Protein 9IZ5 (pdb70)

InterPro domains:
  IPR000277 Cys/Met metabolism, pyridoxal phosphate-dependent enzyme [PF01053] (14-377)
  IPR000277 Cys/Met metabolism, pyridoxal phosphate-dependent enzyme [PIRSF001434] (13-379)
  IPR000277 Cys/Met metabolism, pyridoxal phosphate-dependent enzyme [PTHR11808] (12-378)
  IPR000277 Cys/Met metabolism, pyridoxal phosphate-dependent enzyme [cd00614] (18-377)
  IPR015421 Pyridoxal phosphate-dependent transferase, major domain [G3DSA:3.40.640.10] (6-251)
  IPR015422 Pyridoxal phosphate-dependent transferase, small domain [G3DSA:3.90.1150.10] (252-379)
  IPR015424 Pyridoxal phosphate-dependent transferase [SSF53383] (23-378)
  IPR053676 Trans-sulfuration enzyme-like [NF041088] (1-379)
  IPR054542 Cys/Met metabolism enzyme, pyridoxal-phosphate attachment site [PS00868] (194-208)

Nearest PDB structures (foldseek):
  3qhx-assembly1_D  TM=9.246E-01  e=7.601E-41  Mycobacterium ulcerans Agy99
  3qi6-assembly1_C  TM=9.365E-01  e=1.201E-39  Mycobacterium ulcerans Agy99
  1qgn-assembly1_A  TM=9.444E-01  e=5.380E-39  Nicotiana tabacum
  8sf4-assembly1_A  TM=9.235E-01  e=4.772E-39  Thermobifida fusca
  4u2h-assembly2_E  TM=9.123E-01  e=1.706E-36  Micromonospora echinospora

GO terms:
  GO:0008784 alanine racemase activity (F, EXP)
  GO:0008881 glutamate racemase activity (F, EXP)

Secondary structure (DSSP, 8-state):
--HHHHHHTTT-SS-GGG-SSPP----SB--BS-HHHHHHHTTSS--TTSBSSS--HHHHHHHHHHHHHTT-SEEEEESSHHHHHHHHHHHH--TT-EEEEETTS-HHHHHHHHHHHHHSS-EEEEE-S-HHHHHHT--TTEEEEEEESSPTTT-----HHHHHHHHHHHT-EEEEE-TTTHHHH--GGGGT-SEEEEE----S-SS----EEEEE-HHHHHHHIIIIIHHH--PPPHHHHHHHHHHHTTHHHHHHHHHHHHHHHHHHHHT-TTEEEEE-TTSTTSTTHHHHHTT-S---SEEEEEES-S-HHHHHHHHHH-SSSEE-S--SSS--EEEEGGGSTT--GGGTTEEEEE--SS-HHHHHHHHHHHHHTSPPPP-/--HHHHHHTTT-SS-GGG-SSPP----SB--BS-HHHHHHHTTSSS-TTSBSSS--HHHHHHHHHHHHHTT-SEEEEESSHHHHHHHHHHHH--TT-EEEEETTS-HHHHHHHHHHHHHSS-EEEEE-S-HHHHHHT--TTEEEEEEESSPTTT-----HHHHHHHHHHHT-EEEEE-TTTHHHH--GGGGT-SEEEEE----S-SS----EEEEE-HHHHHHHIIIIIHHH--PPPHHHHHHHHHHHTTHHHHHHHHHHHHHHHHHHHHT-TTEEEEE-TTSTTSTTHHHHHHH-S---SEEEEEES---HHHHHHHHHT-SSSEE-S--SSS--EEEEGGGSTT--GGGTTEEEEE--SS-HHHHHHHHHHHHHTS--

Solvent-accessible surface area: 27883 Å² total

Sequence (763 aa):
MNTDDILFSYGEEDIPLKALSFPIFETTNFYFDSFDEMSKALRNGDYEFVYKRGSNPTTRLVEKKLAALEECEDARLVASGMSAISLSILHFLSSGDHVVCVDEAYSWAKKFFNYLSKKFDIEVSYVPPDAERIVEAITKKTKLIYLESPTSMRMKVIDIRKVTEAAGELKIKTVIDNTWASPIFQKPKLLGVDVVVHSATYISGHGDVMAGVIAGDVEDMKNIFVDEYKNIGPVLSPIEAWLILRGLRTLELRMKKHYENALVVSDFLMDHPKVLEVNYPMNPRSPQYELASSQMSGGSGLMSFRLKTDSAEKVKEFVESLRVFRMAVSWGSHENLVVPRVAYGDCPKKDVNLIRIHVGLGDPEKLVEDLDQALKKIAAALEMNTDDILFSYGEEDIPLKALSFPIFETTNFYFDSFDEMSKALRNGDYEFVYKRGSNPTTRLVEKKLAALEECEDARLVASGMSAISLSILHFLSSGDHVVCVDEAYSWAKKFFNYLSKKFDIEVSYVPPDAERIVEAITKKTKLIYLESPTSMRMKVIDIRKVTEAAGELKIKTVIDNTWASPIFQKPKLLGVDVVVHSATYISGHGDVMAGVIAGDVEDMKNIFVDEYKNIGPVLSPIEAWLILRGLRTLELRMKKHYENALVVSDFLMDHPKVLEVNYPMNPRSPQYELASSQMSGGSGLMSFRLKTDSAEKVKEFVESLRVFRMAVSWGSHENLVVPRVAYGDCPKKDVNLIRIHVGLGDPEKLVEDLDQALKKIAA

B-factor: mean 21.76, std 9.3, range [4.73, 95.71]

Structure (mmCIF, N/CA/C/O backbone):
data_9IZ5
#
_entry.id   9IZ5
#
_cell.length_a   52.418
_cell.length_b   120.578
_cell.length_c   137.067
_cell.angle_alpha   90.00
_cell.angle_beta   90.00
_cell.angle_gamma   90.00
#
_symmetry.space_group_name_H-M   'P 2 21 21'
#
loop_
_entity.id
_entity.type
_entity.pdbx_description
1 polymer 'L-alanine/L-glutamate racemase'
2 non-polymer DI(HYDROXYETHYL)ETHER
3 water water
#
loop_
_atom_site.group_PDB
_atom_site.id
_atom_site.type_symbol
_atom_site.label_atom_id
_atom_site.label_alt_id
_atom_site.label_comp_id
_atom_site.label_asym_id
_atom_site.label_entity_id
_atom_site.label_seq_id
_atom_site.pdbx_PDB_ins_code
_atom_site.Cartn_x
_atom_site.Cartn_y
_atom_site.Cartn_z
_atom_site.occupancy
_atom_site.B_iso_or_equiv
_atom_site.auth_seq_id
_atom_site.auth_comp_id
_atom_site.auth_asym_id
_atom_site.auth_atom_id
_atom_site.pdbx_PDB_model_num
ATOM 1 N N . MET A 1 1 ? 3.223 -33.724 11.804 1.00 58.78 1 MET A N 1
ATOM 2 C CA . MET A 1 1 ? 2.095 -34.536 11.266 1.00 57.70 1 MET A CA 1
ATOM 3 C C . MET A 1 1 ? 1.569 -33.858 10.008 1.00 49.87 1 MET A C 1
ATOM 4 O O . MET A 1 1 ? 1.149 -32.700 10.036 1.00 51.03 1 MET A O 1
ATOM 9 N N . ASN A 1 2 ? 1.611 -34.582 8.899 1.00 40.08 2 ASN A N 1
ATOM 10 C CA . ASN A 1 2 ? 1.004 -34.116 7.671 1.00 27.24 2 ASN A CA 1
ATOM 11 C C . ASN A 1 2 ? -0.090 -35.104 7.238 1.00 21.71 2 ASN A C 1
ATOM 12 O O . ASN A 1 2 ? 0.222 -36.248 6.947 1.00 20.38 2 ASN A O 1
ATOM 17 N N . THR A 1 3 ? -1.338 -34.634 7.154 1.00 20.09 3 THR A N 1
ATOM 18 C CA . THR A 1 3 ? -2.495 -35.511 6.981 1.00 20.34 3 THR A CA 1
ATOM 19 C C . THR A 1 3 ? -2.362 -36.290 5.687 1.00 17.78 3 THR A C 1
ATOM 20 O O . THR A 1 3 ? -2.517 -37.510 5.654 1.00 17.16 3 THR A O 1
ATOM 24 N N . ASP A 1 4 ? -2.027 -35.587 4.612 1.00 18.00 4 ASP A N 1
ATOM 25 C CA . ASP A 1 4 ? -1.954 -36.235 3.323 1.00 20.10 4 ASP A CA 1
ATOM 26 C C . ASP A 1 4 ? -0.828 -37.272 3.295 1.00 18.49 4 ASP A C 1
ATOM 27 O O . ASP A 1 4 ? -0.966 -38.365 2.700 1.00 16.62 4 ASP A O 1
ATOM 32 N N . ASP A 1 5 ? 0.319 -36.942 3.853 1.00 17.33 5 ASP A N 1
ATOM 33 C CA . ASP A 1 5 ? 1.387 -37.935 3.921 1.00 19.16 5 ASP A CA 1
ATOM 34 C C . ASP A 1 5 ? 0.899 -39.209 4.635 1.00 17.75 5 ASP A C 1
ATOM 35 O O . ASP A 1 5 ? 1.212 -40.332 4.230 1.00 17.27 5 ASP A O 1
ATOM 40 N N . ILE A 1 6 ? 0.110 -39.025 5.677 1.00 16.83 6 ILE A N 1
ATOM 41 C CA . ILE A 1 6 ? -0.327 -40.172 6.470 1.00 15.83 6 ILE A CA 1
ATOM 42 C C . ILE A 1 6 ? -1.319 -41.008 5.655 1.00 14.74 6 ILE A C 1
ATOM 43 O O . ILE A 1 6 ? -1.203 -42.253 5.627 1.00 16.70 6 ILE A O 1
ATOM 48 N N . LEU A 1 7 ? -2.291 -40.347 5.023 1.00 15.23 7 LEU A N 1
ATOM 49 C CA . LEU A 1 7 ? -3.340 -41.035 4.309 1.00 14.05 7 LEU A CA 1
ATOM 50 C C . LEU A 1 7 ? -2.785 -41.779 3.107 1.00 16.41 7 LEU A C 1
ATOM 51 O O . LEU A 1 7 ? -3.325 -42.837 2.752 1.00 15.41 7 LEU A O 1
ATOM 56 N N . PHE A 1 8 ? -1.775 -41.176 2.433 1.00 15.04 8 PHE A N 1
ATOM 57 C CA . PHE A 1 8 ? -1.466 -41.582 1.076 1.00 16.97 8 PHE A CA 1
ATOM 58 C C . PHE A 1 8 ? -0.096 -42.214 0.937 1.00 18.05 8 PHE A C 1
ATOM 59 O O . PHE A 1 8 ? 0.166 -42.860 -0.102 1.00 19.31 8 PHE A O 1
ATOM 67 N N . SER A 1 9 ? 0.783 -42.065 1.907 1.00 18.73 9 SER A N 1
ATOM 68 C CA . SER A 1 9 ? 2.097 -42.672 1.685 1.00 21.96 9 SER A CA 1
ATOM 69 C C . SER A 1 9 ? 2.737 -43.339 2.907 1.00 19.56 9 SER A C 1
ATOM 70 O O . SER A 1 9 ? 3.582 -44.200 2.728 1.00 18.90 9 SER A O 1
ATOM 73 N N . TYR A 1 10 ? 2.472 -42.856 4.134 1.00 17.90 10 TYR A N 1
ATOM 74 C CA . TYR A 1 10 ? 3.120 -43.371 5.324 1.00 18.71 10 TYR A CA 1
ATOM 75 C C . TYR A 1 10 ? 2.985 -44.886 5.473 1.00 17.15 10 TYR A C 1
ATOM 76 O O . TYR A 1 10 ? 1.884 -45.449 5.474 1.00 17.11 10 TYR A O 1
ATOM 85 N N . GLY A 1 11 ? 4.148 -45.558 5.539 1.00 16.98 11 GLY A N 1
ATOM 86 C CA . GLY A 1 11 ? 4.200 -47.002 5.689 1.00 16.45 11 GLY A CA 1
ATOM 87 C C . GLY A 1 11 ? 4.158 -47.789 4.391 1.00 16.52 11 GLY A C 1
ATOM 88 O O . GLY A 1 11 ? 4.128 -49.005 4.450 1.00 16.52 11 GLY A O 1
ATOM 89 N N . GLU A 1 12 ? 4.021 -47.124 3.250 1.00 15.72 12 GLU A N 1
ATOM 90 C CA . GLU A 1 12 ? 3.731 -47.803 1.988 1.00 16.44 12 GLU A CA 1
ATOM 91 C C . GLU A 1 12 ? 4.947 -47.800 1.049 1.00 18.69 12 GLU A C 1
ATOM 92 O O . GLU A 1 12 ? 4.812 -48.020 -0.155 1.00 17.52 12 GLU A O 1
ATOM 98 N N . GLU A 1 13 ? 6.127 -47.507 1.601 1.00 21.52 13 GLU A N 1
ATOM 99 C CA . GLU A 1 13 ? 7.336 -47.386 0.796 1.00 25.16 13 GLU A CA 1
ATOM 100 C C . GLU A 1 13 ? 7.669 -48.769 0.219 1.00 24.06 13 GLU A C 1
ATOM 101 O O . GLU A 1 13 ? 7.994 -48.860 -0.976 1.00 28.05 13 GLU A O 1
ATOM 107 N N . ASP A 1 14 ? 7.585 -49.827 1.046 1.00 18.62 14 ASP A N 1
ATOM 108 C CA . ASP A 1 14 ? 7.966 -51.177 0.662 1.00 22.47 14 ASP A CA 1
ATOM 109 C C . ASP A 1 14 ? 6.801 -52.156 0.871 1.00 22.44 14 ASP A C 1
ATOM 110 O O . ASP A 1 14 ? 6.369 -52.366 1.974 1.00 27.87 14 ASP A O 1
ATOM 115 N N . ILE A 1 15 ? 6.223 -52.639 -0.199 1.00 16.86 15 ILE A N 1
ATOM 116 C CA . ILE A 1 15 ? 5.050 -53.492 -0.152 1.00 15.40 15 ILE A CA 1
ATOM 117 C C . ILE A 1 15 ? 5.453 -54.784 -0.810 1.00 16.31 15 ILE A C 1
ATOM 118 O O . ILE A 1 15 ? 6.211 -54.722 -1.759 1.00 15.29 15 ILE A O 1
ATOM 123 N N . PRO A 1 16 ? 5.029 -55.964 -0.275 1.00 15.97 16 PRO A N 1
ATOM 124 C CA . PRO A 1 16 ? 5.334 -57.266 -0.866 1.00 15.95 16 PRO A CA 1
ATOM 125 C C . PRO A 1 16 ? 5.072 -57.267 -2.377 1.00 15.21 16 PRO A C 1
ATOM 126 O O . PRO A 1 16 ? 4.013 -56.840 -2.845 1.00 14.50 16 PRO A O 1
ATOM 130 N N . LEU A 1 17 ? 6.084 -57.704 -3.124 1.00 13.48 17 LEU A N 1
ATOM 131 C CA . LEU A 1 17 ? 6.075 -57.875 -4.577 1.00 15.94 17 LEU A CA 1
ATOM 132 C C . LEU A 1 17 ? 5.853 -56.536 -5.314 1.00 14.89 17 LEU A C 1
ATOM 133 O O . LEU A 1 17 ? 5.492 -56.532 -6.477 1.00 16.44 17 LEU A O 1
ATOM 138 N N . LYS A 1 18 ? 6.018 -55.435 -4.611 1.00 15.04 18 LYS A N 1
ATOM 139 C CA . LYS A 1 18 ? 5.895 -54.078 -5.146 1.00 16.42 18 LYS A CA 1
ATOM 140 C C . LYS A 1 18 ? 4.465 -53.792 -5.590 1.00 14.44 18 LYS A C 1
ATOM 141 O O . LYS A 1 18 ? 4.211 -52.915 -6.407 1.00 13.18 18 LYS A O 1
ATOM 147 N N . ALA A 1 19 ? 3.515 -54.463 -4.962 1.00 13.90 19 ALA A N 1
ATOM 148 C CA . ALA A 1 19 ? 2.123 -54.113 -5.207 1.00 14.23 19 ALA A CA 1
ATOM 149 C C . ALA A 1 19 ? 1.859 -52.696 -4.726 1.00 15.22 19 ALA A C 1
ATOM 150 O O . ALA A 1 19 ? 2.430 -52.267 -3.738 1.00 16.44 19 ALA A O 1
ATOM 152 N N . LEU A 1 20 ? 0.933 -51.985 -5.388 1.00 15.15 20 LEU A N 1
ATOM 153 C CA . LEU A 1 20 ? 0.615 -50.649 -4.906 1.00 15.16 20 LEU A CA 1
ATOM 154 C C . LEU A 1 20 ? -0.562 -50.704 -3.933 1.00 15.77 20 LEU A C 1
ATOM 155 O O . LEU A 1 20 ? -0.580 -49.923 -2.968 1.00 16.13 20 LEU A O 1
ATOM 160 N N . SER A 1 21 ? -1.525 -51.601 -4.136 1.00 13.36 21 SER A N 1
ATOM 161 C CA . SER A 1 21 ? -2.532 -51.858 -3.110 1.00 14.10 21 SER A CA 1
ATOM 162 C C . SER A 1 21 ? -1.920 -52.905 -2.179 1.00 13.36 21 SER A C 1
ATOM 163 O O . SER A 1 21 ? -1.370 -53.895 -2.626 1.00 14.26 21 SER A O 1
ATOM 166 N N . PHE A 1 22 ? -1.902 -52.619 -0.893 1.00 12.37 22 PHE A N 1
ATOM 167 C CA . PHE A 1 22 ? -1.350 -53.563 0.049 1.00 13.80 22 PHE A CA 1
ATOM 168 C C . PHE A 1 22 ? -2.143 -54.864 -0.036 1.00 12.99 22 PHE A C 1
ATOM 169 O O . PHE A 1 22 ? -3.382 -54.881 0.014 1.00 13.27 22 PHE A O 1
ATOM 177 N N . PRO A 1 23 ? -1.459 -56.018 -0.104 1.00 12.39 23 PRO A N 1
ATOM 178 C CA . PRO A 1 23 ? -2.132 -57.303 -0.237 1.00 14.22 23 PRO A CA 1
ATOM 179 C C . PRO A 1 23 ? -2.961 -57.590 1.016 1.00 13.71 23 PRO A C 1
ATOM 180 O O . PRO A 1 23 ? -2.593 -57.134 2.109 1.00 13.50 23 PRO A O 1
ATOM 184 N N . ILE A 1 24 ? -3.991 -58.403 0.860 1.00 12.92 24 ILE A N 1
ATOM 185 C CA . ILE A 1 24 ? -4.778 -58.879 1.962 1.00 11.65 24 ILE A CA 1
ATOM 186 C C . ILE A 1 24 ? -4.169 -60.181 2.514 1.00 11.91 24 ILE A C 1
ATOM 187 O O . ILE A 1 24 ? -4.246 -61.248 1.886 1.00 10.57 24 ILE A O 1
ATOM 192 N N . PHE A 1 25 ? -3.599 -60.092 3.714 1.00 11.90 25 PHE A N 1
ATOM 193 C CA . PHE A 1 25 ? -2.997 -61.242 4.389 1.00 12.30 25 PHE A CA 1
ATOM 194 C C . PHE A 1 25 ? -4.078 -61.978 5.191 1.00 12.43 25 PHE A C 1
ATOM 195 O O . PHE A 1 25 ? -4.097 -61.944 6.413 1.00 12.77 25 PHE A O 1
ATOM 203 N N . GLU A 1 26 ? -4.987 -62.643 4.481 1.00 12.98 26 GLU A N 1
ATOM 204 C CA . GLU A 1 26 ? -6.078 -63.373 5.122 1.00 13.44 26 GLU A CA 1
ATOM 205 C C . GLU A 1 26 ? -5.569 -64.793 5.470 1.00 12.84 26 GLU A C 1
ATOM 206 O O . GLU A 1 26 ? -5.856 -65.794 4.780 1.00 14.37 26 GLU A O 1
ATOM 212 N N . THR A 1 27 ? -4.687 -64.846 6.447 1.00 13.06 27 THR A N 1
ATOM 213 C CA . THR A 1 27 ? -4.027 -66.072 6.929 1.00 12.71 27 THR A CA 1
ATOM 214 C C . THR A 1 27 ? -4.151 -66.133 8.440 1.00 12.90 27 THR A C 1
ATOM 215 O O . THR A 1 27 ? -4.109 -65.106 9.123 1.00 14.57 27 THR A O 1
ATOM 219 N N . THR A 1 28 ? -4.284 -67.348 8.993 1.00 12.62 28 THR A N 1
ATOM 220 C CA . THR A 1 28 ? -4.253 -67.462 10.445 1.00 12.40 28 THR A CA 1
ATOM 221 C C . THR A 1 28 ? -2.807 -67.440 10.902 1.00 12.86 28 THR A C 1
ATOM 222 O O . THR A 1 28 ? -2.541 -67.069 12.033 1.00 14.85 28 THR A O 1
ATOM 226 N N . ASN A 1 29 ? -1.933 -67.996 10.062 1.00 13.12 29 ASN A N 1
ATOM 227 C CA . ASN A 1 29 ? -0.610 -68.373 10.514 1.00 14.63 29 ASN A CA 1
ATOM 228 C C . ASN A 1 29 ? 0.462 -68.074 9.485 1.00 14.75 29 ASN A C 1
ATOM 229 O O . ASN A 1 29 ? 0.216 -67.702 8.350 1.00 13.35 29 ASN A O 1
ATOM 234 N N . PHE A 1 30 ? 1.707 -68.301 9.926 1.00 14.39 30 PHE A N 1
ATOM 235 C CA . PHE A 1 30 ? 2.909 -67.971 9.188 1.00 14.74 30 PHE A CA 1
ATOM 236 C C . PHE A 1 30 ? 3.917 -69.082 9.494 1.00 14.65 30 PHE A C 1
ATOM 237 O O . PHE A 1 30 ? 3.973 -69.543 10.630 1.00 15.81 30 PHE A O 1
ATOM 245 N N . TYR A 1 31 ? 4.670 -69.526 8.492 1.00 16.53 31 TYR A N 1
ATOM 246 C CA . TYR A 1 31 ? 5.580 -70.651 8.690 1.00 16.47 31 TYR A CA 1
ATOM 247 C C . TYR A 1 31 ? 6.925 -70.063 9.149 1.00 16.43 31 TYR A C 1
ATOM 248 O O . TYR A 1 31 ? 7.191 -68.890 8.952 1.00 16.98 31 TYR A O 1
ATOM 257 N N . PHE A 1 32 ? 7.758 -70.934 9.708 1.00 15.54 32 PHE A N 1
ATOM 258 C CA . PHE A 1 32 ? 9.136 -70.636 10.099 1.00 16.66 32 PHE A CA 1
ATOM 259 C C . PHE A 1 32 ? 10.095 -71.586 9.402 1.00 19.42 32 PHE A C 1
ATOM 260 O O . PHE A 1 32 ? 9.788 -72.776 9.276 1.00 17.80 32 PHE A O 1
ATOM 268 N N . ASP A 1 33 ? 11.230 -71.035 8.982 1.00 22.70 33 ASP A N 1
ATOM 269 C CA . ASP A 1 33 ? 12.321 -71.835 8.466 1.00 28.00 33 ASP A CA 1
ATOM 270 C C . ASP A 1 33 ? 13.266 -72.267 9.574 1.00 25.65 33 ASP A C 1
ATOM 271 O O . ASP A 1 33 ? 13.994 -73.239 9.413 1.00 32.72 33 ASP A O 1
ATOM 276 N N . SER A 1 34 ? 13.141 -71.673 10.743 1.00 22.31 34 SER A N 1
ATOM 277 C CA . SER A 1 34 ? 14.099 -71.924 11.802 1.00 23.96 34 SER A CA 1
ATOM 278 C C . SER A 1 34 ? 13.378 -72.072 13.131 1.00 23.45 34 SER A C 1
ATOM 279 O O . SER A 1 34 ? 12.507 -71.272 13.485 1.00 21.72 34 SER A O 1
ATOM 282 N N . PHE A 1 35 ? 13.825 -73.087 13.891 1.00 22.38 35 PHE A N 1
ATOM 283 C CA . PHE A 1 35 ? 13.378 -73.294 15.244 1.00 22.39 35 PHE A CA 1
ATOM 284 C C . PHE A 1 35 ? 13.665 -72.069 16.092 1.00 21.93 35 PHE A C 1
ATOM 285 O O . PHE A 1 35 ? 12.880 -71.729 16.955 1.00 22.58 35 PHE A O 1
ATOM 293 N N . ASP A 1 36 ? 14.862 -71.465 15.940 1.00 23.03 36 ASP A N 1
ATOM 294 C CA . ASP A 1 36 ? 15.206 -70.296 16.744 1.00 24.66 36 ASP A CA 1
ATOM 295 C C . ASP A 1 36 ? 14.244 -69.130 16.482 1.00 21.29 36 ASP A C 1
ATOM 296 O O . ASP A 1 36 ? 13.850 -68.428 17.430 1.00 24.07 36 ASP A O 1
ATOM 301 N N . GLU A 1 37 ? 13.866 -68.919 15.203 1.00 21.00 37 GLU A N 1
ATOM 302 C CA . GLU A 1 37 ? 12.914 -67.862 14.894 1.00 22.17 37 GLU A CA 1
ATOM 303 C C . GLU A 1 37 ? 11.549 -68.189 15.502 1.00 20.89 37 GLU A C 1
ATOM 304 O O . GLU A 1 37 ? 10.888 -67.302 16.033 1.00 19.93 37 GLU A O 1
ATOM 310 N N . MET A 1 38 ? 11.138 -69.465 15.406 1.00 20.85 38 MET A N 1
ATOM 311 C CA . MET A 1 38 ? 9.846 -69.870 15.950 1.00 20.71 38 MET A CA 1
ATOM 312 C C . MET A 1 38 ? 9.835 -69.651 17.465 1.00 19.48 38 MET A C 1
ATOM 313 O O . MET A 1 38 ? 8.861 -69.162 18.019 1.00 18.35 38 MET A O 1
ATOM 318 N N . SER A 1 39 ? 10.953 -69.981 18.141 1.00 22.06 39 SER A N 1
ATOM 319 C CA . SER A 1 39 ? 11.058 -69.740 19.573 1.00 24.23 39 SER A CA 1
ATOM 320 C C . SER A 1 39 ? 10.945 -68.261 19.905 1.00 21.99 39 SER A C 1
ATOM 321 O O . SER A 1 39 ? 10.296 -67.930 20.866 1.00 22.55 39 SER A O 1
ATOM 324 N N . LYS A 1 40 ? 11.633 -67.380 19.164 1.00 23.14 40 LYS A N 1
ATOM 325 C CA . LYS A 1 40 ? 11.450 -65.961 19.385 1.00 24.02 40 LYS A CA 1
ATOM 326 C C . LYS A 1 40 ? 9.984 -65.538 19.246 1.00 21.53 40 LYS A C 1
ATOM 327 O O . LYS A 1 40 ? 9.478 -64.759 20.054 1.00 22.67 40 LYS A O 1
ATOM 333 N N . ALA A 1 41 ? 9.297 -66.058 18.209 1.00 21.77 41 ALA A N 1
ATOM 334 C CA . ALA A 1 41 ? 7.897 -65.723 17.929 1.00 19.74 41 ALA A CA 1
ATOM 335 C C . ALA A 1 41 ? 6.968 -66.130 19.069 1.00 19.45 41 ALA A C 1
ATOM 336 O O . ALA A 1 41 ? 5.941 -65.489 19.316 1.00 21.35 41 ALA A O 1
ATOM 338 N N . LEU A 1 42 ? 7.298 -67.234 19.752 1.00 20.00 42 LEU A N 1
ATOM 339 C CA . LEU A 1 42 ? 6.426 -67.790 20.759 1.00 21.89 42 LEU A CA 1
ATOM 340 C C . LEU A 1 42 ? 6.838 -67.356 22.162 1.00 26.00 42 LEU A C 1
ATOM 341 O O . LEU A 1 42 ? 6.297 -67.895 23.118 1.00 33.58 42 LEU A O 1
ATOM 346 N N . ARG A 1 43 ? 7.896 -66.558 22.289 1.00 26.99 43 ARG A N 1
ATOM 347 C CA . ARG A 1 43 ? 8.310 -66.004 23.579 1.00 31.93 43 ARG A CA 1
ATOM 348 C C . ARG A 1 43 ? 8.064 -64.505 23.646 1.00 34.90 43 ARG A C 1
ATOM 349 O O . ARG A 1 43 ? 7.577 -64.019 24.657 1.00 39.08 43 ARG A O 1
ATOM 357 N N . ASN A 1 44 ? 8.375 -63.786 22.562 1.00 33.35 44 ASN A N 1
ATOM 358 C CA . ASN A 1 44 ? 8.246 -62.326 22.524 1.00 33.90 44 ASN A CA 1
ATOM 359 C C . ASN A 1 44 ? 6.792 -61.872 22.441 1.00 31.61 44 ASN A C 1
ATOM 360 O O . ASN A 1 44 ? 5.938 -62.574 21.904 1.00 30.74 44 ASN A O 1
ATOM 365 N N . GLY A 1 45 ? 6.576 -60.635 22.898 1.00 30.46 45 GLY A N 1
ATOM 366 C CA . GLY A 1 45 ? 5.288 -59.984 22.872 1.00 29.55 45 GLY A CA 1
ATOM 367 C C . GLY A 1 45 ? 4.678 -59.834 21.480 1.00 26.47 45 GLY A C 1
ATOM 368 O O . GLY A 1 45 ? 3.470 -60.009 21.338 1.00 29.85 45 GLY A O 1
ATOM 369 N N . ASP A 1 46 ? 5.456 -59.465 20.471 1.00 23.69 46 ASP A N 1
ATOM 370 C CA . ASP A 1 46 ? 4.872 -59.052 19.204 1.00 23.90 46 ASP A CA 1
ATOM 371 C C . ASP A 1 46 ? 5.728 -59.377 17.981 1.00 25.52 46 ASP A C 1
ATOM 372 O O . ASP A 1 46 ? 6.078 -58.481 17.191 1.00 27.38 46 ASP A O 1
ATOM 377 N N . TYR A 1 47 ? 5.897 -60.652 17.706 1.00 22.50 47 TYR A N 1
ATOM 378 C CA . TYR A 1 47 ? 6.718 -61.051 16.569 1.00 23.32 47 TYR A CA 1
ATOM 379 C C . TYR A 1 47 ? 6.010 -60.817 15.238 1.00 21.97 47 TYR A C 1
ATOM 380 O O . TYR A 1 47 ? 4.822 -61.108 15.093 1.00 20.22 47 TYR A O 1
ATOM 389 N N . GLU A 1 48 ? 6.753 -60.307 14.254 1.00 20.91 48 GLU A N 1
ATOM 390 C CA . GLU A 1 48 ? 6.193 -60.106 12.921 1.00 20.86 48 GLU A CA 1
ATOM 391 C C . GLU A 1 48 ? 6.763 -61.176 11.988 1.00 21.99 48 GLU A C 1
ATOM 392 O O . GLU A 1 48 ? 7.939 -61.077 11.618 1.00 21.29 48 GLU A O 1
ATOM 398 N N . PHE A 1 49 ? 6.005 -62.225 11.605 1.00 18.04 49 PHE A N 1
ATOM 399 C CA . PHE A 1 49 ? 4.622 -62.533 11.948 1.00 16.65 49 PHE A CA 1
ATOM 400 C C . PHE A 1 49 ? 4.504 -64.003 12.384 1.00 16.17 49 PHE A C 1
ATOM 401 O O . PHE A 1 49 ? 5.282 -64.873 11.970 1.00 15.65 49 PHE A O 1
ATOM 409 N N . VAL A 1 50 ? 3.441 -64.291 13.145 1.00 17.80 50 VAL A N 1
ATOM 410 C CA . VAL A 1 50 ? 3.257 -65.621 13.715 1.00 17.10 50 VAL A CA 1
ATOM 411 C C . VAL A 1 50 ? 1.792 -66.044 13.701 1.00 15.69 50 VAL A C 1
ATOM 412 O O . VAL A 1 50 ? 1.503 -67.162 13.311 1.00 16.22 50 VAL A O 1
ATOM 416 N N . TYR A 1 51 ? 0.863 -65.170 14.083 1.00 17.09 51 TYR A N 1
ATOM 417 C CA . TYR A 1 51 ? -0.518 -65.611 14.216 1.00 16.52 51 TYR A CA 1
ATOM 418 C C . TYR A 1 51 ? -1.478 -64.443 14.185 1.00 15.59 51 TYR A C 1
ATOM 419 O O . TYR A 1 51 ? -1.161 -63.374 14.666 1.00 16.17 51 TYR A O 1
ATOM 428 N N . LYS A 1 52 ? -2.706 -64.715 13.724 1.00 18.30 52 LYS A N 1
ATOM 429 C CA . LYS A 1 52 ? -3.687 -63.664 13.509 1.00 16.88 52 LYS A CA 1
ATOM 430 C C . LYS A 1 52 ? -4.164 -63.004 14.803 1.00 16.41 52 LYS A C 1
ATOM 431 O O . LYS A 1 52 ? -4.606 -61.872 14.776 1.00 16.44 52 LYS A O 1
ATOM 437 N N . ARG A 1 53 ? -4.201 -63.749 15.937 1.00 15.09 53 ARG A N 1
ATOM 438 C CA . ARG A 1 53 ? -4.442 -63.138 17.226 1.00 15.25 53 ARG A CA 1
ATOM 439 C C . ARG A 1 53 ? -3.065 -62.659 17.665 1.00 15.22 53 ARG A C 1
ATOM 440 O O . ARG A 1 53 ? -2.347 -63.336 18.387 1.00 15.98 53 ARG A O 1
ATOM 448 N N . GLY A 1 54 ? -2.680 -61.533 17.064 1.00 15.30 54 GLY A N 1
ATOM 449 C CA . GLY A 1 54 ? -1.293 -61.147 16.895 1.00 15.97 54 GLY A CA 1
ATOM 450 C C . GLY A 1 54 ? -1.236 -60.034 15.863 1.00 14.69 54 GLY A C 1
ATOM 451 O O . GLY A 1 54 ? -2.272 -59.592 15.386 1.00 17.73 54 GLY A O 1
ATOM 452 N N . SER A 1 55 ? -0.030 -59.642 15.458 1.00 14.73 55 SER A N 1
ATOM 453 C CA . SER A 1 55 ? 0.074 -58.673 14.381 1.00 14.58 55 SER A CA 1
ATOM 454 C C . SER A 1 55 ? -0.190 -59.328 13.023 1.00 14.30 55 SER A C 1
ATOM 455 O O . SER A 1 55 ? 0.111 -60.507 12.826 1.00 17.27 55 SER A O 1
ATOM 458 N N . ASN A 1 56 ? -0.767 -58.536 12.113 1.00 12.89 56 ASN A N 1
ATOM 459 C CA . ASN A 1 56 ? -1.034 -58.978 10.750 1.00 13.36 56 ASN A CA 1
ATOM 460 C C . ASN A 1 56 ? -0.451 -57.913 9.827 1.00 13.53 56 ASN A C 1
ATOM 461 O O . ASN A 1 56 ? -0.524 -56.754 10.158 1.00 12.01 56 ASN A O 1
ATOM 466 N N . PRO A 1 57 ? 0.172 -58.237 8.680 1.00 14.37 57 PRO A N 1
ATOM 467 C CA . PRO A 1 57 ? 0.795 -57.206 7.837 1.00 14.56 57 PRO A CA 1
ATOM 468 C C . PRO A 1 57 ? -0.169 -56.153 7.309 1.00 15.33 57 PRO A C 1
ATOM 469 O O . PRO A 1 57 ? 0.147 -54.971 7.332 1.00 14.21 57 PRO A O 1
ATOM 473 N N . THR A 1 58 ? -1.365 -56.613 6.903 1.00 12.99 58 THR A N 1
ATOM 474 C CA . THR A 1 58 ? -2.383 -55.699 6.394 1.00 12.88 58 THR A CA 1
ATOM 475 C C . THR A 1 58 ? -2.892 -54.796 7.531 1.00 12.46 58 THR A C 1
ATOM 476 O O . THR A 1 58 ? -2.915 -53.559 7.436 1.00 12.68 58 THR A O 1
ATOM 480 N N . THR A 1 59 ? -3.303 -55.425 8.635 1.00 12.73 59 THR A N 1
ATOM 481 C CA . THR A 1 59 ? -3.860 -54.655 9.745 1.00 13.43 59 THR A CA 1
ATOM 482 C C . THR A 1 59 ? -2.812 -53.671 10.297 1.00 13.04 59 THR A C 1
ATOM 483 O O . THR A 1 59 ? -3.143 -52.536 10.588 1.00 12.27 59 THR A O 1
ATOM 487 N N . ARG A 1 60 ? -1.550 -54.078 10.412 1.00 12.54 60 ARG A N 1
ATOM 488 C CA . ARG A 1 60 ? -0.530 -53.244 11.022 1.00 15.45 60 ARG A CA 1
ATOM 489 C C . ARG A 1 60 ? -0.284 -51.968 10.210 1.00 14.56 60 ARG A C 1
ATOM 490 O O . ARG A 1 60 ? -0.082 -50.891 10.799 1.00 15.39 60 ARG A O 1
ATOM 498 N N . LEU A 1 61 ? -0.346 -52.047 8.882 1.00 13.62 61 LEU A N 1
ATOM 499 C CA . LEU A 1 61 ? -0.213 -50.849 8.051 1.00 12.91 61 LEU A CA 1
ATOM 500 C C . LEU A 1 61 ? -1.304 -49.849 8.413 1.00 13.06 61 LEU A C 1
ATOM 501 O O . LEU A 1 61 ? -1.079 -48.649 8.617 1.00 13.97 61 LEU A O 1
ATOM 506 N N . VAL A 1 62 ? -2.545 -50.340 8.500 1.00 11.91 62 VAL A N 1
ATOM 507 C CA . VAL A 1 62 ? -3.633 -49.441 8.831 1.00 12.67 62 VAL A CA 1
ATOM 508 C C . VAL A 1 62 ? -3.461 -48.865 10.236 1.00 13.59 62 VAL A C 1
ATOM 509 O O . VAL A 1 62 ? -3.694 -47.673 10.459 1.00 13.44 62 VAL A O 1
ATOM 513 N N . GLU A 1 63 ? -3.116 -49.719 11.202 1.00 13.30 63 GLU A N 1
ATOM 514 C CA . GLU A 1 63 ? -2.840 -49.272 12.554 1.00 14.79 63 GLU A CA 1
ATOM 515 C C . GLU A 1 63 ? -1.815 -48.134 12.598 1.00 13.86 63 GLU A C 1
ATOM 516 O O . GLU A 1 63 ? -1.985 -47.179 13.361 1.00 14.41 63 GLU A O 1
ATOM 522 N N . LYS A 1 64 ? -0.704 -48.301 11.898 1.00 14.96 64 LYS A N 1
ATOM 523 C CA . LYS A 1 64 ? 0.361 -47.318 11.912 1.00 19.10 64 LYS A CA 1
ATOM 524 C C . LYS A 1 64 ? -0.132 -45.984 11.355 1.00 17.43 64 LYS A C 1
ATOM 525 O O . LYS A 1 64 ? 0.168 -44.929 11.916 1.00 14.81 64 LYS A O 1
ATOM 531 N N . LYS A 1 65 ? -0.973 -46.050 10.320 1.00 16.15 65 LYS A N 1
ATOM 532 C CA . LYS A 1 65 ? -1.575 -44.841 9.776 1.00 16.49 65 LYS A CA 1
ATOM 533 C C . LYS A 1 65 ? -2.509 -44.188 10.799 1.00 15.95 65 LYS A C 1
ATOM 534 O O . LYS A 1 65 ? -2.442 -42.972 11.010 1.00 15.52 65 LYS A O 1
ATOM 540 N N . LEU A 1 66 ? -3.320 -45.002 11.494 1.00 14.32 66 LEU A N 1
ATOM 541 C CA . LEU A 1 66 ? -4.271 -44.436 12.434 1.00 15.14 66 LEU A CA 1
ATOM 542 C C . LEU A 1 66 ? -3.540 -43.805 13.609 1.00 15.18 66 LEU A C 1
ATOM 543 O O . LEU A 1 66 ? -3.972 -42.744 14.098 1.00 14.85 66 LEU A O 1
ATOM 548 N N . ALA A 1 67 ? -2.483 -44.472 14.109 1.00 15.27 67 ALA A N 1
ATOM 549 C CA . ALA A 1 67 ? -1.741 -43.905 15.223 1.00 15.99 67 ALA A CA 1
ATOM 550 C C . ALA A 1 67 ? -1.205 -42.526 14.816 1.00 15.90 67 ALA A C 1
ATOM 551 O O . ALA A 1 67 ? -1.313 -41.553 15.568 1.00 15.93 67 ALA A O 1
ATOM 553 N N . ALA A 1 68 ? -0.595 -42.469 13.626 1.00 15.53 68 ALA A N 1
ATOM 554 C CA . ALA A 1 68 ? -0.018 -41.231 13.147 1.00 16.15 68 ALA A CA 1
ATOM 555 C C . ALA A 1 68 ? -1.069 -40.135 12.990 1.00 17.61 68 ALA A C 1
ATOM 556 O O . ALA A 1 68 ? -0.840 -39.014 13.404 1.00 18.55 68 ALA A O 1
ATOM 558 N N . LEU A 1 69 ? -2.260 -40.445 12.499 1.00 15.64 69 LEU A N 1
ATOM 559 C CA . LEU A 1 69 ? -3.309 -39.446 12.421 1.00 17.15 69 LEU A CA 1
ATOM 560 C C . LEU A 1 69 ? -3.704 -38.901 13.764 1.00 17.31 69 LEU A C 1
ATOM 561 O O . LEU A 1 69 ? -4.111 -37.744 13.804 1.00 18.49 69 LEU A O 1
ATOM 566 N N . GLU A 1 70 ? -3.697 -39.760 14.810 1.00 17.29 70 GLU A N 1
ATOM 567 C CA . GLU A 1 70 ? -4.080 -39.365 16.152 1.00 16.94 70 GLU A CA 1
ATOM 568 C C . GLU A 1 70 ? -2.887 -38.749 16.895 1.00 16.93 70 GLU A C 1
ATOM 569 O O . GLU A 1 70 ? -3.010 -38.364 18.056 1.00 18.06 70 GLU A O 1
ATOM 575 N N . GLU A 1 71 ? -1.742 -38.663 16.218 1.00 16.05 71 GLU A N 1
ATOM 576 C CA . GLU A 1 71 ? -0.490 -38.289 16.856 1.00 16.87 71 GLU A CA 1
ATOM 577 C C . GLU A 1 71 ? -0.282 -39.077 18.133 1.00 16.39 71 GLU A C 1
ATOM 578 O O . GLU A 1 71 ? 0.305 -38.580 19.114 1.00 17.81 71 GLU A O 1
ATOM 584 N N . CYS A 1 72 ? -0.540 -40.398 18.061 1.00 15.44 72 CYS A N 1
ATOM 585 C CA . CYS A 1 72 ? -0.208 -41.318 19.129 1.00 15.29 72 CYS A CA 1
ATOM 586 C C . CYS A 1 72 ? 0.926 -42.231 18.669 1.00 14.85 72 CYS A C 1
ATOM 587 O O . CYS A 1 72 ? 1.079 -42.474 17.468 1.00 17.70 72 CYS A O 1
ATOM 590 N N . GLU A 1 73 ? 1.625 -42.831 19.638 1.00 15.74 73 GLU A N 1
ATOM 591 C CA . GLU A 1 73 ? 2.787 -43.654 19.346 1.00 16.07 73 GLU A CA 1
ATOM 592 C C . GLU A 1 73 ? 2.411 -44.987 18.705 1.00 15.16 73 GLU A C 1
ATOM 593 O O . GLU A 1 73 ? 3.189 -45.515 17.927 1.00 14.97 73 GLU A O 1
ATOM 599 N N . ASP A 1 74 ? 1.227 -45.531 19.027 1.00 13.61 74 ASP A N 1
ATOM 600 C CA . ASP A 1 74 ? 0.848 -46.842 18.572 1.00 13.79 74 ASP A CA 1
ATOM 601 C C . ASP A 1 74 ? -0.680 -46.918 18.567 1.00 14.30 74 ASP A C 1
ATOM 602 O O . ASP A 1 74 ? -1.344 -46.123 19.215 1.00 13.29 74 ASP A O 1
ATOM 607 N N . ALA A 1 75 ? -1.205 -47.905 17.823 1.00 14.88 75 ALA A N 1
ATOM 608 C CA . ALA A 1 75 ? -2.649 -48.155 17.763 1.00 15.19 75 ALA A CA 1
ATOM 609 C C . ALA A 1 75 ? -2.887 -49.612 17.399 1.00 14.69 75 ALA A C 1
ATOM 610 O O . ALA A 1 75 ? -2.040 -50.257 16.763 1.00 14.31 75 ALA A O 1
ATOM 612 N N . ARG A 1 76 ? -4.082 -50.088 17.790 1.00 14.29 76 ARG A N 1
ATOM 613 C CA . ARG A 1 76 ? -4.556 -51.403 17.414 1.00 14.05 76 ARG A CA 1
ATOM 614 C C . ARG A 1 76 ? -6.001 -51.306 16.949 1.00 14.48 76 ARG A C 1
ATOM 615 O O . ARG A 1 76 ? -6.833 -50.588 17.517 1.00 14.37 76 ARG A O 1
ATOM 623 N N . LEU A 1 77 ? -6.239 -52.033 15.849 1.00 12.02 77 LEU A N 1
ATOM 624 C CA . LEU A 1 77 ? -7.570 -52.243 15.325 1.00 13.04 77 LEU A CA 1
ATOM 625 C C . LEU A 1 77 ? -8.155 -53.479 15.986 1.00 12.17 77 LEU A C 1
ATOM 626 O O . LEU A 1 77 ? -7.503 -54.521 16.128 1.00 13.44 77 LEU A O 1
ATOM 631 N N . VAL A 1 78 ? -9.439 -53.361 16.293 1.00 11.53 78 VAL A N 1
ATOM 632 C CA . VAL A 1 78 ? -10.184 -54.445 16.932 1.00 11.29 78 VAL A CA 1
ATOM 633 C C . VAL A 1 78 ? -11.569 -54.523 16.285 1.00 11.53 78 VAL A C 1
ATOM 634 O O . VAL A 1 78 ? -11.920 -53.746 15.407 1.00 12.59 78 VAL A O 1
ATOM 638 N N . ALA A 1 79 ? -12.322 -55.537 16.670 1.00 12.93 79 ALA A N 1
ATOM 639 C CA . ALA A 1 79 ? -13.504 -55.967 15.925 1.00 13.78 79 ALA A CA 1
ATOM 640 C C . ALA A 1 79 ? -14.664 -54.988 15.954 1.00 13.23 79 ALA A C 1
ATOM 641 O O . ALA A 1 79 ? -15.560 -55.121 15.119 1.00 14.71 79 ALA A O 1
ATOM 643 N N . SER A 1 80 ? -14.704 -54.038 16.894 1.00 12.23 80 SER A N 1
ATOM 644 C CA . SER A 1 80 ? -15.781 -53.054 16.949 1.00 11.07 80 SER A CA 1
ATOM 645 C C . SER A 1 80 ? -15.307 -51.882 17.833 1.00 11.84 80 SER A C 1
ATOM 646 O O . SER A 1 80 ? -14.361 -52.054 18.578 1.00 12.30 80 SER A O 1
ATOM 649 N N . GLY A 1 81 ? -15.958 -50.742 17.736 1.00 12.63 81 GLY A N 1
ATOM 650 C CA . GLY A 1 81 ? -15.850 -49.676 18.717 1.00 12.68 81 GLY A CA 1
ATOM 651 C C . GLY A 1 81 ? -15.992 -50.177 20.153 1.00 14.74 81 GLY A C 1
ATOM 652 O O . GLY A 1 81 ? -15.246 -49.739 21.044 1.00 13.76 81 GLY A O 1
ATOM 653 N N . MET A 1 82 ? -17.017 -51.016 20.435 1.00 14.27 82 MET A N 1
ATOM 654 C CA . MET A 1 82 ? -17.155 -51.517 21.786 1.00 13.00 82 MET A CA 1
ATOM 655 C C . MET A 1 82 ? -15.983 -52.381 22.236 1.00 14.10 82 MET A C 1
ATOM 656 O O . MET A 1 82 ? -15.691 -52.397 23.420 1.00 14.49 82 MET A O 1
ATOM 661 N N . SER A 1 83 ? -15.317 -53.117 21.337 1.00 12.55 83 SER A N 1
ATOM 662 C CA . SER A 1 83 ? -14.105 -53.769 21.724 1.00 12.67 83 SER A CA 1
ATOM 663 C C . SER A 1 83 ? -13.047 -52.743 22.114 1.00 12.72 83 SER A C 1
ATOM 664 O O . SER A 1 83 ? -12.261 -53.036 23.031 1.00 13.54 83 SER A O 1
ATOM 667 N N . ALA A 1 84 ? -12.927 -51.624 21.386 1.00 12.82 84 ALA A N 1
ATOM 668 C CA . ALA A 1 84 ? -11.881 -50.657 21.688 1.00 12.71 84 ALA A CA 1
ATOM 669 C C . ALA A 1 84 ? -12.149 -50.048 23.071 1.00 13.95 84 ALA A C 1
ATOM 670 O O . ALA A 1 84 ? -11.249 -49.904 23.899 1.00 14.41 84 ALA A O 1
ATOM 672 N N . ILE A 1 85 ? -13.428 -49.724 23.307 1.00 12.99 85 ILE A N 1
ATOM 673 C CA . ILE A 1 85 ? -13.846 -49.105 24.561 1.00 13.04 85 ILE A CA 1
ATOM 674 C C . ILE A 1 85 ? -13.655 -50.086 25.734 1.00 13.43 85 ILE A C 1
ATOM 675 O O . ILE A 1 85 ? -13.019 -49.754 26.750 1.00 15.60 85 ILE A O 1
ATOM 680 N N . SER A 1 86 ? -14.216 -51.288 25.611 1.00 13.94 86 SER A N 1
ATOM 681 C CA . SER A 1 86 ? -14.216 -52.259 26.694 1.00 13.56 86 SER A CA 1
ATOM 682 C C . SER A 1 86 ? -12.801 -52.697 27.056 1.00 14.52 86 SER A C 1
ATOM 683 O O . SER A 1 86 ? -12.461 -52.823 28.244 1.00 15.37 86 SER A O 1
ATOM 686 N N . LEU A 1 87 ? -11.959 -52.958 26.061 1.00 14.46 87 LEU A N 1
ATOM 687 C CA . LEU A 1 87 ? -10.607 -53.418 26.379 1.00 14.92 87 LEU A CA 1
ATOM 688 C C . LEU A 1 87 ? -9.790 -52.288 27.033 1.00 15.61 87 LEU A C 1
ATOM 689 O O . LEU A 1 87 ? -8.957 -52.573 27.906 1.00 14.67 87 LEU A O 1
ATOM 694 N N . SER A 1 88 ? -10.018 -51.040 26.576 1.00 15.26 88 SER A N 1
ATOM 695 C CA . SER A 1 88 ? -9.318 -49.877 27.144 1.00 15.90 88 SER A CA 1
ATOM 696 C C . SER A 1 88 ? -9.700 -49.707 28.616 1.00 16.81 88 SER A C 1
ATOM 697 O O . SER A 1 88 ? -8.871 -49.466 29.494 1.00 16.10 88 SER A O 1
ATOM 700 N N . ILE A 1 89 ? -10.996 -49.869 28.905 1.00 16.98 89 ILE A N 1
ATOM 701 C CA . ILE A 1 89 ? -11.521 -49.751 30.255 1.00 17.30 89 ILE A CA 1
ATOM 702 C C . ILE A 1 89 ? -10.901 -50.832 31.142 1.00 19.35 89 ILE A C 1
ATOM 703 O O . ILE A 1 89 ? -10.355 -50.540 32.223 1.00 17.22 89 ILE A O 1
ATOM 708 N N . LEU A 1 90 ? -10.895 -52.075 30.661 1.00 16.02 90 LEU A N 1
ATOM 709 C CA . LEU A 1 90 ? -10.352 -53.179 31.429 1.00 17.02 90 LEU A CA 1
ATOM 710 C C . LEU A 1 90 ? -8.872 -52.977 31.713 1.00 17.27 90 LEU A C 1
ATOM 711 O O . LEU A 1 90 ? -8.384 -53.351 32.803 1.00 19.09 90 LEU A O 1
ATOM 716 N N . HIS A 1 91 ? -8.148 -52.371 30.768 1.00 16.43 91 HIS A N 1
ATOM 717 C CA . HIS A 1 91 ? -6.722 -52.179 30.956 1.00 16.68 91 HIS A CA 1
ATOM 718 C C . HIS A 1 91 ? -6.419 -51.272 32.160 1.00 17.58 91 HIS A C 1
ATOM 719 O O . HIS A 1 91 ? -5.372 -51.434 32.796 1.00 20.15 91 HIS A O 1
ATOM 726 N N . PHE A 1 92 ? -7.310 -50.344 32.439 1.00 18.55 92 PHE A N 1
ATOM 727 C CA . PHE A 1 92 ? -7.051 -49.300 33.447 1.00 18.13 92 PHE A CA 1
ATOM 728 C C . PHE A 1 92 ? -7.738 -49.597 34.790 1.00 21.89 92 PHE A C 1
ATOM 729 O O . PHE A 1 92 ? -7.516 -48.831 35.728 1.00 21.14 92 PHE A O 1
ATOM 737 N N . LEU A 1 93 ? -8.571 -50.635 34.888 1.00 20.46 93 LEU A N 1
ATOM 738 C CA . LEU A 1 93 ? -9.369 -50.876 36.091 1.00 20.87 93 LEU A CA 1
ATOM 739 C C . LEU A 1 93 ? -9.043 -52.238 36.707 1.00 26.98 93 LEU A C 1
ATOM 740 O O . LEU A 1 93 ? -8.737 -53.215 36.031 1.00 27.83 93 LEU A O 1
ATOM 745 N N . SER A 1 94 ? -9.042 -52.281 38.042 1.00 21.00 94 SER A N 1
ATOM 746 C CA . SER A 1 94 ? -9.029 -53.506 38.809 1.00 22.24 94 SER A CA 1
ATOM 747 C C . SER A 1 94 ? -9.939 -53.333 40.033 1.00 24.14 94 SER A C 1
ATOM 748 O O . SER A 1 94 ? -10.499 -52.255 40.249 1.00 20.73 94 SER A O 1
ATOM 751 N N . SER A 1 95 ? -10.182 -54.464 40.701 1.00 25.81 95 SER A N 1
ATOM 752 C CA . SER A 1 95 ? -10.956 -54.581 41.918 1.00 25.15 95 SER A CA 1
ATOM 753 C C . SER A 1 95 ? -10.631 -53.432 42.856 1.00 21.06 95 SER A C 1
ATOM 754 O O . SER A 1 95 ? -9.459 -53.153 43.069 1.00 25.29 95 SER A O 1
ATOM 757 N N . GLY A 1 96 ? -11.668 -52.752 43.362 1.00 25.09 96 GLY A N 1
ATOM 758 C CA . GLY A 1 96 ? -11.456 -51.661 44.301 1.00 26.30 96 GLY A CA 1
ATOM 759 C C . GLY A 1 96 ? -11.370 -50.272 43.657 1.00 26.23 96 GLY A C 1
ATOM 760 O O . GLY A 1 96 ? -11.425 -49.267 44.354 1.00 25.01 96 GLY A O 1
ATOM 761 N N . ASP A 1 97 ? -11.205 -50.193 42.335 1.00 20.20 97 ASP A N 1
ATOM 762 C CA . ASP A 1 97 ? -11.081 -48.932 41.653 1.00 19.56 97 ASP A CA 1
ATOM 763 C C . ASP A 1 97 ? -12.417 -48.220 41.467 1.00 19.28 97 ASP A C 1
ATOM 764 O O . ASP A 1 97 ? -13.483 -48.804 41.401 1.00 20.93 97 ASP A O 1
ATOM 769 N N . HIS A 1 98 ? -12.282 -46.918 41.216 1.00 18.18 98 HIS A N 1
ATOM 770 C CA . HIS A 1 98 ? -13.354 -46.017 40.884 1.00 18.89 98 HIS A CA 1
ATOM 771 C C . HIS A 1 98 ? -13.100 -45.391 39.519 1.00 17.97 98 HIS A C 1
ATOM 772 O O . HIS A 1 98 ? -11.952 -45.125 39.086 1.00 17.96 98 HIS A O 1
ATOM 779 N N . VAL A 1 99 ? -14.219 -45.078 38.880 1.00 17.25 99 VAL A N 1
ATOM 780 C CA . VAL A 1 99 ? -14.214 -44.378 37.616 1.00 20.41 99 VAL A CA 1
ATOM 781 C C . VAL A 1 99 ? -15.269 -43.270 37.610 1.00 18.84 99 VAL A C 1
ATOM 782 O O . VAL A 1 99 ? -16.354 -43.366 38.196 1.00 20.70 99 VAL A O 1
ATOM 786 N N . VAL A 1 100 ? -14.890 -42.173 36.944 1.00 16.70 100 VAL A N 1
ATOM 787 C CA . VAL A 1 100 ? -15.763 -41.078 36.597 1.00 17.16 100 VAL A CA 1
ATOM 788 C C . VAL A 1 100 ? -16.065 -41.234 35.112 1.00 18.78 100 VAL A C 1
ATOM 789 O O . VAL A 1 100 ? -15.150 -41.194 34.311 1.00 18.35 100 VAL A O 1
ATOM 793 N N . CYS A 1 101 ? -17.363 -41.366 34.784 1.00 16.13 101 CYS A N 1
ATOM 794 C CA . CYS A 1 101 ? -17.833 -41.527 33.420 1.00 17.64 101 CYS A CA 1
ATOM 795 C C . CYS A 1 101 ? -18.854 -40.465 33.070 1.00 17.57 101 CYS A C 1
ATOM 796 O O . CYS A 1 101 ? -19.808 -40.219 33.824 1.00 17.55 101 CYS A O 1
ATOM 799 N N . VAL A 1 102 ? -18.650 -39.765 31.947 1.00 15.91 102 VAL A N 1
ATOM 800 C CA . VAL A 1 102 ? -19.585 -38.762 31.539 1.00 17.77 102 VAL A CA 1
ATOM 801 C C . VAL A 1 102 ? -20.906 -39.464 31.237 1.00 18.80 102 VAL A C 1
ATOM 802 O O . VAL A 1 102 ? -20.936 -40.525 30.619 1.00 17.19 102 VAL A O 1
ATOM 806 N N . ASP A 1 103 ? -22.003 -38.848 31.667 1.00 19.68 103 ASP A N 1
ATOM 807 C CA . ASP A 1 103 ? -23.281 -39.554 31.586 1.00 20.68 103 ASP A CA 1
ATOM 808 C C . ASP A 1 103 ? -23.925 -39.425 30.211 1.00 20.02 103 ASP A C 1
ATOM 809 O O . ASP A 1 103 ? -25.003 -39.967 29.988 1.00 20.73 103 ASP A O 1
ATOM 814 N N . GLU A 1 104 ? -23.303 -38.691 29.285 1.00 18.02 104 GLU A N 1
ATOM 815 C CA . GLU A 1 104 ? -23.740 -38.689 27.906 1.00 17.81 104 GLU A CA 1
ATOM 816 C C . GLU A 1 104 ? -22.759 -39.509 27.061 1.00 15.28 104 GLU A C 1
ATOM 817 O O . GLU A 1 104 ? -22.710 -39.329 25.843 1.00 15.92 104 GLU A O 1
ATOM 823 N N . ALA A 1 105 ? -21.980 -40.368 27.691 1.00 15.60 105 ALA A N 1
ATOM 824 C CA . ALA A 1 105 ? -21.201 -41.320 26.916 1.00 16.96 105 ALA A CA 1
ATOM 825 C C . ALA A 1 105 ? -22.144 -42.214 26.126 1.00 17.99 105 ALA A C 1
ATOM 826 O O . ALA A 1 105 ? -23.288 -42.477 26.536 1.00 16.39 105 ALA A O 1
ATOM 828 N N . TYR A 1 106 ? -21.605 -42.795 25.040 1.00 16.75 106 TYR A N 1
ATOM 829 C CA . TYR A 1 106 ? -22.352 -43.771 24.261 1.00 15.46 106 TYR A CA 1
ATOM 830 C C . TYR A 1 106 ? -22.999 -44.825 25.156 1.00 16.03 106 TYR A C 1
ATOM 831 O O . TYR A 1 106 ? -22.379 -45.384 26.062 1.00 16.11 106 TYR A O 1
ATOM 840 N N . SER A 1 107 ? -24.254 -45.166 24.853 1.00 17.05 107 SER A N 1
ATOM 841 C CA . SER A 1 107 ? -25.038 -46.021 25.727 1.00 18.93 107 SER A CA 1
ATOM 842 C C . SER A 1 107 ? -24.291 -47.287 26.107 1.00 16.37 107 SER A C 1
ATOM 843 O O . SER A 1 107 ? -24.321 -47.701 27.260 1.00 17.72 107 SER A O 1
ATOM 846 N N . TRP A 1 108 ? -23.706 -48.003 25.126 1.00 16.37 108 TRP A N 1
ATOM 847 C CA . TRP A 1 108 ? -23.080 -49.283 25.435 1.00 15.51 108 TRP A CA 1
ATOM 848 C C . TRP A 1 108 ? -21.826 -49.130 26.271 1.00 15.68 108 TRP A C 1
ATOM 849 O O . TRP A 1 108 ? -21.484 -50.073 27.000 1.00 15.86 108 TRP A O 1
ATOM 860 N N . ALA A 1 109 ? -21.154 -47.971 26.196 1.00 16.09 109 ALA A N 1
ATOM 861 C CA . ALA A 1 109 ? -20.052 -47.703 27.123 1.00 15.64 109 ALA A CA 1
ATOM 862 C C . ALA A 1 109 ? -20.546 -47.675 28.581 1.00 16.47 109 ALA A C 1
ATOM 863 O O . ALA A 1 109 ? -19.987 -48.368 29.429 1.00 16.69 109 ALA A O 1
ATOM 865 N N . LYS A 1 110 ? -21.657 -46.963 28.834 1.00 16.73 110 LYS A N 1
ATOM 866 C CA . LYS A 1 110 ? -22.269 -46.934 30.157 1.00 17.01 110 LYS A CA 1
ATOM 867 C C . LYS A 1 110 ? -22.736 -48.331 30.554 1.00 17.49 110 LYS A C 1
ATOM 868 O O . LYS A 1 110 ? -22.590 -48.699 31.704 1.00 17.58 110 LYS A O 1
ATOM 874 N N . LYS A 1 111 ? -23.350 -49.086 29.621 1.00 17.48 111 LYS A N 1
ATOM 875 C CA . LYS A 1 111 ? -23.786 -50.436 29.927 1.00 18.50 111 LYS A CA 1
ATOM 876 C C . LYS A 1 111 ? -22.605 -51.291 30.349 1.00 17.60 111 LYS A C 1
ATOM 877 O O . LYS A 1 111 ? -22.723 -52.113 31.243 1.00 17.25 111 LYS A O 1
ATOM 883 N N . PHE A 1 112 ? -21.437 -51.104 29.693 1.00 15.15 112 PHE A N 1
ATOM 884 C CA . PHE A 1 112 ? -20.287 -51.883 30.085 1.00 16.05 112 PHE A CA 1
ATOM 885 C C . PHE A 1 112 ? -19.796 -51.505 31.485 1.00 17.33 112 PHE A C 1
ATOM 886 O O . PHE A 1 112 ? -19.451 -52.381 32.311 1.00 15.68 112 PHE A O 1
ATOM 894 N N . PHE A 1 113 ? -19.746 -50.201 31.777 1.00 16.29 113 PHE A N 1
ATOM 895 C CA . PHE A 1 113 ? -19.386 -49.802 33.128 1.00 16.88 113 PHE A CA 1
ATOM 896 C C . PHE A 1 113 ? -20.349 -50.413 34.157 1.00 16.24 113 PHE A C 1
ATOM 897 O O . PHE A 1 113 ? -19.942 -50.941 35.179 1.00 17.44 113 PHE A O 1
ATOM 905 N N . ASN A 1 114 ? -21.623 -50.364 33.882 1.00 18.77 114 ASN A N 1
ATOM 906 C CA . ASN A 1 114 ? -22.601 -50.914 34.821 1.00 19.03 114 ASN A CA 1
ATOM 907 C C . ASN A 1 114 ? -22.427 -52.421 34.977 1.00 20.13 114 ASN A C 1
ATOM 908 O O . ASN A 1 114 ? -22.532 -52.957 36.084 1.00 18.88 114 ASN A O 1
ATOM 913 N N . TYR A 1 115 ? -22.155 -53.124 33.860 1.00 21.47 115 TYR A N 1
ATOM 914 C CA . TYR A 1 115 ? -21.814 -54.539 33.861 1.00 19.01 115 TYR A CA 1
ATOM 915 C C . TYR A 1 115 ? -20.650 -54.832 34.795 1.00 17.29 115 TYR A C 1
ATOM 916 O O . TYR A 1 115 ? -20.678 -55.782 35.610 1.00 17.71 115 TYR A O 1
ATOM 925 N N . LEU A 1 116 ? -19.575 -54.058 34.650 1.00 18.24 116 LEU A N 1
ATOM 926 C CA . LEU A 1 116 ? -18.429 -54.207 35.545 1.00 17.77 116 LEU A CA 1
ATOM 927 C C . LEU A 1 116 ? -18.767 -53.942 37.005 1.00 18.40 116 LEU A C 1
ATOM 928 O O . LEU A 1 116 ? -18.270 -54.645 37.886 1.00 20.88 116 LEU A O 1
ATOM 933 N N . SER A 1 117 ? -19.584 -52.920 37.230 1.00 20.43 117 SER A N 1
ATOM 934 C CA . SER A 1 117 ? -19.973 -52.498 38.575 1.00 23.01 117 SER A CA 1
ATOM 935 C C . SER A 1 117 ? -20.803 -53.582 39.267 1.00 22.75 117 SER A C 1
ATOM 936 O O . SER A 1 117 ? -20.632 -53.867 40.457 1.00 26.52 117 SER A O 1
ATOM 939 N N . LYS A 1 118 ? -21.712 -54.202 38.502 1.00 19.61 118 LYS A N 1
ATOM 940 C CA . LYS A 1 118 ? -22.526 -55.300 39.004 1.00 22.78 118 LYS A CA 1
ATOM 941 C C . LYS A 1 118 ? -21.713 -56.564 39.305 1.00 25.29 118 LYS A C 1
ATOM 942 O O . LYS A 1 118 ? -21.981 -57.251 40.292 1.00 24.19 118 LYS A O 1
ATOM 948 N N . LYS A 1 119 ? -20.707 -56.882 38.483 1.00 19.18 119 LYS A N 1
ATOM 949 C CA . LYS A 1 119 ? -20.033 -58.158 38.511 1.00 21.06 119 LYS A CA 1
ATOM 950 C C . LYS A 1 119 ? -18.807 -58.123 39.422 1.00 23.61 119 LYS A C 1
ATOM 951 O O . LYS A 1 119 ? -18.493 -59.110 40.116 1.00 22.51 119 LYS A O 1
ATOM 957 N N . PHE A 1 120 ? -18.131 -56.956 39.468 1.00 21.77 120 PHE A N 1
ATOM 958 C CA . PHE A 1 120 ? -16.864 -56.856 40.184 1.00 22.36 120 PHE A CA 1
ATOM 959 C C . PHE A 1 120 ? -16.869 -55.633 41.102 1.00 22.64 120 PHE A C 1
ATOM 960 O O . PHE A 1 120 ? -17.786 -54.823 41.032 1.00 22.49 120 PHE A O 1
ATOM 968 N N . ASP A 1 121 ? -15.822 -55.478 41.915 1.00 27.03 121 ASP A N 1
ATOM 969 C CA . ASP A 1 121 ? -15.751 -54.317 42.812 1.00 27.37 121 ASP A CA 1
ATOM 970 C C . ASP A 1 121 ? -15.215 -53.094 42.074 1.00 23.57 121 ASP A C 1
ATOM 971 O O . ASP A 1 121 ? -14.035 -52.711 42.220 1.00 23.92 121 ASP A O 1
ATOM 976 N N . ILE A 1 122 ? -16.037 -52.587 41.176 1.00 22.36 122 ILE A N 1
ATOM 977 C CA . ILE A 1 122 ? -15.718 -51.383 40.437 1.00 21.77 122 ILE A CA 1
ATOM 978 C C . ILE A 1 122 ? -16.814 -50.374 40.750 1.00 21.37 122 ILE A C 1
ATOM 979 O O . ILE A 1 122 ? -17.997 -50.681 40.616 1.00 22.65 122 ILE A O 1
ATOM 984 N N . GLU A 1 123 ? -16.444 -49.157 41.174 1.00 20.45 123 GLU A N 1
ATOM 985 C CA . GLU A 1 123 ? -17.479 -48.161 41.418 1.00 22.53 123 GLU A CA 1
ATOM 986 C C . GLU A 1 123 ? -17.425 -47.075 40.350 1.00 20.69 123 GLU A C 1
ATOM 987 O O . GLU A 1 123 ? -16.343 -46.657 39.952 1.00 21.72 123 GLU A O 1
ATOM 993 N N . VAL A 1 124 ? -18.594 -46.627 39.925 1.00 18.53 124 VAL A N 1
ATOM 994 C CA . VAL A 1 124 ? -18.707 -45.674 38.841 1.00 19.50 124 VAL A CA 1
ATOM 995 C C . VAL A 1 124 ? -19.547 -44.497 39.284 1.00 21.68 124 VAL A C 1
ATOM 996 O O . VAL A 1 124 ? -20.648 -44.693 39.784 1.00 22.10 124 VAL A O 1
ATOM 1000 N N . SER A 1 125 ? -19.025 -43.285 39.074 1.00 20.10 125 SER A N 1
ATOM 1001 C CA . SER A 1 125 ? -19.785 -42.066 39.211 1.00 19.16 125 SER A CA 1
ATOM 1002 C C . SER A 1 125 ? -20.071 -41.514 37.818 1.00 20.96 125 SER A C 1
ATOM 1003 O O . SER A 1 125 ? -19.123 -41.268 37.089 1.00 21.17 125 SER A O 1
ATOM 1006 N N . TYR A 1 126 ? -21.359 -41.304 37.522 1.00 17.86 126 TYR A N 1
ATOM 1007 C CA . TYR A 1 126 ? -21.815 -40.712 36.293 1.00 19.96 126 TYR A CA 1
ATOM 1008 C C . TYR A 1 126 ? -22.035 -39.224 36.478 1.00 24.39 126 TYR A C 1
ATOM 1009 O O . TYR A 1 126 ? -22.767 -38.839 37.362 1.00 23.61 126 TYR A O 1
ATOM 1018 N N . VAL A 1 127 ? -21.486 -38.410 35.576 1.00 20.21 127 VAL A N 1
ATOM 1019 C CA . VAL A 1 127 ? -21.509 -36.981 35.738 1.00 21.50 127 VAL A CA 1
ATOM 1020 C C . VAL A 1 127 ? -21.890 -36.332 34.428 1.00 22.67 127 VAL A C 1
ATOM 1021 O O . VAL A 1 127 ? -21.624 -36.874 33.353 1.00 23.29 127 VAL A O 1
ATOM 1025 N N . PRO A 1 128 ? -22.477 -35.133 34.483 1.00 21.79 128 PRO A N 1
ATOM 1026 C CA . PRO A 1 128 ? -22.743 -34.350 33.287 1.00 23.93 128 PRO A CA 1
ATOM 1027 C C . PRO A 1 128 ? -21.452 -34.031 32.562 1.00 23.05 128 PRO A C 1
ATOM 1028 O O . PRO A 1 128 ? -20.403 -33.997 33.183 1.00 22.82 128 PRO A O 1
ATOM 1032 N N . PRO A 1 129 ? -21.533 -33.690 31.258 1.00 25.25 129 PRO A N 1
ATOM 1033 C CA . PRO A 1 129 ? -20.339 -33.403 30.447 1.00 25.54 129 PRO A CA 1
ATOM 1034 C C . PRO A 1 129 ? -19.867 -31.981 30.727 1.00 24.61 129 PRO A C 1
ATOM 1035 O O . PRO A 1 129 ? -19.979 -31.078 29.895 1.00 26.18 129 PRO A O 1
ATOM 1039 N N . ASP A 1 130 ? -19.315 -31.820 31.921 1.00 21.98 130 ASP A N 1
ATOM 1040 C CA . ASP A 1 130 ? -18.866 -30.534 32.418 1.00 21.78 130 ASP A CA 1
ATOM 1041 C C . ASP A 1 130 ? -17.581 -30.798 33.185 1.00 17.96 130 ASP A C 1
ATOM 1042 O O . ASP A 1 130 ? -17.553 -31.622 34.083 1.00 20.29 130 ASP A O 1
ATOM 1047 N N . ALA A 1 131 ? -16.507 -30.158 32.760 1.00 19.27 131 ALA A N 1
ATOM 1048 C CA . ALA A 1 131 ? -15.191 -30.457 33.270 1.00 20.57 131 ALA A CA 1
ATOM 1049 C C . ALA A 1 131 ? -15.174 -30.343 34.790 1.00 22.38 131 ALA A C 1
ATOM 1050 O O . ALA A 1 131 ? -14.527 -31.144 35.454 1.00 18.98 131 ALA A O 1
ATOM 1052 N N . GLU A 1 132 ? -15.866 -29.320 35.320 1.00 22.02 132 GLU A N 1
ATOM 1053 C CA . GLU A 1 132 ? -15.871 -29.117 36.757 1.00 23.24 132 GLU A CA 1
ATOM 1054 C C . GLU A 1 132 ? -16.553 -30.269 37.489 1.00 22.05 132 GLU A C 1
ATOM 1055 O O . GLU A 1 132 ? -16.043 -30.755 38.492 1.00 23.06 132 GLU A O 1
ATOM 1061 N N . ARG A 1 133 ? -17.736 -30.700 37.009 1.00 22.72 133 ARG A N 1
ATOM 1062 C CA . ARG A 1 133 ? -18.427 -31.831 37.601 1.00 21.51 133 ARG A CA 1
ATOM 1063 C C . ARG A 1 133 ? -17.586 -33.106 37.536 1.00 18.28 133 ARG A C 1
ATOM 1064 O O . ARG A 1 133 ? -17.597 -33.892 38.471 1.00 18.17 133 ARG A O 1
ATOM 1072 N N . ILE A 1 134 ? -16.855 -33.315 36.423 1.00 18.24 134 ILE A N 1
ATOM 1073 C CA . ILE A 1 134 ? -15.974 -34.471 36.246 1.00 17.92 134 ILE A CA 1
ATOM 1074 C C . ILE A 1 134 ? -14.883 -34.484 37.317 1.00 19.12 134 ILE A C 1
ATOM 1075 O O . ILE A 1 134 ? -14.637 -35.480 37.992 1.00 18.75 134 ILE A O 1
ATOM 1080 N N . VAL A 1 135 ? -14.219 -33.348 37.493 1.00 21.64 135 VAL A N 1
ATOM 1081 C CA . VAL A 1 135 ? -13.082 -33.293 38.411 1.00 21.05 135 VAL A CA 1
ATOM 1082 C C . VAL A 1 135 ? -13.594 -33.393 39.838 1.00 20.51 135 VAL A C 1
ATOM 1083 O O . VAL A 1 135 ? -12.981 -34.052 40.678 1.00 22.55 135 VAL A O 1
ATOM 1087 N N . GLU A 1 136 ? -14.781 -32.833 40.089 1.00 21.99 136 GLU A N 1
ATOM 1088 C CA . GLU A 1 136 ? -15.346 -32.886 41.436 1.00 24.20 136 GLU A CA 1
ATOM 1089 C C . GLU A 1 136 ? -15.668 -34.306 41.876 1.00 24.91 136 GLU A C 1
ATOM 1090 O O . GLU A 1 136 ? -15.704 -34.573 43.057 1.00 21.31 136 GLU A O 1
ATOM 1096 N N . ALA A 1 137 ? -15.940 -35.230 40.934 1.00 21.80 137 ALA A N 1
ATOM 1097 C CA . ALA A 1 137 ? -16.320 -36.591 41.262 1.00 20.78 137 ALA A CA 1
ATOM 1098 C C . ALA A 1 137 ? -15.097 -37.478 41.487 1.00 20.35 137 ALA A C 1
ATOM 1099 O O . ALA A 1 137 ? -15.238 -38.624 41.914 1.00 21.12 137 ALA A O 1
ATOM 1101 N N . ILE A 1 138 ? -13.889 -36.925 41.277 1.00 19.33 138 ILE A N 1
ATOM 1102 C CA . ILE A 1 138 ? -12.684 -37.689 41.545 1.00 18.58 138 ILE A CA 1
ATOM 1103 C C . ILE A 1 138 ? -12.663 -38.066 43.020 1.00 25.41 138 ILE A C 1
ATOM 1104 O O . ILE A 1 138 ? -13.007 -37.227 43.876 1.00 24.46 138 ILE A O 1
ATOM 1109 N N . THR A 1 139 ? -12.237 -39.311 43.302 1.00 22.99 139 THR A N 1
ATOM 1110 C CA . THR A 1 139 ? -12.001 -39.781 44.660 1.00 22.69 139 THR A CA 1
ATOM 1111 C C . THR A 1 139 ? -10.564 -40.295 44.767 1.00 23.57 139 THR A C 1
ATOM 1112 O O . THR A 1 139 ? -9.829 -40.379 43.773 1.00 21.45 139 THR A O 1
ATOM 1116 N N . LYS A 1 140 ? -10.169 -40.687 45.995 1.00 24.07 140 LYS A N 1
ATOM 1117 C CA . LYS A 1 140 ? -8.834 -41.226 46.168 1.00 24.35 140 LYS A CA 1
ATOM 1118 C C . LYS A 1 140 ? -8.688 -42.582 45.468 1.00 25.21 140 LYS A C 1
ATOM 1119 O O . LYS A 1 140 ? -7.575 -43.046 45.236 1.00 24.22 140 LYS A O 1
ATOM 1125 N N . LYS A 1 141 ? -9.799 -43.223 45.116 1.00 23.06 141 LYS A N 1
ATOM 1126 C CA . LYS A 1 141 ? -9.716 -44.494 44.416 1.00 23.87 141 LYS A CA 1
ATOM 1127 C C . LYS A 1 141 ? -9.910 -44.369 42.909 1.00 20.01 141 LYS A C 1
ATOM 1128 O O . LYS A 1 141 ? -9.846 -45.400 42.224 1.00 20.13 141 LYS A O 1
ATOM 1134 N N . THR A 1 142 ? -10.116 -43.164 42.385 1.00 20.48 142 THR A N 1
ATOM 1135 C CA . THR A 1 142 ? -10.319 -42.971 40.955 1.00 19.24 142 THR A CA 1
ATOM 1136 C C . THR A 1 142 ? -9.066 -43.338 40.184 1.00 19.43 142 THR A C 1
ATOM 1137 O O . THR A 1 142 ? -7.978 -42.803 40.434 1.00 19.51 142 THR A O 1
ATOM 1141 N N . LYS A 1 143 ? -9.221 -44.264 39.248 1.00 18.70 143 LYS A N 1
ATOM 1142 C CA . LYS A 1 143 ? -8.125 -44.680 38.387 1.00 19.09 143 LYS A CA 1
ATOM 1143 C C . LYS A 1 143 ? -8.434 -44.342 36.930 1.00 19.31 143 LYS A C 1
ATOM 1144 O O . LYS A 1 143 ? -7.519 -44.368 36.138 1.00 21.28 143 LYS A O 1
ATOM 1150 N N . LEU A 1 144 ? -9.690 -44.026 36.584 1.00 17.75 144 LEU A N 1
ATOM 1151 C CA . LEU A 1 144 ? -10.012 -43.753 35.199 1.00 18.87 144 LEU A CA 1
ATOM 1152 C C . LEU A 1 144 ? -11.055 -42.667 35.121 1.00 17.71 144 LEU A C 1
ATOM 1153 O O . LEU A 1 144 ? -12.051 -42.733 35.840 1.00 17.75 144 LEU A O 1
ATOM 1158 N N . ILE A 1 145 ? -10.864 -41.755 34.164 1.00 20.25 145 ILE A N 1
ATOM 1159 C CA . ILE A 1 145 ? -11.897 -40.812 33.762 1.00 18.11 145 ILE A CA 1
ATOM 1160 C C . ILE A 1 145 ? -12.215 -41.088 32.301 1.00 18.02 145 ILE A C 1
ATOM 1161 O O . ILE A 1 145 ? -11.315 -41.143 31.476 1.00 16.99 145 ILE A O 1
ATOM 1166 N N . TYR A 1 146 ? -13.503 -41.283 32.017 1.00 17.48 146 TYR A N 1
ATOM 1167 C CA . TYR A 1 146 ? -13.960 -41.687 30.701 1.00 17.65 146 TYR A CA 1
ATOM 1168 C C . TYR A 1 146 ? -14.735 -40.553 30.080 1.00 16.55 146 TYR A C 1
ATOM 1169 O O . TYR A 1 146 ? -15.750 -40.098 30.584 1.00 17.41 146 TYR A O 1
ATOM 1178 N N . LEU A 1 147 ? -14.215 -40.075 28.961 1.00 15.29 147 LEU A N 1
ATOM 1179 C CA . LEU A 1 147 ? -14.717 -38.878 28.288 1.00 15.58 147 LEU A CA 1
ATOM 1180 C C . LEU A 1 147 ? -15.230 -39.222 26.895 1.00 15.03 147 LEU A C 1
ATOM 1181 O O . LEU A 1 147 ? -14.767 -40.177 26.273 1.00 14.31 147 LEU A O 1
ATOM 1186 N N . GLU A 1 148 ? -16.049 -38.308 26.367 1.00 15.73 148 GLU A N 1
ATOM 1187 C CA . GLU A 1 148 ? -16.548 -38.311 25.011 1.00 16.87 148 GLU A CA 1
ATOM 1188 C C . GLU A 1 148 ? -16.912 -36.870 24.686 1.00 19.44 148 GLU A C 1
ATOM 1189 O O . GLU A 1 148 ? -17.609 -36.239 25.473 1.00 21.56 148 GLU A O 1
ATOM 1195 N N . SER A 1 149 ? -16.384 -36.302 23.589 1.00 16.61 149 SER A N 1
ATOM 1196 C CA . SER A 1 149 ? -16.627 -34.897 23.322 1.00 16.88 149 SER A CA 1
ATOM 1197 C C . SER A 1 149 ? -16.484 -34.660 21.833 1.00 17.60 149 SER A C 1
ATOM 1198 O O . SER A 1 149 ? -15.390 -34.822 21.283 1.00 18.73 149 SER A O 1
ATOM 1201 N N . PRO A 1 150 ? -17.509 -34.218 21.109 1.00 14.40 150 PRO A N 1
ATOM 1202 C CA . PRO A 1 150 ? -18.879 -34.016 21.620 1.00 14.52 150 PRO A CA 1
ATOM 1203 C C . PRO A 1 150 ? -19.482 -35.328 22.094 1.00 15.11 150 PRO A C 1
ATOM 1204 O O . PRO A 1 150 ? -19.155 -36.399 21.571 1.00 14.48 150 PRO A O 1
ATOM 1208 N N . THR A 1 151 ? -20.458 -35.229 22.986 1.00 15.19 151 THR A N 1
ATOM 1209 C CA . THR A 1 151 ? -21.110 -36.385 23.576 1.00 15.30 151 THR A CA 1
ATOM 1210 C C . THR A 1 151 ? -22.129 -37.024 22.627 1.00 14.08 151 THR A C 1
ATOM 1211 O O . THR A 1 151 ? -22.561 -36.425 21.641 1.00 15.27 151 THR A O 1
ATOM 1215 N N . SER A 1 152 ? -22.512 -38.256 22.959 1.00 16.67 152 SER A N 1
ATOM 1216 C CA . SER A 1 152 ? -23.589 -38.965 22.247 1.00 17.44 152 SER A CA 1
ATOM 1217 C C . SER A 1 152 ? -24.918 -38.255 22.461 1.00 16.74 152 SER A C 1
ATOM 1218 O O . SER A 1 152 ? -25.183 -37.716 23.557 1.00 18.39 152 SER A O 1
ATOM 1221 N N . MET A 1 153 ? -25.652 -38.163 21.364 1.00 16.16 153 MET A N 1
ATOM 1222 C CA . MET A 1 153 ? -27.021 -37.689 21.277 1.00 16.15 153 MET A CA 1
ATOM 1223 C C . MET A 1 153 ? -27.136 -36.173 21.426 1.00 16.07 153 MET A C 1
ATOM 1224 O O . MET A 1 153 ? -27.762 -35.535 20.576 1.00 14.74 153 MET A O 1
ATOM 1229 N N . ARG A 1 154 ? -26.524 -35.593 22.472 1.00 16.42 154 ARG A N 1
ATOM 1230 C CA . ARG A 1 154 ? -26.679 -34.174 22.730 1.00 18.17 154 ARG A CA 1
ATOM 1231 C C . ARG A 1 154 ? -25.509 -33.318 22.205 1.00 18.06 154 ARG A C 1
ATOM 1232 O O . ARG A 1 154 ? -25.617 -32.086 22.255 1.00 16.40 154 ARG A O 1
ATOM 1240 N N . MET A 1 155 ? -24.393 -33.959 21.782 1.00 16.32 155 MET A N 1
ATOM 1241 C CA . MET A 1 155 ? -23.328 -33.241 21.121 1.00 15.46 155 MET A CA 1
ATOM 1242 C C . MET A 1 155 ? -22.755 -32.134 22.027 1.00 16.47 155 MET A C 1
ATOM 1243 O O . MET A 1 155 ? -22.340 -31.069 21.508 1.00 17.12 155 MET A O 1
ATOM 1248 N N . LYS A 1 156 ? -22.604 -32.447 23.305 1.00 17.56 156 LYS A N 1
ATOM 1249 C CA . LYS A 1 156 ? -22.056 -31.508 24.273 1.00 18.94 156 LYS A CA 1
ATOM 1250 C C . LYS A 1 156 ? -20.532 -31.617 24.214 1.00 18.33 156 LYS A C 1
ATOM 1251 O O . LYS A 1 156 ? -19.982 -32.733 24.189 1.00 16.60 156 LYS A O 1
ATOM 1257 N N . VAL A 1 157 ? -19.866 -30.447 24.261 1.00 18.22 157 VAL A N 1
ATOM 1258 C CA . VAL A 1 157 ? -18.402 -30.415 24.339 1.00 18.59 157 VAL A CA 1
ATOM 1259 C C . VAL A 1 157 ? -17.933 -30.237 25.769 1.00 19.36 157 VAL A C 1
ATOM 1260 O O . VAL A 1 157 ? -18.471 -29.432 26.501 1.00 20.98 157 VAL A O 1
ATOM 1264 N N . ILE A 1 158 ? -16.833 -30.896 26.106 1.00 18.80 158 ILE A N 1
ATOM 1265 C CA . ILE A 1 158 ? -16.176 -30.850 27.390 1.00 17.83 158 ILE A CA 1
ATOM 1266 C C . ILE A 1 158 ? -14.837 -30.155 27.252 1.00 18.68 158 ILE A C 1
ATOM 1267 O O . ILE A 1 158 ? -14.134 -30.390 26.276 1.00 19.65 158 ILE A O 1
ATOM 1272 N N . ASP A 1 159 ? -14.482 -29.342 28.260 1.00 16.71 159 ASP A N 1
ATOM 1273 C CA . ASP A 1 159 ? -13.143 -28.767 28.322 1.00 18.64 159 ASP A CA 1
ATOM 1274 C C . ASP A 1 159 ? -12.138 -29.837 28.657 1.00 18.58 159 ASP A C 1
ATOM 1275 O O . ASP A 1 159 ? -11.926 -30.174 29.825 1.00 19.17 159 ASP A O 1
ATOM 1280 N N . ILE A 1 160 ? -11.597 -30.481 27.600 1.00 19.41 160 ILE A N 1
ATOM 1281 C CA . ILE A 1 160 ? -10.754 -31.640 27.828 1.00 19.61 160 ILE A CA 1
ATOM 1282 C C . ILE A 1 160 ? -9.472 -31.270 28.586 1.00 17.55 160 ILE A C 1
ATOM 1283 O O . ILE A 1 160 ? -9.049 -32.004 29.455 1.00 16.78 160 ILE A O 1
ATOM 1288 N N . ARG A 1 161 ? -8.844 -30.157 28.227 1.00 19.30 161 ARG A N 1
ATOM 1289 C CA . ARG A 1 161 ? -7.595 -29.799 28.917 1.00 21.05 161 ARG A CA 1
ATOM 1290 C C . ARG A 1 161 ? -7.778 -29.577 30.414 1.00 21.45 161 ARG A C 1
ATOM 1291 O O . ARG A 1 161 ? -6.912 -29.957 31.186 1.00 20.34 161 ARG A O 1
ATOM 1299 N N . LYS A 1 162 ? -8.940 -29.050 30.832 1.00 20.77 162 LYS A N 1
ATOM 1300 C CA . LYS A 1 162 ? -9.203 -28.882 32.254 1.00 21.22 162 LYS A CA 1
ATOM 1301 C C . LYS A 1 162 ? -9.242 -30.239 32.948 1.00 20.50 162 LYS A C 1
ATOM 1302 O O . LYS A 1 162 ? -8.670 -30.442 34.020 1.00 20.38 162 LYS A O 1
ATOM 1308 N N . VAL A 1 163 ? -9.848 -31.254 32.298 1.00 18.91 163 VAL A N 1
ATOM 1309 C CA . VAL A 1 163 ? -9.880 -32.576 32.871 1.00 18.74 163 VAL A CA 1
ATOM 1310 C C . VAL A 1 163 ? -8.503 -33.221 32.906 1.00 18.01 163 VAL A C 1
ATOM 1311 O O . VAL A 1 163 ? -8.166 -33.863 33.900 1.00 18.35 163 VAL A O 1
ATOM 1315 N N . THR A 1 164 ? -7.732 -33.126 31.810 1.00 18.43 164 THR A N 1
ATOM 1316 C CA . THR A 1 164 ? -6.469 -33.858 31.768 1.00 18.36 164 THR A CA 1
ATOM 1317 C C . THR A 1 164 ? -5.447 -33.180 32.691 1.00 20.61 164 THR A C 1
ATOM 1318 O O . THR A 1 164 ? -4.565 -33.848 33.201 1.00 22.04 164 THR A O 1
ATOM 1322 N N . GLU A 1 165 ? -5.560 -31.880 32.888 1.00 26.23 165 GLU A N 1
ATOM 1323 C CA . GLU A 1 165 ? -4.668 -31.183 33.834 1.00 26.02 165 GLU A CA 1
ATOM 1324 C C . GLU A 1 165 ? -4.837 -31.766 35.228 1.00 23.09 165 GLU A C 1
ATOM 1325 O O . GLU A 1 165 ? -3.871 -32.185 35.857 1.00 22.67 165 GLU A O 1
ATOM 1331 N N . ALA A 1 166 ? -6.093 -31.900 35.669 1.00 20.36 166 ALA A N 1
ATOM 1332 C CA . ALA A 1 166 ? -6.409 -32.504 36.937 1.00 21.26 166 ALA A CA 1
ATOM 1333 C C . ALA A 1 166 ? -5.960 -33.957 37.031 1.00 23.69 166 ALA A C 1
ATOM 1334 O O . ALA A 1 166 ? -5.354 -34.361 38.004 1.00 23.62 166 ALA A O 1
ATOM 1336 N N . ALA A 1 167 ? -6.318 -34.787 36.031 1.00 20.98 167 ALA A N 1
ATOM 1337 C CA . ALA A 1 167 ? -5.976 -36.193 36.025 1.00 21.96 167 ALA A CA 1
ATOM 1338 C C . ALA A 1 167 ? -4.460 -36.383 36.118 1.00 19.59 167 ALA A C 1
ATOM 1339 O O . ALA A 1 167 ? -3.992 -37.223 36.868 1.00 22.68 167 ALA A O 1
ATOM 1341 N N . GLY A 1 168 ? -3.718 -35.643 35.306 1.00 23.23 168 GLY A N 1
ATOM 1342 C CA . GLY A 1 168 ? -2.277 -35.805 35.229 1.00 25.01 168 GLY A CA 1
ATOM 1343 C C . GLY A 1 168 ? -1.620 -35.481 36.567 1.00 29.85 168 GLY A C 1
ATOM 1344 O O . GLY A 1 168 ? -0.736 -36.199 37.002 1.00 29.39 168 GLY A O 1
ATOM 1345 N N . GLU A 1 169 ? -2.110 -34.444 37.257 1.00 28.50 169 GLU A N 1
ATOM 1346 C CA . GLU A 1 169 ? -1.648 -34.126 38.607 1.00 33.76 169 GLU A CA 1
ATOM 1347 C C . GLU A 1 169 ? -1.857 -35.299 39.557 1.00 30.36 169 GLU A C 1
ATOM 1348 O O . GLU A 1 169 ? -1.034 -35.515 40.445 1.00 32.98 169 GLU A O 1
ATOM 1354 N N . LEU A 1 170 ? -2.937 -36.079 39.388 1.00 25.87 170 LEU A N 1
ATOM 1355 C CA . LEU A 1 170 ? -3.271 -37.135 40.327 1.00 24.00 170 LEU A CA 1
ATOM 1356 C C . LEU A 1 170 ? -2.938 -38.536 39.824 1.00 24.11 170 LEU A C 1
ATOM 1357 O O . LEU A 1 170 ? -3.284 -39.513 40.485 1.00 25.29 170 LEU A O 1
ATOM 1362 N N . LYS A 1 171 ? -2.272 -38.621 38.682 1.00 28.05 171 LYS A N 1
ATOM 1363 C CA . LYS A 1 171 ? -1.904 -39.913 38.103 1.00 32.79 171 LYS A CA 1
ATOM 1364 C C . LYS A 1 171 ? -3.157 -40.736 37.790 1.00 28.55 171 LYS A C 1
ATOM 1365 O O . LYS A 1 171 ? -3.146 -41.939 37.947 1.00 29.41 171 LYS A O 1
ATOM 1371 N N . ILE A 1 172 ? -4.228 -40.078 37.362 1.00 25.05 172 ILE A N 1
ATOM 1372 C CA . ILE A 1 172 ? -5.437 -40.748 36.928 1.00 22.04 172 ILE A CA 1
ATOM 1373 C C . ILE A 1 172 ? -5.380 -40.809 35.406 1.00 20.53 172 ILE A C 1
ATOM 1374 O O . ILE A 1 172 ? -5.068 -39.840 34.753 1.00 21.55 172 ILE A O 1
ATOM 1379 N N . LYS A 1 173 ? -5.717 -41.970 34.846 1.00 20.96 173 LYS A N 1
ATOM 1380 C CA . LYS A 1 173 ? -5.703 -42.170 33.407 1.00 19.09 173 LYS A CA 1
ATOM 1381 C C . LYS A 1 173 ? -7.005 -41.704 32.798 1.00 17.00 173 LYS A C 1
ATOM 1382 O O . LYS A 1 173 ? -8.066 -41.845 33.408 1.00 17.66 173 LYS A O 1
ATOM 1388 N N . THR A 1 174 ? -6.909 -41.243 31.551 1.00 15.92 174 THR A N 1
ATOM 1389 C CA . THR A 1 174 ? -8.048 -40.763 30.800 1.00 15.91 174 THR A CA 1
ATOM 1390 C C . THR A 1 174 ? -8.184 -41.581 29.515 1.00 18.57 174 THR A C 1
ATOM 1391 O O . THR A 1 174 ? -7.197 -41.781 28.807 1.00 17.37 174 THR A O 1
ATOM 1395 N N . VAL A 1 175 ? -9.438 -41.881 29.170 1.00 15.26 175 VAL A N 1
ATOM 1396 C CA . VAL A 1 175 ? -9.801 -42.415 27.861 1.00 16.10 175 VAL A CA 1
ATOM 1397 C C . VAL A 1 175 ? -10.848 -41.488 27.269 1.00 17.03 175 VAL A C 1
ATOM 1398 O O . VAL A 1 175 ? -11.756 -41.042 27.966 1.00 16.96 175 VAL A O 1
ATOM 1402 N N . ILE A 1 176 ? -10.735 -41.222 25.976 1.00 14.34 176 ILE A N 1
ATOM 1403 C CA . ILE A 1 176 ? -11.737 -40.447 25.260 1.00 14.37 176 ILE A CA 1
ATOM 1404 C C . ILE A 1 176 ? -12.138 -41.195 23.982 1.00 16.46 176 ILE A C 1
ATOM 1405 O O . ILE A 1 176 ? -11.284 -41.718 23.274 1.00 14.91 176 ILE A O 1
ATOM 1410 N N . ASP A 1 177 ? -13.439 -41.187 23.742 1.00 14.75 177 ASP A N 1
ATOM 1411 C CA . ASP A 1 177 ? -14.070 -41.600 22.504 1.00 14.24 177 ASP A CA 1
ATOM 1412 C C . ASP A 1 177 ? -14.171 -40.416 21.559 1.00 13.33 177 ASP A C 1
ATOM 1413 O O . ASP A 1 177 ? -14.929 -39.479 21.778 1.00 14.40 177 ASP A O 1
ATOM 1418 N N . ASN A 1 178 ? -13.368 -40.463 20.492 1.00 13.98 178 ASN A N 1
ATOM 1419 C CA . ASN A 1 178 ? -13.244 -39.380 19.518 1.00 14.40 178 ASN A CA 1
ATOM 1420 C C . ASN A 1 178 ? -13.937 -39.715 18.192 1.00 14.15 178 ASN A C 1
ATOM 1421 O O . ASN A 1 178 ? -13.646 -39.067 17.185 1.00 14.09 178 ASN A O 1
ATOM 1426 N N . THR A 1 179 ? -14.939 -40.614 18.217 1.00 13.55 179 THR A N 1
ATOM 1427 C CA . THR A 1 179 ? -15.603 -41.058 16.987 1.00 13.07 179 THR A CA 1
ATOM 1428 C C . THR A 1 179 ? -16.221 -39.877 16.240 1.00 13.63 179 THR A C 1
ATOM 1429 O O . THR A 1 179 ? -16.070 -39.749 15.036 1.00 13.00 179 THR A O 1
ATOM 1433 N N . TRP A 1 180 ? -16.942 -38.970 16.972 1.00 13.38 180 TRP A N 1
ATOM 1434 C CA . TRP A 1 180 ? -17.722 -37.891 16.379 1.00 13.22 180 TRP A CA 1
ATOM 1435 C C . TRP A 1 180 ? -16.903 -36.998 15.451 1.00 12.04 180 TRP A C 1
ATOM 1436 O O . TRP A 1 180 ? -17.332 -36.693 14.356 1.00 13.91 180 TRP A O 1
ATOM 1447 N N . ALA A 1 181 ? -15.699 -36.573 15.891 1.00 13.64 181 ALA A N 1
ATOM 1448 C CA . ALA A 1 181 ? -14.926 -35.617 15.127 1.00 15.30 181 ALA A CA 1
ATOM 1449 C C . ALA A 1 181 ? -14.113 -36.302 14.024 1.00 14.53 181 ALA A C 1
ATOM 1450 O O . ALA A 1 181 ? -13.828 -35.653 13.002 1.00 14.58 181 ALA A O 1
ATOM 1452 N N . SER A 1 182 ? -13.705 -37.542 14.320 1.00 13.78 182 SER A N 1
ATOM 1453 C CA . SER A 1 182 ? -12.661 -38.246 13.569 1.00 13.86 182 SER A CA 1
ATOM 1454 C C . SER A 1 182 ? -11.316 -37.603 13.880 1.00 15.19 182 SER A C 1
ATOM 1455 O O . SER A 1 182 ? -11.229 -36.513 14.389 1.00 13.84 182 SER A O 1
ATOM 1458 N N . PRO A 1 183 ? -10.194 -38.276 13.558 1.00 16.92 183 PRO A N 1
ATOM 1459 C CA . PRO A 1 183 ? -8.882 -37.666 13.739 1.00 18.50 183 PRO A CA 1
ATOM 1460 C C . PRO A 1 183 ? -8.622 -36.431 12.892 1.00 17.43 183 PRO A C 1
ATOM 1461 O O . PRO A 1 183 ? -7.700 -35.661 13.170 1.00 19.10 183 PRO A O 1
ATOM 1465 N N . ILE A 1 184 ? -9.419 -36.195 11.870 1.00 14.62 184 ILE A N 1
ATOM 1466 C CA . ILE A 1 184 ? -9.249 -35.003 11.050 1.00 16.17 184 ILE A CA 1
ATOM 1467 C C . ILE A 1 184 ? -9.506 -33.738 11.885 1.00 18.93 184 ILE A C 1
ATOM 1468 O O . ILE A 1 184 ? -8.847 -32.707 11.718 1.00 18.51 184 ILE A O 1
ATOM 1473 N N . PHE A 1 185 ? -10.539 -33.775 12.722 1.00 16.20 185 PHE A N 1
ATOM 1474 C CA . PHE A 1 185 ? -11.029 -32.549 13.350 1.00 14.95 185 PHE A CA 1
ATOM 1475 C C . PHE A 1 185 ? -10.674 -32.398 14.820 1.00 15.96 185 PHE A C 1
ATOM 1476 O O . PHE A 1 185 ? -10.829 -31.310 15.355 1.00 18.29 185 PHE A O 1
ATOM 1484 N N . GLN A 1 186 ? -10.247 -33.455 15.493 1.00 15.60 186 GLN A N 1
ATOM 1485 C CA . GLN A 1 186 ? -9.857 -33.393 16.873 1.00 15.53 186 GLN A CA 1
ATOM 1486 C C . GLN A 1 186 ? -8.824 -34.473 17.138 1.00 20.20 186 GLN A C 1
ATOM 1487 O O . GLN A 1 186 ? -8.952 -35.614 16.692 1.00 16.84 186 GLN A O 1
ATOM 1493 N N . LYS A 1 187 ? -7.792 -34.102 17.880 1.00 15.20 187 LYS A N 1
ATOM 1494 C CA . LYS A 1 187 ? -6.714 -35.034 18.193 1.00 16.70 187 LYS A CA 1
ATOM 1495 C C . LYS A 1 187 ? -6.470 -34.949 19.690 1.00 17.48 187 LYS A C 1
ATOM 1496 O O . LYS A 1 187 ? -5.627 -34.192 20.169 1.00 18.61 187 LYS A O 1
ATOM 1502 N N . PRO A 1 188 ? -7.302 -35.632 20.515 1.00 17.51 188 PRO A N 1
ATOM 1503 C CA . PRO A 1 188 ? -7.271 -35.427 21.960 1.00 18.24 188 PRO A CA 1
ATOM 1504 C C . PRO A 1 188 ? -5.993 -35.815 22.685 1.00 18.47 188 PRO A C 1
ATOM 1505 O O . PRO A 1 188 ? -5.763 -35.398 23.809 1.00 17.11 188 PRO A O 1
ATOM 1509 N N . LYS A 1 189 ? -5.131 -36.607 22.036 1.00 17.70 189 LYS A N 1
ATOM 1510 C CA . LYS A 1 189 ? -3.824 -36.846 22.590 1.00 17.97 189 LYS A CA 1
ATOM 1511 C C . LYS A 1 189 ? -3.107 -35.517 22.854 1.00 17.29 189 LYS A C 1
ATOM 1512 O O . LYS A 1 189 ? -2.384 -35.384 23.857 1.00 18.54 189 LYS A O 1
ATOM 1518 N N . LEU A 1 190 ? -3.290 -34.560 21.953 1.00 16.85 190 LEU A N 1
ATOM 1519 C CA . LEU A 1 190 ? -2.643 -33.251 22.057 1.00 20.10 190 LEU A CA 1
ATOM 1520 C C . LEU A 1 190 ? -3.281 -32.408 23.171 1.00 19.38 190 LEU A C 1
ATOM 1521 O O . LEU A 1 190 ? -2.753 -31.367 23.552 1.00 21.23 190 LEU A O 1
ATOM 1526 N N . LEU A 1 191 ? -4.481 -32.812 23.619 1.00 17.43 191 LEU A N 1
ATOM 1527 C CA . LEU A 1 191 ? -5.184 -32.198 24.736 1.00 18.14 191 LEU A CA 1
ATOM 1528 C C . LEU A 1 191 ? -4.896 -32.908 26.053 1.00 18.65 191 LEU A C 1
ATOM 1529 O O . LEU A 1 191 ? -5.545 -32.608 27.064 1.00 22.45 191 LEU A O 1
ATOM 1534 N N . GLY A 1 192 ? -3.948 -33.851 26.069 1.00 17.13 192 GLY A N 1
ATOM 1535 C CA . GLY A 1 192 ? -3.516 -34.546 27.272 1.00 18.21 192 GLY A CA 1
ATOM 1536 C C . GLY A 1 192 ? -4.220 -35.865 27.606 1.00 18.73 192 GLY A C 1
ATOM 1537 O O . GLY A 1 192 ? -3.928 -36.458 28.634 1.00 19.83 192 GLY A O 1
ATOM 1538 N N . VAL A 1 193 ? -5.078 -36.418 26.721 1.00 18.97 193 VAL A N 1
ATOM 1539 C CA . VAL A 1 193 ? -5.733 -37.686 27.035 1.00 18.25 193 VAL A CA 1
ATOM 1540 C C . VAL A 1 193 ? -4.749 -38.831 26.867 1.00 19.11 193 VAL A C 1
ATOM 1541 O O . VAL A 1 193 ? -3.907 -38.801 25.973 1.00 20.36 193 VAL A O 1
ATOM 1545 N N . ASP A 1 194 ? -4.843 -39.856 27.696 1.00 16.58 194 ASP A N 1
ATOM 1546 C CA . ASP A 1 194 ? -3.925 -40.979 27.608 1.00 16.99 194 ASP A CA 1
ATOM 1547 C C . ASP A 1 194 ? -4.240 -41.881 26.397 1.00 18.39 194 ASP A C 1
ATOM 1548 O O . ASP A 1 194 ? -3.353 -42.283 25.669 1.00 15.73 194 ASP A O 1
ATOM 1553 N N . VAL A 1 195 ? -5.510 -42.286 26.249 1.00 16.50 195 VAL A N 1
ATOM 1554 C CA . VAL A 1 195 ? -5.878 -43.293 25.276 1.00 14.60 195 VAL A CA 1
ATOM 1555 C C . VAL A 1 195 ? -7.085 -42.770 24.517 1.00 14.75 195 VAL A C 1
ATOM 1556 O O . VAL A 1 195 ? -8.025 -42.243 25.105 1.00 16.72 195 VAL A O 1
ATOM 1560 N N . VAL A 1 196 ? -7.029 -42.876 23.189 1.00 13.77 196 VAL A N 1
ATOM 1561 C CA . VAL A 1 196 ? -8.068 -42.374 22.313 1.00 13.22 196 VAL A CA 1
ATOM 1562 C C . VAL A 1 196 ? -8.706 -43.601 21.655 1.00 14.78 196 VAL A C 1
ATOM 1563 O O . VAL A 1 196 ? -8.011 -44.489 21.183 1.00 13.89 196 VAL A O 1
ATOM 1567 N N . VAL A 1 197 ? -10.017 -43.662 21.676 1.00 14.28 197 VAL A N 1
ATOM 1568 C CA . VAL A 1 197 ? -10.700 -44.754 21.003 1.00 13.93 197 VAL A CA 1
ATOM 1569 C C . VAL A 1 197 ? -11.651 -44.202 19.953 1.00 13.61 197 VAL A C 1
ATOM 1570 O O . VAL A 1 197 ? -12.143 -43.097 20.069 1.00 14.01 197 VAL A O 1
ATOM 1574 N N . HIS A 1 198 ? -11.883 -45.012 18.903 1.00 13.27 198 HIS A N 1
ATOM 1575 C CA . HIS A 1 198 ? -12.872 -44.750 17.888 1.00 15.00 198 HIS A CA 1
ATOM 1576 C C . HIS A 1 198 ? -13.665 -46.016 17.573 1.00 13.94 198 HIS A C 1
ATOM 1577 O O . HIS A 1 198 ? -13.128 -47.119 17.559 1.00 14.94 198 HIS A O 1
ATOM 1584 N N . SER A 1 199 ? -14.944 -45.805 17.226 1.00 13.79 199 SER A N 1
ATOM 1585 C CA . SER A 1 199 ? -15.683 -46.714 16.382 1.00 12.58 199 SER A CA 1
ATOM 1586 C C . SER A 1 199 ? -15.360 -46.393 14.932 1.00 12.28 199 SER A C 1
ATOM 1587 O O . SER A 1 199 ? -15.897 -45.434 14.377 1.00 13.29 199 SER A O 1
ATOM 1590 N N . ALA A 1 200 ? -14.402 -47.137 14.326 1.00 12.76 200 ALA A N 1
ATOM 1591 C CA . ALA A 1 200 ? -14.077 -46.951 12.935 1.00 13.64 200 ALA A CA 1
ATOM 1592 C C . ALA A 1 200 ? -15.227 -47.398 12.033 1.00 14.37 200 ALA A C 1
ATOM 1593 O O . ALA A 1 200 ? -15.230 -47.009 10.875 1.00 14.58 200 ALA A O 1
ATOM 1595 N N . THR A 1 201 ? -16.207 -48.115 12.614 1.00 13.18 201 THR A N 1
ATOM 1596 C CA . THR A 1 201 ? -17.509 -48.349 11.980 1.00 15.06 201 THR A CA 1
ATOM 1597 C C . THR A 1 201 ? -18.062 -47.120 11.346 1.00 15.23 201 THR A C 1
ATOM 1598 O O . THR A 1 201 ? -18.781 -47.246 10.347 1.00 17.80 201 THR A O 1
ATOM 1626 N N . TYR A 1 203 ? -16.897 -42.863 10.791 1.00 16.20 203 TYR A N 1
ATOM 1627 C CA . TYR A 1 203 ? -16.228 -42.047 9.743 1.00 15.02 203 TYR A CA 1
ATOM 1628 C C . TYR A 1 203 ? -14.969 -42.701 9.175 1.00 14.07 203 TYR A C 1
ATOM 1629 O O . TYR A 1 203 ? -14.660 -42.453 8.010 1.00 15.10 203 TYR A O 1
ATOM 1638 N N . ILE A 1 204 ? -14.195 -43.397 9.995 1.00 13.47 204 ILE A N 1
ATOM 1639 C CA . ILE A 1 204 ? -12.867 -43.830 9.552 1.00 15.18 204 ILE A CA 1
ATOM 1640 C C . ILE A 1 204 ? -12.990 -44.819 8.374 1.00 16.77 204 ILE A C 1
ATOM 1641 O O . ILE A 1 204 ? -12.377 -44.552 7.340 1.00 18.80 204 ILE A O 1
ATOM 1646 N N . SER A 1 205 ? -13.858 -45.840 8.472 1.00 16.05 205 SER A N 1
ATOM 1647 C CA . SER A 1 205 ? -14.243 -46.682 7.318 1.00 20.67 205 SER A CA 1
ATOM 1648 C C . SER A 1 205 ? -15.074 -45.860 6.340 1.00 16.74 205 SER A C 1
ATOM 1649 O O . SER A 1 205 ? -14.829 -45.835 5.138 1.00 17.33 205 SER A O 1
ATOM 1652 N N . GLY A 1 206 ? -16.141 -45.237 6.867 1.00 16.30 206 GLY A N 1
ATOM 1653 C CA . GLY A 1 206 ? -16.914 -44.232 6.157 1.00 14.82 206 GLY A CA 1
ATOM 1654 C C . GLY A 1 206 ? -17.907 -44.725 5.120 1.00 16.41 206 GLY A C 1
ATOM 1655 O O . GLY A 1 206 ? -18.427 -43.913 4.364 1.00 17.91 206 GLY A O 1
ATOM 1656 N N . HIS A 1 207 ? -18.176 -46.031 5.053 1.00 13.48 207 HIS A N 1
ATOM 1657 C CA . HIS A 1 207 ? -19.025 -46.579 4.004 1.00 15.51 207 HIS A CA 1
ATOM 1658 C C . HIS A 1 207 ? -20.089 -47.535 4.545 1.00 16.68 207 HIS A C 1
ATOM 1659 O O . HIS A 1 207 ? -20.759 -48.193 3.777 1.00 15.28 207 HIS A O 1
ATOM 1666 N N . GLY A 1 208 ? -20.379 -47.493 5.839 1.00 17.30 208 GLY A N 1
ATOM 1667 C CA . GLY A 1 208 ? -21.540 -48.187 6.392 1.00 18.37 208 GLY A CA 1
ATOM 1668 C C . GLY A 1 208 ? -21.508 -49.701 6.160 1.00 16.21 208 GLY A C 1
ATOM 1669 O O . GLY A 1 208 ? -22.560 -50.305 5.896 1.00 17.02 208 GLY A O 1
ATOM 1670 N N . ASP A 1 209 ? -20.317 -50.300 6.268 1.00 14.36 209 ASP A N 1
ATOM 1671 C CA . ASP A 1 209 ? -20.158 -51.713 5.983 1.00 14.46 209 ASP A CA 1
ATOM 1672 C C . ASP A 1 209 ? -19.294 -52.397 7.029 1.00 13.85 209 ASP A C 1
ATOM 1673 O O . ASP A 1 209 ? -19.754 -53.302 7.740 1.00 15.71 209 ASP A O 1
ATOM 1678 N N . VAL A 1 210 ? -18.023 -51.998 7.117 1.00 14.48 210 VAL A N 1
ATOM 1679 C CA . VAL A 1 210 ? -17.128 -52.560 8.110 1.00 15.13 210 VAL A CA 1
ATOM 1680 C C . VAL A 1 210 ? -17.566 -52.153 9.514 1.00 14.48 210 VAL A C 1
ATOM 1681 O O . VAL A 1 210 ? -18.037 -51.033 9.702 1.00 14.88 210 VAL A O 1
ATOM 1685 N N . MET A 1 211 ? -17.368 -53.063 10.450 1.00 15.08 211 MET A N 1
ATOM 1686 C CA . MET A 1 211 ? -17.436 -52.753 11.873 1.00 14.27 211 MET A CA 1
ATOM 1687 C C . MET A 1 211 ? -16.018 -52.904 12.397 1.00 13.21 211 MET A C 1
ATOM 1688 O O . MET A 1 211 ? -15.386 -53.923 12.172 1.00 14.00 211 MET A O 1
ATOM 1693 N N . ALA A 1 212 ? -15.576 -51.929 13.189 1.00 13.50 212 ALA A N 1
ATOM 1694 C CA . ALA A 1 212 ? -14.212 -51.957 13.699 1.00 11.71 212 ALA A CA 1
ATOM 1695 C C . ALA A 1 212 ? -14.045 -50.904 14.795 1.00 11.19 212 ALA A C 1
ATOM 1696 O O . ALA A 1 212 ? -14.667 -49.862 14.728 1.00 12.31 212 ALA A O 1
ATOM 1698 N N . GLY A 1 213 ? -13.066 -51.134 15.670 1.00 12.85 213 GLY A N 1
ATOM 1699 C CA . GLY A 1 213 ? -12.670 -50.155 16.664 1.00 11.76 213 GLY A CA 1
ATOM 1700 C C . GLY A 1 213 ? -11.176 -49.883 16.569 1.00 12.57 213 GLY A C 1
ATOM 1701 O O . GLY A 1 213 ? -10.427 -50.709 16.038 1.00 11.97 213 GLY A O 1
ATOM 1702 N N . VAL A 1 214 ? -10.789 -48.736 17.124 1.00 13.17 214 VAL A N 1
ATOM 1703 C CA . VAL A 1 214 ? -9.386 -48.355 17.183 1.00 14.48 214 VAL A CA 1
ATOM 1704 C C . VAL A 1 214 ? -9.062 -47.940 18.611 1.00 14.06 214 VAL A C 1
ATOM 1705 O O . VAL A 1 214 ? -9.850 -47.221 19.212 1.00 13.74 214 VAL A O 1
ATOM 1709 N N . ILE A 1 215 ? -7.928 -48.409 19.126 1.00 12.78 215 ILE A N 1
ATOM 1710 C CA . ILE A 1 215 ? -7.366 -47.986 20.384 1.00 14.21 215 ILE A CA 1
ATOM 1711 C C . ILE A 1 215 ? -6.009 -47.387 20.048 1.00 14.04 215 ILE A C 1
ATOM 1712 O O . ILE A 1 215 ? -5.199 -48.083 19.456 1.00 14.16 215 ILE A O 1
ATOM 1717 N N . ALA A 1 216 ? -5.756 -46.168 20.542 1.00 15.12 216 ALA A N 1
ATOM 1718 C CA . ALA A 1 216 ? -4.505 -45.494 20.239 1.00 14.58 216 ALA A CA 1
ATOM 1719 C C . ALA A 1 216 ? -3.951 -44.832 21.500 1.00 12.81 216 ALA A C 1
ATOM 1720 O O . ALA A 1 216 ? -4.666 -44.334 22.350 1.00 13.39 216 ALA A O 1
ATOM 1722 N N . GLY A 1 217 ? -2.625 -44.809 21.615 1.00 13.33 217 GLY A N 1
ATOM 1723 C CA . GLY A 1 217 ? -2.021 -44.215 22.789 1.00 14.71 217 GLY A CA 1
ATOM 1724 C C . GLY A 1 217 ? -0.500 -44.417 22.785 1.00 14.94 217 GLY A C 1
ATOM 1725 O O . GLY A 1 217 ? 0.090 -44.684 21.733 1.00 15.66 217 GLY A O 1
ATOM 1726 N N . ASP A 1 218 ? 0.091 -44.235 23.971 1.00 16.65 218 ASP A N 1
ATOM 1727 C CA . ASP A 1 218 ? 1.532 -44.330 24.143 1.00 17.65 218 ASP A CA 1
ATOM 1728 C C . ASP A 1 218 ? 2.009 -45.776 24.012 1.00 17.97 218 ASP A C 1
ATOM 1729 O O . ASP A 1 218 ? 1.243 -46.707 24.219 1.00 18.16 218 ASP A O 1
ATOM 1734 N N . VAL A 1 219 ? 3.327 -45.951 23.856 1.00 19.79 219 VAL A N 1
ATOM 1735 C CA . VAL A 1 219 ? 3.887 -47.275 23.663 1.00 20.38 219 VAL A CA 1
ATOM 1736 C C . VAL A 1 219 ? 3.557 -48.164 24.845 1.00 22.05 219 VAL A C 1
ATOM 1737 O O . VAL A 1 219 ? 3.224 -49.330 24.650 1.00 21.27 219 VAL A O 1
ATOM 1741 N N . GLU A 1 220 ? 3.774 -47.666 26.066 1.00 23.44 220 GLU A N 1
ATOM 1742 C CA . GLU A 1 220 ? 3.623 -48.514 27.245 1.00 30.28 220 GLU A CA 1
ATOM 1743 C C . GLU A 1 220 ? 2.183 -49.057 27.330 1.00 24.96 220 GLU A C 1
ATOM 1744 O O . GLU A 1 220 ? 1.948 -50.286 27.316 1.00 25.15 220 GLU A O 1
ATOM 1750 N N . ASP A 1 221 ? 1.226 -48.148 27.284 1.00 17.20 221 ASP A N 1
ATOM 1751 C CA . ASP A 1 221 ? -0.159 -48.587 27.394 1.00 16.14 221 ASP A CA 1
ATOM 1752 C C . ASP A 1 221 ? -0.493 -49.588 26.274 1.00 18.50 221 ASP A C 1
ATOM 1753 O O . ASP A 1 221 ? -1.062 -50.637 26.521 1.00 17.75 221 ASP A O 1
ATOM 1758 N N . MET A 1 222 ? -0.205 -49.234 25.024 1.00 16.73 222 MET A N 1
ATOM 1759 C CA . MET A 1 222 ? -0.606 -50.032 23.878 1.00 16.64 222 MET A CA 1
ATOM 1760 C C . MET A 1 222 ? 0.080 -51.383 23.884 1.00 19.30 222 MET A C 1
ATOM 1761 O O . MET A 1 222 ? -0.482 -52.344 23.411 1.00 16.28 222 MET A O 1
ATOM 1766 N N . LYS A 1 223 ? 1.345 -51.476 24.325 1.00 18.08 223 LYS A N 1
ATOM 1767 C CA . LYS A 1 223 ? 2.008 -52.763 24.379 1.00 20.36 223 LYS A CA 1
ATOM 1768 C C . LYS A 1 223 ? 1.278 -53.675 25.367 1.00 18.64 223 LYS A C 1
ATOM 1769 O O . LYS A 1 223 ? 1.070 -54.842 25.084 1.00 19.14 223 LYS A O 1
ATOM 1775 N N . ASN A 1 224 ? 0.807 -53.122 26.487 1.00 16.41 224 ASN A N 1
ATOM 1776 C CA . ASN A 1 224 ? 0.121 -53.933 27.494 1.00 19.32 224 ASN A CA 1
ATOM 1777 C C . ASN A 1 224 ? -1.307 -54.287 27.072 1.00 18.04 224 ASN A C 1
ATOM 1778 O O . ASN A 1 224 ? -1.732 -55.409 27.370 1.00 19.18 224 ASN A O 1
ATOM 1783 N N . ILE A 1 225 ? -2.020 -53.351 26.427 1.00 16.18 225 ILE A N 1
ATOM 1784 C CA . ILE A 1 225 ? -3.344 -53.659 25.912 1.00 15.02 225 ILE A CA 1
ATOM 1785 C C . ILE A 1 225 ? -3.221 -54.817 24.910 1.00 15.00 225 ILE A C 1
ATOM 1786 O O . ILE A 1 225 ? -4.049 -55.718 24.901 1.00 14.85 225 ILE A O 1
ATOM 1791 N N . PHE A 1 226 ? -2.163 -54.825 24.105 1.00 14.03 226 PHE A N 1
ATOM 1792 C CA . PHE A 1 226 ? -1.969 -55.848 23.084 1.00 16.54 226 PHE A CA 1
ATOM 1793 C C . PHE A 1 226 ? -1.733 -57.216 23.737 1.00 17.28 226 PHE A C 1
ATOM 1794 O O . PHE A 1 226 ? -2.436 -58.183 23.435 1.00 17.48 226 PHE A O 1
ATOM 1802 N N . VAL A 1 227 ? -0.715 -57.312 24.608 1.00 16.10 227 VAL A N 1
ATOM 1803 C CA . VAL A 1 227 ? -0.305 -58.588 25.163 1.00 18.39 227 VAL A CA 1
ATOM 1804 C C . VAL A 1 227 ? -1.287 -59.099 26.211 1.00 18.34 227 VAL A C 1
ATOM 1805 O O . VAL A 1 227 ? -1.393 -60.309 26.341 1.00 22.17 227 VAL A O 1
ATOM 1809 N N . ASP A 1 228 ? -2.069 -58.235 26.881 1.00 16.17 228 ASP A N 1
ATOM 1810 C CA . ASP A 1 228 ? -3.007 -58.659 27.903 1.00 17.84 228 ASP A CA 1
ATOM 1811 C C . ASP A 1 228 ? -4.423 -58.775 27.305 1.00 18.35 228 ASP A C 1
ATOM 1812 O O . ASP A 1 228 ? -4.848 -59.846 26.823 1.00 19.69 228 ASP A O 1
ATOM 1817 N N . GLU A 1 229 ? -5.111 -57.658 27.171 1.00 15.89 229 GLU A N 1
ATOM 1818 C CA . GLU A 1 229 ? -6.517 -57.689 26.778 1.00 15.24 229 GLU A CA 1
ATOM 1819 C C . GLU A 1 229 ? -6.696 -58.237 25.365 1.00 16.73 229 GLU A C 1
ATOM 1820 O O . GLU A 1 229 ? -7.534 -59.101 25.129 1.00 17.48 229 GLU A O 1
ATOM 1826 N N . TYR A 1 230 ? -5.938 -57.729 24.378 1.00 15.51 230 TYR A N 1
ATOM 1827 C CA . TYR A 1 230 ? -6.223 -58.141 23.020 1.00 16.24 230 TYR A CA 1
ATOM 1828 C C . TYR A 1 230 ? -5.981 -59.636 22.819 1.00 16.56 230 TYR A C 1
ATOM 1829 O O . TYR A 1 230 ? -6.810 -60.337 22.217 1.00 15.14 230 TYR A O 1
ATOM 1838 N N . LYS A 1 231 ? -4.845 -60.173 23.282 1.00 17.33 231 LYS A N 1
ATOM 1839 C CA . LYS A 1 231 ? -4.573 -61.584 23.085 1.00 17.45 231 LYS A CA 1
ATOM 1840 C C . LYS A 1 231 ? -5.459 -62.475 23.948 1.00 16.82 231 LYS A C 1
ATOM 1841 O O . LYS A 1 231 ? -5.719 -63.607 23.543 1.00 15.54 231 LYS A O 1
ATOM 1847 N N . ASN A 1 232 ? -5.908 -61.993 25.111 1.00 15.43 232 ASN A N 1
ATOM 1848 C CA . ASN A 1 232 ? -6.741 -62.800 25.991 1.00 16.86 232 ASN A CA 1
ATOM 1849 C C . ASN A 1 232 ? -8.195 -62.832 25.540 1.00 16.49 232 ASN A C 1
ATOM 1850 O O . ASN A 1 232 ? -8.835 -63.870 25.697 1.00 17.54 232 ASN A O 1
ATOM 1855 N N . ILE A 1 233 ? -8.739 -61.715 25.101 1.00 14.06 233 ILE A N 1
ATOM 1856 C CA . ILE A 1 233 ? -10.152 -61.615 24.752 1.00 15.31 233 ILE A CA 1
ATOM 1857 C C . ILE A 1 233 ? -10.351 -61.747 23.237 1.00 15.19 233 ILE A C 1
ATOM 1858 O O . ILE A 1 233 ? -11.412 -62.204 22.792 1.00 15.85 233 ILE A O 1
ATOM 1863 N N . GLY A 1 234 ? -9.327 -61.382 22.452 1.00 14.58 234 GLY A N 1
ATOM 1864 C CA . GLY A 1 234 ? -9.240 -61.781 21.047 1.00 13.56 234 GLY A CA 1
ATOM 1865 C C . GLY A 1 234 ? -10.258 -61.082 20.120 1.00 12.90 234 GLY A C 1
ATOM 1866 O O . GLY A 1 234 ? -10.718 -61.728 19.174 1.00 12.97 234 GLY A O 1
ATOM 1867 N N . PRO A 1 235 ? -10.624 -59.785 20.259 1.00 13.17 235 PRO A N 1
ATOM 1868 C CA . PRO A 1 235 ? -11.541 -59.137 19.315 1.00 12.99 235 PRO A CA 1
ATOM 1869 C C . PRO A 1 235 ? -10.796 -58.767 18.029 1.00 13.56 235 PRO A C 1
ATOM 1870 O O . PRO A 1 235 ? -10.610 -57.588 17.724 1.00 12.69 235 PRO A O 1
ATOM 1874 N N . VAL A 1 236 ? -10.353 -59.789 17.281 1.00 13.24 236 VAL A N 1
ATOM 1875 C CA . VAL A 1 236 ? -9.492 -59.586 16.114 1.00 14.18 236 VAL A CA 1
ATOM 1876 C C . VAL A 1 236 ? -10.336 -59.087 14.941 1.00 14.80 236 VAL A C 1
ATOM 1877 O O . VAL A 1 236 ? -11.444 -59.616 14.673 1.00 16.65 236 VAL A O 1
ATOM 1881 N N . LEU A 1 237 ? -9.826 -58.045 14.263 1.00 13.47 237 LEU A N 1
ATOM 1882 C CA . LEU A 1 237 ? -10.430 -57.586 13.036 1.00 13.19 237 LEU A CA 1
ATOM 1883 C C . LEU A 1 237 ? -9.988 -58.455 11.866 1.00 12.53 237 LEU A C 1
ATOM 1884 O O . LEU A 1 237 ? -8.787 -58.759 11.746 1.00 13.73 237 LEU A O 1
ATOM 1889 N N . SER A 1 238 ? -10.927 -58.777 10.959 1.00 12.77 238 SER A N 1
ATOM 1890 C CA . SER A 1 238 ? -10.527 -59.476 9.743 1.00 12.82 238 SER A CA 1
ATOM 1891 C C . SER A 1 238 ? -9.539 -58.608 8.966 1.00 11.70 238 SER A C 1
ATOM 1892 O O . SER A 1 238 ? -9.878 -57.456 8.706 1.00 12.95 238 SER A O 1
ATOM 1895 N N . PRO A 1 239 ? -8.383 -59.133 8.499 1.00 12.34 239 PRO A N 1
ATOM 1896 C CA . PRO A 1 239 ? -7.554 -58.390 7.544 1.00 13.89 239 PRO A CA 1
ATOM 1897 C C . PRO A 1 239 ? -8.298 -57.893 6.308 1.00 13.44 239 PRO A C 1
ATOM 1898 O O . PRO A 1 239 ? -7.927 -56.868 5.728 1.00 13.28 239 PRO A O 1
ATOM 1902 N N . ILE A 1 240 ? -9.355 -58.599 5.893 1.00 13.19 240 ILE A N 1
ATOM 1903 C CA . ILE A 1 240 ? -10.149 -58.130 4.775 1.00 14.86 240 ILE A CA 1
ATOM 1904 C C . ILE A 1 240 ? -10.795 -56.792 5.114 1.00 13.90 240 ILE A C 1
ATOM 1905 O O . ILE A 1 240 ? -10.803 -55.854 4.307 1.00 12.71 240 ILE A O 1
ATOM 1910 N N . GLU A 1 241 ? -11.379 -56.701 6.315 1.00 14.57 241 GLU A N 1
ATOM 1911 C CA . GLU A 1 241 ? -11.922 -55.434 6.784 1.00 13.23 241 GLU A CA 1
ATOM 1912 C C . GLU A 1 241 ? -10.849 -54.364 7.035 1.00 13.64 241 GLU A C 1
ATOM 1913 O O . GLU A 1 241 ? -11.106 -53.207 6.745 1.00 13.30 241 GLU A O 1
ATOM 1919 N N . ALA A 1 242 ? -9.665 -54.739 7.505 1.00 12.04 242 ALA A N 1
ATOM 1920 C CA . ALA A 1 242 ? -8.574 -53.791 7.643 1.00 12.89 242 ALA A CA 1
ATOM 1921 C C . ALA A 1 242 ? -8.278 -53.134 6.288 1.00 12.42 242 ALA A C 1
ATOM 1922 O O . ALA A 1 242 ? -8.091 -51.914 6.165 1.00 11.52 242 ALA A O 1
ATOM 1924 N N . TRP A 1 243 ? -8.281 -53.976 5.235 1.00 12.42 243 TRP A N 1
ATOM 1925 C CA . TRP A 1 243 ? -8.012 -53.504 3.892 1.00 11.01 243 TRP A CA 1
ATOM 1926 C C . TRP A 1 243 ? -9.100 -52.561 3.415 1.00 11.77 243 TRP A C 1
ATOM 1927 O O . TRP A 1 243 ? -8.802 -51.542 2.769 1.00 12.43 243 TRP A O 1
ATOM 1938 N N . LEU A 1 244 ? -10.343 -52.840 3.817 1.00 10.91 244 LEU A N 1
ATOM 1939 C CA . LEU A 1 244 ? -11.419 -51.975 3.424 1.00 12.36 244 LEU A CA 1
ATOM 1940 C C . LEU A 1 244 ? -11.322 -50.639 4.207 1.00 12.34 244 LEU A C 1
ATOM 1941 O O . LEU A 1 244 ? -11.758 -49.599 3.691 1.00 11.70 244 LEU A O 1
ATOM 1946 N N . ILE A 1 245 ? -10.798 -50.682 5.438 1.00 12.92 245 ILE A N 1
ATOM 1947 C CA . ILE A 1 245 ? -10.565 -49.439 6.184 1.00 13.84 245 ILE A CA 1
ATOM 1948 C C . ILE A 1 245 ? -9.481 -48.631 5.481 1.00 13.43 245 ILE A C 1
ATOM 1949 O O . ILE A 1 245 ? -9.646 -47.426 5.287 1.00 14.39 245 ILE A O 1
ATOM 1954 N N . LEU A 1 246 ? -8.403 -49.293 5.089 1.00 13.30 246 LEU A N 1
ATOM 1955 C CA . LEU A 1 246 ? -7.364 -48.620 4.290 1.00 14.61 246 LEU A CA 1
ATOM 1956 C C . LEU A 1 246 ? -7.963 -47.938 3.063 1.00 14.45 246 LEU A C 1
ATOM 1957 O O . LEU A 1 246 ? -7.639 -46.783 2.769 1.00 13.34 246 LEU A O 1
ATOM 1962 N N . ARG A 1 247 ? -8.873 -48.641 2.364 1.00 12.67 247 ARG A N 1
ATOM 1963 C CA . ARG A 1 247 ? -9.453 -48.103 1.177 1.00 12.99 247 ARG A CA 1
ATOM 1964 C C . ARG A 1 247 ? -10.301 -46.881 1.517 1.00 14.81 247 ARG A C 1
ATOM 1965 O O . ARG A 1 247 ? -10.262 -45.854 0.826 1.00 14.97 247 ARG A O 1
ATOM 1973 N N . GLY A 1 248 ? -11.098 -46.988 2.576 1.00 14.86 248 GLY A N 1
ATOM 1974 C CA . GLY A 1 248 ? -11.923 -45.877 3.029 1.00 14.72 248 GLY A CA 1
ATOM 1975 C C . GLY A 1 248 ? -11.145 -44.663 3.527 1.00 15.42 248 GLY A C 1
ATOM 1976 O O . GLY A 1 248 ? -11.541 -43.500 3.325 1.00 15.90 248 GLY A O 1
ATOM 1977 N N . LEU A 1 249 ? -9.992 -44.913 4.138 1.00 15.24 249 LEU A N 1
ATOM 1978 C CA . LEU A 1 249 ? -9.135 -43.870 4.671 1.00 15.61 249 LEU A CA 1
ATOM 1979 C C . LEU A 1 249 ? -8.686 -42.899 3.575 1.00 14.68 249 LEU A C 1
ATOM 1980 O O . LEU A 1 249 ? -8.408 -41.744 3.865 1.00 18.45 249 LEU A O 1
ATOM 1985 N N . ARG A 1 250 ? -8.476 -43.379 2.350 1.00 13.81 250 ARG A N 1
ATOM 1986 C CA . ARG A 1 250 ? -7.942 -42.536 1.299 1.00 13.60 250 ARG A CA 1
ATOM 1987 C C . ARG A 1 250 ? -8.807 -41.301 1.115 1.00 14.76 250 ARG A C 1
ATOM 1988 O O . ARG A 1 250 ? -8.272 -40.262 0.784 1.00 16.44 250 ARG A O 1
ATOM 1996 N N . THR A 1 251 ? -10.133 -41.395 1.336 1.00 14.26 251 THR A N 1
ATOM 1997 C CA . THR A 1 251 ? -10.998 -40.249 1.139 1.00 14.71 251 THR A CA 1
ATOM 1998 C C . THR A 1 251 ? -11.395 -39.580 2.468 1.00 15.42 251 THR A C 1
ATOM 1999 O O . THR A 1 251 ? -12.287 -38.741 2.468 1.00 14.09 251 THR A O 1
ATOM 2003 N N . LEU A 1 252 ? -10.767 -39.956 3.577 1.00 14.97 252 LEU A N 1
ATOM 2004 C CA . LEU A 1 252 ? -11.193 -39.461 4.874 1.00 15.31 252 LEU A CA 1
ATOM 2005 C C . LEU A 1 252 ? -11.167 -37.929 4.933 1.00 16.50 252 LEU A C 1
ATOM 2006 O O . LEU A 1 252 ? -12.119 -37.344 5.404 1.00 14.68 252 LEU A O 1
ATOM 2011 N N . GLU A 1 253 ? -10.095 -37.253 4.509 1.00 15.61 253 GLU A N 1
ATOM 2012 C CA . GLU A 1 253 ? -10.082 -35.800 4.560 1.00 17.90 253 GLU A CA 1
ATOM 2013 C C . GLU A 1 253 ? -11.165 -35.207 3.659 1.00 15.01 253 GLU A C 1
ATOM 2014 O O . GLU A 1 253 ? -11.832 -34.238 4.056 1.00 16.23 253 GLU A O 1
ATOM 2020 N N . LEU A 1 254 ? -11.333 -35.720 2.436 1.00 14.61 254 LEU A N 1
ATOM 2021 C CA . LEU A 1 254 ? -12.327 -35.213 1.502 1.00 15.29 254 LEU A CA 1
ATOM 2022 C C . LEU A 1 254 ? -13.737 -35.334 2.083 1.00 14.30 254 LEU A C 1
ATOM 2023 O O . LEU A 1 254 ? -14.533 -34.409 1.970 1.00 14.74 254 LEU A O 1
ATOM 2028 N N . ARG A 1 255 ? -14.009 -36.492 2.699 1.00 13.45 255 ARG A N 1
ATOM 2029 C CA . ARG A 1 255 ? -15.330 -36.773 3.243 1.00 13.79 255 ARG A CA 1
ATOM 2030 C C . ARG A 1 255 ? -15.583 -35.878 4.447 1.00 13.11 255 ARG A C 1
ATOM 2031 O O . ARG A 1 255 ? -16.658 -35.274 4.522 1.00 14.05 255 ARG A O 1
ATOM 2039 N N . MET A 1 256 ? -14.618 -35.761 5.355 1.00 12.78 256 MET A N 1
ATOM 2040 C CA . MET A 1 256 ? -14.825 -34.962 6.561 1.00 14.12 256 MET A CA 1
ATOM 2041 C C . MET A 1 256 ? -15.090 -33.500 6.205 1.00 17.16 256 MET A C 1
ATOM 2042 O O . MET A 1 256 ? -16.024 -32.900 6.777 1.00 15.08 256 MET A O 1
ATOM 2047 N N . LYS A 1 257 ? -14.362 -32.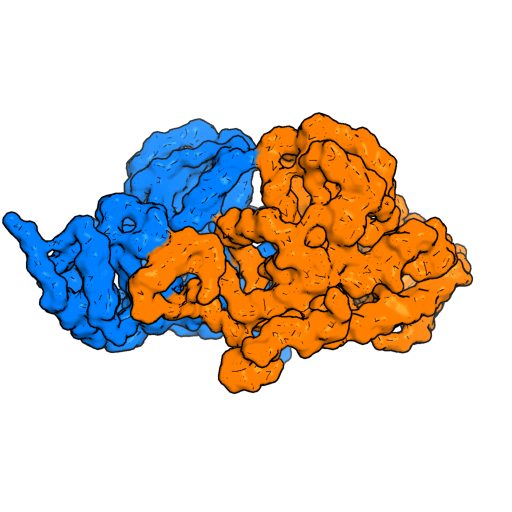950 5.218 1.00 13.77 257 LYS A N 1
ATOM 2048 C CA . LYS A 1 257 ? -14.540 -31.565 4.820 1.00 16.71 257 LYS A CA 1
ATOM 2049 C C . LYS A 1 257 ? -15.936 -31.358 4.252 1.00 15.60 257 LYS A C 1
ATOM 2050 O O . LYS A 1 257 ? -16.561 -30.312 4.484 1.00 16.34 257 LYS A O 1
ATOM 2056 N N . LYS A 1 258 ? -16.389 -32.329 3.450 1.00 14.22 258 LYS A N 1
ATOM 2057 C CA . LYS A 1 258 ? -17.710 -32.252 2.846 1.00 15.14 258 LYS A CA 1
ATOM 2058 C C . LYS A 1 258 ? -18.795 -32.366 3.912 1.00 15.27 258 LYS A C 1
ATOM 2059 O O . LYS A 1 258 ? -19.824 -31.653 3.837 1.00 15.94 258 LYS A O 1
ATOM 2065 N N . HIS A 1 259 ? -18.639 -33.297 4.868 1.00 13.25 259 HIS A N 1
ATOM 2066 C CA . HIS A 1 259 ? -19.653 -33.380 5.921 1.00 15.44 259 HIS A CA 1
ATOM 2067 C C . HIS A 1 259 ? -19.771 -32.027 6.658 1.00 16.64 259 HIS A C 1
ATOM 2068 O O . HIS A 1 259 ? -20.866 -31.604 7.049 1.00 15.00 259 HIS A O 1
ATOM 2075 N N . TYR A 1 260 ? -18.620 -31.416 6.959 1.00 14.70 260 TYR A N 1
ATOM 2076 C CA . TYR A 1 260 ? -18.602 -30.160 7.703 1.00 16.24 260 TYR A CA 1
ATOM 2077 C C . TYR A 1 260 ? -19.314 -29.056 6.908 1.00 17.99 260 TYR A C 1
ATOM 2078 O O . TYR A 1 260 ? -20.198 -28.366 7.447 1.00 18.61 260 TYR A O 1
ATOM 2087 N N . GLU A 1 261 ? -19.008 -28.932 5.619 1.00 18.19 261 GLU A N 1
ATOM 2088 C CA . GLU A 1 261 ? -19.631 -27.925 4.775 1.00 19.14 261 GLU A CA 1
ATOM 2089 C C . GLU A 1 261 ? -21.157 -28.117 4.800 1.00 19.32 261 GLU A C 1
ATOM 2090 O O . GLU A 1 261 ? -21.936 -27.177 4.912 1.00 19.20 261 GLU A O 1
ATOM 2096 N N . ASN A 1 262 ? -21.581 -29.362 4.626 1.00 17.29 262 ASN A N 1
ATOM 2097 C CA . ASN A 1 262 ? -22.992 -29.724 4.583 1.00 17.16 262 ASN A CA 1
ATOM 2098 C C . ASN A 1 262 ? -23.698 -29.482 5.919 1.00 17.74 262 ASN A C 1
ATOM 2099 O O . ASN A 1 262 ? -24.849 -28.991 5.930 1.00 18.82 262 ASN A O 1
ATOM 2104 N N . ALA A 1 263 ? -23.034 -29.842 7.010 1.00 16.68 263 ALA A N 1
ATOM 2105 C CA . ALA A 1 263 ? -23.570 -29.698 8.351 1.00 17.89 263 ALA A CA 1
ATOM 2106 C C . ALA A 1 263 ? -23.751 -28.226 8.696 1.00 18.92 263 ALA A C 1
ATOM 2107 O O . ALA A 1 263 ? -24.697 -27.908 9.426 1.00 17.51 263 ALA A O 1
ATOM 2109 N N . LEU A 1 264 ? -22.859 -27.355 8.194 1.00 17.39 264 LEU A N 1
ATOM 2110 C CA . LEU A 1 264 ? -23.036 -25.914 8.428 1.00 19.58 264 LEU A CA 1
ATOM 2111 C C . LEU A 1 264 ? -24.335 -25.448 7.796 1.00 19.85 264 LEU A C 1
ATOM 2112 O O . LEU A 1 264 ? -25.087 -24.677 8.405 1.00 21.19 264 LEU A O 1
ATOM 2117 N N . VAL A 1 265 ? -24.629 -25.946 6.589 1.00 19.15 265 VAL A N 1
ATOM 2118 C CA . VAL A 1 265 ? -25.802 -25.503 5.866 1.00 19.62 265 VAL A CA 1
ATOM 2119 C C . VAL A 1 265 ? -27.035 -25.998 6.624 1.00 21.14 265 VAL A C 1
ATOM 2120 O O . VAL A 1 265 ? -28.002 -25.250 6.837 1.00 18.57 265 VAL A O 1
ATOM 2124 N N . VAL A 1 266 ? -27.033 -27.285 6.981 1.00 17.50 266 VAL A N 1
ATOM 2125 C CA . VAL A 1 266 ? -28.210 -27.850 7.642 1.00 17.35 266 VAL A CA 1
ATOM 2126 C C . VAL A 1 266 ? -28.432 -27.252 9.035 1.00 16.94 266 VAL A C 1
ATOM 2127 O O . VAL A 1 266 ? -29.584 -26.943 9.392 1.00 19.10 266 VAL A O 1
ATOM 2131 N N . SER A 1 267 ? -27.364 -27.123 9.841 1.00 16.66 267 SER A N 1
ATOM 2132 C CA . SER A 1 267 ? -27.484 -26.573 11.181 1.00 15.51 267 SER A CA 1
ATOM 2133 C C . SER A 1 267 ? -27.934 -25.098 11.130 1.00 18.85 267 SER A C 1
ATOM 2134 O O . SER A 1 267 ? -28.713 -24.680 11.983 1.00 19.30 267 SER A O 1
ATOM 2137 N N . ASP A 1 268 ? -27.486 -24.312 10.142 1.00 17.98 268 ASP A N 1
ATOM 2138 C CA . ASP A 1 268 ? -27.926 -22.938 10.005 1.00 20.00 268 ASP A CA 1
ATOM 2139 C C . ASP A 1 268 ? -29.428 -22.884 9.733 1.00 22.53 268 ASP A C 1
ATOM 2140 O O . ASP A 1 268 ? -30.144 -22.066 10.309 1.00 22.44 268 ASP A O 1
ATOM 2145 N N . PHE A 1 269 ? -29.917 -23.806 8.911 1.00 19.63 269 PHE A N 1
ATOM 2146 C CA . PHE A 1 269 ? -31.319 -23.837 8.543 1.00 18.55 269 PHE A CA 1
ATOM 2147 C C . PHE A 1 269 ? -32.143 -24.146 9.797 1.00 20.32 269 PHE A C 1
ATOM 2148 O O . PHE A 1 269 ? -33.170 -23.495 10.073 1.00 19.17 269 PHE A O 1
ATOM 2156 N N . LEU A 1 270 ? -31.685 -25.139 10.568 1.00 18.38 270 LEU A N 1
ATOM 2157 C CA . LEU A 1 270 ? -32.438 -25.590 11.728 1.00 18.54 270 LEU A CA 1
ATOM 2158 C C . LEU A 1 270 ? -32.428 -24.491 12.785 1.00 20.82 270 LEU A C 1
ATOM 2159 O O . LEU A 1 270 ? -33.423 -24.295 13.478 1.00 19.09 270 LEU A O 1
ATOM 2164 N N . MET A 1 271 ? -31.281 -23.824 12.964 1.00 19.00 271 MET A N 1
ATOM 2165 C CA . MET A 1 271 ? -31.186 -22.785 13.980 1.00 21.29 271 MET A CA 1
ATOM 2166 C C . MET A 1 271 ? -32.207 -21.675 13.730 1.00 24.79 271 MET A C 1
ATOM 2167 O O . MET A 1 271 ? -32.667 -21.070 14.694 1.00 26.88 271 MET A O 1
ATOM 2172 N N . ASP A 1 272 ? -32.501 -21.377 12.455 1.00 23.80 272 ASP A N 1
ATOM 2173 C CA . ASP A 1 272 ? -33.339 -20.234 12.112 1.00 26.01 272 ASP A CA 1
ATOM 2174 C C . ASP A 1 272 ? -34.787 -20.631 11.898 1.00 25.92 272 ASP A C 1
ATOM 2175 O O . ASP A 1 272 ? -35.615 -19.781 11.566 1.00 28.21 272 ASP A O 1
ATOM 2180 N N . HIS A 1 273 ? -35.109 -21.909 12.077 1.00 22.43 273 HIS A N 1
ATOM 2181 C CA . HIS A 1 273 ? -36.472 -22.331 11.833 1.00 23.08 273 HIS A CA 1
ATOM 2182 C C . HIS A 1 273 ? -37.334 -22.120 13.076 1.00 21.08 273 HIS A C 1
ATOM 2183 O O . HIS A 1 273 ? -37.043 -22.626 14.146 1.00 20.18 273 HIS A O 1
ATOM 2190 N N . PRO A 1 274 ? -38.530 -21.505 12.933 1.00 24.91 274 PRO A N 1
ATOM 2191 C CA . PRO A 1 274 ? -39.407 -21.258 14.082 1.00 26.97 274 PRO A CA 1
ATOM 2192 C C . PRO A 1 274 ? -39.841 -22.461 14.905 1.00 25.69 274 PRO A C 1
ATOM 2193 O O . PRO A 1 274 ? -40.100 -22.318 16.092 1.00 28.48 274 PRO A O 1
ATOM 2197 N N . LYS A 1 275 ? -39.944 -23.654 14.292 1.00 21.49 275 LYS A N 1
ATOM 2198 C CA . LYS A 1 275 ? -40.451 -24.828 14.972 1.00 21.22 275 LYS A CA 1
ATOM 2199 C C . LYS A 1 275 ? -39.351 -25.670 15.606 1.00 21.36 275 LYS A C 1
ATOM 2200 O O . LYS A 1 275 ? -39.633 -26.649 16.284 1.00 24.18 275 LYS A O 1
ATOM 2206 N N . VAL A 1 276 ? -38.099 -25.238 15.460 1.00 20.19 276 VAL A N 1
ATOM 2207 C CA . VAL A 1 276 ? -37.027 -25.948 16.113 1.00 19.24 276 VAL A CA 1
ATOM 2208 C C . VAL A 1 276 ? -36.659 -25.181 17.385 1.00 17.26 276 VAL A C 1
ATOM 2209 O O . VAL A 1 276 ? -36.375 -23.982 17.316 1.00 19.28 276 VAL A O 1
ATOM 2213 N N . LEU A 1 277 ? -36.658 -25.876 18.505 1.00 17.51 277 LEU A N 1
ATOM 2214 C CA . LEU A 1 277 ? -36.318 -25.279 19.793 1.00 17.05 277 LEU A CA 1
ATOM 2215 C C . LEU A 1 277 ? -34.840 -24.914 19.865 1.00 18.86 277 LEU A C 1
ATOM 2216 O O . LEU A 1 277 ? -34.449 -23.857 20.375 1.00 19.70 277 LEU A O 1
ATOM 2221 N N . GLU A 1 278 ? -33.997 -25.883 19.525 1.00 18.70 278 GLU A N 1
ATOM 2222 C CA . GLU A 1 278 ? -32.562 -25.664 19.601 1.00 20.21 278 GLU A CA 1
ATOM 2223 C C . GLU A 1 278 ? -31.862 -26.731 18.763 1.00 19.71 278 GLU A C 1
ATOM 2224 O O . GLU A 1 278 ? -32.444 -27.780 18.470 1.00 17.61 278 GLU A O 1
ATOM 2230 N N . VAL A 1 279 ? -30.605 -26.419 18.443 1.00 18.89 279 VAL A N 1
ATOM 2231 C CA . VAL A 1 279 ? -29.756 -27.252 17.592 1.00 17.73 279 VAL A CA 1
ATOM 2232 C C . VAL A 1 279 ? -28.467 -27.521 18.352 1.00 20.11 279 VAL A C 1
ATOM 2233 O O . VAL A 1 279 ? -27.890 -26.581 18.898 1.00 18.04 279 VAL A O 1
ATOM 2237 N N . ASN A 1 280 ? -28.037 -28.784 18.380 1.00 14.41 280 ASN A N 1
ATOM 2238 C CA . ASN A 1 280 ? -26.806 -29.231 18.975 1.00 14.74 280 ASN A CA 1
ATOM 2239 C C . ASN A 1 280 ? -25.821 -29.563 17.854 1.00 17.00 280 ASN A C 1
ATOM 2240 O O . ASN A 1 280 ? -25.838 -30.669 17.288 1.00 16.60 280 ASN A O 1
ATOM 2245 N N . TYR A 1 281 ? -25.036 -28.549 17.498 1.00 17.45 281 TYR A N 1
ATOM 2246 C CA . TYR A 1 281 ? -23.990 -28.731 16.530 1.00 17.51 281 TYR A CA 1
ATOM 2247 C C . TYR A 1 281 ? -22.890 -27.758 16.913 1.00 17.05 281 TYR A C 1
ATOM 2248 O O . TYR A 1 281 ? -22.921 -26.598 16.500 1.00 18.73 281 TYR A O 1
ATOM 2257 N N . PRO A 1 282 ? -21.906 -28.214 17.699 1.00 17.22 282 PRO A N 1
ATOM 2258 C CA . PRO A 1 282 ? -21.003 -27.279 18.372 1.00 17.28 282 PRO A CA 1
ATOM 2259 C C . PRO A 1 282 ? -19.988 -26.561 17.483 1.00 18.36 282 PRO A C 1
ATOM 2260 O O . PRO A 1 282 ? -19.379 -25.610 17.948 1.00 17.77 282 PRO A O 1
ATOM 2264 N N . MET A 1 283 ? -19.855 -26.951 16.212 1.00 18.78 283 MET A N 1
ATOM 2265 C CA . MET A 1 283 ? -18.939 -26.265 15.321 1.00 17.46 283 MET A CA 1
ATOM 2266 C C . MET A 1 283 ? -19.644 -25.357 14.329 1.00 18.56 283 MET A C 1
ATOM 2267 O O . MET A 1 283 ? -19.058 -24.885 13.360 1.00 19.82 283 MET A O 1
ATOM 2272 N N . ASN A 1 284 ? -20.926 -25.029 14.570 1.00 17.25 284 ASN A N 1
ATOM 2273 C CA . ASN A 1 284 ? -21.549 -23.922 13.875 1.00 18.74 284 ASN A CA 1
ATOM 2274 C C . ASN A 1 284 ? -21.122 -22.663 14.622 1.00 18.99 284 ASN A C 1
ATOM 2275 O O . ASN A 1 284 ? -21.168 -22.683 15.824 1.00 18.04 284 ASN A O 1
ATOM 2280 N N . PRO A 1 285 ? -20.558 -21.625 13.960 1.00 21.17 285 PRO A N 1
ATOM 2281 C CA . PRO A 1 285 ? -20.078 -20.446 14.701 1.00 23.98 285 PRO A CA 1
ATOM 2282 C C . PRO A 1 285 ? -21.107 -19.741 15.583 1.00 23.33 285 PRO A C 1
ATOM 2283 O O . PRO A 1 285 ? -20.717 -18.987 16.489 1.00 22.99 285 PRO A O 1
ATOM 2287 N N . ARG A 1 286 ? -22.403 -20.011 15.378 1.00 22.01 286 ARG A N 1
ATOM 2288 C CA . ARG A 1 286 ? -23.435 -19.401 16.219 1.00 24.73 286 ARG A CA 1
ATOM 2289 C C . ARG A 1 286 ? -23.813 -20.273 17.404 1.00 23.77 286 ARG A C 1
ATOM 2290 O O . ARG A 1 286 ? -24.634 -19.902 18.228 1.00 22.48 286 ARG A O 1
ATOM 2298 N N . SER A 1 287 ? -23.225 -21.467 17.516 1.00 20.23 287 SER A N 1
ATOM 2299 C CA . SER A 1 287 ? -23.457 -22.314 18.659 1.00 19.50 287 SER A CA 1
ATOM 2300 C C . SER A 1 287 ? -22.920 -21.678 19.939 1.00 21.15 287 SER A C 1
ATOM 2301 O O . SER A 1 287 ? -21.830 -21.112 19.965 1.00 21.17 287 SER A O 1
ATOM 2304 N N . PRO A 1 288 ? -23.616 -21.897 21.071 1.00 22.49 288 PRO A N 1
ATOM 2305 C CA . PRO A 1 288 ? -23.164 -21.417 22.377 1.00 24.71 288 PRO A CA 1
ATOM 2306 C C . PRO A 1 288 ? -21.870 -22.064 22.810 1.00 27.06 288 PRO A C 1
ATOM 2307 O O . PRO A 1 288 ? -21.167 -21.528 23.656 1.00 26.54 288 PRO A O 1
ATOM 2311 N N . GLN A 1 289 ? -21.582 -23.230 22.212 1.00 24.54 289 GLN A N 1
ATOM 2312 C CA . GLN A 1 289 ? -20.411 -24.012 22.573 1.00 25.62 289 GLN A CA 1
ATOM 2313 C C . GLN A 1 289 ? -19.233 -23.699 21.646 1.00 20.84 289 GLN A C 1
ATOM 2314 O O . GLN A 1 289 ? -18.156 -24.269 21.834 1.00 21.34 289 GLN A O 1
ATOM 2320 N N . TYR A 1 290 ? -19.402 -22.775 20.706 1.00 20.17 290 TYR A N 1
ATOM 2321 C CA . TYR A 1 290 ? -18.451 -22.665 19.593 1.00 21.49 290 TYR A CA 1
ATOM 2322 C C . TYR A 1 290 ? -17.069 -22.262 20.088 1.00 22.47 290 TYR A C 1
ATOM 2323 O O . TYR A 1 290 ? -16.019 -22.721 19.583 1.00 21.09 290 TYR A O 1
ATOM 2332 N N . GLU A 1 291 ? -17.018 -21.366 21.062 1.00 22.06 291 GLU A N 1
ATOM 2333 C CA . GLU A 1 291 ? -15.706 -20.901 21.499 1.00 24.72 291 GLU A CA 1
ATOM 2334 C C . GLU A 1 291 ? -14.884 -22.040 22.104 1.00 22.82 291 GLU A C 1
ATOM 2335 O O . GLU A 1 291 ? -13.711 -22.238 21.759 1.00 23.61 291 GLU A O 1
ATOM 2341 N N . LEU A 1 292 ? -15.489 -22.844 22.982 1.00 21.20 292 LEU A N 1
ATOM 2342 C CA . LEU A 1 292 ? -14.787 -23.972 23.561 1.00 19.95 292 LEU A CA 1
ATOM 2343 C C . LEU A 1 292 ? -14.516 -25.020 22.478 1.00 20.59 292 LEU A C 1
ATOM 2344 O O . LEU A 1 292 ? -13.406 -25.547 22.405 1.00 20.77 292 LEU A O 1
ATOM 2349 N N . ALA A 1 293 ? -15.534 -25.330 21.679 1.00 18.63 293 ALA A N 1
ATOM 2350 C CA . ALA A 1 293 ? -15.400 -26.343 20.636 1.00 19.46 293 ALA A CA 1
ATOM 2351 C C . ALA A 1 293 ? -14.233 -26.012 19.704 1.00 20.08 293 ALA A C 1
ATOM 2352 O O . ALA A 1 293 ? -13.365 -26.864 19.477 1.00 18.79 293 ALA A O 1
ATOM 2354 N N . SER A 1 294 ? -14.218 -24.783 19.179 1.00 20.69 294 SER A N 1
ATOM 2355 C CA . SER A 1 294 ? -13.237 -24.397 18.182 1.00 21.58 294 SER A CA 1
ATOM 2356 C C . SER A 1 294 ? -11.842 -24.255 18.819 1.00 23.63 294 SER A C 1
ATOM 2357 O O . SER A 1 294 ? -10.858 -24.244 18.071 1.00 23.81 294 SER A O 1
ATOM 2360 N N . SER A 1 295 ? -11.715 -24.235 20.152 1.00 20.95 295 SER A N 1
ATOM 2361 C CA . SER A 1 295 ? -10.399 -24.329 20.790 1.00 23.33 295 SER A CA 1
ATOM 2362 C C . SER A 1 295 ? -9.799 -25.734 20.767 1.00 25.45 295 SER A C 1
ATOM 2363 O O . SER A 1 295 ? -8.621 -25.909 21.103 1.00 25.07 295 SER A O 1
ATOM 2366 N N . GLN A 1 296 ? -10.637 -26.739 20.493 1.00 20.78 296 GLN A N 1
ATOM 2367 C CA . GLN A 1 296 ? -10.207 -28.123 20.575 1.00 19.89 296 GLN A CA 1
ATOM 2368 C C . GLN A 1 296 ? -10.374 -28.826 19.236 1.00 19.25 296 GLN A C 1
ATOM 2369 O O . GLN A 1 296 ? -9.766 -29.880 19.062 1.00 18.50 296 GLN A O 1
ATOM 2375 N N . MET A 1 297 ? -11.160 -28.259 18.329 1.00 17.75 297 MET A N 1
ATOM 2376 C CA . MET A 1 297 ? -11.525 -28.958 17.100 1.00 17.19 297 MET A CA 1
ATOM 2377 C C . MET A 1 297 ? -11.290 -28.029 15.926 1.00 19.44 297 MET A C 1
ATOM 2378 O O . MET A 1 297 ? -11.558 -26.831 16.013 1.00 22.13 297 MET A O 1
ATOM 2383 N N . SER A 1 298 ? -10.862 -28.574 14.778 1.00 18.17 298 SER A N 1
ATOM 2384 C CA . SER A 1 298 ? -10.606 -27.760 13.592 1.00 18.18 298 SER A CA 1
ATOM 2385 C C . SER A 1 298 ? -11.778 -27.807 12.618 1.00 19.08 298 SER A C 1
ATOM 2386 O O . SER A 1 298 ? -11.788 -27.164 11.571 1.00 18.60 298 SER A O 1
ATOM 2389 N N . GLY A 1 299 ? -12.795 -28.623 12.951 1.00 20.33 299 GLY A N 1
ATOM 2390 C CA . GLY A 1 299 ? -14.000 -28.723 12.145 1.00 18.55 299 GLY A CA 1
ATOM 2391 C C . GLY A 1 299 ? -15.042 -29.573 12.889 1.00 15.99 299 GLY A C 1
ATOM 2392 O O . GLY A 1 299 ? -14.813 -30.046 13.988 1.00 17.95 299 GLY A O 1
ATOM 2393 N N . GLY A 1 300 ? -16.172 -29.794 12.251 1.00 17.76 300 GLY A N 1
ATOM 2394 C CA . GLY A 1 300 ? -17.178 -30.674 12.813 1.00 16.88 300 GLY A CA 1
ATOM 2395 C C . GLY A 1 300 ? -17.661 -31.648 11.746 1.00 15.69 300 GLY A C 1
ATOM 2396 O O . GLY A 1 300 ? -17.512 -31.414 10.554 1.00 17.49 300 GLY A O 1
ATOM 2397 N N . SER A 1 301 ? -18.266 -32.733 12.198 1.00 15.33 301 SER A N 1
ATOM 2398 C CA . SER A 1 301 ? -18.699 -33.805 11.306 1.00 14.23 301 SER A CA 1
ATOM 2399 C C . SER A 1 301 ? -20.126 -33.596 10.849 1.00 14.60 301 SER A C 1
ATOM 2400 O O . SER A 1 301 ? -20.637 -32.457 10.870 1.00 16.97 301 SER A O 1
ATOM 2403 N N . GLY A 1 302 ? -20.758 -34.674 10.362 1.00 13.57 302 GLY A N 1
ATOM 2404 C CA . GLY A 1 302 ? -22.130 -34.580 9.870 1.00 15.02 302 GLY A CA 1
ATOM 2405 C C . GLY A 1 302 ? -23.181 -34.856 10.949 1.00 13.33 302 GLY A C 1
ATOM 2406 O O . GLY A 1 302 ? -24.362 -34.788 10.630 1.00 15.08 302 GLY A O 1
ATOM 2407 N N . LEU A 1 303 ? -22.772 -35.242 12.172 1.00 13.62 303 LEU A N 1
ATOM 2408 C CA . LEU A 1 303 ? -23.714 -35.719 13.163 1.00 12.53 303 LEU A CA 1
ATOM 2409 C C . LEU A 1 303 ? -24.180 -34.544 14.008 1.00 14.53 303 LEU A C 1
ATOM 2410 O O . LEU A 1 303 ? -23.377 -33.839 14.590 1.00 15.97 303 LEU A O 1
ATOM 2415 N N . MET A 1 304 ? -25.495 -34.366 14.134 1.00 14.39 304 MET A N 1
ATOM 2416 C CA . MET A 1 304 ? -25.995 -33.303 14.997 1.00 14.34 304 MET A CA 1
ATOM 2417 C C . MET A 1 304 ? -27.354 -33.735 15.563 1.00 16.53 304 MET A C 1
ATOM 2418 O O . MET A 1 304 ? -27.940 -34.729 15.161 1.00 14.97 304 MET A O 1
ATOM 2423 N N . SER A 1 305 ? -27.890 -32.954 16.495 1.00 13.92 305 SER A N 1
ATOM 2424 C CA . SER A 1 305 ? -29.246 -33.225 16.930 1.00 15.30 305 SER A CA 1
ATOM 2425 C C . SER A 1 305 ? -29.951 -31.892 17.120 1.00 15.80 305 SER A C 1
ATOM 2426 O O . SER A 1 305 ? -29.334 -30.832 17.091 1.00 14.51 305 SER A O 1
ATOM 2429 N N . PHE A 1 306 ? -31.253 -31.961 17.249 1.00 15.31 306 PHE A N 1
ATOM 2430 C CA . PHE A 1 306 ? -32.039 -30.774 17.487 1.00 14.34 306 PHE A CA 1
ATOM 2431 C C . PHE A 1 306 ? -33.318 -31.204 18.221 1.00 15.75 306 PHE A C 1
ATOM 2432 O O . PHE A 1 306 ? -33.685 -32.371 18.232 1.00 15.87 306 PHE A O 1
ATOM 2440 N N . ARG A 1 307 ? -33.991 -30.244 18.860 1.00 16.55 307 ARG A N 1
ATOM 2441 C CA . ARG A 1 307 ? -35.233 -30.537 19.560 1.00 16.52 307 ARG A CA 1
ATOM 2442 C C . ARG A 1 307 ? -36.391 -29.820 18.876 1.00 15.67 307 ARG A C 1
ATOM 2443 O O . ARG A 1 307 ? -36.290 -28.668 18.396 1.00 18.03 307 ARG A O 1
ATOM 2451 N N . LEU A 1 308 ? -37.517 -30.527 18.854 1.00 15.26 308 LEU A N 1
ATOM 2452 C CA . LEU A 1 308 ? -38.784 -29.947 18.488 1.00 15.98 308 LEU A CA 1
ATOM 2453 C C . LEU A 1 308 ? -39.379 -29.244 19.711 1.00 16.12 308 LEU A C 1
ATOM 2454 O O . LEU A 1 308 ? -39.106 -29.612 20.843 1.00 15.48 308 LEU A O 1
ATOM 2459 N N . LYS A 1 309 ? -40.247 -28.280 19.440 1.00 16.98 309 LYS A N 1
ATOM 2460 C CA . LYS A 1 309 ? -40.983 -27.618 20.511 1.00 18.73 309 LYS A CA 1
ATOM 2461 C C . LYS A 1 309 ? -42.202 -28.441 20.894 1.00 18.97 309 LYS A C 1
ATOM 2462 O O . LYS A 1 309 ? -43.303 -28.114 20.476 1.00 21.47 309 LYS A O 1
ATOM 2468 N N . THR A 1 310 ? -41.979 -29.474 21.703 1.00 18.75 310 THR A N 1
ATOM 2469 C CA . THR A 1 310 ? -43.042 -30.402 22.069 1.00 19.29 310 THR A CA 1
ATOM 2470 C C . THR A 1 310 ? -42.554 -31.288 23.202 1.00 19.05 310 THR A C 1
ATOM 2471 O O . THR A 1 310 ? -41.343 -31.401 23.431 1.00 18.63 310 THR A O 1
ATOM 2475 N N . ASP A 1 311 ? -43.509 -31.856 23.949 1.00 17.95 311 ASP A N 1
ATOM 2476 C CA . ASP A 1 311 ? -43.258 -32.886 24.925 1.00 18.93 311 ASP A CA 1
ATOM 2477 C C . ASP A 1 311 ? -44.019 -34.170 24.527 1.00 17.32 311 ASP A C 1
ATOM 2478 O O . ASP A 1 311 ? -44.019 -35.121 25.308 1.00 19.57 311 ASP A O 1
ATOM 2483 N N . SER A 1 312 ? -44.450 -34.245 23.266 1.00 19.93 312 SER A N 1
ATOM 2484 C CA . SER A 1 312 ? -45.228 -35.355 22.756 1.00 20.99 312 SER A CA 1
ATOM 2485 C C . SER A 1 312 ? -44.432 -36.273 21.823 1.00 17.61 312 SER A C 1
ATOM 2486 O O . SER A 1 312 ? -44.034 -35.878 20.723 1.00 19.01 312 SER A O 1
ATOM 2489 N N . ALA A 1 313 ? -44.226 -37.498 22.280 1.00 18.21 313 ALA A N 1
ATOM 2490 C CA . ALA A 1 313 ? -43.621 -38.574 21.504 1.00 18.75 313 ALA A CA 1
ATOM 2491 C C . ALA A 1 313 ? -44.332 -38.745 20.178 1.00 19.01 313 ALA A C 1
ATOM 2492 O O . ALA A 1 313 ? -43.726 -39.079 19.165 1.00 18.27 313 ALA A O 1
ATOM 2494 N N . GLU A 1 314 ? -45.679 -38.590 20.179 1.00 17.78 314 GLU A N 1
ATOM 2495 C CA . GLU A 1 314 ? -46.473 -38.800 18.976 1.00 18.78 314 GLU A CA 1
ATOM 2496 C C . GLU A 1 314 ? -46.175 -37.732 17.931 1.00 18.87 314 GLU A C 1
ATOM 2497 O O . GLU A 1 314 ? -46.076 -38.017 16.745 1.00 18.89 314 GLU A O 1
ATOM 2503 N N . LYS A 1 315 ? -45.923 -36.489 18.379 1.00 18.94 315 LYS A N 1
ATOM 2504 C CA . LYS A 1 315 ? -45.556 -35.423 17.462 1.00 18.10 315 LYS A CA 1
ATOM 2505 C C . LYS A 1 315 ? -44.164 -35.683 16.877 1.00 14.77 315 LYS A C 1
ATOM 2506 O O . LYS A 1 315 ? -43.931 -35.394 15.715 1.00 17.11 315 LYS A O 1
ATOM 2512 N N . VAL A 1 316 ? -43.277 -36.273 17.681 1.00 17.13 316 VAL A N 1
ATOM 2513 C CA . VAL A 1 316 ? -41.957 -36.603 17.174 1.00 15.18 316 VAL A CA 1
ATOM 2514 C C . VAL A 1 316 ? -42.084 -37.715 16.132 1.00 17.47 316 VAL A C 1
ATOM 2515 O O . VAL A 1 316 ? -41.522 -37.635 15.042 1.00 18.82 316 VAL A O 1
ATOM 2519 N N . LYS A 1 317 ? -42.949 -38.695 16.391 1.00 17.97 317 LYS A N 1
ATOM 2520 C CA . LYS A 1 317 ? -43.206 -39.741 15.410 1.00 18.76 317 LYS A CA 1
ATOM 2521 C C . LYS A 1 317 ? -43.745 -39.148 14.111 1.00 20.61 317 LYS A C 1
ATOM 2522 O O . LYS A 1 317 ? -43.307 -39.541 13.025 1.00 24.50 317 LYS A O 1
ATOM 2528 N N . GLU A 1 318 ? -44.739 -38.254 14.205 1.00 20.15 318 GLU A N 1
ATOM 2529 C CA . GLU A 1 318 ? -45.305 -37.575 13.046 1.00 22.62 318 GLU A CA 1
ATOM 2530 C C . GLU A 1 318 ? -44.196 -36.957 12.208 1.00 23.08 318 GLU A C 1
ATOM 2531 O O . GLU A 1 318 ? -44.131 -37.148 11.005 1.00 25.23 318 GLU A O 1
ATOM 2537 N N . PHE A 1 319 ? -43.337 -36.173 12.857 1.00 18.50 319 PHE A N 1
ATOM 2538 C CA . PHE A 1 319 ? -42.249 -35.516 12.165 1.00 19.08 319 PHE A CA 1
ATOM 2539 C C . PHE A 1 319 ? -41.335 -36.528 11.465 1.00 18.35 319 PHE A C 1
ATOM 2540 O O . PHE A 1 319 ? -41.023 -36.376 10.276 1.00 17.99 319 PHE A O 1
ATOM 2548 N N . VAL A 1 320 ? -40.887 -37.551 12.178 1.00 18.74 320 VAL A N 1
ATOM 2549 C CA . VAL A 1 320 ? -39.872 -38.431 11.626 1.00 19.09 320 VAL A CA 1
ATOM 2550 C C . VAL A 1 320 ? -40.438 -39.270 10.471 1.00 22.07 320 VAL A C 1
ATOM 2551 O O . VAL A 1 320 ? -39.754 -39.475 9.460 1.00 22.20 320 VAL A O 1
ATOM 2555 N N . GLU A 1 321 ? -41.696 -39.704 10.609 1.00 23.09 321 GLU A N 1
ATOM 2556 C CA . GLU A 1 321 ? -42.367 -40.456 9.558 1.00 23.49 321 GLU A CA 1
ATOM 2557 C C . GLU A 1 321 ? -42.717 -39.598 8.327 1.00 24.66 321 GLU A C 1
ATOM 2558 O O . GLU A 1 321 ? -43.017 -40.166 7.264 1.00 27.73 321 GLU A O 1
ATOM 2564 N N . SER A 1 322 ? -42.635 -38.261 8.437 1.00 22.43 322 SER A N 1
ATOM 2565 C CA . SER A 1 322 ? -42.866 -37.325 7.344 1.00 21.88 322 SER A CA 1
ATOM 2566 C C . SER A 1 322 ? -41.628 -37.151 6.475 1.00 20.49 322 SER A C 1
ATOM 2567 O O . SER A 1 322 ? -41.749 -36.638 5.375 1.00 21.28 322 SER A O 1
ATOM 2570 N N . LEU A 1 323 ? -40.443 -37.489 7.007 1.00 22.05 323 LEU A N 1
ATOM 2571 C CA . LEU A 1 323 ? -39.212 -37.300 6.264 1.00 20.69 323 LEU A CA 1
ATOM 2572 C C . LEU A 1 323 ? -39.180 -38.302 5.101 1.00 22.75 323 LEU A C 1
ATOM 2573 O O . LEU A 1 323 ? -39.610 -39.446 5.260 1.00 23.54 323 LEU A O 1
ATOM 2578 N N . ARG A 1 324 ? -38.676 -37.852 3.961 1.00 22.32 324 ARG A N 1
ATOM 2579 C CA . ARG A 1 324 ? -38.618 -38.681 2.763 1.00 22.60 324 ARG A CA 1
ATOM 2580 C C . ARG A 1 324 ? -37.192 -38.875 2.290 1.00 22.73 324 ARG A C 1
ATOM 2581 O O . ARG A 1 324 ? -36.971 -39.618 1.351 1.00 25.45 324 ARG A O 1
ATOM 2589 N N . VAL A 1 325 ? -36.238 -38.107 2.793 1.00 20.87 325 VAL A N 1
ATOM 2590 C CA . VAL A 1 325 ? -34.880 -38.238 2.306 1.00 21.67 325 VAL A CA 1
ATOM 2591 C C . VAL A 1 325 ? -34.034 -38.917 3.376 1.00 21.95 325 VAL A C 1
ATOM 2592 O O . VAL A 1 325 ? -33.430 -39.958 3.136 1.00 20.48 325 VAL A O 1
ATOM 2596 N N . PHE A 1 326 ? -34.033 -38.350 4.592 1.00 17.21 326 PHE A N 1
ATOM 2597 C CA . PHE A 1 326 ? -33.391 -38.999 5.715 1.00 15.89 3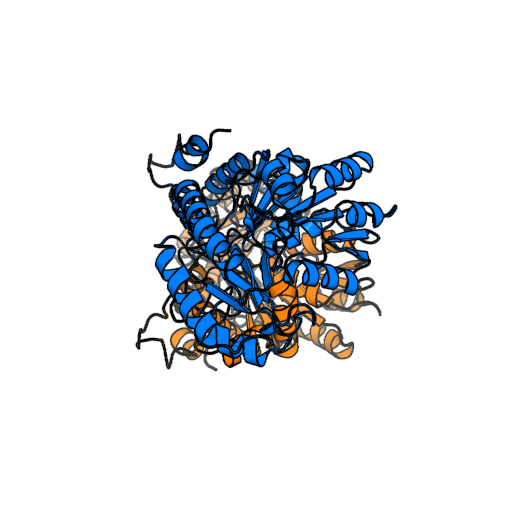26 PHE A CA 1
ATOM 2598 C C . PHE A 1 326 ? -34.036 -40.358 5.896 1.00 17.83 326 PHE A C 1
ATOM 2599 O O . PHE A 1 326 ? -35.261 -40.477 5.802 1.00 19.60 326 PHE A O 1
ATOM 2607 N N . ARG A 1 327 ? -33.220 -41.361 6.195 1.00 15.52 327 ARG A N 1
ATOM 2608 C CA . ARG A 1 327 ? -33.691 -42.713 6.429 1.00 17.23 327 ARG A CA 1
ATOM 2609 C C . ARG A 1 327 ? -33.595 -43.039 7.912 1.00 17.13 327 ARG A C 1
ATOM 2610 O O . ARG A 1 327 ? -32.596 -42.740 8.545 1.00 16.52 327 ARG A O 1
ATOM 2618 N N . MET A 1 328 ? -34.626 -43.726 8.450 1.00 15.84 328 MET A N 1
ATOM 2619 C CA . MET A 1 328 ? -34.602 -44.186 9.822 1.00 15.36 328 MET A CA 1
ATOM 2620 C C . MET A 1 328 ? -33.657 -45.388 9.943 1.00 17.32 328 MET A C 1
ATOM 2621 O O . MET A 1 328 ? -33.916 -46.483 9.397 1.00 17.08 328 MET A O 1
ATOM 2626 N N . ALA A 1 329 ? -32.566 -45.161 10.679 1.00 16.53 329 ALA A N 1
ATOM 2627 C CA . ALA A 1 329 ? -31.556 -46.171 10.912 1.00 16.02 329 ALA A CA 1
ATOM 2628 C C . ALA A 1 329 ? -30.636 -45.673 12.005 1.00 16.70 329 ALA A C 1
ATOM 2629 O O . ALA A 1 329 ? -30.574 -44.461 12.283 1.00 17.24 329 ALA A O 1
ATOM 2631 N N . VAL A 1 330 ? -30.014 -46.630 12.704 1.00 14.73 330 VAL A N 1
ATOM 2632 C CA . VAL A 1 330 ? -28.914 -46.309 13.586 1.00 16.29 330 VAL A CA 1
ATOM 2633 C C . VAL A 1 330 ? -27.599 -46.314 12.769 1.00 17.16 330 VAL A C 1
ATOM 2634 O O . VAL A 1 330 ? -27.575 -46.573 11.555 1.00 18.60 330 VAL A O 1
ATOM 2638 N N . SER A 1 331 ? -26.527 -46.053 13.487 1.00 17.10 331 SER A N 1
ATOM 2639 C CA . SER A 1 331 ? -25.188 -45.806 12.946 1.00 16.58 331 SER A CA 1
ATOM 2640 C C . SER A 1 331 ? -25.169 -44.480 12.197 1.00 15.19 331 SER A C 1
ATOM 2641 O O . SER A 1 331 ? -26.161 -43.770 12.084 1.00 16.91 331 SER A O 1
ATOM 2644 N N . TRP A 1 332 ? -23.985 -44.168 11.654 1.00 14.71 332 TRP A N 1
ATOM 2645 C CA . TRP A 1 332 ? -23.690 -42.892 11.026 1.00 13.45 332 TRP A CA 1
ATOM 2646 C C . TRP A 1 332 ? -22.229 -42.944 10.580 1.00 14.30 332 TRP A C 1
ATOM 2647 O O . TRP A 1 332 ? -21.549 -43.924 10.856 1.00 14.90 332 TRP A O 1
ATOM 2658 N N . GLY A 1 333 ? -21.833 -41.944 9.792 1.00 14.69 333 GLY A N 1
ATOM 2659 C CA . GLY A 1 333 ? -20.441 -41.773 9.385 1.00 15.03 333 GLY A CA 1
ATOM 2660 C C . GLY A 1 333 ? -20.169 -42.008 7.898 1.00 14.95 333 GLY A C 1
ATOM 2661 O O . GLY A 1 333 ? -18.987 -41.984 7.528 1.00 15.71 333 GLY A O 1
ATOM 2662 N N . SER A 1 334 ? -21.210 -42.278 7.089 1.00 14.08 334 SER A N 1
ATOM 2663 C CA . SER A 1 334 ? -21.058 -42.580 5.691 1.00 15.73 334 SER A CA 1
ATOM 2664 C C . SER A 1 334 ? -21.737 -41.489 4.858 1.00 14.83 334 SER A C 1
ATOM 2665 O O . SER A 1 334 ? -22.104 -40.444 5.403 1.00 17.05 334 SER A O 1
ATOM 2668 N N . HIS A 1 335 ? -21.981 -41.768 3.569 1.00 16.21 335 HIS A N 1
ATOM 2669 C CA . HIS A 1 335 ? -22.788 -40.949 2.687 1.00 17.20 335 HIS A CA 1
ATOM 2670 C C . HIS A 1 335 ? -24.265 -40.971 3.100 1.00 16.06 335 HIS A C 1
ATOM 2671 O O . HIS A 1 335 ? -25.013 -40.079 2.732 1.00 18.37 335 HIS A O 1
ATOM 2678 N N . GLU A 1 336 ? -24.660 -41.892 3.975 1.00 14.97 336 GLU A N 1
ATOM 2679 C CA . GLU A 1 336 ? -26.087 -42.046 4.256 1.00 15.04 336 GLU A CA 1
ATOM 2680 C C . GLU A 1 336 ? -26.570 -40.874 5.101 1.00 15.36 336 GLU A C 1
ATOM 2681 O O . GLU A 1 336 ? -25.915 -40.505 6.068 1.00 15.44 336 GLU A O 1
ATOM 2687 N N . ASN A 1 337 ? -27.760 -40.377 4.751 1.00 15.97 337 ASN A N 1
ATOM 2688 C CA . ASN A 1 337 ? -28.465 -39.361 5.523 1.00 16.57 337 ASN A CA 1
ATOM 2689 C C . ASN A 1 337 ? -29.477 -40.070 6.424 1.00 15.89 337 ASN A C 1
ATOM 2690 O O . ASN A 1 337 ? -30.449 -40.644 5.915 1.00 16.18 337 ASN A O 1
ATOM 2695 N N . LEU A 1 338 ? -29.227 -40.052 7.736 1.00 15.65 338 LEU A N 1
ATOM 2696 C CA . LEU A 1 338 ? -29.927 -40.896 8.682 1.00 14.43 338 LEU A CA 1
ATOM 2697 C C . LEU A 1 338 ? -30.612 -40.066 9.760 1.00 16.71 338 LEU A C 1
ATOM 2698 O O . LEU A 1 338 ? -30.121 -39.015 10.149 1.00 16.49 338 LEU A O 1
ATOM 2703 N N . VAL A 1 339 ? -31.719 -40.621 10.281 1.00 15.91 339 VAL A N 1
ATOM 2704 C CA . VAL A 1 339 ? -32.426 -40.001 11.391 1.00 15.72 339 VAL A CA 1
ATOM 2705 C C . VAL A 1 339 ? -32.758 -41.071 12.428 1.00 16.31 339 VAL A C 1
ATOM 2706 O O . VAL A 1 339 ? -33.215 -42.161 12.086 1.00 16.83 339 VAL A O 1
ATOM 2710 N N . VAL A 1 340 ? -32.647 -40.693 13.713 1.00 14.49 340 VAL A N 1
ATOM 2711 C CA . VAL A 1 340 ? -33.203 -41.491 14.766 1.00 14.87 340 VAL A CA 1
ATOM 2712 C C . VAL A 1 340 ? -33.707 -40.512 15.819 1.00 15.03 340 VAL A C 1
ATOM 2713 O O . VAL A 1 340 ? -32.954 -39.699 16.348 1.00 16.11 340 VAL A O 1
ATOM 2717 N N .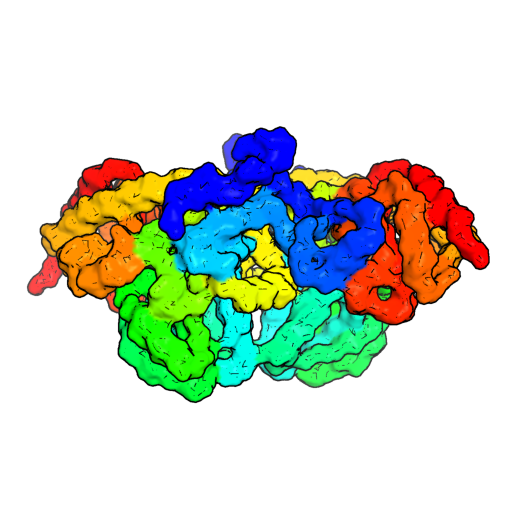 PRO A 1 341 ? -34.997 -40.600 16.197 1.00 15.55 341 PRO A N 1
ATOM 2718 C CA . PRO A 1 341 ? -35.482 -39.836 17.353 1.00 15.27 341 PRO A CA 1
ATOM 2719 C C . PRO A 1 341 ? -35.095 -40.587 18.613 1.00 15.89 341 PRO A C 1
ATOM 2720 O O . PRO A 1 341 ? -35.253 -41.806 18.715 1.00 15.39 341 PRO A O 1
ATOM 2724 N N . ARG A 1 342 ? -34.567 -39.869 19.618 1.00 15.10 342 ARG A N 1
ATOM 2725 C CA . ARG A 1 342 ? -34.121 -40.555 20.790 1.00 16.88 342 ARG A CA 1
ATOM 2726 C C . ARG A 1 342 ? -35.272 -41.277 21.476 1.00 15.44 342 ARG A C 1
ATOM 2727 O O . ARG A 1 342 ? -35.020 -42.225 22.203 1.00 16.61 342 ARG A O 1
ATOM 2735 N N . VAL A 1 343 ? -36.500 -40.818 21.308 1.00 15.61 343 VAL A N 1
ATOM 2736 C CA . VAL A 1 343 ? -37.604 -41.457 22.023 1.00 16.71 343 VAL A CA 1
ATOM 2737 C C . VAL A 1 343 ? -37.874 -42.877 21.498 1.00 20.67 343 VAL A C 1
ATOM 2738 O O . VAL A 1 343 ? -38.568 -43.665 22.161 1.00 21.40 343 VAL A O 1
ATOM 2742 N N . ALA A 1 344 ? -37.275 -43.249 20.371 1.00 18.86 344 ALA A N 1
ATOM 2743 C CA . ALA A 1 344 ? -37.355 -44.621 19.879 1.00 21.74 344 ALA A CA 1
ATOM 2744 C C . ALA A 1 344 ? -36.671 -45.591 20.838 1.00 21.53 344 ALA A C 1
ATOM 2745 O O . ALA A 1 344 ? -36.966 -46.784 2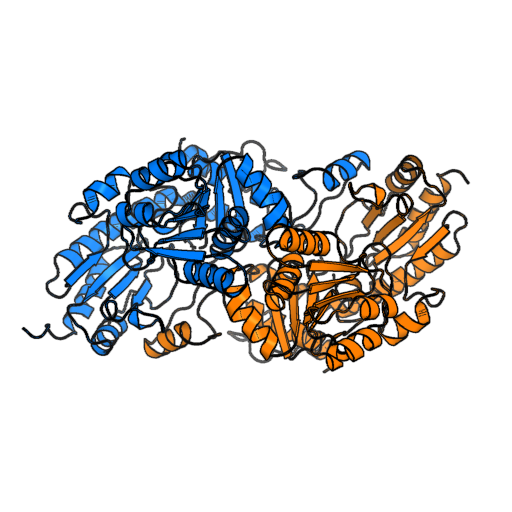0.856 1.00 21.84 344 ALA A O 1
ATOM 2747 N N . TYR A 1 345 ? -35.681 -45.101 21.589 1.00 21.57 345 TYR A N 1
ATOM 2748 C CA . TYR A 1 345 ? -34.970 -45.974 22.498 1.00 24.11 345 TYR A CA 1
ATOM 2749 C C . TYR A 1 345 ? -35.794 -46.216 23.761 1.00 26.86 345 TYR A C 1
ATOM 2750 O O . TYR A 1 345 ? -36.450 -45.324 24.305 1.00 28.56 345 TYR A O 1
ATOM 2759 N N . GLY A 1 346 ? -35.684 -47.436 24.297 1.00 31.09 346 GLY A N 1
ATOM 2760 C CA . GLY A 1 346 ? -36.404 -47.778 25.517 1.00 33.45 346 GLY A CA 1
ATOM 2761 C C . GLY A 1 346 ? -35.931 -46.963 26.718 1.00 33.07 346 GLY A C 1
ATOM 2762 O O . GLY A 1 346 ? -36.747 -46.536 27.522 1.00 38.92 346 GLY A O 1
ATOM 2763 N N . ASP A 1 347 ? -34.627 -46.698 26.783 1.00 35.29 347 ASP A N 1
ATOM 2764 C CA . ASP A 1 347 ? -34.031 -45.999 27.913 1.00 39.31 347 ASP A CA 1
ATOM 2765 C C . ASP A 1 347 ? -33.888 -44.490 27.644 1.00 34.33 347 ASP A C 1
ATOM 2766 O O . ASP A 1 347 ? -33.029 -43.844 28.238 1.00 33.77 347 ASP A O 1
ATOM 2771 N N . CYS A 1 348 ? -34.673 -43.916 26.722 1.00 28.41 348 CYS A N 1
ATOM 2772 C CA . CYS A 1 348 ? -34.593 -42.486 26.439 1.00 28.21 348 CYS A CA 1
ATOM 2773 C C . CYS A 1 348 ? -34.928 -41.685 27.697 1.00 25.09 348 CYS A C 1
ATOM 2774 O O . CYS A 1 348 ? -35.973 -41.913 28.257 1.00 25.09 348 CYS A O 1
ATOM 2777 N N . PRO A 1 349 ? -34.118 -40.711 28.156 1.00 25.20 349 PRO A N 1
ATOM 2778 C CA . PRO A 1 349 ? -34.549 -39.883 29.289 1.00 25.30 349 PRO A CA 1
ATOM 2779 C C . PRO A 1 349 ? -35.850 -39.186 28.933 1.00 23.44 349 PRO A C 1
ATOM 2780 O O . PRO A 1 349 ? -36.035 -38.753 27.793 1.00 22.33 349 PRO A O 1
ATOM 2784 N N . LYS A 1 350 ? -36.711 -38.932 29.940 1.00 26.22 350 LYS A N 1
ATOM 2785 C CA . LYS A 1 350 ? -37.906 -38.142 29.715 1.00 25.03 350 LYS A CA 1
ATOM 2786 C C . LYS A 1 350 ? -37.608 -36.792 29.056 1.00 23.92 350 LYS A C 1
ATOM 2787 O O . LYS A 1 350 ? -38.386 -36.360 28.212 1.00 23.59 350 LYS A O 1
ATOM 2793 N N . LYS A 1 351 ? -36.525 -36.087 29.468 1.00 23.44 351 LYS A N 1
ATOM 2794 C CA . LYS A 1 351 ? -36.179 -34.790 28.922 1.00 24.31 351 LYS A CA 1
ATOM 2795 C C . LYS A 1 351 ? -35.935 -34.844 27.402 1.00 21.27 351 LYS A C 1
ATOM 2796 O O . LYS A 1 351 ? -36.001 -33.812 26.727 1.00 20.12 351 LYS A O 1
ATOM 2802 N N . ASP A 1 352 ? -35.593 -36.028 26.860 1.00 20.05 352 ASP A N 1
ATOM 2803 C CA . ASP A 1 352 ? -35.143 -36.153 25.488 1.00 19.42 352 ASP A CA 1
ATOM 2804 C C . ASP A 1 352 ? -36.236 -36.708 24.591 1.00 18.03 352 ASP A C 1
ATOM 2805 O O . ASP A 1 352 ? -35.991 -37.059 23.438 1.00 16.37 352 ASP A O 1
ATOM 2810 N N . VAL A 1 353 ? -37.493 -36.679 25.049 1.00 18.13 353 VAL A N 1
ATOM 2811 C CA . VAL A 1 353 ? -38.599 -37.029 24.180 1.00 18.37 353 VAL A CA 1
ATOM 2812 C C . VAL A 1 353 ? -38.597 -36.242 22.880 1.00 17.20 353 VAL A C 1
ATOM 2813 O O . VAL A 1 353 ? -38.932 -36.802 21.833 1.00 16.57 353 VAL A O 1
ATOM 2817 N N . ASN A 1 354 ? -38.199 -34.959 22.918 1.00 15.19 354 ASN A N 1
ATOM 2818 C CA . ASN A 1 354 ? -38.202 -34.110 21.749 1.00 16.15 354 ASN A CA 1
ATOM 2819 C C . ASN A 1 354 ? -36.880 -34.080 20.967 1.00 14.52 354 ASN A C 1
ATOM 2820 O O . ASN A 1 354 ? -36.747 -33.248 20.069 1.00 14.85 354 ASN A O 1
ATOM 2825 N N . LEU A 1 355 ? -35.915 -34.951 21.287 1.00 15.34 355 LEU A N 1
ATOM 2826 C CA . LEU A 1 355 ? -34.572 -34.835 20.716 1.00 14.34 355 LEU A CA 1
ATOM 2827 C C . LEU A 1 355 ? -34.440 -35.747 19.479 1.00 13.71 355 LEU A C 1
ATOM 2828 O O . LEU A 1 355 ? -34.756 -36.934 19.574 1.00 15.12 355 LEU A O 1
ATOM 2833 N N . ILE A 1 356 ? -33.995 -35.186 18.373 1.00 13.93 356 ILE A N 1
ATOM 2834 C CA . ILE A 1 356 ? -33.856 -35.940 17.123 1.00 15.66 356 ILE A CA 1
ATOM 2835 C C . ILE A 1 356 ? -32.414 -35.830 16.648 1.00 16.32 356 ILE A C 1
ATOM 2836 O O . ILE A 1 356 ? -31.876 -34.722 16.604 1.00 16.24 356 ILE A O 1
ATOM 2841 N N . ARG A 1 357 ? -31.814 -36.980 16.315 1.00 16.43 357 ARG A N 1
ATOM 2842 C CA . ARG A 1 357 ? -30.433 -37.003 15.845 1.00 13.61 357 ARG A CA 1
ATOM 2843 C C . ARG A 1 357 ? -30.467 -37.251 14.347 1.00 15.94 357 ARG A C 1
ATOM 2844 O O . ARG A 1 357 ? -31.161 -38.148 13.881 1.00 15.06 357 ARG A O 1
ATOM 2852 N N . ILE A 1 358 ? -29.737 -36.421 13.592 1.00 13.38 358 ILE A N 1
ATOM 2853 C CA . ILE A 1 358 ? -29.635 -36.607 12.174 1.00 13.27 358 ILE A CA 1
ATOM 2854 C C . ILE A 1 358 ? -28.150 -36.710 11.822 1.00 15.23 358 ILE A C 1
ATOM 2855 O O . ILE A 1 358 ? -27.293 -36.104 12.479 1.00 15.47 358 ILE A O 1
ATOM 2860 N N . HIS A 1 359 ? -27.885 -37.479 10.756 1.00 15.43 359 HIS A N 1
ATOM 2861 C CA . HIS A 1 359 ? -26.549 -37.528 10.175 1.00 14.52 359 HIS A CA 1
ATOM 2862 C C . HIS A 1 359 ? -26.620 -36.995 8.753 1.00 15.05 359 HIS A C 1
ATOM 2863 O O . HIS A 1 359 ? -27.408 -37.503 7.935 1.00 14.19 359 HIS A O 1
ATOM 2870 N N . VAL A 1 360 ? -25.831 -35.937 8.507 1.00 13.70 360 VAL A N 1
ATOM 2871 C CA . VAL A 1 360 ? -25.742 -35.242 7.237 1.00 16.12 360 VAL A CA 1
ATOM 2872 C C . VAL A 1 360 ? -24.594 -35.870 6.422 1.00 14.97 360 VAL A C 1
ATOM 2873 O O . VAL A 1 360 ? -23.452 -35.779 6.823 1.00 15.60 360 VAL A O 1
ATOM 2877 N N . GLY A 1 361 ? -24.941 -36.423 5.270 1.00 17.24 361 GLY A N 1
ATOM 2878 C CA . GLY A 1 361 ? -24.006 -37.153 4.423 1.00 16.82 361 GLY A CA 1
ATOM 2879 C C . GLY A 1 361 ? -23.258 -36.239 3.444 1.00 18.00 361 GLY A C 1
ATOM 2880 O O . GLY A 1 361 ? -22.876 -35.119 3.802 1.00 15.91 361 GLY A O 1
ATOM 2881 N N . LEU A 1 362 ? -22.957 -36.787 2.251 1.00 15.50 362 LEU A N 1
ATOM 2882 C CA . LEU A 1 362 ? -21.946 -36.221 1.365 1.00 17.28 362 LEU A CA 1
ATOM 2883 C C . LEU A 1 362 ? -22.565 -35.557 0.145 1.00 20.37 362 LEU A C 1
ATOM 2884 O O . LEU A 1 362 ? -21.852 -35.179 -0.771 1.00 20.30 362 LEU A O 1
ATOM 2889 N N . GLY A 1 363 ? -23.890 -35.420 0.134 1.00 17.35 363 GLY A N 1
ATOM 2890 C CA . GLY A 1 363 ? -24.591 -34.898 -1.026 1.00 18.52 363 GLY A CA 1
ATOM 2891 C C . GLY A 1 363 ? -24.905 -33.398 -0.944 1.00 18.90 363 GLY A C 1
ATOM 2892 O O . GLY A 1 363 ? -24.182 -32.602 -0.360 1.00 20.39 363 GLY A O 1
ATOM 2893 N N . ASP A 1 364 ? -26.020 -33.041 -1.577 1.00 20.04 364 ASP A N 1
ATOM 2894 C CA . ASP A 1 364 ? -26.437 -31.660 -1.671 1.00 22.68 364 ASP A CA 1
ATOM 2895 C C . ASP A 1 364 ? -27.230 -31.332 -0.421 1.00 19.16 364 ASP A C 1
ATOM 2896 O O . ASP A 1 364 ? -28.321 -31.857 -0.239 1.00 22.97 364 ASP A O 1
ATOM 2901 N N . PRO A 1 365 ? -26.722 -30.434 0.432 1.00 19.02 365 PRO A N 1
ATOM 2902 C CA . PRO A 1 365 ? -27.392 -30.177 1.713 1.00 19.01 365 PRO A CA 1
ATOM 2903 C C . PRO A 1 365 ? -28.763 -29.550 1.491 1.00 20.83 365 PRO A C 1
ATOM 2904 O O . PRO A 1 365 ? -29.633 -29.636 2.343 1.00 18.48 365 PRO A O 1
ATOM 2908 N N . GLU A 1 366 ? -28.987 -28.895 0.351 1.00 21.79 366 GLU A N 1
ATOM 2909 C CA . GLU A 1 366 ? -30.312 -28.315 0.126 1.00 25.04 366 GLU A CA 1
ATOM 2910 C C . GLU A 1 366 ? -31.418 -29.374 0.072 1.00 22.64 366 GLU A C 1
ATOM 2911 O O . GLU A 1 366 ? -32.572 -29.102 0.420 1.00 22.12 366 GLU A O 1
ATOM 2917 N N . LYS A 1 367 ? -31.124 -30.582 -0.446 1.00 22.93 367 LYS A N 1
ATOM 2918 C CA . LYS A 1 367 ? -32.114 -31.647 -0.423 1.00 23.21 367 LYS A CA 1
ATOM 2919 C C . LYS A 1 367 ? -32.522 -31.974 1.010 1.00 20.64 367 LYS A C 1
ATOM 2920 O O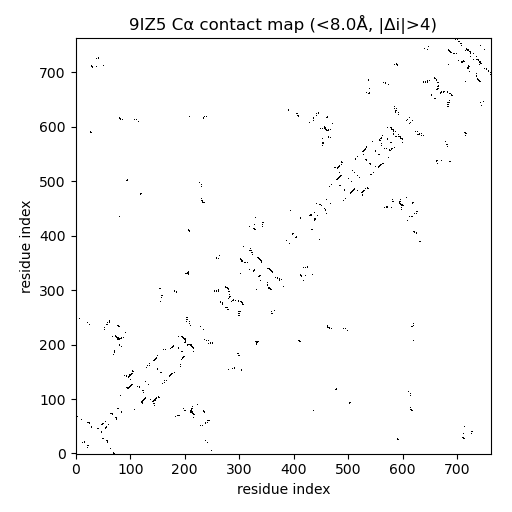 . LYS A 1 367 ? -33.660 -32.333 1.248 1.00 21.65 367 LYS A O 1
ATOM 2926 N N . LEU A 1 368 ? -31.551 -31.944 1.938 1.00 18.26 368 LEU A N 1
ATOM 2927 C CA . LEU A 1 368 ? -31.799 -32.240 3.350 1.00 19.00 368 LEU A CA 1
ATOM 2928 C C . LEU A 1 368 ? -32.612 -31.110 4.008 1.00 19.37 368 LEU A C 1
ATOM 2929 O O . LEU A 1 368 ? -33.609 -31.377 4.701 1.00 19.36 368 LEU A O 1
ATOM 2934 N N . VAL A 1 369 ? -32.230 -29.865 3.687 1.00 19.08 369 VAL A N 1
ATOM 2935 C CA . VAL A 1 369 ? -32.978 -28.688 4.119 1.00 20.85 369 VAL A CA 1
ATOM 2936 C C . VAL A 1 369 ? -34.437 -28.816 3.677 1.00 18.50 369 VAL A C 1
ATOM 2937 O O . VAL A 1 369 ? -35.346 -28.622 4.478 1.00 19.59 369 VAL A O 1
ATOM 2941 N N . GLU A 1 370 ? -34.678 -29.120 2.390 1.00 19.89 370 GLU A N 1
ATOM 2942 C CA . GLU A 1 370 ? -36.053 -29.183 1.899 1.00 21.30 370 GLU A CA 1
ATOM 2943 C C . GLU A 1 370 ? -36.812 -30.284 2.625 1.00 22.18 370 GLU A C 1
ATOM 2944 O O . GLU A 1 370 ? -38.027 -30.169 2.841 1.00 18.37 370 GLU A O 1
ATOM 2950 N N . ASP A 1 371 ? -36.145 -31.425 2.856 1.00 20.69 371 ASP A N 1
ATOM 2951 C CA . ASP A 1 371 ? -36.838 -32.538 3.507 1.00 20.80 371 ASP A CA 1
ATOM 2952 C C . ASP A 1 371 ? -37.254 -32.149 4.929 1.00 19.27 371 ASP A C 1
ATOM 2953 O O . ASP A 1 371 ? -38.378 -32.400 5.380 1.00 19.30 371 ASP A O 1
ATOM 2958 N N . LEU A 1 372 ? -36.333 -31.554 5.665 1.00 19.69 372 LEU A N 1
ATOM 2959 C CA . LEU A 1 372 ? -36.631 -31.128 7.029 1.00 18.17 372 LEU A CA 1
ATOM 2960 C C . LEU A 1 372 ? -37.754 -30.076 7.012 1.00 19.52 372 LEU A C 1
ATOM 2961 O O . LEU A 1 372 ? -38.671 -30.116 7.847 1.00 20.89 372 LEU A O 1
ATOM 2966 N N . ASP A 1 373 ? -37.651 -29.147 6.059 1.00 19.10 373 ASP A N 1
ATOM 2967 C CA . ASP A 1 373 ? -38.596 -28.061 5.921 1.00 21.76 373 ASP A CA 1
ATOM 2968 C C . ASP A 1 373 ? -39.998 -28.567 5.657 1.00 22.38 373 ASP A C 1
ATOM 2969 O O . ASP A 1 373 ? -40.921 -28.065 6.277 1.00 23.50 373 ASP A O 1
ATOM 2974 N N . GLN A 1 374 ? -40.175 -29.533 4.743 1.00 21.90 374 GLN A N 1
ATOM 2975 C CA . GLN A 1 374 ? -41.513 -29.992 4.411 1.00 21.50 374 GLN A CA 1
ATOM 2976 C C . GLN A 1 374 ? -42.063 -30.787 5.597 1.00 22.27 374 GLN A C 1
ATOM 2977 O O . GLN A 1 374 ? -43.271 -30.722 5.882 1.00 23.80 374 GLN A O 1
ATOM 2983 N N . ALA A 1 375 ? -41.196 -31.493 6.338 1.00 19.32 375 ALA A N 1
ATOM 2984 C CA . ALA A 1 375 ? -41.655 -32.226 7.515 1.00 21.06 375 ALA A CA 1
ATOM 2985 C C . ALA A 1 375 ? -42.084 -31.268 8.630 1.00 21.66 375 ALA A C 1
ATOM 2986 O O . ALA A 1 375 ? -43.101 -31.515 9.267 1.00 24.42 375 ALA A O 1
ATOM 2988 N N . LEU A 1 376 ? -41.291 -30.231 8.896 1.00 22.64 376 LEU A N 1
ATOM 2989 C CA . LEU A 1 376 ? -41.632 -29.238 9.922 1.00 23.67 376 LEU A CA 1
ATOM 2990 C C . LEU A 1 376 ? -42.976 -28.564 9.600 1.00 26.97 376 LEU A C 1
ATOM 2991 O O . LEU A 1 376 ? -43.767 -28.298 10.505 1.00 24.69 376 LEU A O 1
ATOM 2996 N N . LYS A 1 377 ? -43.294 -28.382 8.321 1.00 26.94 377 LYS A N 1
ATOM 2997 C CA . LYS A 1 377 ? -44.582 -27.806 7.939 1.00 28.64 377 LYS A CA 1
ATOM 2998 C C . LYS A 1 377 ? -45.765 -28.654 8.405 1.00 32.83 377 LYS A C 1
ATOM 2999 O O . LYS A 1 377 ? -46.839 -28.127 8.662 1.00 37.49 377 LYS A O 1
ATOM 3005 N N . LYS A 1 378 ? -45.607 -29.958 8.508 1.00 30.60 378 LYS A N 1
ATOM 3006 C CA . LYS A 1 378 ? -46.742 -30.830 8.762 1.00 33.93 378 LYS A CA 1
ATOM 3007 C C . LYS A 1 378 ? -47.014 -31.077 10.245 1.00 35.58 378 LYS A C 1
ATOM 3008 O O . LYS A 1 378 ? -47.887 -31.884 10.595 1.00 36.50 378 LYS A O 1
ATOM 3014 N N . ILE A 1 379 ? -46.218 -30.497 11.131 1.00 28.31 379 ILE A N 1
ATOM 3015 C CA . ILE A 1 379 ? -46.530 -30.680 12.541 1.00 28.82 379 ILE A CA 1
ATOM 3016 C C . ILE A 1 379 ? -47.128 -29.359 12.974 1.00 28.72 379 ILE A C 1
ATOM 3017 O O . ILE A 1 379 ? -46.795 -28.322 12.390 1.00 27.13 379 ILE A O 1
ATOM 3022 N N . ALA A 1 380 ? -48.014 -29.453 13.970 1.00 27.84 380 ALA A N 1
ATOM 3023 C CA . ALA A 1 380 ? -48.695 -28.302 14.533 1.00 28.23 380 ALA A CA 1
ATOM 3024 C C . ALA A 1 380 ? -47.698 -27.415 15.279 1.00 30.53 380 ALA A C 1
ATOM 3025 O O . ALA A 1 380 ? -46.711 -27.888 15.861 1.00 32.87 380 ALA A O 1
ATOM 3027 N N . ALA A 1 381 ? -47.951 -26.108 15.212 1.00 33.44 381 ALA A N 1
ATOM 3028 C CA . ALA A 1 381 ? -47.291 -25.137 16.067 1.00 34.89 381 ALA A CA 1
ATOM 3029 C C . ALA A 1 381 ? -47.456 -25.552 17.532 1.00 37.39 381 ALA A C 1
ATOM 3030 O O . ALA A 1 381 ? -48.477 -26.120 17.935 1.00 30.94 381 ALA A O 1
ATOM 3032 N N . ALA A 1 382 ? -46.431 -25.273 18.338 1.00 34.22 382 ALA A N 1
ATOM 3033 C CA . ALA A 1 382 ? -46.477 -25.577 19.764 1.00 33.95 382 ALA A CA 1
ATOM 3034 C C . ALA A 1 382 ? -47.552 -24.718 20.444 1.00 35.00 382 ALA A C 1
ATOM 3035 O O . ALA A 1 382 ? -47.724 -23.562 20.043 1.00 27.69 382 ALA A O 1
ATOM 3037 N N . LEU A 1 383 ? -48.221 -25.262 21.481 1.00 33.73 383 LEU A N 1
ATOM 3038 C CA . LEU A 1 383 ? -49.167 -24.479 22.277 1.00 41.92 383 LEU A CA 1
ATOM 3039 C C . LEU A 1 383 ? -48.405 -23.355 22.984 1.00 40.86 383 LEU A C 1
ATOM 3040 O O . LEU A 1 383 ? -47.282 -23.589 23.460 1.00 32.24 383 LEU A O 1
ATOM 3045 N N . GLU A 1 384 ? -49.015 -22.152 23.040 1.00 40.73 384 GLU A N 1
ATOM 3046 C CA . GLU A 1 384 ? -48.440 -20.992 23.721 1.00 48.94 384 GLU A CA 1
ATOM 3047 C C . GLU A 1 384 ? -49.354 -20.457 24.847 1.00 47.00 384 GLU A C 1
ATOM 3048 O O . GLU A 1 384 ? -50.307 -21.162 25.225 1.00 51.06 384 GLU A O 1
ATOM 3054 N N . MET B 1 1 ? -31.053 -84.453 14.051 1.00 80.32 1 MET B N 1
ATOM 3055 C CA . MET B 1 1 ? -30.981 -84.171 12.590 1.00 70.68 1 MET B CA 1
ATOM 3056 C C . MET B 1 1 ? -29.704 -84.814 12.058 1.00 50.70 1 MET B C 1
ATOM 3057 O O . MET B 1 1 ? -28.778 -85.091 12.811 1.00 49.18 1 MET B O 1
ATOM 3062 N N . ASN B 1 2 ? -29.682 -85.075 10.751 1.00 35.23 2 ASN B N 1
ATOM 3063 C CA . ASN B 1 2 ? -28.542 -85.665 10.118 1.00 30.94 2 ASN B CA 1
ATOM 3064 C C . ASN B 1 2 ? -27.503 -84.562 9.902 1.00 23.43 2 ASN B C 1
ATOM 3065 O O . ASN B 1 2 ? -27.855 -83.438 9.518 1.00 22.95 2 ASN B O 1
ATOM 3070 N N . THR B 1 3 ? -26.240 -84.945 10.030 1.00 22.54 3 THR B N 1
ATOM 3071 C CA . THR B 1 3 ? -25.128 -84.051 9.722 1.00 19.68 3 THR B CA 1
ATOM 3072 C C . THR B 1 3 ? -25.302 -83.422 8.341 1.00 22.08 3 THR B C 1
ATOM 3073 O O . THR B 1 3 ? -25.192 -82.201 8.160 1.00 18.95 3 THR B O 1
ATOM 3077 N N . ASP B 1 4 ? -25.608 -84.264 7.331 1.00 22.72 4 ASP B N 1
ATOM 3078 C CA . ASP B 1 4 ? -25.671 -83.778 5.971 1.00 20.92 4 ASP B CA 1
ATOM 3079 C C . ASP B 1 4 ? -26.805 -82.777 5.791 1.00 18.97 4 ASP B C 1
ATOM 3080 O O . ASP B 1 4 ? -26.630 -81.796 5.080 1.00 19.03 4 ASP B O 1
ATOM 3085 N N . ASP B 1 5 ? -27.963 -82.992 6.413 1.00 19.56 5 ASP B N 1
ATOM 3086 C CA . ASP B 1 5 ? -29.031 -82.017 6.327 1.00 20.95 5 ASP B CA 1
ATOM 3087 C C . ASP B 1 5 ? -28.533 -80.690 6.904 1.00 19.74 5 ASP B C 1
ATOM 3088 O O . ASP B 1 5 ? -28.814 -79.628 6.362 1.00 20.51 5 ASP B O 1
ATOM 3093 N N . ILE B 1 6 ? -27.790 -80.779 7.997 1.00 19.59 6 ILE B N 1
ATOM 3094 C CA . ILE B 1 6 ? -27.306 -79.549 8.640 1.00 19.26 6 ILE B CA 1
ATOM 3095 C C . ILE B 1 6 ? -26.336 -78.801 7.734 1.00 18.59 6 ILE B C 1
ATOM 3096 O O . ILE B 1 6 ? -26.469 -77.578 7.528 1.00 16.73 6 ILE B O 1
ATOM 3101 N N . LEU B 1 7 ? -25.331 -79.535 7.225 1.00 16.68 7 LEU B N 1
ATOM 3102 C CA . LEU B 1 7 ? -24.315 -78.919 6.415 1.00 16.53 7 LEU B CA 1
ATOM 3103 C C . LEU B 1 7 ? -24.878 -78.320 5.127 1.00 16.16 7 LEU B C 1
ATOM 3104 O O . LEU B 1 7 ? -24.370 -77.291 4.704 1.00 16.28 7 LEU B O 1
ATOM 3109 N N . PHE B 1 8 ? -25.900 -78.953 4.509 1.00 17.27 8 PHE B N 1
ATOM 3110 C CA . PHE B 1 8 ? -26.187 -78.705 3.102 1.00 16.89 8 PHE B CA 1
ATOM 3111 C C . PHE B 1 8 ? -27.559 -78.099 2.888 1.00 18.87 8 PHE B C 1
ATOM 3112 O O . PHE B 1 8 ? -27.799 -77.563 1.801 1.00 23.82 8 PHE B O 1
ATOM 3120 N N . SER B 1 9 ? -28.452 -78.144 3.872 1.00 19.26 9 SER B N 1
ATOM 3121 C CA . SER B 1 9 ? -29.764 -77.565 3.601 1.00 21.82 9 SER B CA 1
ATOM 3122 C C . SER B 1 9 ? -30.400 -76.777 4.755 1.00 21.62 9 SER B C 1
ATOM 3123 O O . SER B 1 9 ? -31.231 -75.930 4.471 1.00 19.35 9 SER B O 1
ATOM 3126 N N . TYR B 1 10 ? -30.136 -77.128 6.021 1.00 20.23 10 TYR B N 1
ATOM 3127 C CA . TYR B 1 10 ? -30.805 -76.512 7.169 1.00 22.49 10 TYR B CA 1
ATOM 3128 C C . TYR B 1 10 ? -30.676 -74.996 7.111 1.00 20.23 10 TYR B C 1
ATOM 3129 O O . TYR B 1 10 ? -29.572 -74.485 7.019 1.00 19.55 10 TYR B O 1
ATOM 3138 N N . GLY B 1 11 ? -31.808 -74.278 7.080 1.00 20.82 11 GLY B N 1
ATOM 3139 C CA . GLY B 1 11 ? -31.841 -72.817 7.132 1.00 20.17 11 GLY B CA 1
ATOM 3140 C C . GLY B 1 11 ? -31.769 -72.174 5.753 1.00 19.29 11 GLY B C 1
ATOM 3141 O O . GLY B 1 11 ? -31.796 -70.956 5.641 1.00 18.68 11 GLY B O 1
ATOM 3142 N N . GLU B 1 12 ? -31.691 -72.990 4.685 1.00 17.95 12 GLU B N 1
ATOM 3143 C CA . GLU B 1 12 ? -31.434 -72.503 3.335 1.00 18.51 12 GLU B CA 1
ATOM 3144 C C . GLU B 1 12 ? -32.633 -72.676 2.391 1.00 21.32 12 GLU B C 1
ATOM 3145 O O . GLU B 1 12 ? -32.482 -72.579 1.177 1.00 20.10 12 GLU B O 1
ATOM 3151 N N . GLU B 1 13 ? -33.833 -72.777 2.961 1.00 24.90 13 GLU B N 1
ATOM 3152 C CA . GLU B 1 13 ? -35.041 -73.019 2.191 1.00 26.16 13 GLU B CA 1
ATOM 3153 C C . GLU B 1 13 ? -35.365 -71.747 1.417 1.00 26.27 13 GLU B C 1
ATOM 3154 O O . GLU B 1 13 ? -35.699 -71.822 0.231 1.00 29.63 13 GLU B O 1
ATOM 3160 N N . ASP B 1 14 ? -35.294 -70.584 2.104 1.00 22.54 14 ASP B N 1
ATOM 3161 C CA . ASP B 1 14 ? -35.677 -69.278 1.589 1.00 24.63 14 ASP B CA 1
ATOM 3162 C C . ASP B 1 14 ? -34.478 -68.339 1.736 1.00 24.40 14 ASP B C 1
ATOM 3163 O O . ASP B 1 14 ? -34.053 -68.069 2.839 1.00 30.28 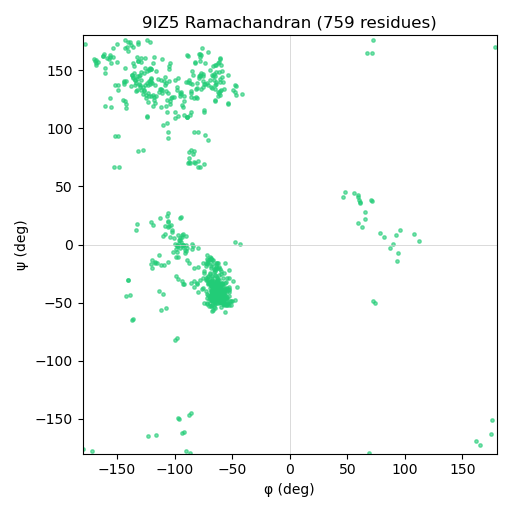14 ASP B O 1
ATOM 3168 N N . ILE B 1 15 ? -33.878 -67.959 0.635 1.00 18.95 15 ILE B N 1
ATOM 3169 C CA . ILE B 1 15 ? -32.732 -67.077 0.628 1.00 17.23 15 ILE B CA 1
ATOM 3170 C C . ILE B 1 15 ? -33.135 -65.849 -0.191 1.00 16.61 15 ILE B C 1
ATOM 3171 O O . ILE B 1 15 ? -33.879 -65.957 -1.181 1.00 15.83 15 ILE B O 1
ATOM 3176 N N . PRO B 1 16 ? -32.691 -64.636 0.181 1.00 15.83 16 PRO B N 1
ATOM 3177 C CA . PRO B 1 16 ? -33.035 -63.448 -0.608 1.00 18.42 16 PRO B CA 1
ATOM 3178 C C . PRO B 1 16 ? -32.776 -63.612 -2.099 1.00 16.93 16 PRO B C 1
ATOM 3179 O O . PRO B 1 16 ? -31.694 -64.075 -2.495 1.00 15.26 16 PRO B O 1
ATOM 3183 N N . LEU B 1 17 ? -33.797 -63.215 -2.887 1.00 15.58 17 LEU B N 1
ATOM 3184 C CA . LEU B 1 17 ? -33.803 -63.189 -4.332 1.00 16.85 17 LEU B CA 1
ATOM 3185 C C . LEU B 1 17 ? -33.553 -64.588 -4.900 1.00 14.55 17 LEU B C 1
ATOM 3186 O O . LEU B 1 17 ? -33.204 -64.738 -6.063 1.00 17.70 17 LEU B O 1
ATOM 3191 N N . LYS B 1 18 ? -33.748 -65.631 -4.084 1.00 16.67 18 LYS B N 1
ATOM 3192 C CA . LYS B 1 18 ? -33.599 -67.027 -4.483 1.00 17.43 18 LYS B CA 1
ATOM 3193 C C . LYS B 1 18 ? -32.161 -67.394 -4.857 1.00 16.12 18 LYS B C 1
ATOM 3194 O O . LYS B 1 18 ? -31.930 -68.341 -5.604 1.00 14.76 18 LYS B O 1
ATOM 3200 N N . ALA B 1 19 ? -31.172 -66.629 -4.377 1.00 15.36 19 ALA B N 1
ATOM 3201 C CA . ALA B 1 19 ? -29.780 -67.046 -4.569 1.00 14.37 19 ALA B CA 1
ATOM 3202 C C . ALA B 1 19 ? -29.536 -68.371 -3.891 1.00 14.25 19 ALA B C 1
ATOM 3203 O O . ALA B 1 19 ? -30.121 -68.663 -2.842 1.00 15.61 19 ALA B O 1
ATOM 3205 N N . LEU B 1 20 ? -28.622 -69.184 -4.455 1.00 16.36 20 LEU B N 1
ATOM 3206 C CA . LEU B 1 20 ? -28.329 -70.443 -3.791 1.00 16.45 20 LEU B CA 1
ATOM 3207 C C . LEU B 1 20 ? -27.139 -70.331 -2.847 1.00 17.52 20 LEU B C 1
ATOM 3208 O O . LEU B 1 20 ? -27.088 -71.040 -1.827 1.00 17.27 20 LEU B O 1
ATOM 3213 N N . SER B 1 21 ? -26.187 -69.465 -3.194 1.00 14.09 21 SER B N 1
ATOM 3214 C CA . SER B 1 21 ? -25.198 -69.044 -2.225 1.00 14.28 21 SER B CA 1
ATOM 3215 C C . SER B 1 21 ? -25.782 -67.903 -1.388 1.00 14.08 21 SER B C 1
ATOM 3216 O O . SER B 1 21 ? -26.313 -66.931 -1.938 1.00 15.57 21 SER B O 1
ATOM 3219 N N . PHE B 1 22 ? -25.768 -68.057 -0.075 1.00 14.86 22 PHE B N 1
ATOM 3220 C CA . PHE B 1 22 ? -26.340 -67.024 0.802 1.00 13.93 22 PHE B CA 1
ATOM 3221 C C . PHE B 1 22 ? -25.553 -65.729 0.598 1.00 13.43 22 PHE B C 1
ATOM 3222 O O . PHE B 1 22 ? -24.323 -65.722 0.599 1.00 13.00 22 PHE B O 1
ATOM 3230 N N . PRO B 1 23 ? -26.218 -64.573 0.390 1.00 13.00 23 PRO B N 1
ATOM 3231 C CA . PRO B 1 23 ? -25.542 -63.306 0.109 1.00 13.37 23 PRO B CA 1
ATOM 3232 C C . PRO B 1 23 ? -24.747 -62.842 1.340 1.00 12.58 23 PRO B C 1
ATOM 3233 O O . PRO B 1 23 ? -25.078 -63.187 2.469 1.00 13.25 23 PRO B O 1
ATOM 3237 N N . ILE B 1 24 ? -23.698 -62.065 1.105 1.00 13.22 24 ILE B N 1
ATOM 3238 C CA . ILE B 1 24 ? -22.916 -61.472 2.170 1.00 12.96 24 ILE B CA 1
ATOM 3239 C C . ILE B 1 24 ? -23.502 -60.109 2.544 1.00 11.91 24 ILE B C 1
ATOM 3240 O O . ILE B 1 24 ? -23.453 -59.148 1.750 1.00 12.40 24 ILE B O 1
ATOM 3245 N N . PHE B 1 25 ? -24.089 -60.068 3.726 1.00 13.91 25 PHE B N 1
ATOM 3246 C CA . PHE B 1 25 ? -24.708 -58.853 4.249 1.00 13.63 25 PHE B CA 1
ATOM 3247 C C . PHE B 1 25 ? -23.637 -58.046 4.987 1.00 13.64 25 PHE B C 1
ATOM 3248 O O . PHE B 1 25 ? -23.632 -57.978 6.224 1.00 13.86 25 PHE B O 1
ATOM 3256 N N . GLU B 1 26 ? -22.750 -57.419 4.201 1.00 13.91 26 GLU B N 1
ATOM 3257 C CA . GLU B 1 26 ? -21.646 -56.626 4.726 1.00 14.41 26 GLU B CA 1
ATOM 3258 C C . GLU B 1 26 ? -22.124 -55.181 4.933 1.00 14.01 26 GLU B C 1
ATOM 3259 O O . GLU B 1 26 ? -21.867 -54.272 4.140 1.00 14.43 26 GLU B O 1
ATOM 3265 N N . THR B 1 27 ? -22.991 -55.040 5.941 1.00 13.92 27 THR B N 1
ATOM 3266 C CA . THR B 1 27 ? -23.673 -53.803 6.287 1.00 13.73 27 THR B CA 1
ATOM 3267 C C . THR B 1 27 ? -23.572 -53.559 7.782 1.00 13.34 27 THR B C 1
ATOM 3268 O O . THR B 1 27 ? -23.579 -54.518 8.577 1.00 15.42 27 THR B O 1
ATOM 3272 N N . THR B 1 28 ? -23.459 -52.280 8.165 1.00 13.23 28 THR B N 1
ATOM 3273 C CA . THR B 1 28 ? -23.481 -51.942 9.577 1.00 14.31 28 THR B CA 1
ATOM 3274 C C . THR B 1 28 ? -24.908 -51.919 10.047 1.00 14.48 28 THR B C 1
ATOM 3275 O O . THR B 1 28 ? -25.172 -52.289 11.182 1.00 18.89 28 THR B O 1
ATOM 3279 N N . ASN B 1 29 ? -25.784 -51.493 9.152 1.00 15.46 29 ASN B N 1
ATOM 3280 C CA . ASN B 1 29 ? -27.113 -51.124 9.602 1.00 17.21 29 ASN B CA 1
ATOM 3281 C C . ASN B 1 29 ? -28.184 -51.508 8.592 1.00 18.17 29 ASN B C 1
ATOM 3282 O O . ASN B 1 29 ? -27.944 -51.943 7.457 1.00 16.66 29 ASN B O 1
ATOM 3287 N N . PHE B 1 30 ? -29.420 -51.258 9.023 1.00 16.55 30 PHE B N 1
ATOM 3288 C CA . PHE B 1 30 ? -30.611 -51.633 8.279 1.00 16.87 30 PHE B CA 1
ATOM 3289 C C . PHE B 1 30 ? -31.629 -50.510 8.456 1.00 18.12 30 PHE B C 1
ATOM 3290 O O . PHE B 1 30 ? -31.660 -49.905 9.516 1.00 19.08 30 PHE B O 1
ATOM 3298 N N . TYR B 1 31 ? -32.360 -50.165 7.405 1.00 16.35 31 TYR B N 1
ATOM 3299 C CA . TYR B 1 31 ? -33.285 -49.046 7.499 1.00 17.09 31 TYR B CA 1
ATOM 3300 C C . TYR B 1 31 ? -34.630 -49.579 8.008 1.00 18.82 31 TYR B C 1
ATOM 3301 O O . TYR B 1 31 ? -34.866 -50.792 8.034 1.00 19.08 31 TYR B O 1
ATOM 3310 N N . PHE B 1 32 ? -35.446 -48.645 8.490 1.00 16.81 32 PHE B N 1
ATOM 3311 C CA . PHE B 1 32 ? -36.806 -48.902 8.966 1.00 17.70 32 PHE B CA 1
ATOM 3312 C C . PHE B 1 32 ? -37.807 -48.075 8.172 1.00 21.12 32 PHE B C 1
ATOM 3313 O O . PHE B 1 32 ? -37.551 -46.917 7.890 1.00 21.36 32 PHE B O 1
ATOM 3321 N N . ASP B 1 33 ? -38.946 -48.694 7.814 1.00 24.50 33 ASP B N 1
ATOM 3322 C CA . ASP B 1 33 ? -40.025 -48.018 7.121 1.00 26.86 33 ASP B CA 1
ATOM 3323 C C . ASP B 1 33 ? -40.960 -47.369 8.134 1.00 24.70 33 ASP B C 1
ATOM 3324 O O . ASP B 1 33 ? -41.775 -46.579 7.733 1.00 30.61 33 ASP B O 1
ATOM 3329 N N . SER B 1 34 ? -40.892 -47.738 9.407 1.00 21.19 34 SER B N 1
ATOM 3330 C CA . SER B 1 34 ? -41.759 -47.096 10.375 1.00 23.95 34 SER B CA 1
ATOM 3331 C C . SER B 1 34 ? -41.074 -46.885 11.725 1.00 21.04 34 SER B C 1
ATOM 3332 O O . SER B 1 34 ? -40.237 -47.671 12.164 1.00 20.74 34 SER B O 1
ATOM 3335 N N . PHE B 1 35 ? -41.531 -45.838 12.437 1.00 20.93 35 PHE B N 1
ATOM 3336 C CA . PHE B 1 35 ? -41.076 -45.515 13.780 1.00 18.29 35 PHE B CA 1
ATOM 3337 C C . PHE B 1 35 ? -41.347 -46.670 14.730 1.00 20.02 35 PHE B C 1
ATOM 3338 O O . PHE B 1 35 ? -40.536 -47.008 15.595 1.00 21.47 35 PHE B O 1
ATOM 3346 N N . ASP B 1 36 ? -42.529 -47.284 14.604 1.00 21.22 36 ASP B N 1
ATOM 3347 C CA . ASP B 1 36 ? -42.918 -48.341 15.517 1.00 24.60 36 ASP B CA 1
ATOM 3348 C C . ASP B 1 36 ? -41.936 -49.496 15.403 1.00 22.18 36 ASP B C 1
ATOM 3349 O O . ASP B 1 36 ? -41.480 -50.062 16.398 1.00 26.48 36 ASP B O 1
ATOM 3354 N N . GLU B 1 37 ? -41.583 -49.835 14.167 1.00 21.01 37 GLU B N 1
ATOM 3355 C CA . GLU B 1 37 ? -40.673 -50.943 13.950 1.00 23.23 37 GLU B CA 1
ATOM 3356 C C . GLU B 1 37 ? -39.307 -50.586 14.506 1.00 20.77 37 GLU B C 1
ATOM 3357 O O . GLU B 1 37 ? -38.702 -51.406 15.183 1.00 22.31 37 GLU B O 1
ATOM 3363 N N . MET B 1 38 ? -38.852 -49.338 14.261 1.00 21.75 38 MET B N 1
ATOM 3364 C CA . MET B 1 38 ? -37.551 -48.916 14.777 1.00 20.62 38 MET B CA 1
ATOM 3365 C C . MET B 1 38 ? -37.548 -48.980 16.305 1.00 20.55 38 MET B C 1
ATOM 3366 O O . MET B 1 38 ? -36.600 -49.445 16.914 1.00 20.90 38 MET B O 1
ATOM 3371 N N . SER B 1 39 ? -38.645 -48.563 16.945 1.00 21.78 39 SER B N 1
ATOM 3372 C CA . SER B 1 39 ? -38.717 -48.605 18.393 1.00 22.72 39 SER B CA 1
ATOM 3373 C C . SER B 1 39 ? -38.629 -50.050 18.898 1.00 20.76 39 SER B C 1
ATOM 3374 O O . SER B 1 39 ? -37.935 -50.326 19.857 1.00 23.17 39 SER B O 1
ATOM 3377 N N . LYS B 1 40 ? -39.306 -51.003 18.237 1.00 22.85 40 LYS B N 1
ATOM 3378 C CA . LYS B 1 40 ? -39.178 -52.399 18.619 1.00 23.41 40 LYS B CA 1
ATOM 3379 C C . LYS B 1 40 ? -37.714 -52.825 18.535 1.00 22.80 40 LYS B C 1
ATOM 3380 O O . LYS B 1 40 ? -37.175 -53.479 19.441 1.00 24.77 40 LYS B O 1
ATOM 3386 N N . ALA B 1 41 ? -37.051 -52.470 17.423 1.00 20.80 41 ALA B N 1
ATOM 3387 C CA . ALA B 1 41 ? -35.671 -52.871 17.214 1.00 21.11 41 ALA B CA 1
ATOM 3388 C C . ALA B 1 41 ? -34.739 -52.368 18.308 1.00 22.29 41 ALA B C 1
ATOM 3389 O O . ALA B 1 41 ? -33.746 -53.022 18.632 1.00 25.01 41 ALA B O 1
ATOM 3391 N N . LEU B 1 42 ? -35.043 -51.182 18.856 1.00 24.96 42 LEU B N 1
ATOM 3392 C CA . LEU B 1 42 ? -34.185 -50.551 19.838 1.00 23.36 42 LEU B CA 1
ATOM 3393 C C . LEU B 1 42 ? -34.644 -50.847 21.260 1.00 31.27 42 LEU B C 1
ATOM 3394 O O . LEU B 1 42 ? -34.139 -50.210 22.169 1.00 35.44 42 LEU B O 1
ATOM 3399 N N . ARG B 1 43 ? -35.679 -51.687 21.429 1.00 33.76 43 ARG B N 1
ATOM 3400 C CA . ARG B 1 43 ? -36.143 -52.091 22.757 1.00 36.65 43 ARG B CA 1
ATOM 3401 C C . ARG B 1 43 ? -35.889 -53.577 22.980 1.00 37.29 43 ARG B C 1
ATOM 3402 O O . ARG B 1 43 ? -35.447 -53.950 24.061 1.00 37.34 43 ARG B O 1
ATOM 3410 N N . ASN B 1 44 ? -36.105 -54.403 21.938 1.00 33.96 44 ASN B N 1
ATOM 3411 C CA . ASN B 1 44 ? -36.005 -55.854 22.055 1.00 34.76 44 ASN B CA 1
ATOM 3412 C C . ASN B 1 44 ? -34.535 -56.258 22.060 1.00 33.20 44 ASN B C 1
ATOM 3413 O O . ASN B 1 44 ? -33.697 -55.508 21.546 1.00 27.55 44 ASN B O 1
ATOM 3418 N N . GLY B 1 45 ? -34.288 -57.461 22.611 1.00 29.71 45 GLY B N 1
ATOM 3419 C CA . GLY B 1 45 ? -32.957 -58.009 22.770 1.00 29.45 45 GLY B CA 1
ATOM 3420 C C . GLY B 1 45 ? -32.318 -58.376 21.430 1.00 28.21 45 GLY B C 1
ATOM 3421 O O . GLY B 1 45 ? -31.105 -58.275 21.281 1.00 30.68 45 GLY B O 1
ATOM 3422 N N . ASP B 1 46 ? -33.110 -58.785 20.447 1.00 26.19 46 ASP B N 1
ATOM 3423 C CA . ASP B 1 46 ? -32.517 -59.331 19.234 1.00 25.29 46 ASP B CA 1
ATOM 3424 C C . ASP B 1 46 ? -33.365 -59.161 17.985 1.00 27.37 46 ASP B C 1
ATOM 3425 O O . ASP B 1 46 ? -33.698 -60.140 17.307 1.00 25.51 46 ASP B O 1
ATOM 3430 N N . TYR B 1 47 ? -33.546 -57.922 17.557 1.00 25.90 47 TYR B N 1
ATOM 3431 C CA . TYR B 1 47 ? -34.353 -57.674 16.376 1.00 24.52 47 TYR B CA 1
ATOM 3432 C C . TYR B 1 47 ? -33.631 -58.039 15.075 1.00 24.36 47 TYR B C 1
ATOM 3433 O O . TYR B 1 47 ? -32.442 -57.756 14.890 1.00 22.10 47 TYR B O 1
ATOM 3442 N N . GLU B 1 48 ? -34.401 -58.606 14.159 1.00 21.63 48 GLU B N 1
ATOM 3443 C CA . GLU B 1 48 ? -33.872 -59.005 12.862 1.00 21.71 48 GLU B CA 1
ATOM 3444 C C . GLU B 1 48 ? -34.450 -58.065 11.802 1.00 23.01 48 GLU B C 1
ATOM 3445 O O . GLU B 1 48 ? -35.609 -58.222 11.454 1.00 22.92 48 GLU B O 1
ATOM 3451 N N . PHE B 1 49 ? -33.699 -57.065 11.286 1.00 20.85 49 PHE B N 1
ATOM 3452 C CA . PHE B 1 49 ? -32.323 -56.737 11.650 1.00 20.62 49 PHE B CA 1
ATOM 3453 C C . PHE B 1 49 ? -32.185 -55.233 11.903 1.00 18.35 49 PHE B C 1
ATOM 3454 O O . PHE B 1 49 ? -32.975 -54.431 11.410 1.00 19.29 49 PHE B O 1
ATOM 3462 N N . VAL B 1 50 ? -31.145 -54.845 12.676 1.00 17.30 50 VAL B N 1
ATOM 3463 C CA . VAL B 1 50 ? -30.957 -53.447 13.050 1.00 18.37 50 VAL B CA 1
ATOM 3464 C C . VAL B 1 50 ? -29.474 -53.037 12.978 1.00 16.09 50 VAL B C 1
ATOM 3465 O O . VAL B 1 50 ? -29.199 -51.943 12.530 1.00 17.79 50 VAL B O 1
ATOM 3469 N N . TYR B 1 51 ? -28.555 -53.874 13.461 1.00 18.01 51 TYR B N 1
ATOM 3470 C CA . TYR B 1 51 ? -27.177 -53.383 13.595 1.00 17.87 51 TYR B CA 1
ATOM 3471 C C . TYR B 1 51 ? -26.200 -54.548 13.680 1.00 17.23 51 TYR B C 1
ATOM 3472 O O . TYR B 1 51 ? -26.513 -55.587 14.253 1.00 19.05 51 TYR B O 1
ATOM 3481 N N . LYS B 1 52 ? -24.975 -54.327 13.146 1.00 17.81 52 LYS B N 1
ATOM 3482 C CA . LYS B 1 52 ? -23.996 -55.406 13.018 1.00 19.16 52 LYS B CA 1
ATOM 3483 C C . LYS B 1 52 ? -23.490 -55.889 14.384 1.00 17.61 52 LYS B C 1
ATOM 3484 O O . LYS B 1 52 ? -23.095 -57.037 14.519 1.00 19.41 52 LYS B O 1
ATOM 3490 N N . ARG B 1 53 ? -23.504 -55.028 15.425 1.00 16.70 53 ARG B N 1
ATOM 3491 C CA . ARG B 1 53 ? -23.287 -55.515 16.785 1.00 16.40 53 ARG B CA 1
ATOM 3492 C C . ARG B 1 53 ? -24.666 -55.936 17.241 1.00 18.91 53 ARG B C 1
ATOM 3493 O O . ARG B 1 53 ? -25.395 -55.192 17.876 1.00 18.10 53 ARG B O 1
ATOM 3501 N N . GLY B 1 54 ? -25.013 -57.139 16.807 1.00 18.27 54 GLY B N 1
ATOM 3502 C CA . GLY B 1 54 ? -26.384 -57.619 16.782 1.00 17.49 54 GLY B CA 1
ATOM 3503 C C . GLY B 1 54 ? -26.417 -58.799 15.816 1.00 17.76 54 GLY B C 1
ATOM 3504 O O . GLY B 1 54 ? -25.364 -59.192 15.342 1.00 18.02 54 GLY B O 1
ATOM 3505 N N . SER B 1 55 ? -27.614 -59.271 15.456 1.00 16.77 55 SER B N 1
ATOM 3506 C CA . SER B 1 55 ? -27.754 -60.344 14.491 1.00 18.01 55 SER B CA 1
ATOM 3507 C C . SER B 1 55 ? -27.502 -59.825 13.068 1.00 16.74 55 SER B C 1
ATOM 3508 O O . SER B 1 55 ? -27.822 -58.682 12.726 1.00 17.72 55 SER B O 1
ATOM 3511 N N . ASN B 1 56 ? -26.937 -60.703 12.238 1.00 15.40 56 ASN B N 1
ATOM 3512 C CA . ASN B 1 56 ? -26.622 -60.406 10.841 1.00 15.29 56 ASN B CA 1
ATOM 3513 C C . ASN B 1 56 ? -27.193 -61.577 10.035 1.00 15.04 56 ASN B C 1
ATOM 3514 O O . ASN B 1 56 ? -27.128 -62.696 10.502 1.00 14.52 56 ASN B O 1
ATOM 3519 N N . PRO B 1 57 ? -27.836 -61.373 8.882 1.00 16.27 57 PRO B N 1
ATOM 3520 C CA . PRO B 1 57 ? -28.487 -62.484 8.170 1.00 16.29 57 PRO B CA 1
ATOM 3521 C C . PRO B 1 57 ? -27.510 -63.589 7.759 1.00 15.55 57 PRO B C 1
ATOM 3522 O O . PRO B 1 57 ? -27.794 -64.784 7.932 1.00 17.57 57 PRO B O 1
ATOM 3526 N N . THR B 1 58 ? -26.306 -63.179 7.316 1.00 14.86 58 THR B N 1
ATOM 3527 C CA . THR B 1 58 ? -25.317 -64.145 6.881 1.00 13.60 58 THR B CA 1
ATOM 3528 C C . THR B 1 58 ? -24.831 -64.931 8.102 1.00 13.87 58 THR B C 1
ATOM 3529 O O . THR B 1 58 ? -24.728 -66.162 8.111 1.00 13.61 58 THR B O 1
ATOM 3533 N N . THR B 1 59 ? -24.393 -64.192 9.144 1.00 12.45 59 THR B N 1
ATOM 3534 C CA . THR B 1 59 ? -23.831 -64.807 10.311 1.00 13.27 59 THR B CA 1
ATOM 3535 C C . THR B 1 59 ? -24.865 -65.719 10.966 1.00 14.33 59 THR B C 1
ATOM 3536 O O . THR B 1 59 ? -24.539 -66.811 11.396 1.00 13.85 59 THR B O 1
ATOM 3540 N N . ARG B 1 60 ? -26.116 -65.286 11.012 1.00 13.65 60 ARG B N 1
ATOM 3541 C CA . ARG B 1 60 ? -27.127 -66.090 11.705 1.00 15.03 60 ARG B CA 1
ATOM 3542 C C . ARG B 1 60 ? -27.337 -67.447 11.041 1.00 14.26 60 ARG B C 1
ATOM 3543 O O . ARG B 1 60 ? -27.603 -68.423 11.732 1.00 15.76 60 ARG B O 1
ATOM 3551 N N . LEU B 1 61 ? -27.312 -67.488 9.702 1.00 14.79 61 LEU B N 1
ATOM 3552 C CA . LEU B 1 61 ? -27.462 -68.771 9.031 1.00 15.04 61 LEU B CA 1
ATOM 3553 C C . LEU B 1 61 ? -26.369 -69.711 9.518 1.00 14.90 61 LEU B C 1
ATOM 3554 O O . LEU B 1 61 ? -26.588 -70.871 9.856 1.00 13.78 61 LEU B O 1
ATOM 3559 N N . VAL B 1 62 ? -25.121 -69.221 9.572 1.00 13.30 62 VAL B N 1
ATOM 3560 C CA . VAL B 1 62 ? -24.051 -70.087 9.994 1.00 14.53 62 VAL B CA 1
ATOM 3561 C C . VAL B 1 62 ? -24.189 -70.503 11.464 1.00 15.22 62 VAL B C 1
ATOM 3562 O O . VAL B 1 62 ? -23.971 -71.666 11.808 1.00 15.48 62 VAL B O 1
ATOM 3566 N N . GLU B 1 63 ? -24.569 -69.559 12.325 1.00 15.17 63 GLU B N 1
ATOM 3567 C CA . GLU B 1 63 ? -24.855 -69.875 13.706 1.00 15.79 63 GLU B CA 1
ATOM 3568 C C . GLU B 1 63 ? -25.928 -70.952 13.859 1.00 16.07 63 GLU B C 1
ATOM 3569 O O . GLU B 1 63 ? -25.815 -71.831 14.726 1.00 13.97 63 GLU B O 1
ATOM 3575 N N . LYS B 1 64 ? -26.998 -70.850 13.085 1.00 17.15 64 LYS B N 1
ATOM 3576 C CA . LYS B 1 64 ? -28.070 -71.833 13.168 1.00 19.26 64 LYS B CA 1
ATOM 3577 C C . LYS B 1 64 ? -27.531 -73.231 12.865 1.00 17.13 64 LYS B C 1
ATOM 3578 O O . LYS B 1 64 ? -27.851 -74.216 13.550 1.00 17.35 64 LYS B O 1
ATOM 3584 N N . LYS B 1 65 ? -26.751 -73.345 11.796 1.00 16.19 65 LYS B N 1
ATOM 3585 C CA . LYS B 1 65 ? -26.141 -74.621 11.468 1.00 16.80 65 LYS B CA 1
ATOM 3586 C C . LYS B 1 65 ? -25.253 -75.105 12.614 1.00 17.78 65 LYS B C 1
ATOM 3587 O O . LYS B 1 65 ? -25.252 -76.298 12.938 1.00 15.89 65 LYS B O 1
ATOM 3593 N N . LEU B 1 66 ? -24.369 -74.221 13.142 1.00 15.81 66 LEU B N 1
ATOM 3594 C CA . LEU B 1 66 ? -23.409 -74.669 14.141 1.00 15.45 66 LEU B CA 1
ATOM 3595 C C . LEU B 1 66 ? -24.135 -75.175 15.402 1.00 15.02 66 LEU B C 1
ATOM 3596 O O . LEU B 1 66 ? -23.707 -76.120 16.065 1.00 16.37 66 LEU B O 1
ATOM 3601 N N . ALA B 1 67 ? -25.189 -74.464 15.793 1.00 15.97 67 ALA B N 1
ATOM 3602 C CA . ALA B 1 67 ? -25.962 -74.877 16.938 1.00 16.27 67 ALA B CA 1
ATOM 3603 C C . ALA B 1 67 ? -26.498 -76.289 16.684 1.00 16.92 67 ALA B C 1
ATOM 3604 O O . ALA B 1 67 ? -26.360 -77.159 17.557 1.00 18.89 67 ALA B O 1
ATOM 3606 N N . ALA B 1 68 ? -27.072 -76.502 15.499 1.00 17.73 68 ALA B N 1
ATOM 3607 C CA . ALA B 1 68 ? -27.671 -77.801 15.208 1.00 18.23 68 ALA B CA 1
ATOM 3608 C C . ALA B 1 68 ? -26.588 -78.866 15.185 1.00 17.73 68 ALA B C 1
ATOM 3609 O O . ALA B 1 68 ? -26.745 -79.972 15.711 1.00 18.82 68 ALA B O 1
ATOM 3611 N N . LEU B 1 69 ? -25.413 -78.544 14.637 1.00 16.20 69 LEU B N 1
ATOM 3612 C CA . LEU B 1 69 ? -24.346 -79.512 14.681 1.00 17.87 69 LEU B CA 1
ATOM 3613 C C . LEU B 1 69 ? -23.958 -79.915 16.096 1.00 18.73 69 LEU B C 1
ATOM 3614 O O . LEU B 1 69 ? -23.542 -81.034 16.295 1.00 19.76 69 LEU B O 1
ATOM 3619 N N . GLU B 1 70 ? -23.962 -78.984 17.076 1.00 17.05 70 GLU B N 1
ATOM 3620 C CA . GLU B 1 70 ? -23.586 -79.288 18.443 1.00 18.53 70 GLU B CA 1
ATOM 3621 C C . GLU B 1 70 ? -24.808 -79.733 19.255 1.00 17.38 70 GLU B C 1
ATOM 3622 O O . GLU B 1 70 ? -24.701 -79.938 20.452 1.00 19.05 70 GLU B O 1
ATOM 3628 N N . GLU B 1 71 ? -25.949 -79.924 18.585 1.00 19.42 71 GLU B N 1
ATOM 3629 C CA . GLU B 1 71 ? -27.204 -80.191 19.284 1.00 20.37 71 GLU B CA 1
ATOM 3630 C C . GLU B 1 71 ? -27.435 -79.242 20.467 1.00 18.57 71 GLU B C 1
ATOM 3631 O O . GLU B 1 71 ? -27.952 -79.656 21.511 1.00 18.40 71 GLU B O 1
ATOM 3637 N N . CYS B 1 72 ? -27.114 -77.964 20.270 1.00 16.74 72 CYS B N 1
ATOM 3638 C CA . CYS B 1 72 ? -27.443 -76.880 21.163 1.00 15.40 72 CYS B CA 1
ATOM 3639 C C . CYS B 1 72 ? -28.604 -76.077 20.599 1.00 16.06 72 CYS B C 1
ATOM 3640 O O . CYS B 1 72 ? -28.796 -75.994 19.373 1.00 18.39 72 CYS B O 1
ATOM 3643 N N . GLU B 1 73 ? -29.324 -75.396 21.492 1.00 16.52 73 GLU B N 1
ATOM 3644 C CA . GLU B 1 73 ? -30.490 -74.615 21.108 1.00 17.01 73 GLU B CA 1
ATOM 3645 C C . GLU B 1 73 ? -30.099 -73.355 20.333 1.00 17.85 73 GLU B C 1
ATOM 3646 O O . GLU B 1 73 ? -30.843 -72.895 19.471 1.00 17.72 73 GLU B O 1
ATOM 3652 N N . ASP B 1 74 ? -28.902 -72.801 20.606 1.00 15.47 74 ASP B N 1
ATOM 3653 C CA . ASP B 1 74 ? -28.510 -71.546 19.965 1.00 14.64 74 ASP B CA 1
ATOM 3654 C C . ASP B 1 74 ? -26.979 -71.445 19.971 1.00 14.76 74 ASP B C 1
ATOM 3655 O O . ASP B 1 74 ? -26.319 -72.179 20.682 1.00 14.36 74 ASP B O 1
ATOM 3660 N N . ALA B 1 75 ? -26.453 -70.607 19.082 1.00 15.44 75 ALA B N 1
ATOM 3661 C CA . ALA B 1 75 ? -25.014 -70.393 19.008 1.00 13.84 75 ALA B CA 1
ATOM 3662 C C . ALA B 1 75 ? -24.765 -68.984 18.521 1.00 13.38 75 ALA B C 1
ATOM 3663 O O . ALA B 1 75 ? -25.623 -68.403 17.808 1.00 14.43 75 ALA B O 1
ATOM 3665 N N . ARG B 1 76 ? -23.564 -68.488 18.858 1.00 14.36 76 ARG B N 1
ATOM 3666 C CA . ARG B 1 76 ? -23.115 -67.207 18.329 1.00 13.06 76 ARG B CA 1
ATOM 3667 C C . ARG B 1 76 ? -21.678 -67.317 17.837 1.00 14.62 76 ARG B C 1
ATOM 3668 O O . ARG B 1 76 ? -20.820 -67.939 18.489 1.00 15.84 76 ARG B O 1
ATOM 3676 N N . LEU B 1 77 ? -21.451 -66.669 16.674 1.00 14.21 77 LEU B N 1
ATOM 3677 C CA . LEU B 1 77 ? -20.114 -66.526 16.101 1.00 13.12 77 LEU B CA 1
ATOM 3678 C C . LEU B 1 77 ? -19.500 -65.237 16.626 1.00 12.93 77 LEU B C 1
ATOM 3679 O O . LEU B 1 77 ? -20.182 -64.219 16.698 1.00 14.49 77 LEU B O 1
ATOM 3684 N N . VAL B 1 78 ? -18.201 -65.317 16.936 1.00 11.85 78 VAL B N 1
ATOM 3685 C CA . VAL B 1 78 ? -17.457 -64.207 17.501 1.00 12.64 78 VAL B CA 1
ATOM 3686 C C . VAL B 1 78 ? -16.087 -64.174 16.806 1.00 12.45 78 VAL B C 1
ATOM 3687 O O . VAL B 1 78 ? -15.767 -65.049 16.003 1.00 12.09 78 VAL B O 1
ATOM 3691 N N . ALA B 1 79 ? -15.339 -63.120 17.073 1.00 12.76 79 ALA B N 1
ATOM 3692 C CA . ALA B 1 79 ? -14.119 -62.797 16.311 1.00 13.14 79 ALA B CA 1
ATOM 3693 C C . ALA B 1 79 ? -12.976 -63.800 16.451 1.00 13.36 79 ALA B C 1
ATOM 3694 O O . ALA B 1 79 ? -12.059 -63.808 15.635 1.00 13.79 79 ALA B O 1
ATOM 3696 N N . SER B 1 80 ? -12.963 -64.614 17.521 1.00 11.78 80 SER B N 1
ATOM 3697 C CA . SER B 1 80 ? -11.889 -65.581 17.718 1.00 12.48 80 SER B CA 1
ATOM 3698 C C . SER B 1 80 ? -12.358 -66.636 18.706 1.00 12.08 80 SER B C 1
ATOM 3699 O O . SER B 1 80 ? -13.310 -66.403 19.470 1.00 13.27 80 SER B O 1
ATOM 3702 N N . GLY B 1 81 ? -11.622 -67.751 18.733 1.00 12.64 81 GLY B N 1
ATOM 3703 C CA . GLY B 1 81 ? -11.808 -68.733 19.787 1.00 13.04 81 GLY B CA 1
ATOM 3704 C C . GLY B 1 81 ? -11.637 -68.125 21.180 1.00 12.50 81 GLY B C 1
ATOM 3705 O O . GLY B 1 81 ? -12.405 -68.424 22.094 1.00 12.78 81 GLY B O 1
ATOM 3706 N N . MET B 1 82 ? -10.654 -67.239 21.349 1.00 12.27 82 MET B N 1
ATOM 3707 C CA . MET B 1 82 ? -10.511 -66.584 22.643 1.00 12.79 82 MET B CA 1
ATOM 3708 C C . MET B 1 82 ? -11.677 -65.673 23.003 1.00 13.28 82 MET B C 1
ATOM 3709 O O . MET B 1 82 ? -11.978 -65.528 24.193 1.00 15.18 82 MET B O 1
ATOM 3714 N N . SER B 1 83 ? -12.351 -65.034 22.029 1.00 12.05 83 SER B N 1
ATOM 3715 C CA . SER B 1 83 ? -13.561 -64.315 22.347 1.00 12.59 83 SER B CA 1
ATOM 3716 C C . SER B 1 83 ? -14.626 -65.281 22.885 1.00 12.83 83 SER B C 1
ATOM 3717 O O . SER B 1 83 ? -15.394 -64.926 23.780 1.00 14.01 83 SER B O 1
ATOM 3720 N N . ALA B 1 84 ? -14.794 -66.432 22.225 1.00 12.23 84 ALA B N 1
ATOM 3721 C CA . ALA B 1 84 ? -15.807 -67.396 22.657 1.00 12.90 84 ALA B CA 1
ATOM 3722 C C . ALA B 1 84 ? -15.499 -67.865 24.099 1.00 13.06 84 ALA B C 1
ATOM 3723 O O . ALA B 1 84 ? -16.377 -67.886 24.964 1.00 13.88 84 ALA B O 1
ATOM 3725 N N . ILE B 1 85 ? -14.228 -68.177 24.371 1.00 12.74 85 ILE B N 1
ATOM 3726 C CA . ILE B 1 85 ? -13.788 -68.645 25.680 1.00 12.90 85 ILE B CA 1
ATOM 3727 C C . ILE B 1 85 ? -13.980 -67.546 26.723 1.00 14.96 85 ILE B C 1
ATOM 3728 O O . ILE B 1 85 ? -14.617 -67.789 27.754 1.00 14.70 85 ILE B O 1
ATOM 3733 N N . SER B 1 86 ? -13.419 -66.352 26.478 1.00 13.20 86 SER B N 1
ATOM 3734 C CA . SER B 1 86 ? -13.428 -65.307 27.477 1.00 13.67 86 SER B CA 1
ATOM 3735 C C . SER B 1 86 ? -14.856 -64.815 27.789 1.00 14.58 86 SER B C 1
ATOM 3736 O O . SER B 1 86 ? -15.181 -64.560 28.944 1.00 15.03 86 SER B O 1
ATOM 3739 N N . LEU B 1 87 ? -15.710 -64.644 26.776 1.00 13.09 87 LEU B N 1
ATOM 3740 C CA . LEU B 1 87 ? -17.069 -64.182 27.003 1.00 15.96 87 LEU B CA 1
ATOM 3741 C C . LEU B 1 87 ? -17.836 -65.248 27.794 1.00 15.37 87 LEU B C 1
ATOM 3742 O O . LEU B 1 87 ? -18.664 -64.884 28.628 1.00 16.40 87 LEU B O 1
ATOM 3747 N N . SER B 1 88 ? -17.643 -66.529 27.459 1.00 15.32 88 SER B N 1
ATOM 3748 C CA . SER B 1 88 ? -18.333 -67.625 28.158 1.00 15.87 88 SER B CA 1
ATOM 3749 C C . SER B 1 88 ? -17.943 -67.628 29.633 1.00 17.44 88 SER B C 1
ATOM 3750 O O . SER B 1 88 ? -18.776 -67.777 30.513 1.00 17.59 88 SER B O 1
ATOM 3753 N N . ILE B 1 89 ? -16.653 -67.473 29.888 1.00 14.97 89 ILE B N 1
ATOM 3754 C CA . ILE B 1 89 ? -16.159 -67.413 31.244 1.00 15.78 89 ILE B CA 1
ATOM 3755 C C . ILE B 1 89 ? -16.735 -66.211 32.030 1.00 17.61 89 ILE B C 1
ATOM 3756 O O . ILE B 1 89 ? -17.263 -66.370 33.157 1.00 18.92 89 ILE B O 1
ATOM 3761 N N . LEU B 1 90 ? -16.742 -65.022 31.423 1.00 16.80 90 LEU B N 1
ATOM 3762 C CA . LEU B 1 90 ? -17.267 -63.827 32.066 1.00 17.52 90 LEU B CA 1
ATOM 3763 C C . LEU B 1 90 ? -18.735 -64.035 32.401 1.00 18.20 90 LEU B C 1
ATOM 3764 O O . LEU B 1 90 ? -19.212 -63.531 33.418 1.00 17.96 90 LEU B O 1
ATOM 3769 N N . HIS B 1 91 ? -19.475 -64.702 31.512 1.00 17.12 91 HIS B N 1
ATOM 3770 C CA . HIS B 1 91 ? -20.909 -64.904 31.718 1.00 17.61 91 HIS B CA 1
ATOM 3771 C C . HIS B 1 91 ? -21.198 -65.665 33.017 1.00 18.75 91 HIS B C 1
ATOM 3772 O O . HIS B 1 91 ? -22.236 -65.442 33.651 1.00 20.05 91 HIS B O 1
ATOM 3779 N N . PHE B 1 92 ? -20.316 -66.590 33.356 1.00 19.66 92 PHE B N 1
ATOM 3780 C CA . PHE B 1 92 ? -20.578 -67.490 34.461 1.00 19.84 92 PHE B CA 1
ATOM 3781 C C . PHE B 1 92 ? -19.932 -67.033 35.766 1.00 21.91 92 PHE B C 1
ATOM 3782 O O . PHE B 1 92 ? -20.115 -67.729 36.770 1.00 22.05 92 PHE B O 1
ATOM 3790 N N . LEU B 1 93 ? -19.197 -65.918 35.771 1.00 21.68 93 LEU B N 1
ATOM 3791 C CA . LEU B 1 93 ? -18.398 -65.560 36.939 1.00 22.52 93 LEU B CA 1
ATOM 3792 C C . LEU B 1 93 ? -18.699 -64.142 37.430 1.00 29.84 93 LEU B C 1
ATOM 3793 O O . LEU B 1 93 ? -19.020 -63.220 36.676 1.00 30.06 93 LEU B O 1
ATOM 3798 N N . SER B 1 94 ? -18.590 -63.991 38.761 1.00 22.94 94 SER B N 1
ATOM 3799 C CA . SER B 1 94 ? -18.675 -62.697 39.422 1.00 25.34 94 SER B CA 1
ATOM 3800 C C . SER B 1 94 ? -17.686 -62.694 40.591 1.00 22.74 94 SER B C 1
ATOM 3801 O O . SER B 1 94 ? -17.134 -63.720 40.932 1.00 21.94 94 SER B O 1
ATOM 3804 N N . SER B 1 95 ? -17.472 -61.517 41.173 1.00 26.50 95 SER B N 1
ATOM 3805 C CA . SER B 1 95 ? -16.633 -61.336 42.345 1.00 25.09 95 SER B CA 1
ATOM 3806 C C . SER B 1 95 ? -16.968 -62.361 43.431 1.00 20.47 95 SER B C 1
ATOM 3807 O O . SER B 1 95 ? -18.132 -62.561 43.722 1.00 22.71 95 SER B O 1
ATOM 3810 N N . GLY B 1 96 ? -15.948 -63.017 43.979 1.00 24.29 96 GLY B N 1
ATOM 3811 C CA . GLY B 1 96 ? -16.078 -63.967 45.076 1.00 24.65 96 GLY B CA 1
ATOM 3812 C C . GLY B 1 96 ? -16.216 -65.409 44.585 1.00 25.24 96 GLY B C 1
ATOM 3813 O O . GLY B 1 96 ? -16.192 -66.352 45.381 1.00 25.32 96 GLY B O 1
ATOM 3814 N N . ASP B 1 97 ? -16.344 -65.601 43.256 1.00 21.74 97 ASP B N 1
ATOM 3815 C CA . ASP B 1 97 ? -16.539 -66.924 42.714 1.00 19.17 97 ASP B CA 1
ATOM 3816 C C . ASP B 1 97 ? -15.220 -67.653 42.566 1.00 19.50 97 ASP B C 1
ATOM 3817 O O . ASP B 1 97 ? -14.158 -67.059 42.465 1.00 20.57 97 ASP B O 1
ATOM 3822 N N . HIS B 1 98 ? -15.355 -68.983 42.551 1.00 18.50 98 HIS B N 1
ATOM 3823 C CA . HIS B 1 98 ? -14.279 -69.929 42.345 1.00 17.91 98 HIS B CA 1
ATOM 3824 C C . HIS B 1 98 ? -14.531 -70.712 41.050 1.00 15.84 98 HIS B C 1
ATOM 3825 O O . HIS B 1 98 ? -15.671 -70.996 40.688 1.00 19.89 98 HIS B O 1
ATOM 3832 N N . VAL B 1 99 ? -13.436 -71.112 40.411 1.00 17.67 99 VAL B N 1
ATOM 3833 C CA . VAL B 1 99 ? -13.471 -71.922 39.197 1.00 19.33 99 VAL B CA 1
ATOM 3834 C C . VAL B 1 99 ? -12.491 -73.063 39.338 1.00 17.34 99 VAL B C 1
ATOM 3835 O O . VAL B 1 99 ? -11.388 -72.921 39.863 1.00 18.39 99 VAL B O 1
ATOM 3839 N N . VAL B 1 100 ? -12.895 -74.217 38.807 1.00 17.54 100 VAL B N 1
ATOM 3840 C CA . VAL B 1 100 ? -11.961 -75.288 38.600 1.00 17.33 100 VAL B CA 1
ATOM 3841 C C . VAL B 1 100 ? -11.613 -75.330 37.123 1.00 16.97 100 VAL B C 1
ATOM 3842 O O . VAL B 1 100 ? -12.508 -75.477 36.305 1.00 16.58 100 VAL B O 1
ATOM 3846 N N . CYS B 1 101 ? -10.320 -75.275 36.803 1.00 16.49 101 CYS B N 1
ATOM 3847 C CA . CYS B 1 101 ? -9.899 -75.257 35.400 1.00 19.41 101 CYS B CA 1
ATOM 3848 C C . CYS B 1 101 ? -8.893 -76.371 35.154 1.00 17.41 101 CYS B C 1
ATOM 3849 O O . CYS B 1 101 ? -7.959 -76.544 35.922 1.00 17.94 101 CYS B O 1
ATOM 3852 N N . VAL B 1 102 ? -9.077 -77.163 34.102 1.00 15.70 102 VAL B N 1
ATOM 3853 C CA . VAL B 1 102 ? -8.129 -78.200 33.815 1.00 16.25 102 VAL B CA 1
ATOM 3854 C C . VAL B 1 102 ? -6.814 -77.537 33.409 1.00 17.67 102 VAL B C 1
ATOM 3855 O O . VAL B 1 102 ? -6.809 -76.575 32.652 1.00 18.23 102 VAL B O 1
ATOM 3859 N N . ASP B 1 103 ? -5.721 -78.040 33.954 1.00 16.06 103 ASP B N 1
ATOM 3860 C CA . ASP B 1 103 ? -4.430 -77.367 33.838 1.00 19.40 103 ASP B CA 1
ATOM 3861 C C . ASP B 1 103 ? -3.749 -77.618 32.486 1.00 18.35 103 ASP B C 1
ATOM 3862 O O . ASP B 1 103 ? -2.679 -77.017 32.240 1.00 19.28 103 ASP B O 1
ATOM 3867 N N . GLU B 1 104 ? -4.377 -78.440 31.632 1.00 16.12 104 GLU B N 1
ATOM 3868 C CA . GLU B 1 104 ? -3.976 -78.615 30.231 1.00 17.02 104 GLU B CA 1
ATOM 3869 C C . GLU B 1 104 ? -4.928 -77.921 29.238 1.00 17.13 104 GLU B C 1
ATOM 3870 O O . GLU B 1 104 ? -4.986 -78.290 28.053 1.00 17.56 104 GLU B O 1
ATOM 3876 N N . ALA B 1 105 ? -5.762 -77.025 29.743 1.00 15.54 105 ALA B N 1
ATOM 3877 C CA . ALA B 1 105 ? -6.542 -76.144 28.887 1.00 15.50 105 ALA B CA 1
ATOM 3878 C C . ALA B 1 105 ? -5.583 -75.316 28.051 1.00 16.41 105 ALA B C 1
ATOM 3879 O O . ALA B 1 105 ? -4.418 -75.065 28.434 1.00 16.67 105 ALA B O 1
ATOM 3881 N N . TYR B 1 106 ? -6.097 -74.878 26.894 1.00 15.61 106 TYR B N 1
ATOM 3882 C CA . TYR B 1 106 ? -5.348 -73.993 26.001 1.00 15.74 106 TYR B CA 1
ATOM 3883 C C . TYR B 1 106 ? -4.711 -72.845 26.776 1.00 16.98 106 TYR B C 1
ATOM 3884 O O . TYR B 1 106 ? -5.359 -72.208 27.614 1.00 16.41 106 TYR B O 1
ATOM 3893 N N . SER B 1 107 ? -3.443 -72.542 26.446 1.00 16.58 107 SER B N 1
ATOM 3894 C CA . SER B 1 107 ? -2.653 -71.635 27.250 1.00 18.42 107 SER B CA 1
ATOM 3895 C C . SER B 1 107 ? -3.353 -70.309 27.448 1.00 15.85 107 SER B C 1
ATOM 3896 O O . SER B 1 107 ? -3.341 -69.802 28.538 1.00 17.04 107 SER B O 1
ATOM 3899 N N . TRP B 1 108 ? -3.935 -69.701 26.400 1.00 16.64 108 TRP B N 1
ATOM 3900 C CA . TRP B 1 108 ? -4.568 -68.398 26.564 1.00 17.54 108 TRP B CA 1
ATOM 3901 C C . TRP B 1 108 ? -5.848 -68.458 27.398 1.00 16.95 108 TRP B C 1
ATOM 3902 O O . TRP B 1 108 ? -6.185 -67.437 28.001 1.00 16.72 108 TRP B O 1
ATOM 3913 N N . ALA B 1 109 ? -6.531 -69.618 27.474 1.00 14.90 109 ALA B N 1
ATOM 3914 C CA . ALA B 1 109 ? -7.645 -69.778 28.410 1.00 15.35 109 ALA B CA 1
ATOM 3915 C C . ALA B 1 109 ? -7.160 -69.627 29.854 1.00 16.18 109 ALA B C 1
ATOM 3916 O O . ALA B 1 109 ? -7.740 -68.855 30.621 1.00 15.81 109 ALA B O 1
ATOM 3918 N N . LYS B 1 110 ? -6.042 -70.308 30.162 1.00 16.28 110 LYS B N 1
ATOM 3919 C CA . LYS B 1 110 ? -5.407 -70.207 31.460 1.00 16.05 110 LYS B CA 1
ATOM 3920 C C . LYS B 1 110 ? -4.904 -68.795 31.705 1.00 18.35 110 LYS B C 1
ATOM 3921 O O . LYS B 1 110 ? -5.074 -68.316 32.817 1.00 16.97 110 LYS B O 1
ATOM 3927 N N . LYS B 1 111 ? -4.294 -68.138 30.702 1.00 17.91 111 LYS B N 1
ATOM 3928 C CA . LYS B 1 111 ? -3.901 -66.737 30.841 1.00 17.06 111 LYS B CA 1
ATOM 3929 C C . LYS B 1 111 ? -5.085 -65.853 31.177 1.00 16.52 111 LYS B C 1
ATOM 3930 O O . LYS B 1 111 ? -4.952 -64.942 31.996 1.00 16.51 111 LYS B O 1
ATOM 3936 N N . PHE B 1 112 ? -6.234 -66.118 30.561 1.00 14.98 112 PHE B N 1
ATOM 3937 C CA . PHE B 1 112 ? -7.399 -65.304 30.842 1.00 16.54 112 PHE B CA 1
ATOM 3938 C C . PHE B 1 112 ? -7.881 -65.538 32.278 1.00 17.83 112 PHE B C 1
ATOM 3939 O O . PHE B 1 112 ? -8.213 -64.549 32.967 1.00 16.53 112 PHE B O 1
ATOM 3947 N N . PHE B 1 113 ? -7.921 -66.816 32.729 1.00 16.64 113 PHE B N 1
ATOM 3948 C CA . PHE B 1 113 ? -8.250 -67.072 34.115 1.00 17.09 113 PHE B CA 1
ATOM 3949 C C . PHE B 1 113 ? -7.281 -66.343 35.068 1.00 16.70 113 PHE B C 1
ATOM 3950 O O . PHE B 1 113 ? -7.731 -65.750 36.061 1.00 17.22 113 PHE B O 1
ATOM 3958 N N . ASN B 1 114 ? -5.979 -66.424 34.788 1.00 18.61 114 ASN B N 1
ATOM 3959 C CA . ASN B 1 114 ? -4.966 -65.745 35.596 1.00 19.80 114 ASN B CA 1
ATOM 3960 C C . ASN B 1 114 ? -5.185 -64.222 35.627 1.00 20.64 114 ASN B C 1
ATOM 3961 O O . ASN B 1 114 ? -5.088 -63.558 36.680 1.00 20.20 114 ASN B O 1
ATOM 3966 N N . TYR B 1 115 ? -5.498 -63.646 34.457 1.00 19.18 115 TYR B N 1
ATOM 3967 C CA . TYR B 1 115 ? -5.810 -62.223 34.333 1.00 18.47 115 TYR B CA 1
ATOM 3968 C C . TYR B 1 115 ? -6.988 -61.803 35.202 1.00 17.17 115 TYR B C 1
ATOM 3969 O O . TYR B 1 115 ? -6.894 -60.785 35.918 1.00 17.59 115 TYR B O 1
ATOM 3978 N N . LEU B 1 116 ? -8.084 -62.610 35.199 1.00 17.63 116 LEU B N 1
ATOM 3979 C CA . LEU B 1 116 ? -9.251 -62.298 36.009 1.00 18.94 116 LEU B CA 1
ATOM 3980 C C . LEU B 1 116 ? -8.882 -62.441 37.493 1.00 20.59 116 LEU B C 1
ATOM 3981 O O . LEU B 1 116 ? -9.307 -61.635 38.306 1.00 20.40 116 LEU B O 1
ATOM 3986 N N . SER B 1 117 ? -8.107 -63.478 37.838 1.00 20.84 117 SER B N 1
ATOM 3987 C CA . SER B 1 117 ? -7.767 -63.695 39.237 1.00 24.37 117 SER B CA 1
ATOM 3988 C C . SER B 1 117 ? -6.842 -62.580 39.755 1.00 22.50 117 SER B C 1
ATOM 3989 O O . SER B 1 117 ? -6.946 -62.179 40.906 1.00 24.61 117 SER B O 1
ATOM 3992 N N . LYS B 1 118 ? -5.979 -62.006 38.894 1.00 21.56 118 LYS B N 1
ATOM 3993 C CA . LYS B 1 118 ? -5.138 -60.900 39.321 1.00 23.46 118 LYS B CA 1
ATOM 3994 C C . LYS B 1 118 ? -5.958 -59.618 39.518 1.00 25.84 118 LYS B C 1
ATOM 3995 O O . LYS B 1 118 ? -5.688 -58.834 40.437 1.00 23.73 118 LYS B O 1
ATOM 4001 N N . LYS B 1 119 ? -6.886 -59.356 38.584 1.00 22.27 119 LYS B N 1
ATOM 4002 C CA . LYS B 1 119 ? -7.575 -58.089 38.509 1.00 22.03 119 LYS B CA 1
ATOM 4003 C C . LYS B 1 119 ? -8.786 -58.058 39.429 1.00 22.24 119 LYS B C 1
ATOM 4004 O O . LYS B 1 119 ? -9.071 -57.000 39.954 1.00 20.27 119 LYS B O 1
ATOM 4010 N N . PHE B 1 120 ? -9.477 -59.211 39.630 1.00 20.96 120 PHE B N 1
ATOM 4011 C CA . PHE B 1 120 ? -10.749 -59.242 40.332 1.00 24.15 120 PHE B CA 1
ATOM 4012 C C . PHE B 1 120 ? -10.724 -60.362 41.382 1.00 22.05 120 PHE B C 1
ATOM 4013 O O . PHE B 1 120 ? -9.811 -61.177 41.433 1.00 23.40 120 PHE B O 1
ATOM 4021 N N . ASP B 1 121 ? -11.749 -60.423 42.215 1.00 25.32 121 ASP B N 1
ATOM 4022 C CA . ASP B 1 121 ? -11.803 -61.457 43.250 1.00 26.00 121 ASP B CA 1
ATOM 4023 C C . ASP B 1 121 ? -12.358 -62.767 42.666 1.00 22.25 121 ASP B C 1
ATOM 4024 O O . ASP B 1 121 ? -13.538 -63.091 42.836 1.00 25.28 121 ASP B O 1
ATOM 4029 N N . ILE B 1 122 ? -11.545 -63.399 41.828 1.00 23.15 122 ILE B N 1
ATOM 4030 C CA . ILE B 1 122 ? -11.862 -64.696 41.252 1.00 21.55 122 ILE B CA 1
ATOM 4031 C C . ILE B 1 122 ? -10.751 -65.658 41.617 1.00 19.94 122 ILE B C 1
ATOM 4032 O O . ILE B 1 122 ? -9.556 -65.361 41.438 1.00 20.10 122 ILE B O 1
ATOM 4037 N N . GLU B 1 123 ? -11.137 -66.805 42.191 1.00 20.48 123 GLU B N 1
ATOM 4038 C CA . GLU B 1 123 ? -10.140 -67.802 42.582 1.00 22.40 123 GLU B CA 1
ATOM 4039 C C . GLU B 1 123 ? -10.212 -68.993 41.643 1.00 19.27 123 GLU B C 1
ATOM 4040 O O . GLU B 1 123 ? -11.286 -69.428 41.249 1.00 19.79 123 GLU B O 1
ATOM 4046 N N . VAL B 1 124 ? -9.048 -69.458 41.251 1.00 19.31 124 VAL B N 1
ATOM 4047 C CA . VAL B 1 124 ? -8.945 -70.523 40.280 1.00 19.04 124 VAL B CA 1
ATOM 4048 C C . VAL B 1 124 ? -8.120 -71.664 40.845 1.00 21.62 124 VAL B C 1
ATOM 4049 O O . VAL B 1 124 ? -6.956 -71.452 41.228 1.00 22.26 124 VAL B O 1
ATOM 4053 N N . SER B 1 125 ? -8.690 -72.873 40.819 1.00 19.33 125 SER B N 1
ATOM 4054 C CA . SER B 1 125 ? -7.891 -74.062 41.058 1.00 19.05 125 SER B CA 1
ATOM 4055 C C . SER B 1 125 ? -7.623 -74.785 39.739 1.00 19.46 125 SER B C 1
ATOM 4056 O O . SER B 1 125 ? -8.560 -75.203 39.077 1.00 19.55 125 SER B O 1
ATOM 4059 N N . TYR B 1 126 ? -6.347 -74.986 39.431 1.00 17.46 126 TYR B N 1
ATOM 4060 C CA . TYR B 1 126 ? -5.912 -75.742 38.281 1.00 18.51 126 TYR B CA 1
ATOM 4061 C C . TYR B 1 126 ? -5.659 -77.181 38.690 1.00 20.82 126 TYR B C 1
ATOM 4062 O O . TYR B 1 126 ? -4.997 -77.429 39.699 1.00 21.95 126 TYR B O 1
ATOM 4071 N N . VAL B 1 127 ? -6.217 -78.103 37.909 1.00 18.61 127 VAL B N 1
ATOM 4072 C CA . VAL B 1 127 ? -6.141 -79.506 38.221 1.00 19.42 127 VAL B CA 1
ATOM 4073 C C . VAL B 1 127 ? -5.816 -80.285 36.976 1.00 18.48 127 VAL B C 1
ATOM 4074 O O . VAL B 1 127 ? -6.128 -79.872 35.849 1.00 18.88 127 VAL B O 1
ATOM 4078 N N . PRO B 1 128 ? -5.241 -81.486 37.152 1.00 19.18 128 PRO B N 1
ATOM 4079 C CA . PRO B 1 128 ? -4.972 -82.396 36.037 1.00 18.77 128 PRO B CA 1
ATOM 4080 C C . PRO B 1 128 ? -6.250 -82.787 35.313 1.00 19.55 128 PRO B C 1
ATOM 4081 O O . PRO B 1 128 ? -7.316 -82.705 35.911 1.00 19.37 128 PRO B O 1
ATOM 4085 N N . PRO B 1 129 ? -6.168 -83.276 34.052 1.00 20.42 129 PRO B N 1
ATOM 4086 C CA . PRO B 1 129 ? -7.338 -83.733 33.307 1.00 21.84 129 PRO B CA 1
ATOM 4087 C C . PRO B 1 129 ? -7.873 -85.085 33.791 1.00 22.39 129 PRO B C 1
ATOM 4088 O O . PRO B 1 129 ? -7.740 -86.098 33.122 1.00 24.11 129 PRO B O 1
ATOM 4092 N N . ASP B 1 130 ? -8.435 -85.067 34.985 1.00 20.47 130 ASP B N 1
ATOM 4093 C CA . ASP B 1 130 ? -8.841 -86.290 35.687 1.00 18.75 130 ASP B CA 1
ATOM 4094 C C . ASP B 1 130 ? -10.142 -85.957 36.395 1.00 17.51 130 ASP B C 1
ATOM 4095 O O . ASP B 1 130 ? -10.154 -85.023 37.198 1.00 16.88 130 ASP B O 1
ATOM 4100 N N . ALA B 1 131 ? -11.241 -86.640 36.030 1.00 17.52 131 ALA B N 1
ATOM 4101 C CA . ALA B 1 131 ? -12.526 -86.244 36.558 1.00 17.53 131 ALA B CA 1
ATOM 4102 C C . ALA B 1 131 ? -12.536 -86.239 38.080 1.00 17.79 131 ALA B C 1
ATOM 4103 O O . ALA B 1 131 ? -13.203 -85.411 38.687 1.00 16.88 131 ALA B O 1
ATOM 4105 N N . GLU B 1 132 ? -11.839 -87.215 38.697 1.00 18.71 132 GLU B N 1
ATOM 4106 C CA . GLU B 1 132 ? -11.842 -87.290 40.146 1.00 18.49 132 GLU B CA 1
ATOM 4107 C C . GLU B 1 132 ? -11.159 -86.071 40.747 1.00 17.03 132 GLU B C 1
ATOM 4108 O O . GLU B 1 132 ? -11.649 -85.437 41.701 1.00 16.83 132 GLU B O 1
ATOM 4114 N N . ARG B 1 133 ? -9.988 -85.672 40.221 1.00 18.43 133 ARG B N 1
ATOM 4115 C CA . ARG B 1 133 ? -9.355 -84.451 40.719 1.00 17.07 133 ARG B CA 1
ATOM 4116 C C . ARG B 1 133 ? -10.208 -83.217 40.519 1.00 17.33 133 ARG B C 1
ATOM 4117 O O . ARG B 1 133 ? -10.169 -82.302 41.335 1.00 16.85 133 ARG B O 1
ATOM 4125 N N . ILE B 1 134 ? -10.902 -83.123 39.400 1.00 17.80 134 ILE B N 1
ATOM 4126 C CA . ILE B 1 134 ? -11.791 -82.013 39.113 1.00 18.03 134 ILE B CA 1
ATOM 4127 C C . ILE B 1 134 ? -12.889 -81.932 40.172 1.00 18.72 134 ILE B C 1
ATOM 4128 O O . ILE B 1 134 ? -13.070 -80.870 40.768 1.00 19.92 134 ILE B O 1
ATOM 4133 N N . VAL B 1 135 ? -13.581 -83.063 40.479 1.00 18.32 135 VAL B N 1
ATOM 4134 C CA . VAL B 1 135 ? -14.676 -82.969 41.428 1.00 19.00 135 VAL B CA 1
ATOM 4135 C C . VAL B 1 135 ? -14.144 -82.736 42.846 1.00 17.05 135 VAL B C 1
ATOM 4136 O O . VAL B 1 135 ? -14.775 -82.057 43.642 1.00 19.38 135 VAL B O 1
ATOM 4140 N N . GLU B 1 136 ? -12.923 -83.184 43.126 1.00 17.23 136 GLU B N 1
ATOM 4141 C CA . GLU B 1 136 ? -12.330 -82.935 44.419 1.00 19.87 136 GLU B CA 1
ATOM 4142 C C . GLU B 1 136 ? -11.978 -81.466 44.678 1.00 22.29 136 GLU B C 1
ATOM 4143 O O . GLU B 1 136 ? -11.779 -81.085 45.825 1.00 21.46 136 GLU B O 1
ATOM 4149 N N . ALA B 1 137 ? -11.844 -80.651 43.617 1.00 19.71 137 ALA B N 1
ATOM 4150 C CA . ALA B 1 137 ? -11.421 -79.275 43.762 1.00 19.28 137 ALA B CA 1
ATOM 4151 C C . ALA B 1 137 ? -12.641 -78.367 43.921 1.00 18.30 137 ALA B C 1
ATOM 4152 O O . ALA B 1 137 ? -12.472 -77.190 44.226 1.00 19.35 137 ALA B O 1
ATOM 4154 N N . ILE B 1 138 ? -13.869 -78.908 43.749 1.00 16.55 138 ILE B N 1
ATOM 4155 C CA . ILE B 1 138 ? -15.070 -78.124 43.910 1.00 20.53 138 ILE B CA 1
ATOM 4156 C C . ILE B 1 138 ? -15.198 -77.665 45.363 1.00 22.29 138 ILE B C 1
ATOM 4157 O O . ILE B 1 138 ? -14.975 -78.449 46.288 1.00 20.89 138 ILE B O 1
ATOM 4162 N N . THR B 1 139 ? -15.518 -76.386 45.543 1.00 20.77 139 THR B N 1
ATOM 4163 C CA . THR B 1 139 ? -15.801 -75.823 46.861 1.00 23.68 139 THR B CA 1
ATOM 4164 C C . THR B 1 139 ? -17.201 -75.260 46.810 1.00 23.53 139 THR B C 1
ATOM 4165 O O . THR B 1 139 ? -17.829 -75.251 45.741 1.00 22.70 139 THR B O 1
ATOM 4169 N N . LYS B 1 140 ? -17.686 -74.804 47.976 1.00 27.15 140 LYS B N 1
ATOM 4170 C CA . LYS B 1 140 ? -18.989 -74.172 48.075 1.00 28.15 140 LYS B CA 1
ATOM 4171 C C . LYS B 1 140 ? -19.038 -72.896 47.234 1.00 26.00 140 LYS B C 1
ATOM 4172 O O . LYS B 1 140 ? -20.126 -72.446 46.955 1.00 26.53 140 LYS B O 1
ATOM 4178 N N . LYS B 1 141 ? -17.897 -72.291 46.880 1.00 21.77 141 LYS B N 1
ATOM 4179 C CA . LYS B 1 141 ? -17.921 -71.083 46.064 1.00 21.62 141 LYS B CA 1
ATOM 4180 C C . LYS B 1 141 ? -17.748 -71.368 44.568 1.00 20.15 141 LYS B C 1
ATOM 4181 O O . LYS B 1 141 ? -17.773 -70.406 43.777 1.00 20.84 141 LYS B O 1
ATOM 4187 N N . THR B 1 142 ? -17.533 -72.635 44.166 1.00 21.86 142 THR B N 1
ATOM 4188 C CA . THR B 1 142 ? -17.299 -72.959 42.754 1.00 20.56 142 THR B CA 1
ATOM 4189 C C . THR B 1 142 ? -18.543 -72.647 41.937 1.00 20.80 142 THR B C 1
ATOM 4190 O O . THR B 1 142 ? -19.622 -73.198 42.200 1.00 18.84 142 THR B O 1
ATOM 4194 N N . LYS B 1 143 ? -18.395 -71.809 40.893 1.00 19.05 143 LYS B N 1
ATOM 4195 C CA . LYS B 1 143 ? -19.482 -71.510 39.975 1.00 19.16 143 LYS B CA 1
ATOM 4196 C C . LYS B 1 143 ? -19.279 -72.066 38.570 1.00 19.68 143 LYS B C 1
ATOM 4197 O O . LYS B 1 143 ? -20.223 -72.139 37.797 1.00 20.82 143 LYS B O 1
ATOM 4203 N N . LEU B 1 144 ? -18.045 -72.409 38.240 1.00 17.25 144 LEU B N 1
ATOM 4204 C CA . LEU B 1 144 ? -17.678 -72.815 36.908 1.00 17.71 144 LEU B CA 1
ATOM 4205 C C . LEU B 1 144 ? -16.621 -73.909 36.977 1.00 16.52 144 LEU B C 1
ATOM 4206 O O . LEU B 1 144 ? -15.603 -73.764 37.645 1.00 17.44 144 LEU B O 1
ATOM 4211 N N . ILE B 1 145 ? -16.774 -74.891 36.066 1.00 16.21 145 ILE B N 1
ATOM 4212 C CA . ILE B 1 145 ? -15.775 -75.871 35.777 1.00 16.37 145 ILE B CA 1
ATOM 4213 C C . ILE B 1 145 ? -15.452 -75.800 34.279 1.00 16.77 145 ILE B C 1
ATOM 4214 O O . ILE B 1 145 ? -16.359 -75.822 33.452 1.00 16.20 145 ILE B O 1
ATOM 4219 N N . TYR B 1 146 ? -14.176 -75.575 33.990 1.00 15.54 146 TYR B N 1
ATOM 4220 C CA . TYR B 1 146 ? -13.710 -75.377 32.634 1.00 17.14 146 TYR B CA 1
ATOM 4221 C C . TYR B 1 146 ? -12.941 -76.592 32.160 1.00 16.21 146 TYR B C 1
ATOM 4222 O O . TYR B 1 146 ? -11.874 -76.926 32.673 1.00 16.90 146 TYR B O 1
ATOM 4231 N N . LEU B 1 147 ? -13.451 -77.203 31.098 1.00 14.17 147 LEU B N 1
ATOM 4232 C CA . LEU B 1 147 ? -12.966 -78.451 30.541 1.00 15.78 147 LEU B CA 1
ATOM 4233 C C . LEU B 1 147 ? -12.471 -78.292 29.106 1.00 16.95 147 LEU B C 1
ATOM 4234 O O . LEU B 1 147 ? -12.913 -77.429 28.352 1.00 15.85 147 LEU B O 1
ATOM 4239 N N . GLU B 1 148 ? -11.597 -79.201 28.742 1.00 16.96 148 GLU B N 1
ATOM 4240 C CA . GLU B 1 148 ? -11.155 -79.354 27.377 1.00 17.89 148 GLU B CA 1
ATOM 4241 C C . GLU B 1 148 ? -10.851 -80.829 27.222 1.00 18.64 148 GLU B C 1
ATOM 4242 O O . GLU B 1 148 ? -10.176 -81.384 28.081 1.00 18.87 148 GLU B O 1
ATOM 4248 N N . SER B 1 149 ? -11.331 -81.474 26.142 1.00 15.09 149 SER B N 1
ATOM 4249 C CA . SER B 1 149 ? -11.058 -82.892 26.049 1.00 17.87 149 SER B CA 1
ATOM 4250 C C . SER B 1 149 ? -11.224 -83.312 24.601 1.00 16.55 149 SER B C 1
ATOM 4251 O O . SER B 1 149 ? -12.346 -83.234 24.076 1.00 18.97 149 SER B O 1
ATOM 4254 N N . PRO B 1 150 ? -10.194 -83.824 23.925 1.00 14.58 150 PRO B N 1
ATOM 4255 C CA . PRO B 1 150 ? -8.824 -83.961 24.464 1.00 14.88 150 PRO B CA 1
ATOM 4256 C C . PRO B 1 150 ? -8.188 -82.612 24.778 1.00 16.55 150 PRO B C 1
ATOM 4257 O O . PRO B 1 150 ? -8.531 -81.608 24.134 1.00 16.35 150 PRO B O 1
ATOM 4261 N N . THR B 1 151 ? -7.240 -82.622 25.718 1.00 15.53 151 THR B N 1
ATOM 4262 C CA . THR B 1 151 ? -6.604 -81.399 26.164 1.00 17.50 151 THR B CA 1
ATOM 4263 C C . THR B 1 151 ? -5.582 -80.877 25.145 1.00 15.90 151 THR B C 1
ATOM 4264 O O . THR B 1 151 ? -5.127 -81.593 24.250 1.00 15.37 151 THR B O 1
ATOM 4268 N N . SER B 1 152 ? -5.139 -79.643 25.387 1.00 15.73 152 SER B N 1
ATOM 4269 C CA . SER B 1 152 ? -4.090 -79.015 24.594 1.00 16.78 152 SER B CA 1
ATOM 4270 C C . SER B 1 152 ? -2.745 -79.662 24.866 1.00 16.01 152 SER B C 1
ATOM 4271 O O . SER B 1 152 ? -2.434 -80.038 26.022 1.00 17.83 152 SER B O 1
ATOM 4274 N N . MET B 1 153 ? -2.040 -79.865 23.771 1.00 15.53 153 MET B N 1
ATOM 4275 C CA . MET B 1 153 ? -0.673 -80.378 23.664 1.00 15.60 153 MET B CA 1
ATOM 4276 C C . MET B 1 153 ? -0.535 -81.880 23.970 1.00 14.71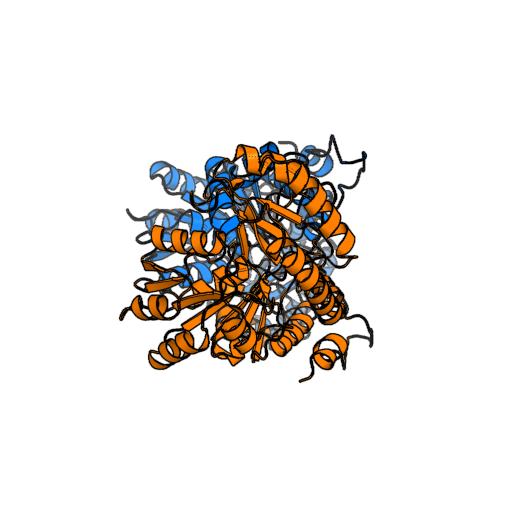 153 MET B C 1
ATOM 4277 O O . MET B 1 153 ? 0.069 -82.638 23.218 1.00 15.82 153 MET B O 1
ATOM 4282 N N . ARG B 1 154 ? -1.113 -82.324 25.089 1.00 16.77 154 ARG B N 1
ATOM 4283 C CA . ARG B 1 154 ? -0.984 -83.682 25.559 1.00 17.41 154 ARG B CA 1
ATOM 4284 C C . ARG B 1 154 ? -2.165 -84.593 25.175 1.00 16.74 154 ARG B C 1
ATOM 4285 O O . ARG B 1 154 ? -2.059 -85.827 25.315 1.00 16.41 154 ARG B O 1
ATOM 4293 N N . MET B 1 155 ? -3.251 -83.996 24.672 1.00 15.79 155 MET B N 1
ATOM 4294 C CA . MET B 1 155 ? -4.360 -84.724 24.092 1.00 16.51 155 MET B CA 1
ATOM 4295 C C . MET B 1 155 ? -4.915 -85.753 25.091 1.00 17.62 155 MET B C 1
ATOM 4296 O O . MET B 1 155 ? -5.318 -86.843 24.689 1.00 16.23 155 MET B O 1
ATOM 4301 N N . LYS B 1 156 ? -5.083 -85.341 26.340 1.00 16.48 156 LYS B N 1
ATOM 4302 C CA . LYS B 1 156 ? -5.697 -86.205 27.347 1.00 18.25 156 LYS B CA 1
ATOM 4303 C C . LYS B 1 156 ? -7.220 -86.066 27.333 1.00 17.34 156 LYS B C 1
ATOM 4304 O O . LYS B 1 156 ? -7.764 -84.968 27.221 1.00 16.46 156 LYS B O 1
ATOM 4310 N N . VAL B 1 157 ? -7.903 -87.198 27.529 1.00 17.83 157 VAL B N 1
ATOM 4311 C CA . VAL B 1 157 ? -9.350 -87.250 27.605 1.00 19.46 157 VAL B CA 1
ATOM 4312 C C . VAL B 1 157 ? -9.787 -87.300 29.065 1.00 20.40 157 VAL B C 1
ATOM 4313 O O . VAL B 1 157 ? -9.118 -87.915 29.894 1.00 20.09 157 VAL B O 1
ATOM 4317 N N . ILE B 1 158 ? -10.876 -86.580 29.321 1.00 18.35 158 ILE B N 1
ATOM 4318 C CA . ILE B 1 158 ? -11.529 -86.489 30.607 1.00 18.29 158 ILE B CA 1
ATOM 4319 C C . ILE B 1 158 ? -12.836 -87.247 30.519 1.00 19.58 158 ILE B C 1
ATOM 4320 O O . ILE B 1 158 ? -13.527 -87.149 29.527 1.00 18.63 158 ILE B O 1
ATOM 4325 N N . ASP B 1 159 ? -13.222 -87.921 31.620 1.00 20.04 159 ASP B N 1
ATOM 4326 C CA . ASP B 1 159 ? -14.574 -88.460 31.701 1.00 18.33 159 ASP B CA 1
ATOM 4327 C C . ASP B 1 159 ? -15.569 -87.333 31.939 1.00 19.23 159 ASP B C 1
ATOM 4328 O O . ASP B 1 159 ? -15.813 -86.909 33.067 1.00 18.27 159 ASP B O 1
ATOM 4333 N N . ILE B 1 160 ? -16.157 -86.809 30.845 1.00 19.22 160 ILE B N 1
ATOM 4334 C CA . ILE B 1 160 ? -16.999 -85.638 30.925 1.00 18.09 160 ILE B CA 1
ATOM 4335 C C . ILE B 1 160 ? -18.268 -85.909 31.724 1.00 18.46 160 ILE B C 1
ATOM 4336 O O . ILE B 1 160 ? -18.654 -85.061 32.524 1.00 18.88 160 ILE B O 1
ATOM 4341 N N . ARG B 1 161 ? -18.891 -87.066 31.539 1.00 21.17 161 ARG B N 1
ATOM 4342 C CA . ARG B 1 161 ? -20.180 -87.315 32.200 1.00 22.71 161 ARG B CA 1
ATOM 4343 C C . ARG B 1 161 ? -20.012 -87.336 33.721 1.00 21.07 161 ARG B C 1
ATOM 4344 O O . ARG B 1 161 ? -20.852 -86.835 34.451 1.00 21.54 161 ARG B O 1
ATOM 4352 N N . LYS B 1 162 ? -18.860 -87.815 34.185 1.00 20.56 162 LYS B N 1
ATOM 4353 C CA . LYS B 1 162 ? -18.574 -87.867 35.606 1.00 21.25 162 LYS B CA 1
ATOM 4354 C C . LYS B 1 162 ? -18.502 -86.453 36.157 1.00 21.16 162 LYS B C 1
ATOM 4355 O O . LYS B 1 162 ? -19.057 -86.159 37.212 1.00 20.49 162 LYS B O 1
ATOM 4361 N N . VAL B 1 163 ? -17.882 -85.531 35.398 1.00 19.13 163 VAL B N 1
ATOM 4362 C CA . VAL B 1 163 ? -17.852 -84.148 35.825 1.00 17.51 163 VAL B CA 1
ATOM 4363 C C . VAL B 1 163 ? -19.230 -83.483 35.763 1.00 16.87 163 VAL B C 1
ATOM 4364 O O . VAL B 1 163 ? -19.606 -82.771 36.692 1.00 17.96 163 VAL B O 1
ATOM 4368 N N . THR B 1 164 ? -19.982 -83.699 34.686 1.00 19.00 164 THR B N 1
ATOM 4369 C CA . THR B 1 164 ? -21.218 -82.949 34.513 1.00 18.75 164 THR B CA 1
ATOM 4370 C C . THR B 1 164 ? -22.307 -83.480 35.447 1.00 20.48 164 THR B C 1
ATOM 4371 O O . THR B 1 164 ? -23.172 -82.707 35.859 1.00 22.58 164 THR B O 1
ATOM 4375 N N . GLU B 1 165 ? -22.241 -84.759 35.788 1.00 23.25 165 GLU B N 1
ATOM 4376 C CA . GLU B 1 165 ? -23.170 -85.313 36.790 1.00 25.95 165 GLU B CA 1
ATOM 4377 C C . GLU B 1 165 ? -23.037 -84.549 38.109 1.00 23.69 165 GLU B C 1
ATOM 4378 O O . GLU B 1 165 ? -24.027 -84.114 38.695 1.00 24.37 165 GLU B O 1
ATOM 4384 N N . ALA B 1 166 ? -21.794 -84.379 38.563 1.00 20.54 166 ALA B N 1
ATOM 4385 C CA . ALA B 1 166 ? -21.515 -83.705 39.812 1.00 23.80 166 ALA B CA 1
ATOM 4386 C C . ALA B 1 166 ? -21.870 -82.240 39.695 1.00 25.15 166 ALA B C 1
ATOM 4387 O O . ALA B 1 166 ? -22.525 -81.664 40.566 1.00 23.22 166 ALA B O 1
ATOM 4389 N N . ALA B 1 167 ? -21.438 -81.608 38.592 1.00 21.31 167 ALA B N 1
ATOM 4390 C CA . ALA B 1 167 ? -21.765 -80.222 38.388 1.00 20.81 167 ALA B CA 1
ATOM 4391 C C . ALA B 1 167 ? -23.273 -79.978 38.392 1.00 21.54 167 ALA B C 1
ATOM 4392 O O . ALA B 1 167 ? -23.723 -79.061 39.059 1.00 25.86 167 ALA B O 1
ATOM 4394 N N . GLY B 1 168 ? -24.016 -80.763 37.614 1.00 25.05 168 GLY B N 1
ATOM 4395 C CA . GLY B 1 168 ? -25.466 -80.616 37.516 1.00 27.03 168 GLY B CA 1
ATOM 4396 C C . GLY B 1 168 ? -26.129 -80.726 38.900 1.00 31.98 168 GLY B C 1
ATOM 4397 O O . GLY B 1 168 ? -27.038 -79.956 39.232 1.00 32.00 168 GLY B O 1
ATOM 4398 N N . GLU B 1 169 ? -25.608 -81.643 39.737 1.00 31.86 169 GLU B N 1
ATOM 4399 C CA . GLU B 1 169 ? -26.150 -81.884 41.071 1.00 33.32 169 GLU B CA 1
ATOM 4400 C C . GLU B 1 169 ? -25.981 -80.636 41.933 1.00 30.87 169 GLU B C 1
ATOM 4401 O O . GLU B 1 169 ? -26.849 -80.263 42.725 1.00 27.49 169 GLU B O 1
ATOM 4407 N N . LEU B 1 170 ? -24.878 -79.926 41.745 1.00 25.58 170 LEU B N 1
ATOM 4408 C CA . LEU B 1 170 ? -24.549 -78.784 42.579 1.00 23.53 170 LEU B CA 1
ATOM 4409 C C . LEU B 1 170 ? -24.877 -77.442 41.912 1.00 24.22 170 LEU B C 1
ATOM 4410 O O . LEU B 1 170 ? -24.542 -76.413 42.483 1.00 26.43 170 LEU B O 1
ATOM 4415 N N . LYS B 1 171 ? -25.512 -77.455 40.736 1.00 25.52 171 LYS B N 1
ATOM 4416 C CA . LYS B 1 171 ? -25.853 -76.215 40.034 1.00 31.73 171 LYS B CA 1
ATOM 4417 C C . LYS B 1 171 ? -24.572 -75.447 39.701 1.00 27.78 171 LYS B C 1
ATOM 4418 O O . LYS B 1 171 ? -24.547 -74.225 39.734 1.00 30.49 171 LYS B O 1
ATOM 4424 N N . ILE B 1 172 ? -23.509 -76.175 39.362 1.00 23.82 172 ILE B N 1
ATOM 4425 C CA . ILE B 1 172 ? -22.273 -75.570 38.888 1.00 21.25 172 ILE B CA 1
ATOM 4426 C C . ILE B 1 172 ? -22.280 -75.642 37.361 1.00 22.04 172 ILE B C 1
ATOM 4427 O O . ILE B 1 172 ? -22.571 -76.685 36.796 1.00 22.37 172 ILE B O 1
ATOM 4432 N N . LYS B 1 173 ? -21.947 -74.524 36.698 1.00 21.49 173 LYS B N 1
ATOM 4433 C CA . LYS B 1 173 ? -21.928 -74.479 35.247 1.00 19.13 173 LYS B CA 1
ATOM 4434 C C . LYS B 1 173 ? -20.615 -75.011 34.681 1.00 17.55 173 LYS B C 1
ATOM 4435 O O . LYS B 1 173 ? -19.561 -74.923 35.303 1.00 16.60 173 LYS B O 1
ATOM 4441 N N . THR B 1 174 ? -20.738 -75.660 33.515 1.00 17.65 174 THR B N 1
ATOM 4442 C CA . THR B 1 174 ? -19.601 -76.234 32.805 1.00 16.36 174 THR B CA 1
ATOM 4443 C C . THR B 1 174 ? -19.481 -75.575 31.428 1.00 16.04 174 THR B C 1
ATOM 4444 O O . THR B 1 174 ? -20.447 -75.417 30.710 1.00 17.09 174 THR B O 1
ATOM 4448 N N . VAL B 1 175 ? -18.230 -75.303 31.049 1.00 17.05 175 VAL B N 1
ATOM 4449 C CA . VAL B 1 175 ? -17.842 -74.918 29.688 1.00 16.06 175 VAL B CA 1
ATOM 4450 C C . VAL B 1 175 ? -16.794 -75.924 29.242 1.00 16.69 175 VAL B C 1
ATOM 4451 O O . VAL B 1 175 ? -15.899 -76.322 30.028 1.00 17.21 175 VAL B O 1
ATOM 4455 N N . ILE B 1 176 ? -16.937 -76.361 27.985 1.00 15.27 176 ILE B N 1
ATOM 4456 C CA . ILE B 1 176 ? -15.949 -77.214 27.350 1.00 16.54 176 ILE B CA 1
ATOM 4457 C C . ILE B 1 176 ? -15.497 -76.595 26.020 1.00 15.57 176 ILE B C 1
ATOM 4458 O O . ILE B 1 176 ? -16.322 -76.153 25.240 1.00 14.89 176 ILE B O 1
ATOM 4463 N N . ASP B 1 177 ? -14.192 -76.647 25.783 1.00 14.92 177 ASP B N 1
ATOM 4464 C CA . ASP B 1 177 ? -13.620 -76.330 24.470 1.00 14.83 177 ASP B CA 1
ATOM 4465 C C . ASP B 1 177 ? -13.513 -77.612 23.665 1.00 13.77 177 ASP B C 1
ATOM 4466 O O . ASP B 1 177 ? -12.759 -78.517 24.022 1.00 16.29 177 ASP B O 1
ATOM 4471 N N . ASN B 1 178 ? -14.334 -77.713 22.607 1.00 14.38 178 ASN B N 1
ATOM 4472 C CA . ASN B 1 178 ? -14.434 -78.908 21.786 1.00 15.14 178 ASN B CA 1
ATOM 4473 C C . ASN B 1 178 ? -13.749 -78.730 20.439 1.00 14.42 178 ASN B C 1
ATOM 4474 O O . ASN B 1 178 ? -14.054 -79.474 19.478 1.00 15.81 178 ASN B O 1
ATOM 4479 N N . THR B 1 179 ? -12.730 -77.857 20.375 1.00 14.18 179 THR B N 1
ATOM 4480 C CA . THR B 1 179 ? -12.115 -77.540 19.080 1.00 13.89 179 THR B CA 1
ATOM 4481 C C . THR B 1 179 ? -11.449 -78.775 18.466 1.00 12.92 179 THR B C 1
ATOM 4482 O O . THR B 1 179 ? -11.591 -79.022 17.265 1.00 13.51 179 THR B O 1
ATOM 4486 N N . TRP B 1 180 ? -10.731 -79.571 19.293 1.00 12.90 180 TRP B N 1
ATOM 4487 C CA . TRP B 1 180 ? -9.964 -80.717 18.847 1.00 13.12 180 TRP B CA 1
ATOM 4488 C C . TRP B 1 180 ? -10.810 -81.678 18.013 1.00 12.55 180 TRP B C 1
ATOM 4489 O O . TRP B 1 180 ? -10.380 -82.128 16.967 1.00 13.91 180 TRP B O 1
ATOM 4500 N N . ALA B 1 181 ? -11.977 -82.091 18.534 1.00 14.43 181 ALA B N 1
ATOM 4501 C CA . ALA B 1 181 ? -12.793 -83.122 17.899 1.00 14.38 181 ALA B CA 1
ATOM 4502 C C . ALA B 1 181 ? -13.586 -82.584 16.714 1.00 15.35 181 ALA B C 1
ATOM 4503 O O . ALA B 1 181 ? -13.892 -83.310 15.767 1.00 15.73 181 ALA B O 1
ATOM 4505 N N . SER B 1 182 ? -13.950 -81.310 16.793 1.00 15.39 182 SER B N 1
ATOM 4506 C CA . SER B 1 182 ? -15.007 -80.722 15.978 1.00 15.29 182 SER B CA 1
ATOM 4507 C C . SER B 1 182 ? -16.347 -81.323 16.371 1.00 15.32 182 SER B C 1
ATOM 4508 O O . SER B 1 182 ? -16.420 -82.392 16.995 1.00 15.12 182 SER B O 1
ATOM 4511 N N . PRO B 1 183 ? -17.454 -80.689 15.957 1.00 15.32 183 PRO B N 1
ATOM 4512 C CA . PRO B 1 183 ? -18.771 -81.268 16.202 1.00 17.73 183 PRO B CA 1
ATOM 4513 C C . PRO B 1 183 ? -19.035 -82.608 15.534 1.00 18.43 183 PRO B C 1
ATOM 4514 O O . PRO B 1 183 ? -19.986 -83.315 15.936 1.00 19.64 183 PRO B O 1
ATOM 4518 N N . ILE B 1 184 ? -18.217 -82.975 14.548 1.00 16.79 184 ILE B N 1
ATOM 4519 C CA . ILE B 1 184 ? -18.378 -84.221 13.821 1.00 16.39 184 ILE B CA 1
ATOM 4520 C C . ILE B 1 184 ? -18.113 -85.383 14.770 1.00 18.68 184 ILE B C 1
ATOM 4521 O O . ILE B 1 184 ? -18.764 -86.423 14.679 1.00 17.73 184 ILE B O 1
ATOM 4526 N N . PHE B 1 185 ? -17.126 -85.235 15.659 1.00 16.73 185 PHE B N 1
ATOM 4527 C CA . PHE B 1 185 ? -16.633 -86.371 16.417 1.00 17.77 185 PHE B CA 1
ATOM 4528 C C . PHE B 1 185 ? -17.006 -86.328 17.888 1.00 17.42 185 PHE B C 1
ATOM 4529 O O . PHE B 1 185 ? -16.883 -87.349 18.557 1.00 18.40 185 PHE B O 1
ATOM 4537 N N . GLN B 1 186 ? -17.398 -85.196 18.427 1.00 16.97 186 GLN B N 1
ATOM 4538 C CA . GLN B 1 186 ? -17.839 -85.127 19.803 1.00 18.18 186 GLN B CA 1
ATOM 4539 C C . GLN B 1 186 ? -18.891 -84.036 19.937 1.00 18.76 186 GLN B C 1
ATOM 4540 O O . GLN B 1 186 ? -18.749 -82.935 19.374 1.00 19.19 186 GLN B O 1
ATOM 4546 N N . LYS B 1 187 ? -19.947 -84.341 20.692 1.00 17.65 187 LYS B N 1
ATOM 4547 C CA . LYS B 1 187 ? -21.007 -83.386 20.972 1.00 17.13 187 LYS B CA 1
ATOM 4548 C C . LYS B 1 187 ? -21.228 -83.295 22.473 1.00 19.23 187 LYS B C 1
ATOM 4549 O O . LYS B 1 187 ? -22.114 -83.954 23.063 1.00 17.34 187 LYS B O 1
ATOM 4555 N N . PRO B 1 188 ? -20.381 -82.514 23.176 1.00 18.15 188 PRO B N 1
ATOM 4556 C CA . PRO B 1 188 ? -20.423 -82.511 24.630 1.00 16.73 188 PRO B CA 1
ATOM 4557 C C . PRO B 1 188 ? -21.716 -82.056 25.288 1.00 17.90 188 PRO B C 1
ATOM 4558 O O . PRO B 1 188 ? -21.923 -82.316 26.462 1.00 19.11 188 PRO B O 1
ATOM 4562 N N . LYS B 1 189 ? -22.580 -81.337 24.569 1.00 16.43 189 LYS B N 1
ATOM 4563 C CA . LYS B 1 189 ? -23.869 -80.972 25.131 1.00 17.72 189 LYS B CA 1
ATOM 4564 C C . LYS B 1 189 ? -24.579 -82.270 25.523 1.00 18.51 189 LYS B C 1
ATOM 4565 O O . LYS B 1 189 ? -25.291 -82.318 26.527 1.00 18.26 189 LYS B O 1
ATOM 4571 N N . LEU B 1 190 ? -24.432 -83.307 24.697 1.00 19.39 190 LEU B N 1
ATOM 4572 C CA . LEU B 1 190 ? -25.058 -84.601 24.948 1.00 20.82 190 LEU B CA 1
ATOM 4573 C C . LEU B 1 190 ? -24.399 -85.324 26.120 1.00 21.73 190 LEU B C 1
ATOM 4574 O O . LEU B 1 190 ? -24.962 -86.307 26.591 1.00 22.95 190 LEU B O 1
ATOM 4579 N N . LEU B 1 191 ? -23.205 -84.900 26.552 1.00 19.96 191 LEU B N 1
ATOM 4580 C CA . LEU B 1 191 ? -22.521 -85.449 27.715 1.00 20.79 191 LEU B CA 1
ATOM 4581 C C . LEU B 1 191 ? -22.820 -84.601 28.948 1.00 23.55 191 LEU B C 1
ATOM 4582 O O . LEU B 1 191 ? -22.177 -84.796 29.959 1.00 24.04 191 LEU B O 1
ATOM 4587 N N . GLY B 1 192 ? -23.708 -83.597 28.816 1.00 20.13 192 GLY B N 1
ATOM 4588 C CA . GLY B 1 192 ? -24.215 -82.777 29.903 1.00 20.76 192 GLY B CA 1
ATOM 4589 C C . GLY B 1 192 ? -23.505 -81.430 30.137 1.00 19.09 192 GLY B C 1
ATOM 4590 O O . GLY B 1 192 ? -23.771 -80.752 31.128 1.00 19.37 192 GLY B O 1
ATOM 4591 N N . VAL B 1 193 ? -22.650 -80.974 29.199 1.00 20.82 193 VAL B N 1
ATOM 4592 C CA . VAL B 1 193 ? -21.979 -79.692 29.398 1.00 18.07 193 VAL B CA 1
ATOM 4593 C C . VAL B 1 193 ? -22.923 -78.561 29.057 1.00 19.07 193 VAL B C 1
ATOM 4594 O O . VAL B 1 193 ? -23.709 -78.708 28.112 1.00 21.31 193 VAL B O 1
ATOM 4598 N N . ASP B 1 194 ? -22.851 -77.450 29.814 1.00 16.73 194 ASP B N 1
ATOM 4599 C CA . ASP B 1 194 ? -23.763 -76.323 29.646 1.00 17.99 194 ASP B CA 1
ATOM 4600 C C . ASP B 1 194 ? -23.464 -75.548 28.361 1.00 17.75 194 ASP B C 1
ATOM 4601 O O . ASP B 1 194 ? -24.381 -75.292 27.549 1.00 18.77 194 ASP B O 1
ATOM 4606 N N . VAL B 1 195 ? -22.181 -75.195 28.170 1.00 17.51 195 VAL B N 1
ATOM 4607 C CA . VAL B 1 195 ? -21.784 -74.349 27.038 1.00 16.94 195 VAL B CA 1
ATOM 4608 C C . VAL B 1 195 ? -20.563 -74.945 26.348 1.00 16.19 195 VAL B C 1
ATOM 4609 O O . VAL B 1 195 ? -19.661 -75.432 27.033 1.00 17.70 195 VAL B O 1
ATOM 4613 N N . VAL B 1 196 ? -20.632 -75.030 25.010 1.00 15.04 196 VAL B N 1
ATOM 4614 C CA . VAL B 1 196 ? -19.570 -75.590 24.199 1.00 14.99 196 VAL B CA 1
ATOM 4615 C C . VAL B 1 196 ? -18.951 -74.426 23.418 1.00 14.31 196 VAL B C 1
ATOM 4616 O O . VAL B 1 196 ? -19.691 -73.636 22.860 1.00 15.74 196 VAL B O 1
ATOM 4620 N N . VAL B 1 197 ? -17.616 -74.357 23.416 1.00 14.42 197 VAL B N 1
ATOM 4621 C CA . VAL B 1 197 ? -16.907 -73.351 22.635 1.00 14.01 197 VAL B CA 1
ATOM 4622 C C . VAL B 1 197 ? -15.989 -74.041 21.637 1.00 14.94 197 VAL B C 1
ATOM 4623 O O . VAL B 1 197 ? -15.483 -75.124 21.867 1.00 14.63 197 VAL B O 1
ATOM 4627 N N . HIS B 1 198 ? -15.753 -73.341 20.506 1.00 14.20 198 HIS B N 1
ATOM 4628 C CA . HIS B 1 198 ? -14.763 -73.763 19.541 1.00 15.19 198 HIS B CA 1
ATOM 4629 C C . HIS B 1 198 ? -13.971 -72.554 19.066 1.00 15.10 198 HIS B C 1
ATOM 4630 O O . HIS B 1 198 ? -14.536 -71.459 18.930 1.00 13.60 198 HIS B O 1
ATOM 4637 N N . SER B 1 199 ? -12.687 -72.802 18.792 1.00 14.05 199 SER B N 1
ATOM 4638 C CA . SER B 1 199 ? -11.958 -71.986 17.833 1.00 13.11 199 SER B CA 1
ATOM 4639 C C . SER B 1 199 ? -12.311 -72.443 16.419 1.00 12.58 199 SER B C 1
ATOM 4640 O O . SER B 1 199 ? -11.815 -73.489 15.998 1.00 13.39 199 SER B O 1
ATOM 4643 N N . ALA B 1 200 ? -13.276 -71.766 15.744 1.00 14.47 200 ALA B N 1
ATOM 4644 C CA . ALA B 1 200 ? -13.635 -72.051 14.370 1.00 13.88 200 ALA B CA 1
ATOM 4645 C C . ALA B 1 200 ? -12.483 -71.709 13.396 1.00 15.87 200 ALA B C 1
ATOM 4646 O O . ALA B 1 200 ? -12.452 -72.194 12.262 1.00 14.85 200 ALA B O 1
ATOM 4648 N N . THR B 1 201 ? -11.496 -70.980 13.890 1.00 13.39 201 THR B N 1
ATOM 4649 C CA . THR B 1 201 ? -10.206 -70.799 13.236 1.00 14.54 201 THR B CA 1
ATOM 4650 C C . THR B 1 201 ? -9.639 -72.113 12.769 1.00 14.75 201 THR B C 1
ATOM 4651 O O . THR B 1 201 ? -8.909 -72.140 11.735 1.00 15.11 201 THR B O 1
ATOM 4679 N N . TYR B 1 203 ? -10.870 -76.404 12.735 1.00 15.00 203 TYR B N 1
ATOM 4680 C CA . TYR B 1 203 ? -11.516 -77.325 11.781 1.00 13.14 203 TYR B CA 1
ATOM 4681 C C . TYR B 1 203 ? -12.783 -76.755 11.164 1.00 13.37 203 TYR B C 1
ATOM 4682 O O . TYR B 1 203 ? -13.051 -77.098 10.038 1.00 13.96 203 TYR B O 1
ATOM 4691 N N . ILE B 1 204 ? -13.534 -75.917 11.861 1.00 12.80 204 ILE B N 1
ATOM 4692 C CA . ILE B 1 204 ? -14.869 -75.568 11.391 1.00 15.46 204 ILE B CA 1
ATOM 4693 C C . ILE B 1 204 ? -14.710 -74.733 10.098 1.00 16.40 204 ILE B C 1
ATOM 4694 O O . ILE B 1 204 ? -15.264 -75.125 9.062 1.00 17.03 204 ILE B O 1
ATOM 4699 N N . SER B 1 205 ? -13.828 -73.724 10.096 1.00 17.24 205 SER B N 1
ATOM 4700 C CA . SER B 1 205 ? -13.466 -72.981 8.869 1.00 19.79 205 SER B CA 1
ATOM 4701 C C . SER B 1 205 ? -12.643 -73.908 7.982 1.00 16.27 205 SER B C 1
ATOM 4702 O O . SER B 1 205 ? -12.906 -73.987 6.780 1.00 16.80 205 SER B O 1
ATOM 4705 N N . GLY B 1 206 ? -11.573 -74.490 8.561 1.00 13.47 206 GLY B N 1
ATOM 4706 C CA . GLY B 1 206 ? -10.853 -75.574 7.921 1.00 14.68 206 GLY B CA 1
ATOM 4707 C C . GLY B 1 206 ? -9.813 -75.187 6.872 1.00 15.18 206 GLY B C 1
ATOM 4708 O O . GLY B 1 206 ? -9.278 -76.064 6.187 1.00 16.05 206 GLY B O 1
ATOM 4709 N N . HIS B 1 207 ? -9.527 -73.899 6.691 1.00 15.32 207 HIS B N 1
ATOM 4710 C CA . HIS B 1 207 ? -8.711 -73.488 5.551 1.00 15.83 207 HIS B CA 1
ATOM 4711 C C . HIS B 1 207 ? -7.595 -72.506 5.928 1.00 15.63 207 HIS B C 1
ATOM 4712 O O . HIS B 1 207 ? -6.964 -71.907 5.058 1.00 16.69 207 HIS B O 1
ATOM 4719 N N . GLY B 1 208 ? -7.336 -72.340 7.219 1.00 14.46 208 GLY B N 1
ATOM 4720 C CA . GLY B 1 208 ? -6.208 -71.550 7.712 1.00 14.68 208 GLY B CA 1
ATOM 4721 C C . GLY B 1 208 ? -6.237 -70.084 7.266 1.00 14.70 208 GLY B C 1
ATOM 4722 O O . GLY B 1 208 ? -5.187 -69.516 6.956 1.00 15.64 208 GLY B O 1
ATOM 4723 N N . ASP B 1 209 ? -7.418 -69.475 7.322 1.00 13.43 209 ASP B N 1
ATOM 4724 C CA . ASP B 1 209 ? -7.593 -68.113 6.867 1.00 14.36 209 ASP B CA 1
ATOM 4725 C C . ASP B 1 209 ? -8.454 -67.318 7.847 1.00 14.78 209 ASP B C 1
ATOM 4726 O O . ASP B 1 209 ? -7.986 -66.349 8.460 1.00 15.95 209 ASP B O 1
ATOM 4731 N N . VAL B 1 210 ? -9.733 -67.716 7.991 1.00 12.84 210 VAL B N 1
ATOM 4732 C CA . VAL B 1 210 ? -10.609 -67.087 8.956 1.00 13.76 210 VAL B CA 1
ATOM 4733 C C . VAL B 1 210 ? -10.162 -67.339 10.395 1.00 13.19 210 VAL B C 1
ATOM 4734 O O . VAL B 1 210 ? -9.713 -68.438 10.735 1.00 14.10 210 VAL B O 1
ATOM 4738 N N . MET B 1 211 ? -10.321 -66.287 11.219 1.00 13.31 211 MET B N 1
ATOM 4739 C CA . MET B 1 211 ? -10.246 -66.438 12.671 1.00 12.99 211 MET B CA 1
ATOM 4740 C C . MET B 1 211 ? -11.629 -66.218 13.223 1.00 13.79 211 MET B C 1
ATOM 4741 O O . MET B 1 211 ? -12.280 -65.264 12.832 1.00 12.40 211 MET B O 1
ATOM 4746 N N . ALA B 1 212 ? -12.093 -67.137 14.073 1.00 13.69 212 ALA B N 1
ATOM 4747 C CA . ALA B 1 212 ? -13.460 -67.048 14.559 1.00 12.61 212 ALA B CA 1
ATOM 4748 C C . ALA B 1 212 ? -13.647 -68.000 15.751 1.00 13.18 212 ALA B C 1
ATOM 4749 O O . ALA B 1 212 ? -12.973 -69.007 15.841 1.00 13.12 212 ALA B O 1
ATOM 4751 N N . GLY B 1 213 ? -14.646 -67.694 16.588 1.00 13.19 213 GLY B N 1
ATOM 4752 C CA . GLY B 1 213 ? -14.996 -68.541 17.703 1.00 11.27 213 GLY B CA 1
ATOM 4753 C C . GLY B 1 213 ? -16.494 -68.821 17.689 1.00 12.13 213 GLY B C 1
ATOM 4754 O O . GLY B 1 213 ? -17.219 -68.085 17.054 1.00 12.80 213 GLY B O 1
ATOM 4755 N N . VAL B 1 214 ? -16.900 -69.909 18.322 1.00 11.33 214 VAL B N 1
ATOM 4756 C CA . VAL B 1 214 ? -18.308 -70.241 18.444 1.00 13.28 214 VAL B CA 1
ATOM 4757 C C . VAL B 1 214 ? -18.613 -70.478 19.922 1.00 12.88 214 VAL B C 1
ATOM 4758 O O . VAL B 1 214 ? -17.844 -71.151 20.601 1.00 13.09 214 VAL B O 1
ATOM 4762 N N . ILE B 1 215 ? -19.731 -69.919 20.371 1.00 14.00 215 ILE B N 1
ATOM 4763 C CA . ILE B 1 215 ? -20.310 -70.183 21.678 1.00 13.97 215 ILE B CA 1
ATOM 4764 C C . ILE B 1 215 ? -21.659 -70.839 21.405 1.00 14.34 215 ILE B C 1
ATOM 4765 O O . ILE B 1 215 ? -22.466 -70.265 20.697 1.00 14.69 215 ILE B O 1
ATOM 4770 N N . ALA B 1 216 ? -21.917 -71.996 22.017 1.00 15.03 216 ALA B N 1
ATOM 4771 C CA . ALA B 1 216 ? -23.165 -72.690 21.797 1.00 15.48 216 ALA B CA 1
ATOM 4772 C C . ALA B 1 216 ? -23.723 -73.201 23.134 1.00 17.18 216 ALA B C 1
ATOM 4773 O O . ALA B 1 216 ? -23.003 -73.619 24.049 1.00 16.47 216 ALA B O 1
ATOM 4775 N N . GLY B 1 217 ? -25.046 -73.163 23.276 1.00 16.76 217 GLY B N 1
ATOM 4776 C CA . GLY B 1 217 ? -25.662 -73.786 24.440 1.00 16.82 217 GLY B CA 1
ATOM 4777 C C . GLY B 1 217 ? -27.171 -73.538 24.452 1.00 15.80 217 GLY B C 1
ATOM 4778 O O . GLY B 1 217 ? -27.772 -73.281 23.402 1.00 16.72 217 GLY B O 1
ATOM 4779 N N . ASP B 1 218 ? -27.758 -73.500 25.666 1.00 16.78 218 ASP B N 1
ATOM 4780 C CA . ASP B 1 218 ? -29.212 -73.358 25.784 1.00 17.25 218 ASP B CA 1
ATOM 4781 C C . ASP B 1 218 ? -29.628 -71.922 25.523 1.00 20.52 218 ASP B C 1
ATOM 4782 O O . ASP B 1 218 ? -28.841 -71.009 25.719 1.00 20.56 218 ASP B O 1
ATOM 4787 N N . VAL B 1 219 ? -30.926 -71.728 25.255 1.00 22.36 219 VAL B N 1
ATOM 4788 C CA . VAL B 1 219 ? -31.509 -70.434 24.954 1.00 24.28 219 VAL B CA 1
ATOM 4789 C C . VAL B 1 219 ? -31.198 -69.457 26.072 1.00 25.79 219 VAL B C 1
ATOM 4790 O O . VAL B 1 219 ? -30.867 -68.308 25.789 1.00 27.44 219 VAL B O 1
ATOM 4794 N N . GLU B 1 220 ? -31.372 -69.879 27.332 1.00 26.71 220 GLU B N 1
ATOM 4795 C CA . GLU B 1 220 ? -31.279 -68.903 28.417 1.00 33.25 220 GLU B CA 1
ATOM 4796 C C . GLU B 1 220 ? -29.849 -68.350 28.492 1.00 28.01 220 GLU B C 1
ATOM 4797 O O . GLU B 1 220 ? -29.627 -67.134 28.368 1.00 33.37 220 GLU B O 1
ATOM 4803 N N . ASP B 1 221 ? -28.882 -69.257 28.534 1.00 20.50 221 ASP B N 1
ATOM 4804 C CA . ASP B 1 221 ? -27.490 -68.848 28.573 1.00 19.39 221 ASP B CA 1
ATOM 4805 C C . ASP B 1 221 ? -27.153 -67.971 27.366 1.00 18.89 221 ASP B C 1
ATOM 4806 O O . ASP B 1 221 ? -26.564 -66.908 27.531 1.00 19.37 221 ASP B O 1
ATOM 4811 N N . MET B 1 222 ? -27.474 -68.446 26.162 1.00 18.61 222 MET B N 1
ATOM 4812 C CA . MET B 1 222 ? -27.074 -67.739 24.939 1.00 17.48 222 MET B CA 1
ATOM 4813 C C . MET B 1 222 ? -27.754 -66.399 24.773 1.00 17.92 222 MET B C 1
ATOM 4814 O O . MET B 1 222 ? -27.181 -65.488 24.174 1.00 17.87 222 MET B O 1
ATOM 4819 N N . LYS B 1 223 ? -29.002 -66.257 25.242 1.00 19.22 223 LYS B N 1
ATOM 4820 C CA . LYS B 1 223 ? -29.674 -64.974 25.171 1.00 21.60 223 LYS B CA 1
ATOM 4821 C C . LYS B 1 223 ? -28.932 -63.934 26.011 1.00 20.25 223 LYS B C 1
ATOM 4822 O O . LYS B 1 223 ? -28.750 -62.792 25.576 1.00 19.55 223 LYS B O 1
ATOM 4828 N N . ASN B 1 224 ? -28.469 -64.345 27.190 1.00 19.67 224 ASN B N 1
ATOM 4829 C CA . ASN B 1 224 ? -27.773 -63.446 28.106 1.00 19.69 224 ASN B CA 1
ATOM 4830 C C . ASN B 1 224 ? -26.338 -63.161 27.650 1.00 18.01 224 ASN B C 1
ATOM 4831 O O . ASN B 1 224 ? -25.909 -62.004 27.735 1.00 17.81 224 ASN B O 1
ATOM 4836 N N . ILE B 1 225 ? -25.652 -64.157 27.104 1.00 16.14 225 ILE B N 1
ATOM 4837 C CA . ILE B 1 225 ? -24.320 -63.942 26.524 1.00 15.39 225 ILE B CA 1
ATOM 4838 C C . ILE B 1 225 ? -24.417 -62.945 25.366 1.00 16.35 225 ILE B C 1
ATOM 4839 O O . ILE B 1 225 ? -23.550 -62.089 25.209 1.00 19.01 225 ILE B O 1
ATOM 4844 N N . PHE B 1 226 ? -25.490 -63.006 24.602 1.00 17.01 226 PHE B N 1
ATOM 4845 C CA . PHE B 1 226 ? -25.694 -62.098 23.482 1.00 18.11 226 PHE B CA 1
ATOM 4846 C C . PHE B 1 226 ? -25.919 -60.669 23.964 1.00 20.18 226 PHE B C 1
ATOM 4847 O O . PHE B 1 226 ? -25.215 -59.737 23.552 1.00 17.35 226 PHE B O 1
ATOM 4855 N N . VAL B 1 227 ? -26.932 -60.466 24.812 1.00 18.26 227 VAL B N 1
ATOM 4856 C CA . VAL B 1 227 ? -27.328 -59.120 25.184 1.00 18.97 227 VAL B CA 1
ATOM 4857 C C . VAL B 1 227 ? -26.344 -58.473 26.152 1.00 20.44 227 VAL B C 1
ATOM 4858 O O . VAL B 1 227 ? -26.317 -57.248 26.236 1.00 23.13 227 VAL B O 1
ATOM 4862 N N . ASP B 1 228 ? -25.567 -59.263 26.896 1.00 19.15 228 ASP B N 1
ATOM 4863 C CA . ASP B 1 228 ? -24.641 -58.732 27.876 1.00 19.57 228 ASP B CA 1
ATOM 4864 C C . ASP B 1 228 ? -23.227 -58.724 27.270 1.00 18.10 228 ASP B C 1
ATOM 4865 O O . ASP B 1 228 ? -22.798 -57.705 26.740 1.00 20.45 228 ASP B O 1
ATOM 4870 N N . GLU B 1 229 ? -22.549 -59.851 27.296 1.00 15.08 229 GLU B N 1
ATOM 4871 C CA . GLU B 1 229 ? -21.150 -59.910 26.894 1.00 15.85 229 GLU B CA 1
ATOM 4872 C C . GLU B 1 229 ? -20.939 -59.478 25.432 1.00 16.41 229 GLU B C 1
ATOM 4873 O O . GLU B 1 229 ? -20.011 -58.705 25.125 1.00 14.88 229 GLU B O 1
ATOM 4879 N N . TYR B 1 230 ? -21.736 -60.046 24.517 1.00 16.37 230 TYR B N 1
ATOM 4880 C CA . TYR B 1 230 ? -21.469 -59.825 23.105 1.00 16.40 230 TYR B CA 1
ATOM 4881 C C . TYR B 1 230 ? -21.674 -58.371 22.728 1.00 17.37 230 TYR B C 1
ATOM 4882 O O . TYR B 1 230 ? -20.819 -57.759 22.085 1.00 16.52 230 TYR B O 1
ATOM 4891 N N . LYS B 1 231 ? -22.810 -57.799 23.122 1.00 16.68 231 LYS B N 1
ATOM 4892 C CA . LYS B 1 231 ? -23.091 -56.402 22.858 1.00 16.80 231 LYS B CA 1
ATOM 4893 C C . LYS B 1 231 ? -22.174 -55.433 23.592 1.00 16.28 231 LYS B C 1
ATOM 4894 O O . LYS B 1 231 ? -21.912 -54.375 23.024 1.00 16.90 231 LYS B O 1
ATOM 4900 N N . ASN B 1 232 ? -21.707 -55.768 24.790 1.00 15.74 232 ASN B N 1
ATOM 4901 C CA . ASN B 1 232 ? -20.907 -54.833 25.576 1.00 16.70 232 ASN B CA 1
ATOM 4902 C C . ASN B 1 232 ? -19.449 -54.874 25.133 1.00 16.94 232 ASN B C 1
ATOM 4903 O O . ASN B 1 232 ? -18.788 -53.841 25.133 1.00 18.28 232 ASN B O 1
ATOM 4908 N N . ILE B 1 233 ? -18.946 -56.052 24.777 1.00 15.27 233 ILE B N 1
ATOM 4909 C CA . ILE B 1 233 ? -17.546 -56.214 24.432 1.00 14.34 233 ILE B CA 1
ATOM 4910 C C . ILE B 1 233 ? -17.331 -56.169 22.917 1.00 15.48 233 ILE B C 1
ATOM 4911 O O . ILE B 1 233 ? -16.254 -55.802 22.422 1.00 17.33 233 ILE B O 1
ATOM 4916 N N . GLY B 1 234 ? -18.340 -56.603 22.161 1.00 14.38 234 GLY B N 1
ATOM 4917 C CA . GLY B 1 234 ? -18.336 -56.406 20.720 1.00 14.88 234 GLY B CA 1
ATOM 4918 C C . GLY B 1 234 ? -17.340 -57.225 19.903 1.00 13.14 234 GLY B C 1
ATOM 4919 O O . GLY B 1 234 ? -16.870 -56.745 18.853 1.00 14.47 234 GLY B O 1
ATOM 4920 N N . PRO B 1 235 ? -17.050 -58.493 20.194 1.00 12.63 235 PRO B N 1
ATOM 4921 C CA . PRO B 1 235 ? -16.153 -59.278 19.338 1.00 12.84 235 PRO B CA 1
ATOM 4922 C C . PRO B 1 235 ? -16.897 -59.799 18.110 1.00 15.02 235 PRO B C 1
ATOM 4923 O O . PRO B 1 235 ? -17.029 -61.025 17.907 1.00 14.44 235 PRO B O 1
ATOM 4927 N N . VAL B 1 236 ? -17.295 -58.844 17.272 1.00 14.18 236 VAL B N 1
ATOM 4928 C CA . VAL B 1 236 ? -18.128 -59.137 16.119 1.00 15.35 236 VAL B CA 1
ATOM 4929 C C . VAL B 1 236 ? -17.277 -59.795 15.032 1.00 15.32 236 VAL B C 1
ATOM 4930 O O . VAL B 1 236 ? -16.205 -59.282 14.645 1.00 16.99 236 VAL B O 1
ATOM 4934 N N . LEU B 1 237 ? -17.837 -60.858 14.444 1.00 12.91 237 LEU B N 1
ATOM 4935 C CA . LEU B 1 237 ? -17.231 -61.487 13.282 1.00 13.70 237 LEU B CA 1
ATOM 4936 C C . LEU B 1 237 ? -17.699 -60.781 12.015 1.00 13.02 237 LEU B C 1
ATOM 4937 O O . LEU B 1 237 ? -18.895 -60.506 11.826 1.00 13.94 237 LEU B O 1
ATOM 4942 N N . SER B 1 238 ? -16.744 -60.584 11.088 1.00 12.92 238 SER B N 1
ATOM 4943 C CA . SER B 1 238 ? -17.121 -60.031 9.779 1.00 14.40 238 SER B CA 1
ATOM 4944 C C . SER B 1 238 ? -18.098 -60.971 9.066 1.00 12.15 238 SER B C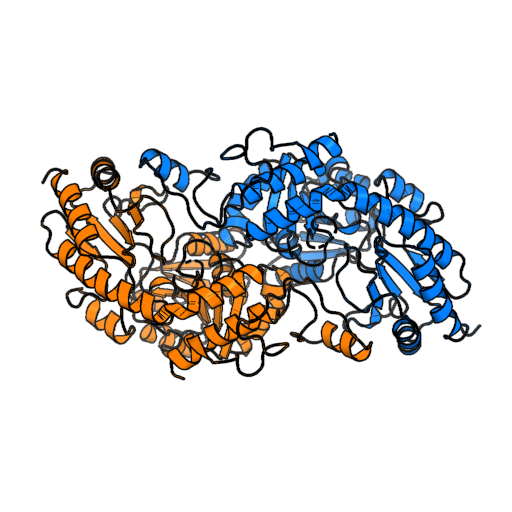 1
ATOM 4945 O O . SER B 1 238 ? -17.801 -62.175 8.986 1.00 11.82 238 SER B O 1
ATOM 4948 N N . PRO B 1 239 ? -19.237 -60.485 8.540 1.00 12.93 239 PRO B N 1
ATOM 4949 C CA . PRO B 1 239 ? -20.096 -61.323 7.698 1.00 12.81 239 PRO B CA 1
ATOM 4950 C C . PRO B 1 239 ? -19.366 -61.944 6.518 1.00 13.43 239 PRO B C 1
ATOM 4951 O O . PRO B 1 239 ? -19.790 -62.994 6.033 1.00 13.05 239 PRO B O 1
ATOM 4955 N N . ILE B 1 240 ? -18.312 -61.280 6.007 1.00 13.79 240 ILE B N 1
ATOM 4956 C CA . ILE B 1 240 ? -17.510 -61.909 4.950 1.00 13.42 240 ILE B CA 1
ATOM 4957 C C . ILE B 1 240 ? -16.870 -63.191 5.471 1.00 13.86 240 ILE B C 1
ATOM 4958 O O . ILE B 1 240 ? -16.883 -64.207 4.763 1.00 14.07 240 ILE B O 1
ATOM 4963 N N . GLU B 1 241 ? -16.322 -63.157 6.681 1.00 12.83 241 GLU B N 1
ATOM 4964 C CA . GLU B 1 241 ? -15.747 -64.342 7.292 1.00 13.23 241 GLU B CA 1
ATOM 4965 C C . GLU B 1 241 ? -16.834 -65.349 7.663 1.00 12.73 241 GLU B C 1
ATOM 4966 O O . GLU B 1 241 ? -16.614 -66.532 7.520 1.00 13.46 241 GLU B O 1
ATOM 4972 N N . ALA B 1 242 ? -18.021 -64.904 8.068 1.00 11.50 242 ALA B N 1
ATOM 4973 C CA . ALA B 1 242 ? -19.072 -65.875 8.320 1.00 12.42 242 ALA B CA 1
ATOM 4974 C C . ALA B 1 242 ? -19.380 -66.685 7.052 1.00 12.15 242 ALA B C 1
ATOM 4975 O O . ALA B 1 242 ? -19.581 -67.890 7.091 1.00 12.78 242 ALA B O 1
ATOM 4977 N N . TRP B 1 243 ? -19.464 -65.993 5.914 1.00 11.78 243 TRP B N 1
ATOM 4978 C CA . TRP B 1 243 ? -19.733 -66.608 4.624 1.00 11.71 243 TRP B CA 1
ATOM 4979 C C . TRP B 1 243 ? -18.606 -67.584 4.267 1.00 12.28 243 TRP B C 1
ATOM 4980 O O . TRP B 1 243 ? -18.857 -68.664 3.735 1.00 13.39 243 TRP B O 1
ATOM 4991 N N . LEU B 1 244 ? -17.363 -67.226 4.628 1.00 12.11 244 LEU B N 1
ATOM 4992 C CA . LEU B 1 244 ? -16.264 -68.133 4.381 1.00 12.90 244 LEU B CA 1
ATOM 4993 C C . LEU B 1 244 ? -16.344 -69.393 5.269 1.00 12.24 244 LEU B C 1
ATOM 4994 O O . LEU B 1 244 ? -15.985 -70.506 4.847 1.00 14.21 244 LEU B O 1
ATOM 4999 N N . ILE B 1 245 ? -16.871 -69.242 6.488 1.00 12.41 245 ILE B N 1
ATOM 5000 C CA . ILE B 1 245 ? -17.114 -70.389 7.339 1.00 12.91 245 ILE B CA 1
ATOM 5001 C C . ILE B 1 245 ? -18.183 -71.281 6.710 1.00 13.34 245 ILE B C 1
ATOM 5002 O O . ILE B 1 245 ? -18.052 -72.471 6.700 1.00 14.39 245 ILE B O 1
ATOM 5007 N N . LEU B 1 246 ? -19.267 -70.691 6.254 1.00 14.52 246 LEU B N 1
ATOM 5008 C CA . LEU B 1 246 ? -20.325 -71.443 5.605 1.00 14.35 246 LEU B CA 1
ATOM 5009 C C . LEU B 1 246 ? -19.703 -72.251 4.461 1.00 14.42 246 LEU B C 1
ATOM 5010 O O . LEU B 1 246 ? -20.000 -73.429 4.284 1.00 15.20 246 LEU B O 1
ATOM 5015 N N . ARG B 1 247 ? -18.861 -71.604 3.647 1.00 12.87 247 ARG B N 1
ATOM 5016 C CA . ARG B 1 247 ? -18.215 -72.271 2.514 1.00 14.56 247 ARG B CA 1
ATOM 5017 C C . ARG B 1 247 ? -17.376 -73.448 2.995 1.00 15.40 247 ARG B C 1
ATOM 5018 O O . ARG B 1 247 ? -17.438 -74.544 2.461 1.00 16.19 247 ARG B O 1
ATOM 5026 N N . GLY B 1 248 ? -16.591 -73.212 4.058 1.00 13.96 248 GLY B N 1
ATOM 5027 C CA . GLY B 1 248 ? -15.750 -74.254 4.631 1.00 16.30 248 GLY B CA 1
ATOM 5028 C C . GLY B 1 248 ? -16.522 -75.414 5.238 1.00 14.75 248 GLY B C 1
ATOM 5029 O O . GLY B 1 248 ? -16.105 -76.595 5.168 1.00 16.09 248 GLY B O 1
ATOM 5030 N N . LEU B 1 249 ? -17.674 -75.089 5.808 1.00 15.03 249 LEU B N 1
ATOM 5031 C CA . LEU B 1 249 ? -18.523 -76.039 6.519 1.00 15.95 249 LEU B CA 1
ATOM 5032 C C . LEU B 1 249 ? -19.014 -77.120 5.559 1.00 15.18 249 LEU B C 1
ATOM 5033 O O . LEU B 1 249 ? -19.298 -78.244 5.962 1.00 16.84 249 LEU B O 1
ATOM 5038 N N . ARG B 1 250 ? -19.191 -76.749 4.296 1.00 14.75 250 ARG B N 1
ATOM 5039 C CA . ARG B 1 250 ? -19.685 -77.721 3.338 1.00 16.86 250 ARG B CA 1
ATOM 5040 C C . ARG B 1 250 ? -18.863 -79.003 3.336 1.00 16.68 250 ARG B C 1
ATOM 5041 O O . ARG B 1 250 ? -19.372 -80.053 2.990 1.00 18.34 250 ARG B O 1
ATOM 5049 N N . THR B 1 251 ? -17.534 -78.889 3.475 1.00 14.37 251 THR B N 1
ATOM 5050 C CA . THR B 1 251 ? -16.658 -80.045 3.422 1.00 15.71 251 THR B CA 1
ATOM 5051 C C . THR B 1 251 ? -16.304 -80.579 4.817 1.00 14.58 251 THR B C 1
ATOM 5052 O O . THR B 1 251 ? -15.421 -81.421 4.896 1.00 14.83 251 THR B O 1
ATOM 5056 N N . LEU B 1 252 ? -16.929 -80.088 5.899 1.00 14.31 252 LEU B N 1
ATOM 5057 C CA . LEU B 1 252 ? -16.445 -80.431 7.231 1.00 14.97 252 LEU B CA 1
ATOM 5058 C C . LEU B 1 252 ? -16.462 -81.949 7.488 1.00 17.66 252 LEU B C 1
ATOM 5059 O O . LEU B 1 252 ? -15.510 -82.524 8.033 1.00 15.15 252 LEU B O 1
ATOM 5064 N N . GLU B 1 253 ? -17.551 -82.618 7.071 1.00 17.92 253 GLU B N 1
ATOM 5065 C CA . GLU B 1 253 ? -17.641 -84.056 7.302 1.00 18.40 253 GLU B CA 1
ATOM 5066 C C . GLU B 1 253 ? -16.575 -84.788 6.482 1.00 15.15 253 GLU B C 1
ATOM 5067 O O . GLU B 1 253 ? -15.887 -85.665 7.013 1.00 15.49 253 GLU B O 1
ATOM 5073 N N . LEU B 1 254 ? -16.389 -84.409 5.206 1.00 16.12 254 LEU B N 1
ATOM 5074 C CA . LEU B 1 254 ? -15.397 -85.039 4.330 1.00 15.32 254 LEU B CA 1
ATOM 5075 C C . LEU B 1 254 ? -14.003 -84.833 4.909 1.00 14.08 254 LEU B C 1
ATOM 5076 O O . LEU B 1 254 ? -13.167 -85.751 4.913 1.00 15.64 254 LEU B O 1
ATOM 5081 N N . ARG B 1 255 ? -13.746 -83.622 5.403 1.00 12.53 255 ARG B N 1
ATOM 5082 C CA . ARG B 1 255 ? -12.412 -83.309 5.917 1.00 13.45 255 ARG B CA 1
ATOM 5083 C C . ARG B 1 255 ? -12.143 -84.092 7.201 1.00 13.35 255 ARG B C 1
ATOM 5084 O O . ARG B 1 255 ? -11.042 -84.644 7.349 1.00 14.38 255 ARG B O 1
ATOM 5092 N N . MET B 1 256 ? -13.087 -84.079 8.139 1.00 14.72 256 MET B N 1
ATOM 5093 C CA . MET B 1 256 ? -12.848 -84.725 9.442 1.00 14.13 256 MET B CA 1
ATOM 5094 C C . MET B 1 256 ? -12.574 -86.225 9.242 1.00 16.11 256 MET B C 1
ATOM 5095 O O . MET B 1 256 ? -11.672 -86.818 9.853 1.00 16.10 256 MET B O 1
ATOM 5100 N N . LYS B 1 257 ? -13.330 -86.850 8.334 1.00 15.67 257 LYS B N 1
ATOM 5101 C CA . LYS B 1 257 ? -13.152 -88.263 8.037 1.00 17.92 257 LYS B CA 1
ATOM 5102 C C . LYS B 1 257 ? -11.770 -88.546 7.485 1.00 15.50 257 LYS B C 1
ATOM 5103 O O . LYS B 1 257 ? -11.169 -89.539 7.853 1.00 16.62 257 LYS B O 1
ATOM 5109 N N . LYS B 1 258 ? -11.311 -87.684 6.588 1.00 15.79 258 LYS B N 1
ATOM 5110 C CA . LYS B 1 258 ? -9.982 -87.804 6.004 1.00 15.60 258 LYS B CA 1
ATOM 5111 C C . LYS B 1 258 ? -8.910 -87.632 7.077 1.00 14.91 258 LYS B C 1
ATOM 5112 O O . LYS B 1 258 ? -7.921 -88.399 7.098 1.00 16.30 258 LYS B O 1
ATOM 5118 N N . HIS B 1 259 ? -9.030 -86.605 7.911 1.00 14.73 259 HIS B N 1
ATOM 5119 C CA . HIS B 1 259 ? -8.033 -86.377 8.947 1.00 13.63 259 HIS B CA 1
ATOM 5120 C C . HIS B 1 259 ? -7.946 -87.618 9.848 1.00 15.07 259 HIS B C 1
ATOM 5121 O O . HIS B 1 259 ? -6.873 -87.987 10.279 1.00 15.84 259 HIS B O 1
ATOM 5128 N N . TYR B 1 260 ? -9.092 -88.214 10.164 1.00 14.22 260 TYR B N 1
ATOM 5129 C CA . TYR B 1 260 ? -9.123 -89.367 11.065 1.00 16.12 260 TYR B CA 1
ATOM 5130 C C . TYR B 1 260 ? -8.402 -90.539 10.419 1.00 17.83 260 TYR B C 1
ATOM 5131 O O . TYR B 1 260 ? -7.541 -91.173 11.068 1.00 17.76 260 TYR B O 1
ATOM 5140 N N . GLU B 1 261 ? -8.739 -90.828 9.150 1.00 16.60 261 GLU B N 1
ATOM 5141 C CA . GLU B 1 261 ? -8.083 -91.892 8.418 1.00 18.28 261 GLU B CA 1
ATOM 5142 C C . GLU B 1 261 ? -6.563 -91.676 8.427 1.00 18.40 261 GLU B C 1
ATOM 5143 O O . GLU B 1 261 ? -5.765 -92.568 8.715 1.00 19.10 261 GLU B O 1
ATOM 5149 N N . ASN B 1 262 ? -6.143 -90.482 8.060 1.00 15.26 262 ASN B N 1
ATOM 5150 C CA . ASN B 1 262 ? -4.719 -90.176 8.020 1.00 15.44 262 ASN B CA 1
ATOM 5151 C C . ASN B 1 262 ? -4.073 -90.273 9.397 1.00 15.17 262 ASN B C 1
ATOM 5152 O O . ASN B 1 262 ? -2.943 -90.723 9.489 1.00 16.76 262 ASN B O 1
ATOM 5157 N N . ALA B 1 263 ? -4.750 -89.801 10.430 1.00 14.98 263 ALA B N 1
ATOM 5158 C CA . ALA B 1 263 ? -4.149 -89.735 11.759 1.00 16.81 263 ALA B CA 1
ATOM 5159 C C . ALA B 1 263 ? -3.951 -91.164 12.289 1.00 19.49 263 ALA B C 1
ATOM 5160 O O . ALA B 1 263 ? -2.980 -91.459 13.004 1.00 17.48 263 ALA B O 1
ATOM 5162 N N . LEU B 1 264 ? -4.861 -92.081 11.891 1.00 18.81 264 LEU B N 1
ATOM 5163 C CA . LEU B 1 264 ? -4.668 -93.468 12.316 1.00 19.82 264 LEU B CA 1
ATOM 5164 C C . LEU B 1 264 ? -3.384 -94.049 11.726 1.00 18.09 264 LEU B C 1
ATOM 5165 O O . LEU B 1 264 ? -2.618 -94.751 12.407 1.00 20.92 264 LEU B O 1
ATOM 5170 N N . VAL B 1 265 ? -3.111 -93.743 10.457 1.00 17.74 265 VAL B N 1
ATOM 5171 C CA . VAL B 1 265 ? -1.901 -94.218 9.804 1.00 19.52 265 VAL B CA 1
ATOM 5172 C C . VAL B 1 265 ? -0.657 -93.649 10.500 1.00 20.31 265 VAL B C 1
ATOM 5173 O O . VAL B 1 265 ? 0.331 -94.363 10.778 1.00 19.16 265 VAL B O 1
ATOM 5177 N N . VAL B 1 266 ? -0.663 -92.323 10.698 1.00 18.20 266 VAL B N 1
ATOM 5178 C CA . VAL B 1 266 ? 0.520 -91.652 11.234 1.00 17.40 266 VAL B CA 1
ATOM 5179 C C . VAL B 1 266 ? 0.740 -92.072 12.686 1.00 17.56 266 VAL B C 1
ATOM 5180 O O . VAL B 1 266 ? 1.878 -92.365 13.068 1.00 19.86 266 VAL B O 1
ATOM 5184 N N . SER B 1 267 ? -0.323 -92.074 13.507 1.00 16.61 267 SER B N 1
ATOM 5185 C CA . SER B 1 267 ? -0.211 -92.512 14.907 1.00 15.93 267 SER B CA 1
ATOM 5186 C C . SER B 1 267 ? 0.280 -93.966 15.013 1.00 19.21 267 SER B C 1
ATOM 5187 O O . SER B 1 267 ? 1.119 -94.265 15.878 1.00 19.70 267 SER B O 1
ATOM 5190 N N . ASP B 1 268 ? -0.196 -94.855 14.133 1.00 18.90 268 ASP B N 1
ATOM 5191 C CA . ASP B 1 268 ? 0.272 -96.243 14.133 1.00 21.40 268 ASP B CA 1
ATOM 5192 C C . ASP B 1 268 ? 1.769 -96.291 13.853 1.00 21.45 268 ASP B C 1
ATOM 5193 O O . ASP B 1 268 ? 2.503 -96.998 14.528 1.00 23.13 268 ASP B O 1
ATOM 5198 N N . PHE B 1 269 ? 2.231 -95.499 12.896 1.00 18.64 269 PHE B N 1
ATOM 5199 C CA . PHE B 1 269 ? 3.639 -95.480 12.572 1.00 16.90 269 PHE B CA 1
ATOM 5200 C C . PHE B 1 269 ? 4.442 -94.972 13.759 1.00 18.79 269 PHE B C 1
ATOM 5201 O O . PHE B 1 269 ? 5.497 -95.531 14.097 1.00 20.12 269 PHE B O 1
ATOM 5209 N N . LEU B 1 270 ? 3.976 -93.881 14.379 1.00 17.11 270 LEU B N 1
ATOM 5210 C CA . LEU B 1 270 ? 4.725 -93.298 15.473 1.00 18.13 270 LEU B CA 1
ATOM 5211 C C . LEU B 1 270 ? 4.760 -94.293 16.637 1.00 20.34 270 LEU B C 1
ATOM 5212 O O . LEU B 1 270 ? 5.772 -94.357 17.334 1.00 18.99 270 LEU B O 1
ATOM 5217 N N . MET B 1 271 ? 3.650 -94.995 16.893 1.00 19.56 271 MET B N 1
ATOM 5218 C CA . MET B 1 271 ? 3.600 -95.884 18.060 1.00 21.80 271 MET B CA 1
ATOM 5219 C C . MET B 1 271 ? 4.627 -97.015 17.927 1.00 24.38 271 MET B C 1
ATOM 5220 O O . MET B 1 271 ? 5.090 -97.538 18.939 1.00 24.63 271 MET B O 1
ATOM 5225 N N . ASP B 1 272 ? 4.942 -97.405 16.687 1.00 23.26 272 ASP B N 1
ATOM 5226 C CA . ASP B 1 272 ? 5.799 -98.555 16.436 1.00 23.75 272 ASP B CA 1
ATOM 5227 C C . ASP B 1 272 ? 7.234 -98.133 16.177 1.00 24.84 272 ASP B C 1
ATOM 5228 O O . ASP B 1 272 ? 8.071 -98.987 15.918 1.00 25.08 272 ASP B O 1
ATOM 5233 N N . HIS B 1 273 ? 7.531 -96.830 16.172 1.00 23.82 273 HIS B N 1
ATOM 5234 C CA . HIS B 1 273 ? 8.856 -96.411 15.761 1.00 22.23 273 HIS B CA 1
ATOM 5235 C C . HIS B 1 273 ? 9.778 -96.461 16.969 1.00 22.51 273 HIS B C 1
ATOM 5236 O O . HIS B 1 273 ? 9.488 -95.867 18.008 1.00 20.97 273 HIS B O 1
ATOM 5243 N N . PRO B 1 274 ? 10.966 -97.091 16.849 1.00 25.97 274 PRO B N 1
ATOM 5244 C CA . PRO B 1 274 ? 11.874 -97.184 17.991 1.00 28.15 274 PRO B CA 1
ATOM 5245 C C . PRO B 1 274 ? 12.390 -95.879 18.604 1.00 30.14 274 PRO B C 1
ATOM 5246 O O . PRO B 1 274 ? 12.781 -95.872 19.765 1.00 30.15 274 PRO B O 1
ATOM 5250 N N . LYS B 1 275 ? 12.376 -94.752 17.875 1.00 25.82 275 LYS B N 1
ATOM 5251 C CA . LYS B 1 275 ? 12.851 -93.507 18.448 1.00 24.89 275 LYS B CA 1
ATOM 5252 C C . LYS B 1 275 ? 11.751 -92.655 19.093 1.00 23.03 275 LYS B C 1
ATOM 5253 O O . LYS B 1 275 ? 12.058 -91.578 19.609 1.00 28.33 275 LYS B O 1
ATOM 5259 N N . VAL B 1 276 ? 10.498 -93.119 19.060 1.00 19.68 276 VAL B N 1
ATOM 5260 C CA . VAL B 1 276 ? 9.409 -92.421 19.713 1.00 18.83 276 VAL B CA 1
ATOM 5261 C C . VAL B 1 276 ? 9.089 -93.130 21.026 1.00 19.59 276 VAL B C 1
ATOM 5262 O O . VAL B 1 276 ? 8.795 -94.331 21.060 1.00 22.45 276 VAL B O 1
ATOM 5266 N N . LEU B 1 277 ? 9.084 -92.348 22.105 1.00 21.01 277 LEU B N 1
ATOM 5267 C CA . LEU B 1 277 ? 8.769 -92.887 23.417 1.00 19.47 277 LEU B CA 1
ATOM 5268 C C . LEU B 1 277 ? 7.289 -93.223 23.532 1.00 22.56 277 LEU B C 1
ATOM 5269 O O . LEU B 1 277 ? 6.923 -94.276 24.024 1.00 19.81 277 LEU B O 1
ATOM 5274 N N . GLU B 1 278 ? 6.420 -92.273 23.183 1.00 20.46 278 GLU B N 1
ATOM 5275 C CA . GLU B 1 278 ? 4.996 -92.482 23.381 1.00 21.69 278 GLU B CA 1
ATOM 5276 C C . GLU B 1 278 ? 4.249 -91.532 22.455 1.00 22.49 278 GLU B C 1
ATOM 5277 O O . GLU B 1 278 ? 4.803 -90.523 22.063 1.00 20.40 278 GLU B O 1
ATOM 5283 N N . VAL B 1 279 ? 2.983 -91.842 22.194 1.00 20.29 279 VAL B N 1
ATOM 5284 C CA . VAL B 1 279 ? 2.158 -91.111 21.251 1.00 18.88 279 VAL B CA 1
ATOM 5285 C C . VAL B 1 279 ? 0.869 -90.765 21.972 1.00 19.57 279 VAL B C 1
ATOM 5286 O O . VAL B 1 279 ? 0.283 -91.634 22.641 1.00 17.99 279 VAL B O 1
ATOM 5290 N N . ASN B 1 280 ? 0.462 -89.497 21.842 1.00 16.96 280 ASN B N 1
ATOM 5291 C CA . ASN B 1 280 ? -0.801 -89.020 22.378 1.00 16.88 280 ASN B CA 1
ATOM 5292 C C . ASN B 1 280 ? -1.776 -88.831 21.214 1.00 17.28 280 ASN B C 1
ATOM 5293 O O . ASN B 1 280 ? -1.755 -87.788 20.552 1.00 16.89 280 ASN B O 1
ATOM 5298 N N . TYR B 1 281 ? -2.613 -89.839 20.987 1.00 16.70 281 TYR B N 1
ATOM 5299 C CA . TYR B 1 281 ? -3.684 -89.764 20.020 1.00 17.38 281 TYR B CA 1
ATOM 5300 C C . TYR B 1 281 ? -4.784 -90.702 20.520 1.00 17.42 281 TYR B C 1
ATOM 5301 O O . TYR B 1 281 ? -4.752 -91.900 20.256 1.00 18.38 281 TYR B O 1
ATOM 5310 N N . PRO B 1 282 ? -5.760 -90.181 21.272 1.00 16.30 282 PRO B N 1
ATOM 5311 C CA . PRO B 1 282 ? -6.646 -91.049 22.038 1.00 17.54 282 PRO B CA 1
ATOM 5312 C C . PRO B 1 282 ? -7.617 -91.890 21.220 1.00 17.65 282 PRO B C 1
ATOM 5313 O O . PRO B 1 282 ? -8.212 -92.790 21.784 1.00 20.93 282 PRO B O 1
ATOM 5317 N N . MET B 1 283 ? -7.781 -91.607 19.926 1.00 17.26 283 MET B N 1
ATOM 5318 C CA . MET B 1 283 ? -8.718 -92.364 19.106 1.00 18.05 283 MET B CA 1
ATOM 5319 C C . MET B 1 283 ? -8.002 -93.390 18.232 1.00 19.45 283 MET B C 1
ATOM 5320 O O . MET B 1 283 ? -8.608 -94.042 17.390 1.00 20.29 283 MET B O 1
ATOM 5325 N N . ASN B 1 284 ? -6.721 -93.650 18.484 1.00 18.91 284 ASN B N 1
ATOM 5326 C CA . ASN B 1 284 ? -6.090 -94.851 17.968 1.00 19.97 284 ASN B CA 1
ATOM 5327 C C . ASN B 1 284 ? -6.473 -96.021 18.881 1.00 22.57 284 ASN B C 1
ATOM 5328 O O . ASN B 1 284 ? -6.362 -95.892 20.093 1.00 19.10 284 ASN B O 1
ATOM 5333 N N . PRO B 1 285 ? -7.026 -97.145 18.356 1.00 21.51 285 PRO B N 1
ATOM 5334 C CA . PRO B 1 285 ? -7.455 -98.247 19.237 1.00 24.18 285 PRO B CA 1
ATOM 5335 C C . PRO B 1 285 ? -6.421 -98.771 20.226 1.00 24.80 285 PRO B C 1
ATOM 5336 O O . PRO B 1 285 ? -6.782 -99.396 21.234 1.00 23.50 285 PRO B O 1
ATOM 5340 N N . ARG B 1 286 ? -5.141 -98.542 19.947 1.00 23.86 286 ARG B N 1
ATOM 5341 C CA . ARG B 1 286 ? -4.094 -99.033 20.834 1.00 24.26 286 ARG B CA 1
ATOM 5342 C C . ARG B 1 286 ? -3.724 -98.037 21.919 1.00 27.79 286 ARG B C 1
ATOM 5343 O O . ARG B 1 286 ? -2.946 -98.341 22.826 1.00 26.35 286 ARG B O 1
ATOM 5351 N N . SER B 1 287 ? -4.301 -96.838 21.851 1.00 23.66 287 SER B N 1
ATOM 5352 C CA . SER B 1 287 ? -4.116 -95.863 22.897 1.00 24.33 287 SER B CA 1
ATOM 5353 C C . SER B 1 287 ? -4.627 -96.378 24.246 1.00 25.39 287 SER B C 1
ATOM 5354 O O . SER B 1 287 ? -5.740 -96.905 24.330 1.00 22.44 287 SER B O 1
ATOM 5357 N N . PRO B 1 288 ? -3.919 -96.041 25.344 1.00 26.13 288 PRO B N 1
ATOM 5358 C CA . PRO B 1 288 ? -4.373 -96.367 26.693 1.00 26.59 288 PRO B CA 1
ATOM 5359 C C . PRO B 1 288 ? -5.668 -95.655 27.040 1.00 28.37 288 PRO B C 1
ATOM 5360 O O . PRO B 1 288 ? -6.352 -96.123 27.908 1.00 26.88 288 PRO B O 1
ATOM 5364 N N . GLN B 1 289 ? -6.010 -94.570 26.317 1.00 23.94 289 GLN B N 1
ATOM 5365 C CA . GLN B 1 289 ? -7.203 -93.811 26.592 1.00 25.74 289 GLN B CA 1
ATOM 5366 C C . GLN B 1 289 ? -8.377 -94.245 25.712 1.00 20.58 289 GLN B C 1
ATOM 5367 O O . GLN B 1 289 ? -9.449 -93.623 25.774 1.00 21.25 289 GLN B O 1
ATOM 5373 N N . TYR B 1 290 ? -8.211 -95.282 24.880 1.00 21.73 290 TYR B N 1
ATOM 5374 C CA . TYR B 1 290 ? -9.172 -95.489 23.807 1.00 22.08 290 TYR B CA 1
ATOM 5375 C C . TYR B 1 290 ? -10.564 -95.801 24.346 1.00 22.55 290 TYR B C 1
ATOM 5376 O O . TYR B 1 290 ? -11.575 -95.349 23.812 1.00 22.04 290 TYR B O 1
ATOM 5385 N N . GLU B 1 291 ? -10.635 -96.599 25.411 1.00 20.84 291 GLU B N 1
ATOM 5386 C CA . GLU B 1 291 ? -11.942 -97.017 25.881 1.00 25.70 291 GLU B CA 1
ATOM 5387 C C . GLU B 1 291 ? -12.766 -95.821 26.324 1.00 19.51 291 GLU B C 1
ATOM 5388 O O . GLU B 1 291 ? -13.926 -95.682 25.925 1.00 22.39 291 GLU B O 1
ATOM 5394 N N . LEU B 1 292 ? -12.152 -94.919 27.097 1.00 22.46 292 LEU B N 1
ATOM 5395 C CA . LEU B 1 292 ? -12.831 -93.708 27.510 1.00 21.22 292 LEU B CA 1
ATOM 5396 C C . LEU B 1 292 ? -13.102 -92.767 26.334 1.00 19.94 292 LEU B C 1
ATOM 5397 O O . LEU B 1 292 ? -14.207 -92.263 26.196 1.00 21.31 292 LEU B O 1
ATOM 5402 N N . ALA B 1 293 ? -12.089 -92.537 25.515 1.00 19.59 293 ALA B N 1
ATOM 5403 C CA . ALA B 1 293 ? -12.243 -91.659 24.343 1.00 20.58 293 ALA B CA 1
ATOM 5404 C C . ALA B 1 293 ? -13.409 -92.118 23.460 1.00 20.25 293 ALA B C 1
ATOM 5405 O O . ALA B 1 293 ? -14.290 -91.338 23.106 1.00 22.14 293 ALA B O 1
ATOM 5407 N N . SER B 1 294 ? -13.402 -93.404 23.089 1.00 22.01 294 SER B N 1
ATOM 5408 C CA . SER B 1 294 ? -14.398 -93.926 22.153 1.00 22.03 294 SER B CA 1
ATOM 5409 C C . SER B 1 294 ? -15.789 -94.004 22.793 1.00 21.63 294 SER B C 1
ATOM 5410 O O . SER B 1 294 ? -16.781 -94.046 22.081 1.00 24.46 294 SER B O 1
ATOM 5413 N N . SER B 1 295 ? -15.889 -93.899 24.120 1.00 22.04 295 SER B N 1
ATOM 5414 C CA . SER B 1 295 ? -17.193 -93.740 24.772 1.00 23.74 295 SER B CA 1
ATOM 5415 C C . SER B 1 295 ? -17.799 -92.346 24.569 1.00 22.91 295 SER B C 1
ATOM 5416 O O . SER B 1 295 ? -19.004 -92.200 24.772 1.00 25.29 295 SER B O 1
ATOM 5419 N N . GLN B 1 296 ? -16.988 -91.340 24.188 1.00 20.96 296 GLN B N 1
ATOM 5420 C CA . GLN B 1 296 ? -17.403 -89.950 24.121 1.00 19.80 296 GLN B CA 1
ATOM 5421 C C . GLN B 1 296 ? -17.292 -89.367 22.718 1.00 18.90 296 GLN B C 1
ATOM 5422 O O . GLN B 1 296 ? -17.954 -88.388 22.414 1.00 17.52 296 GLN B O 1
ATOM 5428 N N . MET B 1 297 ? -16.488 -89.997 21.869 1.00 18.29 297 MET B N 1
ATOM 5429 C CA . MET B 1 297 ? -16.171 -89.516 20.558 1.00 17.88 297 MET B CA 1
ATOM 5430 C C . MET B 1 297 ? -16.393 -90.631 19.533 1.00 20.21 297 MET B C 1
ATOM 5431 O O . MET B 1 297 ? -16.082 -91.790 19.773 1.00 19.61 297 MET B O 1
ATOM 5436 N N . SER B 1 298 ? -16.783 -90.201 18.332 1.00 19.68 298 SER B N 1
ATOM 5437 C CA . SER B 1 298 ? -17.088 -91.070 17.194 1.00 18.80 298 SER B CA 1
ATOM 5438 C C . SER B 1 298 ? -15.902 -91.161 16.246 1.00 19.75 298 SER B C 1
ATOM 5439 O O . SER B 1 298 ? -15.903 -91.933 15.293 1.00 20.55 298 SER B O 1
ATOM 5442 N N . GLY B 1 299 ? -14.858 -90.365 16.516 1.00 18.94 299 GLY B N 1
ATOM 5443 C CA . GLY B 1 299 ? -13.630 -90.429 15.740 1.00 17.48 299 GLY B CA 1
ATOM 5444 C C . GLY B 1 299 ? -12.650 -89.408 16.315 1.00 16.61 299 GLY B C 1
ATOM 5445 O O . GLY B 1 299 ? -12.925 -88.814 17.353 1.00 17.75 299 GLY B O 1
ATOM 5446 N N . GLY B 1 300 ? -11.510 -89.288 15.660 1.00 16.20 300 GLY B N 1
ATOM 5447 C CA . GLY B 1 300 ? -10.490 -88.329 16.074 1.00 17.33 300 GLY B CA 1
ATOM 5448 C C . GLY B 1 300 ? -10.032 -87.478 14.905 1.00 17.32 300 GLY B C 1
ATOM 5449 O O . GLY B 1 300 ? -10.212 -87.822 13.733 1.00 17.58 300 GLY B O 1
ATOM 5450 N N . SER B 1 301 ? -9.423 -86.337 15.250 1.00 16.02 301 SER B N 1
ATOM 5451 C CA . SER B 1 301 ? -9.035 -85.352 14.247 1.00 14.61 301 SER B CA 1
ATOM 5452 C C . SER B 1 301 ? -7.595 -85.619 13.838 1.00 15.39 301 SER B C 1
ATOM 5453 O O . SER B 1 301 ? -7.061 -86.714 14.036 1.00 16.87 301 SER B O 1
ATOM 5456 N N . GLY B 1 302 ? -6.959 -84.617 13.228 1.00 15.35 302 GLY B N 1
ATOM 5457 C CA . GLY B 1 302 ? -5.602 -84.762 12.740 1.00 14.29 302 GLY B CA 1
ATOM 5458 C C . GLY B 1 302 ? -4.535 -84.328 13.736 1.00 15.56 302 GLY B C 1
ATOM 5459 O O . GLY B 1 302 ? -3.337 -84.428 13.434 1.00 15.30 302 GLY B O 1
ATOM 5460 N N . LEU B 1 303 ? -4.950 -83.863 14.915 1.00 14.57 303 LEU B N 1
ATOM 5461 C CA . LEU B 1 303 ? -3.991 -83.267 15.838 1.00 13.08 303 LEU B CA 1
ATOM 5462 C C . LEU B 1 303 ? -3.495 -84.325 16.824 1.00 15.08 303 LEU B C 1
ATOM 5463 O O . LEU B 1 303 ? -4.305 -84.972 17.463 1.00 15.49 303 LEU B O 1
ATOM 5468 N N . MET B 1 304 ? -2.181 -84.432 16.979 1.00 13.73 304 MET B N 1
ATOM 5469 C CA . MET B 1 304 ? -1.650 -85.397 17.941 1.00 16.45 304 MET B CA 1
ATOM 5470 C C . MET B 1 304 ? -0.299 -84.900 18.417 1.00 16.87 304 MET B C 1
ATOM 5471 O O . MET B 1 304 ? 0.309 -83.995 17.840 1.00 15.60 304 MET B O 1
ATOM 5476 N N . SER B 1 305 ? 0.208 -85.555 19.468 1.00 15.71 305 SER B N 1
ATOM 5477 C CA . SER B 1 305 ? 1.580 -85.259 19.851 1.00 15.20 305 SER B CA 1
ATOM 5478 C C . SER B 1 305 ? 2.311 -86.561 20.148 1.00 17.26 305 SER B C 1
ATOM 5479 O O . SER B 1 305 ? 1.711 -87.617 20.288 1.00 17.25 305 SER B O 1
ATOM 5482 N N . PHE B 1 306 ? 3.625 -86.438 20.300 1.00 16.56 306 PHE B N 1
ATOM 5483 C CA . PHE B 1 306 ? 4.415 -87.598 20.647 1.00 17.19 306 PHE B CA 1
ATOM 5484 C C . PHE B 1 306 ? 5.692 -87.097 21.322 1.00 19.64 306 PHE B C 1
ATOM 5485 O O . PHE B 1 306 ? 6.045 -85.931 21.208 1.00 17.30 306 PHE B O 1
ATOM 5493 N N . ARG B 1 307 ? 6.400 -88.002 22.024 1.00 20.25 307 ARG B N 1
ATOM 5494 C CA . ARG B 1 307 ? 7.632 -87.613 22.694 1.00 18.83 307 ARG B CA 1
ATOM 5495 C C . ARG B 1 307 ? 8.812 -88.359 22.108 1.00 19.57 307 ARG B C 1
ATOM 5496 O O . ARG B 1 307 ? 8.746 -89.549 21.792 1.00 18.90 307 ARG B O 1
ATOM 5504 N N . LEU B 1 308 ? 9.890 -87.613 21.905 1.00 16.69 308 LEU B N 1
ATOM 5505 C CA . LEU B 1 308 ? 11.175 -88.184 21.586 1.00 17.83 308 LEU B CA 1
ATOM 5506 C C . LEU B 1 308 ? 11.809 -88.707 22.878 1.00 19.91 308 LEU B C 1
ATOM 5507 O O . LEU B 1 308 ? 11.463 -88.256 23.974 1.00 20.18 308 LEU B O 1
ATOM 5512 N N . LYS B 1 309 ? 12.821 -89.546 22.682 1.00 23.89 309 LYS B N 1
ATOM 5513 C CA . LYS B 1 309 ? 13.614 -90.044 23.780 1.00 25.51 309 LYS B CA 1
ATOM 5514 C C . LYS B 1 309 ? 14.738 -89.056 24.051 1.00 27.96 309 LYS B C 1
ATOM 5515 O O . LYS B 1 309 ? 15.869 -89.328 23.695 1.00 30.55 309 LYS B O 1
ATOM 5521 N N . THR B 1 310 ? 14.440 -87.959 24.755 1.00 26.76 310 THR B N 1
ATOM 5522 C CA . THR B 1 310 ? 15.463 -86.971 25.060 1.00 27.69 310 THR B CA 1
ATOM 5523 C C . THR B 1 310 ? 14.904 -85.979 26.076 1.00 28.02 310 THR B C 1
ATOM 5524 O O . THR B 1 310 ? 13.698 -85.866 26.295 1.00 29.74 310 THR B O 1
ATOM 5528 N N . ASP B 1 311 ? 15.793 -85.281 26.772 1.00 25.61 311 ASP B N 1
ATOM 5529 C CA . ASP B 1 311 ? 15.418 -84.081 27.506 1.00 28.76 311 ASP B CA 1
ATOM 5530 C C . ASP B 1 311 ? 16.229 -82.892 26.967 1.00 28.75 311 ASP B C 1
ATOM 5531 O O . ASP B 1 311 ? 16.327 -81.856 27.620 1.00 30.66 311 ASP B O 1
ATOM 5536 N N . SER B 1 312 ? 16.780 -83.042 25.755 1.00 29.27 312 SER B N 1
ATOM 5537 C CA . SER B 1 312 ? 17.610 -82.013 25.144 1.00 28.89 312 SER B CA 1
ATOM 5538 C C . SER B 1 312 ? 16.794 -81.204 24.120 1.00 25.82 312 SER B C 1
ATOM 5539 O O . SER B 1 312 ? 16.375 -81.728 23.092 1.00 25.05 312 SER B O 1
ATOM 5542 N N . ALA B 1 313 ? 16.587 -79.922 24.424 1.00 25.29 313 ALA B N 1
ATOM 5543 C CA . ALA B 1 313 ? 15.954 -78.986 23.508 1.00 23.33 313 ALA B CA 1
ATOM 5544 C C . ALA B 1 313 ? 16.708 -78.947 22.173 1.00 24.08 313 ALA B C 1
ATOM 5545 O O . ALA B 1 313 ? 16.122 -78.853 21.100 1.00 23.14 313 ALA B O 1
ATOM 5547 N N . GLU B 1 314 ? 18.029 -79.123 22.225 1.00 22.88 314 GLU B N 1
ATOM 5548 C CA . GLU B 1 314 ? 18.833 -79.205 21.015 1.00 21.41 314 GLU B CA 1
ATOM 5549 C C . GLU B 1 314 ? 18.473 -80.412 20.139 1.00 22.24 314 GLU B C 1
ATOM 5550 O O . GLU B 1 314 ? 18.419 -80.272 18.912 1.00 23.70 314 GLU B O 1
ATOM 5556 N N . LYS B 1 315 ? 18.224 -81.591 20.719 1.00 24.16 315 LYS B N 1
ATOM 5557 C CA . LYS B 1 315 ? 17.893 -82.754 19.886 1.00 24.22 315 LYS B CA 1
ATOM 5558 C C . LYS B 1 315 ? 16.495 -82.573 19.254 1.00 22.33 315 LYS B C 1
ATOM 5559 O O . LYS B 1 315 ? 16.252 -83.013 18.131 1.00 20.59 315 LYS B O 1
ATOM 5565 N N . VAL B 1 316 ? 15.609 -81.908 19.991 1.00 21.53 316 VAL B N 1
ATOM 5566 C CA . VAL B 1 316 ? 14.264 -81.598 19.504 1.00 20.87 316 VAL B CA 1
ATOM 5567 C C . VAL B 1 316 ? 14.401 -80.648 18.318 1.00 22.90 316 VAL B C 1
ATOM 5568 O O . VAL B 1 316 ? 13.758 -80.834 17.294 1.00 22.76 316 VAL B O 1
ATOM 5572 N N . LYS B 1 317 ? 15.287 -79.655 18.438 1.00 22.71 317 LYS B N 1
ATOM 5573 C CA . LYS B 1 317 ? 15.509 -78.697 17.367 1.00 23.33 317 LYS B CA 1
ATOM 5574 C C . LYS B 1 317 ? 16.017 -79.389 16.107 1.00 26.69 317 LYS B C 1
ATOM 5575 O O . LYS B 1 317 ? 15.542 -79.079 15.006 1.00 26.51 317 LYS B O 1
ATOM 5581 N N . GLU B 1 318 ? 16.965 -80.317 16.274 1.00 30.64 318 GLU B N 1
ATOM 5582 C CA . GLU B 1 318 ? 17.541 -81.061 15.159 1.00 33.65 318 GLU B CA 1
ATOM 5583 C C . GLU B 1 318 ? 16.404 -81.764 14.411 1.00 30.71 318 GLU B C 1
ATOM 5584 O O . GLU B 1 318 ? 16.240 -81.596 13.201 1.00 29.69 318 GLU B O 1
ATOM 5590 N N . PHE B 1 319 ? 15.587 -82.481 15.190 1.00 25.94 319 PHE B N 1
ATOM 5591 C CA . PHE B 1 319 ? 14.486 -83.260 14.668 1.00 21.67 319 PHE B CA 1
ATOM 5592 C C . PHE B 1 319 ? 13.554 -82.357 13.849 1.00 22.50 319 PHE B C 1
ATOM 5593 O O . PHE B 1 319 ? 13.255 -82.672 12.697 1.00 24.50 319 PHE B O 1
ATOM 5601 N N . VAL B 1 320 ? 13.015 -81.300 14.461 1.00 22.37 320 VAL B N 1
ATOM 5602 C CA . VAL B 1 320 ? 11.972 -80.506 13.814 1.00 22.54 320 VAL B CA 1
ATOM 5603 C C . VAL B 1 320 ? 12.540 -79.819 12.564 1.00 25.13 320 VAL B C 1
ATOM 5604 O O . VAL B 1 320 ? 11.869 -79.736 11.539 1.00 23.99 320 VAL B O 1
ATOM 5608 N N . GLU B 1 321 ? 13.782 -79.338 12.626 1.00 25.87 321 GLU B N 1
ATOM 5609 C CA . GLU B 1 321 ? 14.348 -78.632 11.487 1.00 26.46 321 GLU B CA 1
ATOM 5610 C C . GLU B 1 321 ? 14.672 -79.595 10.340 1.00 30.35 321 GLU B C 1
ATOM 5611 O O . GLU B 1 321 ? 14.927 -79.145 9.232 1.00 31.83 321 GLU B O 1
ATOM 5617 N N . SER B 1 322 ? 14.728 -80.892 10.629 1.00 28.48 322 SER B N 1
ATOM 5618 C CA . SER B 1 322 ? 14.990 -81.917 9.628 1.00 26.61 322 SER B CA 1
ATOM 5619 C C . SER B 1 322 ? 13.749 -82.254 8.803 1.00 23.56 322 SER B C 1
ATOM 5620 O O . SER B 1 322 ? 13.872 -82.931 7.779 1.00 24.07 322 SER B O 1
ATOM 5623 N N . LEU B 1 323 ? 12.558 -81.928 9.305 1.00 22.42 323 LEU B N 1
ATOM 5624 C CA . LEU B 1 323 ? 11.320 -82.240 8.601 1.00 21.48 323 LEU B CA 1
ATOM 5625 C C . LEU B 1 323 ? 11.246 -81.382 7.331 1.00 25.58 323 LEU B C 1
ATOM 5626 O O . LEU B 1 323 ? 11.567 -80.192 7.371 1.00 27.54 323 LEU B O 1
ATOM 5631 N N . ARG B 1 324 ? 10.862 -82.002 6.215 1.00 25.44 324 ARG B N 1
ATOM 5632 C CA . ARG B 1 324 ? 10.791 -81.296 4.945 1.00 27.40 324 ARG B CA 1
ATOM 5633 C C . ARG B 1 324 ? 9.353 -81.180 4.456 1.00 25.73 324 ARG B C 1
ATOM 5634 O O . ARG B 1 324 ? 9.141 -80.560 3.415 1.00 27.67 324 ARG B O 1
ATOM 5642 N N . VAL B 1 325 ? 8.386 -81.854 5.096 1.00 21.69 325 VAL B N 1
ATOM 5643 C CA . VAL B 1 325 ? 7.002 -81.819 4.625 1.00 20.69 325 VAL B CA 1
ATOM 5644 C C . VAL B 1 325 ? 6.157 -81.071 5.641 1.00 22.11 325 VAL B C 1
ATOM 5645 O O . VAL B 1 325 ? 5.499 -80.092 5.303 1.00 22.31 325 VAL B O 1
ATOM 5649 N N . PHE B 1 326 ? 6.173 -81.529 6.895 1.00 19.74 326 PHE B N 1
ATOM 5650 C CA . PHE B 1 326 ? 5.604 -80.760 7.986 1.00 18.06 326 PHE B CA 1
ATOM 5651 C C . PHE B 1 326 ? 6.281 -79.380 8.047 1.00 18.71 326 PHE B C 1
ATOM 5652 O O . PHE B 1 326 ? 7.505 -79.262 7.902 1.00 19.39 326 PHE B O 1
ATOM 5660 N N . ARG B 1 327 ? 5.459 -78.342 8.184 1.00 16.44 327 ARG B N 1
ATOM 5661 C CA . ARG B 1 327 ? 5.962 -76.984 8.303 1.00 18.28 327 ARG B CA 1
ATOM 5662 C C . ARG B 1 327 ? 5.847 -76.518 9.738 1.00 15.70 327 ARG B C 1
ATOM 5663 O O . ARG B 1 327 ? 4.822 -76.718 10.359 1.00 15.86 327 ARG B O 1
ATOM 5671 N N . MET B 1 328 ? 6.878 -75.776 10.210 1.00 15.28 328 MET B N 1
ATOM 5672 C CA . MET B 1 328 ? 6.868 -75.187 11.544 1.00 14.41 328 MET B CA 1
ATOM 5673 C C . MET B 1 328 ? 5.912 -74.000 11.532 1.00 15.56 328 MET B C 1
ATOM 5674 O O . MET B 1 328 ? 6.150 -73.018 10.809 1.00 16.64 328 MET B O 1
ATOM 5679 N N . ALA B 1 329 ? 4.831 -74.089 12.302 1.00 16.08 329 ALA B N 1
ATOM 5680 C CA . ALA B 1 329 ? 3.840 -73.027 12.400 1.00 15.22 329 ALA B CA 1
ATOM 5681 C C . ALA B 1 329 ? 2.941 -73.364 13.569 1.00 15.57 329 ALA B C 1
ATOM 5682 O O . ALA B 1 329 ? 2.843 -74.546 13.927 1.00 16.98 329 ALA B O 1
ATOM 5684 N N . VAL B 1 330 ? 2.263 -72.359 14.119 1.00 13.34 330 VAL B N 1
ATOM 5685 C CA . VAL B 1 330 ? 1.177 -72.632 15.020 1.00 14.61 330 VAL B CA 1
ATOM 5686 C C . VAL B 1 330 ? -0.131 -72.747 14.231 1.00 16.37 330 VAL B C 1
ATOM 5687 O O . VAL B 1 330 ? -0.177 -72.602 13.005 1.00 17.45 330 VAL B O 1
ATOM 5691 N N . SER B 1 331 ? -1.196 -72.941 14.971 1.00 15.67 331 SER B N 1
ATOM 5692 C CA . SER B 1 331 ? -2.527 -73.202 14.420 1.00 13.67 331 SER B CA 1
ATOM 5693 C C . SER B 1 331 ? -2.556 -74.628 13.847 1.00 14.73 331 SER B C 1
ATOM 5694 O O . SER B 1 331 ? -1.579 -75.369 13.801 1.00 13.67 331 SER B O 1
ATOM 5697 N N . TRP B 1 332 ? -3.754 -75.001 13.385 1.00 14.37 332 TRP B N 1
ATOM 5698 C CA . TRP B 1 332 ? -4.046 -76.344 12.909 1.00 13.85 332 TRP B CA 1
ATOM 5699 C C . TRP B 1 332 ? -5.490 -76.338 12.425 1.00 14.90 332 TRP B C 1
ATOM 5700 O O . TRP B 1 332 ? -6.193 -75.339 12.573 1.00 14.75 332 TRP B O 1
ATOM 5711 N N . GLY B 1 333 ? -5.890 -77.447 11.803 1.00 13.43 333 GLY B N 1
ATOM 5712 C CA . GLY B 1 333 ? -7.282 -77.664 11.427 1.00 14.36 333 GLY B CA 1
ATOM 5713 C C . GLY B 1 333 ? -7.579 -77.573 9.921 1.00 14.57 333 GLY B C 1
ATOM 5714 O O . GLY B 1 333 ? -8.753 -77.629 9.537 1.00 14.04 333 GLY B O 1
ATOM 5715 N N . SER B 1 334 ? -6.546 -77.495 9.074 1.00 15.20 334 SER B N 1
ATOM 5716 C CA . SER B 1 334 ? -6.727 -77.324 7.653 1.00 15.65 334 SER B CA 1
ATOM 5717 C C . SER B 1 334 ? -6.038 -78.471 6.929 1.00 15.61 334 SER B C 1
ATOM 5718 O O . SER B 1 334 ? -5.597 -79.464 7.537 1.00 16.77 334 SER B O 1
ATOM 5721 N N . HIS B 1 335 ? -5.846 -78.269 5.623 1.00 14.70 335 HIS B N 1
ATOM 5722 C CA . HIS B 1 335 ? -5.008 -79.143 4.835 1.00 14.58 335 HIS B CA 1
ATOM 5723 C C . HIS B 1 335 ? -3.538 -79.123 5.263 1.00 14.72 335 HIS B C 1
ATOM 5724 O O . HIS B 1 335 ? -2.784 -80.019 4.894 1.00 16.03 335 HIS B O 1
ATOM 5731 N N . GLU B 1 336 ? -3.130 -78.106 6.004 1.00 14.53 336 GLU B N 1
ATOM 5732 C CA . GLU B 1 336 ? -1.722 -77.907 6.258 1.00 13.72 336 GLU B CA 1
ATOM 5733 C C . GLU B 1 336 ? -1.204 -78.981 7.218 1.00 13.99 336 GLU B C 1
ATOM 5734 O O . GLU B 1 336 ? -1.827 -79.271 8.214 1.00 14.47 336 GLU B O 1
ATOM 5740 N N . ASN B 1 337 ? -0.008 -79.470 6.929 1.00 13.97 337 ASN B N 1
ATOM 5741 C CA . ASN B 1 337 ? 0.697 -80.427 7.786 1.00 15.06 337 ASN B CA 1
ATOM 5742 C C . ASN B 1 337 ? 1.721 -79.638 8.591 1.00 15.08 337 ASN B C 1
ATOM 5743 O O . ASN B 1 337 ? 2.647 -79.143 7.983 1.00 15.19 337 ASN B O 1
ATOM 5748 N N . LEU B 1 338 ? 1.471 -79.484 9.899 1.00 14.67 338 LEU B N 1
ATOM 5749 C CA . LEU B 1 338 ? 2.168 -78.522 10.752 1.00 13.88 338 LEU B CA 1
ATOM 5750 C C . LEU B 1 338 ? 2.842 -79.221 11.914 1.00 16.27 338 LEU B C 1
ATOM 5751 O O . LEU B 1 338 ? 2.402 -80.272 12.366 1.00 13.61 338 LEU B O 1
ATOM 5756 N N . VAL B 1 339 ? 3.948 -78.627 12.362 1.00 15.88 339 VAL B N 1
ATOM 5757 C CA . VAL B 1 339 ? 4.656 -79.131 13.522 1.00 15.74 339 VAL B CA 1
ATOM 5758 C C . VAL B 1 339 ? 5.001 -77.945 14.427 1.00 16.44 339 VAL B C 1
ATOM 5759 O O . VAL B 1 339 ? 5.374 -76.863 13.961 1.00 16.03 339 VAL B O 1
ATOM 5763 N N . VAL B 1 340 ? 4.890 -78.177 15.736 1.00 15.79 340 VAL B N 1
ATOM 5764 C CA . VAL B 1 340 ? 5.427 -77.260 16.714 1.00 15.26 340 VAL B CA 1
ATOM 5765 C C . VAL B 1 340 ? 5.971 -78.083 17.874 1.00 14.65 340 VAL B C 1
ATOM 5766 O O . VAL B 1 340 ? 5.245 -78.863 18.468 1.00 14.89 340 VAL B O 1
ATOM 5770 N N . PRO B 1 341 ? 7.267 -77.947 18.244 1.00 15.98 341 PRO B N 1
ATOM 5771 C CA . PRO B 1 341 ? 7.749 -78.577 19.476 1.00 16.46 341 PRO B CA 1
ATOM 5772 C C . PRO B 1 341 ? 7.372 -77.694 20.659 1.00 17.16 341 PRO B C 1
ATOM 5773 O O . PRO B 1 341 ? 7.511 -76.473 20.617 1.00 17.62 341 PRO B O 1
ATOM 5777 N N . ARG B 1 342 ? 6.836 -78.303 21.723 1.00 17.52 342 ARG B N 1
ATOM 5778 C CA . ARG B 1 342 ? 6.360 -77.523 22.842 1.00 17.40 342 ARG B CA 1
ATOM 5779 C C . ARG B 1 342 ? 7.492 -76.702 23.437 1.00 17.18 342 ARG B C 1
ATOM 5780 O O . ARG B 1 342 ? 7.243 -75.614 23.965 1.00 19.20 342 ARG B O 1
ATOM 5788 N N . VAL B 1 343 ? 8.721 -77.156 23.266 1.00 17.01 343 VAL B N 1
ATOM 5789 C CA . VAL B 1 343 ? 9.846 -76.461 23.878 1.00 19.46 343 VAL B CA 1
ATOM 5790 C C . VAL B 1 343 ? 10.090 -75.102 23.221 1.00 23.11 343 VAL B C 1
ATOM 5791 O O . VAL B 1 343 ? 10.783 -74.249 23.792 1.00 22.14 343 VAL B O 1
ATOM 5795 N N . ALA B 1 344 ? 9.433 -74.838 22.094 1.00 21.44 344 ALA B N 1
ATOM 5796 C CA . ALA B 1 344 ? 9.546 -73.526 21.479 1.00 21.53 344 ALA B CA 1
ATOM 5797 C C . ALA B 1 344 ? 8.899 -72.457 22.342 1.00 21.80 344 ALA B C 1
ATOM 5798 O O . ALA B 1 344 ? 9.321 -71.308 22.254 1.00 24.23 344 ALA B O 1
ATOM 5800 N N . TYR B 1 345 ? 7.877 -72.815 23.136 1.00 21.61 345 TYR B N 1
ATOM 5801 C CA . TYR B 1 345 ? 7.120 -71.855 23.906 1.00 23.52 345 TYR B CA 1
ATOM 5802 C C . TYR B 1 345 ? 7.920 -71.454 25.159 1.00 27.53 345 TYR B C 1
ATOM 5803 O O . TYR B 1 345 ? 8.616 -72.260 25.741 1.00 28.46 345 TYR B O 1
ATOM 5812 N N . GLY B 1 346 ? 7.790 -70.201 25.593 1.00 32.10 346 GLY B N 1
ATOM 5813 C CA . GLY B 1 346 ? 8.506 -69.739 26.772 1.00 38.52 346 GLY B CA 1
ATOM 5814 C C . GLY B 1 346 ? 8.076 -70.480 28.039 1.00 36.79 346 GLY B C 1
ATOM 5815 O O . GLY B 1 346 ? 8.916 -70.868 28.839 1.00 46.49 346 GLY B O 1
ATOM 5816 N N . ASP B 1 347 ? 6.777 -70.739 28.163 1.00 34.33 347 ASP B N 1
ATOM 5817 C CA . ASP B 1 347 ? 6.217 -71.343 29.366 1.00 40.12 347 ASP B CA 1
ATOM 5818 C C . ASP B 1 347 ? 6.099 -72.865 29.244 1.00 39.95 347 ASP B C 1
ATOM 5819 O O . ASP B 1 347 ? 5.285 -73.469 29.942 1.00 39.11 347 ASP B O 1
ATOM 5824 N N . CYS B 1 348 ? 6.897 -73.490 28.368 1.00 31.64 348 CYS B N 1
ATOM 5825 C CA . CYS B 1 348 ? 6.848 -74.934 28.223 1.00 29.90 348 CYS B CA 1
ATOM 5826 C C . CYS B 1 348 ? 7.257 -75.585 29.542 1.00 31.02 348 CYS B C 1
ATOM 5827 O O . CYS B 1 348 ? 8.326 -75.263 30.048 1.00 31.36 348 CYS B O 1
ATOM 5830 N N . PRO B 1 349 ? 6.466 -76.528 30.113 1.00 29.00 349 PRO B N 1
ATOM 5831 C CA . PRO B 1 349 ? 6.882 -77.271 31.310 1.00 30.87 349 PRO B CA 1
ATOM 5832 C C . PRO B 1 349 ? 8.166 -78.024 31.038 1.00 30.37 349 PRO B C 1
ATOM 5833 O O . PRO B 1 349 ? 8.324 -78.587 29.952 1.00 26.61 349 PRO B O 1
ATOM 5837 N N . LYS B 1 350 ? 9.059 -78.133 32.032 1.00 30.96 350 LYS B N 1
ATOM 5838 C CA . LYS B 1 350 ? 10.289 -78.890 31.804 1.00 33.90 350 LYS B CA 1
ATOM 5839 C C . LYS B 1 350 ? 9.991 -80.318 31.311 1.00 27.17 350 LYS B C 1
ATOM 5840 O O . LYS B 1 350 ? 10.731 -80.883 30.494 1.00 29.54 350 LYS B O 1
ATOM 5846 N N . LYS B 1 351 ? 8.927 -80.937 31.847 1.00 31.36 351 LYS B N 1
ATOM 5847 C CA . LYS B 1 351 ? 8.511 -82.301 31.504 1.00 30.99 351 LYS B CA 1
ATOM 5848 C C . LYS B 1 351 ? 8.240 -82.462 29.990 1.00 27.37 351 LYS B C 1
ATOM 5849 O O . LYS B 1 351 ? 8.247 -83.575 29.462 1.00 26.79 351 LYS B O 1
ATOM 5855 N N . ASP B 1 352 ? 7.908 -81.359 29.312 1.00 25.22 352 ASP B N 1
ATOM 5856 C CA . ASP B 1 352 ? 7.435 -81.397 27.930 1.00 21.97 352 ASP B CA 1
ATOM 5857 C C . ASP B 1 352 ? 8.498 -80.916 26.958 1.00 20.74 352 ASP B C 1
ATOM 5858 O O . ASP B 1 352 ? 8.194 -80.640 25.806 1.00 20.23 352 ASP B O 1
ATOM 5863 N N . VAL B 1 353 ? 9.765 -80.938 27.371 1.00 22.20 353 VAL B N 1
ATOM 5864 C CA . VAL B 1 353 ? 10.845 -80.554 26.500 1.00 20.95 353 VAL B CA 1
ATOM 5865 C C . VAL B 1 353 ? 10.851 -81.454 25.268 1.00 20.64 353 VAL B C 1
ATOM 5866 O O . VAL B 1 353 ? 11.181 -80.990 24.162 1.00 20.78 353 VAL B O 1
ATOM 5870 N N . ASN B 1 354 ? 10.468 -82.720 25.448 1.00 18.05 354 ASN B N 1
ATOM 5871 C CA . ASN B 1 354 ? 10.524 -83.711 24.393 1.00 18.84 354 ASN B CA 1
ATOM 5872 C C . ASN B 1 354 ? 9.209 -83.860 23.619 1.00 16.12 354 ASN B C 1
ATOM 5873 O O . ASN B 1 354 ? 9.131 -84.732 22.760 1.00 17.50 354 ASN B O 1
ATOM 5878 N N . LEU B 1 355 ? 8.209 -82.996 23.876 1.00 17.03 355 LEU B N 1
ATOM 5879 C CA . LEU B 1 355 ? 6.865 -83.189 23.324 1.00 15.92 355 LEU B CA 1
ATOM 5880 C C . LEU B 1 355 ? 6.738 -82.444 21.995 1.00 16.18 355 LEU B C 1
ATOM 5881 O O . LEU B 1 355 ? 6.977 -81.250 21.969 1.00 18.19 355 LEU B O 1
ATOM 5886 N N . ILE B 1 356 ? 6.387 -83.154 20.923 1.00 16.36 356 ILE B N 1
ATOM 5887 C CA . ILE B 1 356 ? 6.207 -82.540 19.612 1.00 16.50 356 ILE B CA 1
ATOM 5888 C C . ILE B 1 356 ? 4.731 -82.623 19.245 1.00 16.55 356 ILE B C 1
ATOM 5889 O O . ILE B 1 356 ? 4.155 -83.716 19.284 1.00 15.56 356 ILE B O 1
ATOM 5894 N N . ARG B 1 357 ? 4.146 -81.523 18.761 1.00 15.11 357 ARG B N 1
ATOM 5895 C CA . ARG B 1 357 ? 2.769 -81.598 18.291 1.00 14.59 357 ARG B CA 1
ATOM 5896 C C . ARG B 1 357 ? 2.752 -81.514 16.774 1.00 16.46 357 ARG B C 1
ATOM 5897 O O . ARG B 1 357 ? 3.400 -80.635 16.213 1.00 15.50 357 ARG B O 1
ATOM 5905 N N . ILE B 1 358 ? 2.006 -82.420 16.120 1.00 14.39 358 ILE B N 1
ATOM 5906 C CA . ILE B 1 358 ? 1.895 -82.377 14.671 1.00 14.19 358 ILE B CA 1
ATOM 5907 C C . ILE B 1 358 ? 0.410 -82.336 14.317 1.00 13.48 358 ILE B C 1
ATOM 5908 O O . ILE B 1 358 ? -0.452 -82.844 15.040 1.00 13.88 358 ILE B O 1
ATOM 5913 N N . HIS B 1 359 ? 0.134 -81.716 13.164 1.00 13.75 359 HIS B N 1
ATOM 5914 C CA . HIS B 1 359 ? -1.213 -81.750 12.600 1.00 14.36 359 HIS B CA 1
ATOM 5915 C C . HIS B 1 359 ? -1.109 -82.453 11.259 1.00 13.58 359 HIS B C 1
ATOM 5916 O O . HIS B 1 359 ? -0.336 -82.056 10.375 1.00 14.42 359 HIS B O 1
ATOM 5923 N N . VAL B 1 360 ? -1.916 -83.498 11.157 1.00 12.04 360 VAL B N 1
ATOM 5924 C CA . VAL B 1 360 ? -2.011 -84.338 9.976 1.00 14.65 360 VAL B CA 1
ATOM 5925 C C . VAL B 1 360 ? -3.136 -83.814 9.098 1.00 12.68 360 VAL B C 1
ATOM 5926 O O . VAL B 1 360 ? -4.275 -83.798 9.541 1.00 14.45 360 VAL B O 1
ATOM 5930 N N . GLY B 1 361 ? -2.778 -83.432 7.871 1.00 15.94 361 GLY B N 1
ATOM 5931 C CA . GLY B 1 361 ? -3.691 -82.785 6.931 1.00 17.24 361 GLY B CA 1
ATOM 5932 C C . GLY B 1 361 ? -4.519 -83.773 6.103 1.00 17.41 361 GLY B C 1
ATOM 5933 O O . GLY B 1 361 ? -4.908 -84.835 6.575 1.00 15.11 361 GLY B O 1
ATOM 5934 N N . LEU B 1 362 ? -4.797 -83.410 4.838 1.00 16.50 362 LEU B N 1
ATOM 5935 C CA . LEU B 1 362 ? -5.816 -84.056 4.015 1.00 16.17 362 LEU B CA 1
ATOM 5936 C C . LEU B 1 362 ? -5.238 -84.865 2.875 1.00 17.99 362 LEU B C 1
ATOM 5937 O O . LEU B 1 362 ? -5.988 -85.352 2.000 1.00 18.37 362 LEU B O 1
ATOM 5942 N N . GLY B 1 363 ? -3.917 -84.993 2.877 1.00 18.15 363 GLY B N 1
ATOM 5943 C CA . GLY B 1 363 ? -3.235 -85.676 1.802 1.00 19.50 363 GLY B CA 1
ATOM 5944 C C . GLY B 1 363 ? -2.920 -87.151 2.099 1.00 20.68 363 GLY B C 1
ATOM 5945 O O . GLY B 1 363 ? -3.636 -87.863 2.770 1.00 19.87 363 GLY B O 1
ATOM 5946 N N . ASP B 1 364 ? -1.822 -87.598 1.480 1.00 20.69 364 ASP B N 1
ATOM 5947 C CA . ASP B 1 364 ? -1.400 -88.982 1.509 1.00 24.10 364 ASP B CA 1
ATOM 5948 C C . ASP B 1 364 ? -0.540 -89.198 2.753 1.00 17.71 364 ASP B C 1
ATOM 5949 O O . ASP B 1 364 ? 0.529 -88.585 2.907 1.00 19.84 364 ASP B O 1
ATOM 5954 N N . PRO B 1 365 ? -1.031 -89.961 3.726 1.00 19.66 365 PRO B N 1
ATOM 5955 C CA . PRO B 1 365 ? -0.331 -90.050 5.001 1.00 19.09 365 PRO B CA 1
ATOM 5956 C C . PRO B 1 365 ? 1.034 -90.709 4.850 1.00 19.51 365 PRO B C 1
ATOM 5957 O O . PRO B 1 365 ? 1.893 -90.544 5.697 1.00 19.12 365 PRO B O 1
ATOM 5961 N N . GLU B 1 366 ? 1.259 -91.477 3.778 1.00 20.19 366 GLU B N 1
ATOM 5962 C CA . GLU B 1 366 ? 2.571 -92.092 3.566 1.00 21.65 366 GLU B CA 1
ATOM 5963 C C . GLU B 1 366 ? 3.650 -91.024 3.391 1.00 20.10 366 GLU B C 1
ATOM 5964 O O . GLU B 1 366 ? 4.820 -91.230 3.706 1.00 20.27 366 GLU B O 1
ATOM 5970 N N . LYS B 1 367 ? 3.294 -89.849 2.850 1.00 18.58 367 LYS B N 1
ATOM 5971 C CA . LYS B 1 367 ? 4.249 -88.781 2.672 1.00 21.31 367 LYS B CA 1
ATOM 5972 C C . LYS B 1 367 ? 4.686 -88.248 4.032 1.00 19.80 367 LYS B C 1
ATOM 5973 O O . LYS B 1 367 ? 5.845 -87.866 4.224 1.00 21.03 367 LYS B O 1
ATOM 5979 N N . LEU B 1 368 ? 3.726 -88.143 4.948 1.00 18.88 368 LEU B N 1
ATOM 5980 C CA . LEU B 1 368 ? 3.981 -87.719 6.321 1.00 16.92 368 LEU B CA 1
ATOM 5981 C C . LEU B 1 368 ? 4.808 -88.771 7.101 1.00 19.28 368 LEU B C 1
ATOM 5982 O O . LEU B 1 368 ? 5.771 -88.430 7.795 1.00 18.27 368 LEU B O 1
ATOM 5987 N N . VAL B 1 369 ? 4.479 -90.049 6.895 1.00 19.88 369 VAL B N 1
ATOM 5988 C CA . VAL B 1 369 ? 5.201 -91.147 7.541 1.00 19.47 369 VAL B CA 1
ATOM 5989 C C . VAL B 1 369 ? 6.650 -91.122 7.084 1.00 18.52 369 VAL B C 1
ATOM 5990 O O . VAL B 1 369 ? 7.555 -91.203 7.910 1.00 20.71 369 VAL B O 1
ATOM 5994 N N . GLU B 1 370 ? 6.882 -90.919 5.783 1.00 19.47 370 GLU B N 1
ATOM 5995 C CA . GLU B 1 370 ? 8.241 -90.899 5.252 1.00 20.31 370 GLU B CA 1
ATOM 5996 C C . GLU B 1 370 ? 9.014 -89.690 5.765 1.00 21.16 370 GLU B C 1
ATOM 5997 O O . GLU B 1 370 ? 10.219 -89.765 6.012 1.00 20.76 370 GLU B O 1
ATOM 6003 N N . ASP B 1 371 ? 8.348 -88.521 5.824 1.00 20.79 371 ASP B N 1
ATOM 6004 C CA . ASP B 1 371 ? 8.991 -87.353 6.405 1.00 22.02 371 ASP B CA 1
ATOM 6005 C C . ASP B 1 371 ? 9.425 -87.603 7.859 1.00 18.93 371 ASP B C 1
ATOM 6006 O O . ASP B 1 371 ? 10.556 -87.256 8.254 1.00 22.28 371 ASP B O 1
ATOM 6011 N N . LEU B 1 372 ? 8.517 -88.122 8.696 1.00 18.90 372 LEU B N 1
ATOM 6012 C CA . LEU B 1 372 ? 8.835 -88.407 10.094 1.00 19.61 372 LEU B CA 1
ATOM 6013 C C . LEU B 1 372 ? 9.960 -89.431 10.185 1.00 20.74 372 LEU B C 1
ATOM 6014 O O . LEU B 1 372 ? 10.903 -89.292 10.969 1.00 21.16 372 LEU B O 1
ATOM 6019 N N . ASP B 1 373 ? 9.879 -90.455 9.326 1.00 21.68 373 ASP B N 1
ATOM 6020 C CA . ASP B 1 373 ? 10.846 -91.529 9.357 1.00 22.69 373 ASP B CA 1
ATOM 6021 C C . ASP B 1 373 ? 12.240 -90.976 9.099 1.00 20.43 373 ASP B C 1
ATOM 6022 O O . ASP B 1 373 ? 13.170 -91.277 9.846 1.00 22.21 373 ASP B O 1
ATOM 6027 N N . GLN B 1 374 ? 12.382 -90.180 8.042 1.00 22.53 374 GLN B N 1
ATOM 6028 C CA . GLN B 1 374 ? 13.701 -89.709 7.641 1.00 24.38 374 GLN B CA 1
ATOM 6029 C C . GLN B 1 374 ? 14.267 -88.782 8.712 1.00 24.18 374 GLN B C 1
ATOM 6030 O O . GLN B 1 374 ? 15.480 -88.782 8.962 1.00 26.56 374 GLN B O 1
ATOM 6036 N N . ALA B 1 375 ? 13.405 -88.005 9.364 1.00 20.41 375 ALA B N 1
ATOM 6037 C CA . ALA B 1 375 ? 13.871 -87.088 10.393 1.00 22.48 375 ALA B CA 1
ATOM 6038 C C . ALA B 1 375 ? 14.294 -87.843 11.668 1.00 24.48 375 ALA B C 1
ATOM 6039 O O . ALA B 1 375 ? 15.292 -87.483 12.328 1.00 26.10 375 ALA B O 1
ATOM 6041 N N . LEU B 1 376 ? 13.516 -88.874 12.017 1.00 25.59 376 LEU B N 1
ATOM 6042 C CA . LEU B 1 376 ? 13.797 -89.716 13.173 1.00 28.21 376 LEU B CA 1
ATOM 6043 C C . LEU B 1 376 ? 15.114 -90.460 12.960 1.00 31.44 376 LEU B C 1
ATOM 6044 O O . LEU B 1 376 ? 15.906 -90.612 13.890 1.00 28.45 376 LEU B O 1
ATOM 6049 N N . LYS B 1 377 ? 15.399 -90.845 11.721 1.00 32.81 377 LYS B N 1
ATOM 6050 C CA . LYS B 1 377 ? 16.650 -91.537 11.455 1.00 39.28 377 LYS B CA 1
ATOM 6051 C C . LYS B 1 377 ? 17.848 -90.628 11.710 1.00 37.20 377 LYS B C 1
ATOM 6052 O O . LYS B 1 377 ? 18.929 -91.122 12.016 1.00 41.18 377 LYS B O 1
ATOM 6058 N N . LYS B 1 378 ? 17.657 -89.308 11.663 1.00 38.89 378 LYS B N 1
ATOM 6059 C CA . LYS B 1 378 ? 18.788 -88.394 11.689 1.00 41.64 378 LYS B CA 1
ATOM 6060 C C . LYS B 1 378 ? 19.176 -88.018 13.118 1.00 42.00 378 LYS B C 1
ATOM 6061 O O . LYS B 1 378 ? 20.126 -87.277 13.301 1.00 50.44 378 LYS B O 1
ATOM 6067 N N . ILE B 1 379 ? 18.453 -88.483 14.134 1.00 37.06 379 ILE B N 1
ATOM 6068 C CA . ILE B 1 379 ? 18.851 -88.166 15.501 1.00 40.35 379 ILE B CA 1
ATOM 6069 C C . ILE B 1 379 ? 19.483 -89.426 16.084 1.00 38.40 379 ILE B C 1
ATOM 6070 O O . ILE B 1 379 ? 19.147 -90.519 15.659 1.00 39.47 379 ILE B O 1
ATOM 6075 N N . ALA B 1 380 ? 20.378 -89.280 17.064 1.00 43.22 380 ALA B N 1
ATOM 6076 C CA . ALA B 1 380 ? 21.073 -90.431 17.645 1.00 45.59 380 ALA B CA 1
ATOM 6077 C C . ALA B 1 380 ? 20.127 -91.336 18.465 1.00 50.93 380 ALA B C 1
ATOM 6078 O O . ALA B 1 380 ? 19.133 -90.881 19.046 1.00 48.43 380 ALA B O 1
ATOM 6080 N N . ALA B 1 381 ? 20.437 -92.644 18.519 1.00 46.65 381 ALA B N 1
ATOM 6081 C CA . ALA B 1 381 ? 19.679 -93.599 19.323 1.00 51.78 381 ALA B CA 1
ATOM 6082 C C . ALA B 1 381 ? 20.049 -93.468 20.807 1.00 47.79 381 ALA B C 1
ATOM 6083 O O . ALA B 1 381 ? 20.939 -92.636 21.123 1.00 45.45 381 ALA B O 1
#

Organism: Thermotoga maritima (strain ATCC 43589 / DSM 3109 / JCM 10099 / NBRC 100826 / MSB8) (NCBI:txid243274)

Foldseek 3Di:
DDLLCLLQPPPQPDAVVNDNQHDQQQDFADDDPDPVLVVCQVPDLADPPGGLLGDDVLLQSLFVSQQVLLVFPTKGKFQALVLQLLLLVVLQDDAQAEEEEEQLADPVSVVSQVVCVVPGRYYYDYFHQELVRRLVPDDLRYQEYEEEALGPQQRHGHLLLSNLVSCVVNVHAYEYEDAFQRSQWFNCVVSRHAKYKYQCCLLLAAVDGHMMMIGHYPVSVSCSSRPVSSVVPRGHRSVSSSSSSVSSSCSVVFFVLLQVLQLVQQVLLCPDPFWPHKNWQCNCVDPNVVSSVVGTVTGGQKIKTFGQDLDLVLLVQLVVQFDQADDDDDANYQHWHKDQLVVDPPRPSVRSGMMMIGHHRDDSVVVSVRNVVSSVPGDHHDD/DDLQCLLQPVPQPDAPVNDNQHDQQQDAADDDPDPVLVVCQVPDLADPPGGLLGDDSLQQSLQVSQQVLLVAPTKGKFQALVLQLLLLVVLQDDAPAEEEEAQLADPVSVVSQVVCVVPGRYHYDYDHQELVRRLVVDDLRYQEYEEEALGPQQRHGHLLLSNLVSCVVSVHAYEYEDAFQRSLWFNCVVSRHAKYKYQCCLLLAANDGHMMMIGHYPVSVSCSSSPVSSVVPRGDRSVSSSSSSVSNSCSNVFQVLLQVLQLVQQVLLCPDVQWDFKRWQCNVVDPNVVSSVVGTVTGGQKIKTFGPDLDLVLVVQLVVQQDQADDDDDENYQHWHKHQLCVDPPRPSVRSGMMMIGHHRDDSVSVSVRNVVSSVPGDD

Radius of gyration: 27.36 Å; Cα contacts (8 Å, |Δi|>4): 1761; chains: 2; bounding box: 70×80×53 Å